Protein AF-0000000084456325 (afdb_homodimer)

Nearest PDB structures (foldseek):
  3ib3-assembly1_A  TM=8.915E-01  e=2.133E-56  Staphylococcus aureus subsp. aureus COL
  3iii-assembly1_A  TM=9.004E-01  e=8.686E-56  Staphylococcus aureus subsp. aureus COL
  3ib3-assembly2_B  TM=8.921E-01  e=1.308E-55  Staphylococcus aureus subsp. aureus COL
  3i2h-assembly1_A  TM=7.371E-01  e=1.597E-34  Rhodococcus sp. MB1 'Bresler 1999'
  1l7r-assembly1_A  TM=7.306E-01  e=5.455E-34  Rhodococcus sp. MB1

pLDDT: mean 95.86, std 3.97, range [67.88, 98.94]

Organism: NCBI:txid398673

Solvent-accessible surface area (backbone atoms only — not comparable to full-atom values): 59169 Å² total; per-residue (Å²): 132,84,59,55,36,88,93,44,70,64,49,67,41,77,33,36,68,76,68,70,81,66,87,72,81,93,61,67,46,75,47,73,45,49,56,61,42,51,81,46,93,64,27,23,53,27,86,48,43,29,30,39,36,33,50,40,80,44,70,38,93,85,68,43,40,27,30,21,31,34,38,34,34,45,90,50,65,92,44,58,29,32,34,39,37,38,48,39,58,74,40,32,50,25,55,77,90,45,49,88,55,49,35,53,57,53,77,38,38,52,60,14,27,60,62,35,76,40,48,68,64,39,15,80,72,57,29,27,38,42,19,32,17,35,52,5,15,52,87,12,36,61,54,22,70,74,68,26,58,61,51,7,51,52,43,32,39,49,50,56,52,49,40,68,37,87,50,31,59,40,23,31,31,37,32,22,33,39,66,21,5,30,47,40,46,26,20,44,35,64,56,40,88,40,53,41,33,38,29,34,33,24,12,52,45,30,42,48,62,56,51,45,22,34,32,62,41,68,46,46,65,66,56,50,58,52,58,64,68,36,30,8,75,41,34,21,51,30,66,58,60,42,46,72,75,48,74,51,54,47,64,60,50,52,44,36,35,50,53,41,64,53,23,54,53,37,33,47,28,27,30,32,71,36,46,93,61,18,33,55,18,17,52,47,46,60,68,46,28,52,32,87,50,57,33,41,39,27,48,77,37,28,72,80,38,47,66,71,33,70,67,46,46,54,53,50,46,47,54,46,38,35,59,52,67,65,41,91,76,51,56,86,57,45,66,45,23,20,42,30,33,40,43,52,86,50,83,57,48,71,56,43,48,38,91,35,87,48,44,82,75,43,40,78,43,62,32,20,38,29,47,79,78,33,33,40,32,81,56,71,37,92,54,72,30,57,44,67,33,49,25,67,43,89,82,46,83,39,44,62,26,38,34,74,34,88,41,48,33,33,39,43,30,49,22,25,34,40,40,28,34,29,24,70,65,31,44,53,43,42,41,22,36,37,43,35,44,22,44,72,86,64,47,78,50,59,28,63,22,57,62,70,88,52,41,65,87,83,71,48,80,88,72,53,66,84,21,22,66,39,32,31,58,57,33,40,28,40,35,21,53,25,34,49,59,69,49,78,62,85,79,57,50,75,75,48,53,72,69,58,58,95,36,68,75,35,64,72,38,67,59,74,52,69,41,61,56,57,48,75,43,79,40,71,32,45,25,41,52,38,37,37,51,35,50,54,49,13,26,44,34,42,35,42,30,42,50,84,87,61,57,31,77,45,78,89,49,55,90,59,76,72,71,82,45,49,53,43,40,35,44,36,14,7,75,92,27,73,14,29,36,37,40,26,33,39,76,110,132,84,58,55,36,86,91,44,70,66,48,68,42,76,33,36,68,76,67,72,82,67,86,71,80,92,62,67,44,75,48,74,47,49,55,61,41,50,81,45,94,64,26,22,52,28,86,50,42,29,31,39,36,32,53,40,79,44,72,38,95,86,68,43,40,26,30,21,32,34,37,33,33,46,90,50,64,91,47,58,28,31,36,38,36,38,47,39,58,75,40,32,53,25,54,78,90,43,47,90,54,49,37,52,58,52,76,40,38,53,58,15,25,60,62,37,76,40,48,67,64,41,15,81,72,57,30,28,39,42,19,32,18,35,54,6,15,50,87,13,36,60,53,22,69,73,67,27,58,62,52,8,51,51,43,31,37,48,49,55,51,49,40,67,37,86,49,32,60,39,22,30,31,37,33,22,33,40,66,20,6,30,48,40,45,26,20,41,35,64,55,41,85,40,54,41,34,37,29,34,33,23,11,52,44,30,42,47,62,56,51,44,23,34,32,61,42,65,47,46,65,66,57,51,58,51,57,64,68,34,32,8,73,40,35,22,51,30,65,57,61,41,45,71,75,46,74,50,54,47,64,60,50,54,42,37,34,47,53,41,63,53,23,56,51,36,35,48,28,27,32,33,70,37,46,93,60,19,33,54,19,19,52,48,45,58,68,46,27,53,33,85,48,59,33,41,39,28,47,77,39,28,72,81,40,48,66,71,33,70,67,46,46,54,53,50,46,46,53,47,38,34,57,51,67,66,43,90,76,52,56,85,57,43,65,46,23,20,43,30,32,40,43,51,86,50,83,56,50,70,56,43,48,37,91,36,86,47,45,81,76,43,41,79,42,61,31,20,36,29,46,78,79,33,31,39,32,81,56,72,38,92,54,71,31,58,45,68,32,50,24,67,41,88,83,46,85,39,47,62,25,37,34,73,33,86,41,50,32,34,38,43,30,48,21,24,33,41,40,28,33,30,21,70,66,31,46,53,42,44,42,22,36,36,43,35,46,23,42,70,87,63,46,78,51,60,28,63,22,58,61,68,89,52,40,63,88,84,70,48,78,88,72,53,66,84,21,21,66,39,33,32,57,58,33,41,30,39,35,21,52,26,34,49,58,69,51,80,62,85,81,57,49,75,76,47,52,72,70,59,57,95,34,68,75,34,64,73,39,67,58,74,52,67,43,62,56,56,47,75,42,79,41,72,32,44,25,42,51,38,39,38,51,35,49,55,50,14,27,44,31,42,35,43,30,40,51,85,90,61,56,32,78,43,78,87,50,57,90,60,77,71,72,82,47,46,52,42,40,34,43,35,15,7,75,93,27,72,14,30,37,37,41,25,33,39,76,109

Sequence (1176 aa):
MAHKFDDVEVMYTNANPNFHDWWIDFGPSKRILPRGWQRDPDRLALKEDLIWEKDVEIPMRDGVKLYADIFRPAKLDGQKLPALLPWSPYGKTGTVNMSHIGVPKSALSGLEKFEAPDPAEWCPRGYVLVQPDSRGCYNSEGDMVMMGTQEGRDGYDTIEWIAKQEWSNESVALVGNSWLAFTQWFIAAEQPPHLKAIAPWEGIGDFYRESICRGGIPNYTFWDLLTDKLNGRNKREDIVAMIQKHPLMNKYWEDKKPRLQDIKVPMYALASYSSGLHTEGSIRGWKYSSSSEKWLRIHPTQEWFDIYTPEANDDLQRFLDHYLLGRDNGWEVTPKVRVSLLRYNAPSISFRAEDNYPPNRAQYETLYLDAGNGALQSEVASTNASVSYNSTSWQDDGAHFTYKFDRYTELCGFSKAKLFMSCNDLDDMDVYIVIRKLDEDGNALINYNIPFINQKPGTKPADIPSINLYKYVGPTGRLRASKRETAEDPYLTDEMRLRQTPTELWYPHYKSEKIPTGQVVELDIAIWPGGIVFEAGESLRFEVKGHEPIFPEFEPLLQTQETLNVGRHIVHTGPNYCSQIIVPLIRYMAHKFDDVEVMYTNANPNFHDWWIDFGPSKRILPRGWQRDPDRLALKEDLIWEKDVEIPMRDGVKLYADIFRPAKLDGQKLPALLPWSPYGKTGTVNMSHIGVPKSALSGLEKFEAPDPAEWCPRGYVLVQPDSRGCYNSEGDMVMMGTQEGRDGYDTIEWIAKQEWSNESVALVGNSWLAFTQWFIAAEQPPHLKAIAPWEGIGDFYRESICRGGIPNYTFWDLLTDKLNGRNKREDIVAMIQKHPLMNKYWEDKKPRLQDIKVPMYALASYSSGLHTEGSIRGWKYSSSSEKWLRIHPTQEWFDIYTPEANDDLQRFLDHYLLGRDNGWEVTPKVRVSLLRYNAPSISFRAEDNYPPNRAQYETLYLDAGNGALQSEVASTNASVSYNSTSWQDDGAHFTYKFDRYTELCGFSKAKLFMSCNDLDDMDVYIVIRKLDEDGNALINYNIPFINQKPGTKPADIPSINLYKYVGPTGRLRASKRETAEDPYLTDEMRLRQTPTELWYPHYKSEKIPTGQVVELDIAIWPGGIVFEAGESLRFEVKGHEPIFPEFEPLLQTQETLNVGRHIVHTGPNYCSQIIVPLIRY

InterPro domains:
  IPR000383 Xaa-Pro dipeptidyl-peptidase-like domain [PF02129] (62-301)
  IPR005674 CocE/Serine esterase [TIGR00976] (59-217)
  IPR008979 Galactose-binding-like domain superfamily [SSF49785] (351-586)
  IPR013736 Xaa-Pro dipeptidyl-peptidase, C-terminal [PF08530] (329-581)
  IPR013736 Xaa-Pro dipeptidyl-peptidase, C-terminal [SM00939] (317-582)
  IPR029058 Alpha/Beta hydrolase fold [G3DSA:3.40.50.1820] (61-340)
  IPR029058 Alpha/Beta hydrolase fold [SSF53474] (48-344)

Foldseek 3Di:
DDQDDVPDGFDKDWAAAPAPQDLDDADFDWDKDAFQDAPDPQAATFNGIKIWGFQDWQAAPVGWTWTKIKIAGPVQPPAAFEEEEQDDLQDRWAEDQCLQQLQGRHLARRGDRYQWDGSSPCNVVGYMYIGINPDQFHETHDAAEDAFLVLQRRLLSRLVSQLPDSRHPLAYEQDGEERSQASNLNNLLVPRPSHAEYEREFYAQQCCCQHQQPQLAGDCVVVVVVSNNRHGRGMYGDVVVSCVVPSFDDSVSVRNHGLQQSRAHAYEFEAEQLDSHGHFRRVVSQLFHNHPHAAYAYFLFFSSVQCSDPVNVVLVSLVCCCGRVVDPPCNVVPQRYFHWFDAQVDDIRHGHRANDFVHPQWDKAKWFADQVVQETHRDFDADKDKDKWWLPDPPTQFGKYKDAAQAKKKFWHKKKWKFKKAAQFFQKAKKKKFKFKADLVRHTGKHFRRDPVSHDPPDDPVNRDFASNTIHGGWMWIHMQQQQDWDDDPSGDPVSVVSDDPLDTDGNRNGGHTHPHPDIDIHMIITRTHIYIDGRSMMIMMGMHNDDNGHHNDDVCPPVRDDPDDTMMMTMGGDVIGIIMITTMDGD/DDQDDVPDGFDKDWAAAPAPQDLDDADFDWDKDAFQDAPDPQAATFNGIKIWGFQDWQAAPVGWTWTKIKIAGPVQPPAAFEEEEQDDLQDRWFEDQCLQLLQGRHLARRGDRYQWDGSSPCNVVGYMYIGINPDQFHETHDAAEDAFLVLQRRLLSRLVSQLPDSRHPLAYEQDGEERSQASNLNNLLVPNPSHAEYEREFYAQQCCCQHQQPQLAGDCVVVVVVSNNRHGRGMYGDVVVSCVVPSFDDSVSVRNHGLQQSRAHAYEFEAEQLDSHGQFRRVVSQLFHNHPHAAYAYFQFFSSVQCSDPVNVVLVSLVCCCGRVVDPPCNVVPQRYFHWFDAQVDDIRHGHRANDFVHPQWDKAKWFADQVVQETHRDFDADKDKDKWWLPDPPTQFGKYKDAAQAKKKFWHKKKWKFKKAAQFFQKAKKKKFKFKADLVRHTGKHFRRDPVSHDPPDDPVNRDFASNTIRGGWMKIHMQQQQDWDDDPSGDPVSVVSDDPLDTDGNRNGGHTHPHPDIDIHMIITRTHIYIDGRSMMIMMGMHNDDNGHHNDDVCPPVRDDPDDTMMMTMGGDVIGIIMITTMDGD

Radius of gyration: 33.08 Å; Cα contacts (8 Å, |Δi|>4): 3135; chains: 2; bounding box: 81×94×65 Å

Secondary structure (DSSP, 8-state):
---EETTEEPPEEE-B-S-SS--S----EEEEEPTT--SSTTSPPPSS-EEEEEEEEEE-TTS-EEEEEEEEEGGGTTS-EEEEE--BSS-SSB----GGGT--GGG--S-SBTTS--HHHHTTTT-EEEEEEPTTSBTSSS-B--SSHHHHHHHHHHHHHHHHSTTEEEEEEEEEETHHHHHHHHHHHT--TTEEEEEEES--S-HIIIIITGGG----HHHHHHHHT-BBSSEEE-HHHHHHH--S--HHHHTTS--GGG--S-EEEEEESS-SSSHHHHHHHHHHS--SSEEEEEESS-HHHHTTSHHHHHHHHHHHHHHHH---SSGGGS-SEEEEEB-SSSPPEEEEEESSSS-TT-EEEEEEEETTTTEEESS--SS-EEEEEETT-SS---EEEEEE-SS-EEEEEEEEEEEEEEESS-S--EEEEEEEEE-TTSPBP-EESS-GGGSPTT--GGGS-SSTTTEE---EEEEEGGG---B--TT--HHHHTT--TT--B---S------TT--EEEEEEEEEEEEEE-TT-EEEEEEESS--S--SSGGGTT-------SEEEEEESSSS--EEEEEEEE-/---EETTEEPPEEE-B-S-SS--S----EEEEE-TT--SSTTSPPPSS-EEEEEEEEEE-TTS-EEEEEEEEEGGGTTS-EEEEE--BSS-SSB----GGGT--GGG--S-SBTTS--HHHHTTTT-EEEEEEPTTSBTSSS-B--SSHHHHHHHHHHHHHHHTSTTEEEEEEEEEETHHHHHHHHHHHT--TTEEEEEEES--S-HIIIIITGGG----HHHHHHHHT-BBSSEEE-HHHHHHH--S--HHHHTTS--GGG--S-EEEEEESS-SSSHHHHHHHHHHS--SSEEEEEESS-HHHHTTSHHHHHHHHHHHHHHHH---SSGGGS-SEEEEEB-SSSPPEEEEEESSSS-TT-EEEEEEEETTTTEEESS--SS-EEEEEETT-SS---EEEEEE-SS-EEEEEEEEEEEEEEESS-S--EEEEEEEEE-TTSPBP-EESS-GGGSPTT--GGGS-SSTTTEE---EEEEEGGG---B--TT--HHHHTT--TT--B---S------TT--EEEEEEEEEEEEEE-TT-EEEEEEESS--S--SSGGGTT-------SEEEEEESSSS--EEEEEEEE-

Structure (mmCIF, N/CA/C/O backbone):
data_AF-0000000084456325-model_v1
#
loop_
_entity.id
_entity.type
_entity.pdbx_description
1 polymer 'Xaa-Pro dipeptidyl-peptidase C-terminal domain-containing protein'
#
loop_
_atom_site.group_PDB
_atom_site.id
_atom_site.type_symbol
_atom_site.label_atom_id
_atom_site.label_alt_id
_atom_site.label_comp_id
_atom_site.label_asym_id
_atom_site.label_entity_id
_atom_site.label_seq_id
_atom_site.pdbx_PDB_ins_code
_atom_site.Cartn_x
_atom_site.Cartn_y
_atom_site.Cartn_z
_atom_site.occupancy
_atom_site.B_iso_or_equiv
_atom_site.auth_seq_id
_atom_site.auth_comp_id
_atom_site.auth_asym_id
_atom_site.auth_atom_id
_atom_site.pdbx_PDB_model_num
ATOM 1 N N . MET A 1 1 ? 17.062 40.656 8.648 1 77.81 1 MET A N 1
ATOM 2 C CA . MET A 1 1 ? 15.875 40.25 9.391 1 77.81 1 MET A CA 1
ATOM 3 C C . MET A 1 1 ? 14.977 41.438 9.688 1 77.81 1 MET A C 1
ATOM 5 O O . MET A 1 1 ? 15.461 42.5 10.109 1 77.81 1 MET A O 1
ATOM 9 N N . ALA A 1 2 ? 13.648 41.25 9.242 1 78.44 2 ALA A N 1
ATOM 10 C CA . ALA A 1 2 ? 12.727 42.344 9.477 1 78.44 2 ALA A CA 1
ATOM 11 C C . ALA A 1 2 ? 12.289 42.406 10.938 1 78.44 2 ALA A C 1
ATOM 13 O O . ALA A 1 2 ? 11.867 41.375 11.5 1 78.44 2 ALA A O 1
ATOM 14 N N . HIS A 1 3 ? 12.438 43.438 11.586 1 83.62 3 HIS A N 1
ATOM 15 C CA . HIS A 1 3 ? 12.023 43.594 12.977 1 83.62 3 HIS A CA 1
ATOM 16 C C . HIS A 1 3 ? 10.727 44.406 13.07 1 83.62 3 HIS A C 1
ATOM 18 O O . HIS A 1 3 ? 10.234 44.656 14.172 1 83.62 3 HIS A O 1
ATOM 24 N N . LYS A 1 4 ? 10.305 44.812 11.961 1 89.19 4 LYS A N 1
ATOM 25 C CA . LYS A 1 4 ? 9.062 45.594 11.891 1 89.19 4 LYS A CA 1
ATOM 26 C C . LYS A 1 4 ? 8.32 45.312 10.586 1 89.19 4 LYS A C 1
ATOM 28 O O . LYS A 1 4 ? 8.945 45.125 9.539 1 89.19 4 LYS A O 1
ATOM 33 N N . PHE A 1 5 ? 7.074 45.156 10.703 1 92.38 5 PHE A N 1
ATOM 34 C CA . PHE A 1 5 ? 6.168 45.094 9.562 1 92.38 5 PHE A CA 1
ATOM 35 C C . PHE A 1 5 ? 5.156 46.219 9.594 1 92.38 5 PHE A C 1
ATOM 37 O O . PHE A 1 5 ? 4.188 46.188 10.352 1 92.38 5 PHE A O 1
ATOM 44 N N . ASP A 1 6 ? 5.438 47.25 8.75 1 89.5 6 ASP A N 1
ATOM 45 C CA . ASP A 1 6 ? 4.688 48.5 8.844 1 89.5 6 ASP A CA 1
ATOM 46 C C . ASP A 1 6 ? 4.703 49.031 10.273 1 89.5 6 ASP A C 1
ATOM 48 O O . ASP A 1 6 ? 5.773 49.25 10.844 1 89.5 6 ASP A O 1
ATOM 52 N N . ASP A 1 7 ? 3.48 49.031 10.883 1 89.5 7 ASP A N 1
ATOM 53 C CA . ASP A 1 7 ? 3.406 49.656 12.211 1 89.5 7 ASP A CA 1
ATOM 54 C C . ASP A 1 7 ? 3.498 48.594 13.312 1 89.5 7 ASP A C 1
ATOM 56 O O . ASP A 1 7 ? 3.426 48.906 14.492 1 89.5 7 ASP A O 1
ATOM 60 N N . VAL A 1 8 ? 3.803 47.406 13 1 95.06 8 VAL A N 1
ATOM 61 C CA . VAL A 1 8 ? 3.846 46.312 13.984 1 95.06 8 VAL A CA 1
ATOM 62 C C . VAL A 1 8 ? 5.297 45.969 14.305 1 95.06 8 VAL A C 1
ATOM 64 O O . VAL A 1 8 ? 6.027 45.469 13.438 1 95.06 8 VAL A O 1
ATOM 67 N N . GLU A 1 9 ? 5.688 46.25 15.492 1 96 9 GLU A N 1
ATOM 68 C CA . GLU A 1 9 ? 7.008 45.844 15.969 1 96 9 GLU A CA 1
ATOM 69 C C . GLU A 1 9 ? 7.02 44.375 16.422 1 96 9 GLU A C 1
ATOM 71 O O . GLU A 1 9 ? 6.137 43.938 17.156 1 96 9 GLU A O 1
ATOM 76 N N . VAL A 1 10 ? 8.008 43.656 15.93 1 96.69 10 VAL A N 1
ATOM 77 C CA . VAL A 1 10 ? 8.109 42.25 16.312 1 96.69 10 VAL A CA 1
ATOM 78 C C . VAL A 1 10 ? 8.617 42.125 17.75 1 96.69 10 VAL A C 1
ATOM 80 O O . VAL A 1 10 ? 9.602 42.781 18.125 1 96.69 10 VAL A O 1
ATOM 83 N N . MET A 1 11 ? 7.953 41.344 18.516 1 97.31 11 MET A N 1
ATOM 84 C CA . MET A 1 11 ? 8.344 41.125 19.906 1 97.31 11 MET A CA 1
ATOM 85 C C . MET A 1 11 ? 9.266 39.906 20.031 1 97.31 11 MET A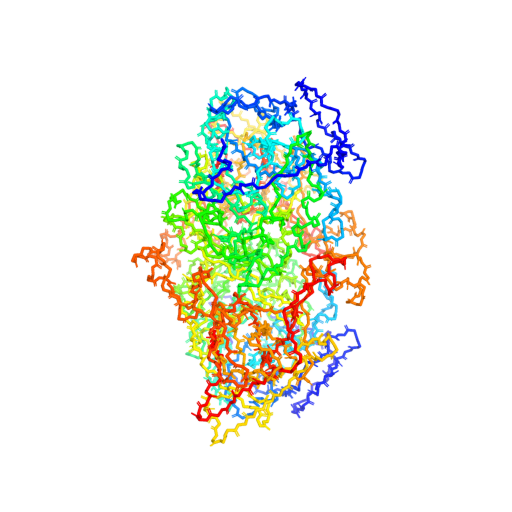 C 1
ATOM 87 O O . MET A 1 11 ? 9.047 38.906 19.375 1 97.31 11 MET A O 1
ATOM 91 N N . TYR A 1 12 ? 10.281 40.062 20.859 1 96.69 12 TYR A N 1
ATOM 92 C CA . TYR A 1 12 ? 11.242 39 21.125 1 96.69 12 TYR A CA 1
ATOM 93 C C . TYR A 1 12 ? 11.344 38.719 22.609 1 96.69 12 TYR A C 1
ATOM 95 O O . TYR A 1 12 ? 10.992 39.562 23.438 1 96.69 12 TYR A O 1
ATOM 103 N N . THR A 1 13 ? 11.672 37.562 22.953 1 96.94 13 THR A N 1
ATOM 104 C CA . THR A 1 13 ? 12.031 37.094 24.281 1 96.94 13 THR A CA 1
ATOM 105 C C . THR A 1 13 ? 13.305 36.281 24.266 1 96.94 13 THR A C 1
ATOM 107 O O . THR A 1 13 ? 13.844 35.969 23.188 1 96.94 13 THR A O 1
ATOM 110 N N . ASN A 1 14 ? 13.93 35.969 25.422 1 96.31 14 ASN A N 1
ATOM 111 C CA . ASN A 1 14 ? 15.133 35.125 25.469 1 96.31 14 ASN A CA 1
ATOM 112 C C . ASN A 1 14 ? 14.852 33.688 25.031 1 96.31 14 ASN A C 1
ATOM 114 O O . ASN A 1 14 ? 13.836 33.125 25.422 1 96.31 14 ASN A O 1
ATOM 118 N N . ALA A 1 15 ? 15.711 33.219 24.172 1 95.44 15 ALA A N 1
ATOM 119 C CA . ALA A 1 15 ? 15.648 31.781 23.891 1 95.44 15 ALA A CA 1
ATOM 120 C C . ALA A 1 15 ? 16.109 30.969 25.094 1 95.44 15 ALA A C 1
ATOM 122 O O . ALA A 1 15 ? 16.672 31.516 26.047 1 95.44 15 ALA A O 1
ATOM 123 N N . ASN A 1 16 ? 15.766 29.641 25.094 1 94.31 16 ASN A N 1
ATOM 124 C CA . ASN A 1 16 ? 16.203 28.75 26.141 1 94.31 16 ASN A CA 1
ATOM 125 C C . ASN A 1 16 ? 17.672 28.328 25.969 1 94.31 16 ASN A C 1
ATOM 127 O O . ASN A 1 16 ? 17.984 27.578 25.047 1 94.31 16 ASN A O 1
ATOM 131 N N . PRO A 1 17 ? 18.547 28.703 26.859 1 92.31 17 PRO A N 1
ATOM 132 C CA . PRO A 1 17 ? 19.969 28.406 26.656 1 92.31 17 PRO A CA 1
ATOM 133 C C . PRO A 1 17 ? 20.375 27.031 27.203 1 92.31 17 PRO A C 1
ATOM 135 O O . PRO A 1 17 ? 21.516 26.609 27.047 1 92.31 17 PRO A O 1
ATOM 138 N N . ASN A 1 18 ? 19.438 26.328 27.891 1 90.44 18 ASN A N 1
ATOM 139 C CA . ASN A 1 18 ? 19.688 24.984 28.391 1 90.44 18 ASN A CA 1
ATOM 140 C C . ASN A 1 18 ? 19.328 23.922 27.359 1 90.44 18 ASN A C 1
ATOM 142 O O . ASN A 1 18 ? 18.219 23.391 27.375 1 90.44 18 ASN A O 1
ATOM 146 N N . PHE A 1 19 ? 20.25 23.562 26.672 1 86.81 19 PHE A N 1
ATOM 147 C CA . PHE A 1 19 ? 20.031 22.703 25.516 1 86.81 19 PHE A CA 1
ATOM 148 C C . PHE A 1 19 ? 19.516 21.328 25.953 1 86.81 19 PHE A C 1
ATOM 150 O O . PHE A 1 19 ? 20.141 20.672 26.797 1 86.81 19 PHE A O 1
ATOM 157 N N . HIS A 1 20 ? 18.422 20.969 25.328 1 78.56 20 HIS A N 1
ATOM 158 C CA . HIS A 1 20 ? 17.844 19.641 25.531 1 78.56 20 HIS A CA 1
ATOM 159 C C . HIS A 1 20 ? 18.359 18.641 24.5 1 78.56 20 HIS A C 1
ATOM 161 O O . HIS A 1 20 ? 18.828 19.047 23.438 1 78.56 20 HIS A O 1
ATOM 167 N N . ASP A 1 21 ? 18.312 17.312 24.828 1 72.75 21 ASP A N 1
ATOM 168 C CA . ASP A 1 21 ? 18.688 16.219 23.938 1 72.75 21 ASP A CA 1
ATOM 169 C C . ASP A 1 21 ? 20.047 16.469 23.297 1 72.75 21 ASP A C 1
ATOM 171 O O . ASP A 1 21 ? 20.281 16.094 22.141 1 72.75 21 ASP A O 1
ATOM 175 N N . TRP A 1 22 ? 20.797 17.203 23.906 1 77.19 22 TRP A N 1
ATOM 176 C CA . TRP A 1 22 ? 22.156 17.5 23.484 1 77.19 22 TRP A CA 1
ATOM 177 C C . TRP A 1 22 ? 23.125 16.406 23.906 1 77.19 22 TRP A C 1
ATOM 179 O O . TRP A 1 22 ? 23.25 16.109 25.109 1 77.19 22 TRP A O 1
ATOM 189 N N . TRP A 1 23 ? 23.703 15.672 22.953 1 84.19 23 TRP A N 1
ATOM 190 C CA . TRP A 1 23 ? 24.453 14.469 23.312 1 84.19 23 TRP A CA 1
ATOM 191 C C . TRP A 1 23 ? 25.938 14.625 22.953 1 84.19 23 TRP A C 1
ATOM 193 O O . TRP A 1 23 ? 26.766 13.789 23.328 1 84.19 23 TRP A O 1
ATOM 203 N N . ILE A 1 24 ? 26.219 15.734 22.234 1 89 24 ILE A N 1
ATOM 204 C CA . ILE A 1 24 ? 27.609 15.93 21.828 1 89 24 ILE A CA 1
ATOM 205 C C . ILE A 1 24 ? 27.953 17.422 21.875 1 89 24 ILE A C 1
ATOM 207 O O . ILE A 1 24 ? 27.125 18.266 21.516 1 89 24 ILE A O 1
ATOM 211 N N . ASP A 1 25 ? 29.203 17.797 22.312 1 90.69 25 ASP A N 1
ATOM 212 C CA . ASP A 1 25 ? 29.625 19.172 22.469 1 90.69 25 ASP A CA 1
ATOM 213 C C . ASP A 1 25 ? 29.859 19.844 21.125 1 90.69 25 ASP A C 1
ATOM 215 O O . ASP A 1 25 ? 30.25 19.172 20.156 1 90.69 25 ASP A O 1
ATOM 219 N N . PHE A 1 26 ? 29.625 21.156 21.141 1 94.06 26 PHE A N 1
ATOM 220 C CA . PHE A 1 26 ? 29.906 21.953 19.953 1 94.06 26 PHE A CA 1
ATOM 221 C C . PHE A 1 26 ? 31.406 21.953 19.641 1 94.06 26 PHE A C 1
ATOM 223 O O . PHE A 1 26 ? 32.219 22.109 20.547 1 94.06 26 PHE A O 1
ATOM 230 N N . GLY A 1 27 ? 31.812 21.766 18.391 1 95.25 27 GLY A N 1
ATOM 231 C CA . GLY A 1 27 ? 33.188 21.766 17.938 1 95.25 27 GLY A CA 1
ATOM 232 C C . GLY A 1 27 ? 33.344 21.266 16.516 1 95.25 27 GLY A C 1
ATOM 233 O O . GLY A 1 27 ? 33.219 20.062 16.266 1 95.25 27 GLY A O 1
ATOM 234 N N . PRO A 1 28 ? 33.656 22.203 15.57 1 96.88 28 PRO A N 1
ATOM 235 C CA . PRO A 1 28 ? 33.844 21.75 14.188 1 96.88 28 PRO A CA 1
ATOM 236 C C . PRO A 1 28 ? 34.844 20.609 14.062 1 96.88 28 PRO A C 1
ATOM 238 O O . PRO A 1 28 ? 35.906 20.625 14.695 1 96.88 28 PRO A O 1
ATOM 241 N N . SER A 1 29 ? 34.469 19.609 13.375 1 97.31 29 SER A N 1
ATOM 242 C CA . SER A 1 29 ? 35.312 18.438 13.164 1 97.31 29 SER A CA 1
ATOM 243 C C . SER A 1 29 ? 34.875 17.625 11.969 1 97.31 29 SER A C 1
ATOM 245 O O . SER A 1 29 ? 33.781 17.828 11.445 1 97.31 29 SER A O 1
ATOM 247 N N . LYS A 1 30 ? 35.781 16.875 11.469 1 96.5 30 LYS A N 1
ATOM 248 C CA . LYS A 1 30 ? 35.5 15.875 10.438 1 96.5 30 LYS A CA 1
ATOM 249 C C . LYS A 1 30 ? 35.969 14.492 10.875 1 96.5 30 LYS A C 1
ATOM 251 O O . LYS A 1 30 ? 37.125 14.312 11.258 1 96.5 30 LYS A O 1
ATOM 256 N N . ARG A 1 31 ? 35.125 13.5 10.867 1 97 31 ARG A N 1
ATOM 257 C CA . ARG A 1 31 ? 35.5 12.156 11.25 1 97 31 ARG A CA 1
ATOM 258 C C . ARG A 1 31 ? 34.75 11.102 10.469 1 97 31 ARG A C 1
ATOM 260 O O . ARG A 1 31 ? 33.719 11.406 9.867 1 97 31 ARG A O 1
ATOM 267 N N . ILE A 1 32 ? 35.219 9.977 10.461 1 98.25 32 ILE A N 1
ATOM 268 C CA . ILE A 1 32 ? 34.531 8.82 9.883 1 98.25 32 ILE A CA 1
ATOM 269 C C . ILE A 1 32 ? 33.906 7.988 10.992 1 98.25 32 ILE A C 1
ATOM 271 O O . ILE A 1 32 ? 34.562 7.586 11.938 1 98.25 32 ILE A O 1
ATOM 275 N N . LEU A 1 33 ? 32.562 7.875 10.977 1 98.12 33 LEU A N 1
ATOM 276 C CA . LEU A 1 33 ? 31.891 6.875 11.789 1 98.12 33 LEU A CA 1
ATOM 277 C C . LEU A 1 33 ? 31.922 5.508 11.117 1 98.12 33 LEU A C 1
ATOM 279 O O . LEU A 1 33 ? 31.359 5.324 10.039 1 98.12 33 LEU A O 1
ATOM 283 N N . PRO A 1 34 ? 32.562 4.578 11.734 1 98 34 PRO A N 1
ATOM 284 C CA . PRO A 1 34 ? 32.75 3.297 11.047 1 98 34 PRO A CA 1
ATOM 285 C C . PRO A 1 34 ? 31.469 2.457 11.008 1 98 34 PRO A C 1
ATOM 287 O O . PRO A 1 34 ? 30.578 2.658 11.82 1 98 34 PRO A O 1
ATOM 290 N N . ARG A 1 35 ? 31.453 1.534 10.047 1 96.5 35 ARG A N 1
ATOM 291 C CA . ARG A 1 35 ? 30.422 0.505 10.047 1 96.5 35 ARG A CA 1
ATOM 292 C C . ARG A 1 35 ? 30.266 -0.129 11.422 1 96.5 35 ARG A C 1
ATOM 294 O O . ARG A 1 35 ? 31.266 -0.409 12.094 1 96.5 35 ARG A O 1
ATOM 301 N N . GLY A 1 36 ? 29.016 -0.287 11.898 1 96.69 36 GLY A N 1
ATOM 302 C CA . GLY A 1 36 ? 28.75 -0.887 13.195 1 96.69 36 GLY A CA 1
ATOM 303 C C . GLY A 1 36 ? 28.672 0.131 14.32 1 96.69 36 GLY A C 1
ATOM 304 O O . GLY A 1 36 ? 28.25 -0.193 15.43 1 96.69 36 GLY A O 1
ATOM 305 N N . TRP A 1 37 ? 29.031 1.38 14.008 1 97.25 37 TRP A N 1
ATOM 306 C CA . TRP A 1 37 ? 28.953 2.438 15.008 1 97.25 37 TRP A CA 1
ATOM 307 C C . TRP A 1 37 ? 27.516 2.635 15.484 1 97.25 37 TRP A C 1
ATOM 309 O O . TRP A 1 37 ? 26.578 2.574 14.688 1 97.25 37 TRP A O 1
ATOM 319 N N . GLN A 1 38 ? 27.328 2.838 16.766 1 96.25 38 GLN A N 1
ATOM 320 C CA . GLN A 1 38 ? 26.047 3.143 17.375 1 96.25 38 GLN A CA 1
ATOM 321 C C . GLN A 1 38 ? 26.172 4.297 18.375 1 96.25 38 GLN A C 1
ATOM 323 O O . GLN A 1 38 ? 27.125 4.348 19.156 1 96.25 38 GLN A O 1
ATOM 328 N N . ARG A 1 39 ? 25.25 5.227 18.266 1 92.56 39 ARG A N 1
ATOM 329 C CA . ARG A 1 39 ? 25.219 6.305 19.25 1 92.56 39 ARG A CA 1
ATOM 330 C C . ARG A 1 39 ? 25.031 5.758 20.656 1 92.56 39 ARG A C 1
ATOM 332 O O . ARG A 1 39 ? 25.641 6.238 21.609 1 92.56 39 ARG A O 1
ATOM 339 N N . ASP A 1 40 ? 24.062 4.816 20.844 1 89.94 40 ASP A N 1
ATOM 340 C CA . ASP A 1 40 ? 23.844 4.043 22.047 1 89.94 40 ASP A CA 1
ATOM 341 C C . ASP A 1 40 ? 23.438 2.607 21.734 1 89.94 40 ASP A C 1
ATOM 343 O O . ASP A 1 40 ? 23.047 2.309 20.594 1 89.94 40 ASP A O 1
ATOM 347 N N . PRO A 1 41 ? 23.594 1.657 22.656 1 91.88 41 PRO A N 1
ATOM 348 C CA . PRO A 1 41 ? 23.484 0.227 22.359 1 91.88 41 PRO A CA 1
ATOM 349 C C . PRO A 1 41 ? 22.125 -0.161 21.812 1 91.88 41 PRO A C 1
ATOM 351 O O . PRO A 1 41 ? 22 -1.175 21.109 1 91.88 41 PRO A O 1
ATOM 354 N N . ASP A 1 42 ? 21.094 0.537 22.047 1 91.44 42 ASP A N 1
ATOM 355 C CA . ASP A 1 42 ? 19.75 0.144 21.625 1 91.44 42 ASP A CA 1
ATOM 356 C C . ASP A 1 42 ? 19.375 0.781 20.297 1 91.44 42 ASP A C 1
ATOM 358 O O . ASP A 1 42 ? 18.297 0.521 19.75 1 91.44 42 ASP A O 1
ATOM 362 N N . ARG A 1 43 ? 20.328 1.531 19.672 1 94.12 43 ARG A N 1
ATOM 363 C CA . ARG A 1 43 ? 20.031 2.246 18.422 1 94.12 43 ARG A CA 1
ATOM 364 C C . ARG A 1 43 ? 20.562 1.481 17.219 1 94.12 43 ARG A C 1
ATOM 366 O O . ARG A 1 43 ? 21.359 0.551 17.359 1 94.12 43 ARG A O 1
ATOM 373 N N . LEU A 1 44 ? 20.078 1.896 16.109 1 95.12 44 LEU A N 1
ATOM 374 C CA . LEU A 1 44 ? 20.469 1.287 14.844 1 95.12 44 LEU A CA 1
ATOM 375 C C . LEU A 1 44 ? 21.969 1.463 14.586 1 95.12 44 LEU A C 1
ATOM 377 O O . LEU A 1 44 ? 22.484 2.578 14.656 1 95.12 44 LEU A O 1
ATOM 381 N N . ALA A 1 45 ? 22.641 0.335 14.344 1 96.94 45 ALA A N 1
ATOM 382 C CA . ALA A 1 45 ? 24.047 0.376 13.953 1 96.94 45 ALA A CA 1
ATOM 383 C C . ALA A 1 45 ? 24.203 0.784 12.492 1 96.94 45 ALA A C 1
ATOM 385 O O . ALA A 1 45 ? 23.406 0.377 11.641 1 96.94 45 ALA A O 1
ATOM 386 N N . LEU A 1 46 ? 25.219 1.58 12.203 1 97.12 46 LEU A N 1
ATOM 387 C CA . LEU A 1 46 ? 25.5 1.978 10.828 1 97.12 46 LEU A CA 1
ATOM 388 C C . LEU A 1 46 ? 25.812 0.762 9.969 1 97.12 46 LEU A C 1
ATOM 390 O O . LEU A 1 46 ? 26.562 -0.126 10.391 1 97.12 46 LEU A O 1
ATOM 394 N N . LYS A 1 47 ? 25.266 0.721 8.773 1 91.5 47 LYS A N 1
ATOM 395 C CA . LYS A 1 47 ? 25.5 -0.394 7.863 1 91.5 47 LYS A CA 1
ATOM 396 C C . LYS A 1 47 ? 26.766 -0.179 7.043 1 91.5 47 LYS A C 1
ATOM 398 O O . LYS A 1 47 ? 27.281 -1.117 6.438 1 91.5 47 LYS A O 1
ATOM 403 N N . GLU A 1 48 ? 27.234 1.07 6.961 1 94.12 48 GLU A N 1
ATOM 404 C CA . GLU A 1 48 ? 28.469 1.437 6.281 1 94.12 48 GLU A CA 1
ATOM 405 C C . GLU A 1 48 ? 29.125 2.66 6.926 1 94.12 48 GLU A C 1
ATOM 407 O O . GLU A 1 48 ? 28.531 3.291 7.801 1 94.12 48 GLU A O 1
ATOM 412 N N . ASP A 1 49 ? 30.344 2.904 6.527 1 98.06 49 ASP A N 1
ATOM 413 C CA . ASP A 1 49 ? 31.062 4.078 7.031 1 98.06 49 ASP A CA 1
ATOM 414 C C . ASP A 1 49 ? 30.359 5.367 6.594 1 98.06 49 ASP A C 1
ATOM 416 O O . ASP A 1 49 ? 29.922 5.484 5.445 1 98.06 49 ASP A O 1
ATOM 420 N N . LEU A 1 50 ? 30.281 6.344 7.52 1 98.25 50 LEU A N 1
ATOM 421 C CA . LEU A 1 50 ? 29.797 7.68 7.211 1 98.25 50 LEU A CA 1
ATOM 422 C C . LEU A 1 50 ? 30.844 8.734 7.516 1 98.25 50 LEU A C 1
ATOM 424 O O . LEU A 1 50 ? 31.578 8.625 8.5 1 98.25 50 LEU A O 1
ATOM 428 N N . ILE A 1 51 ? 30.938 9.672 6.641 1 98.69 51 ILE A N 1
ATOM 429 C CA . ILE A 1 51 ? 31.672 10.883 6.957 1 98.69 51 ILE A CA 1
ATOM 430 C C . ILE A 1 51 ? 30.781 11.867 7.699 1 98.69 51 ILE A C 1
ATOM 432 O O . ILE A 1 51 ? 29.688 12.188 7.234 1 98.69 51 ILE A O 1
ATOM 436 N N . TRP A 1 52 ? 31.188 12.258 8.836 1 98.25 52 TRP A N 1
ATOM 437 C CA . TRP A 1 52 ? 30.484 13.25 9.633 1 98.25 52 TRP A CA 1
ATOM 438 C C . TRP A 1 52 ? 31.281 14.539 9.734 1 98.25 52 TRP A C 1
ATOM 440 O O . TRP A 1 52 ? 32.344 14.578 10.359 1 98.25 52 TRP A O 1
ATOM 450 N N . GLU A 1 53 ? 30.844 15.539 9.023 1 98.38 53 GLU A N 1
ATOM 451 C CA . GLU A 1 53 ? 31.344 16.891 9.219 1 98.38 53 GLU A CA 1
ATOM 452 C C . GLU A 1 53 ? 30.469 17.656 10.219 1 98.38 53 GLU A C 1
ATOM 454 O O . GLU A 1 53 ? 29.344 18.031 9.914 1 98.38 53 GLU A O 1
ATOM 459 N N . LYS A 1 54 ? 31.016 17.859 11.352 1 97 54 LYS A N 1
ATOM 460 C CA . LYS A 1 54 ? 30.281 18.406 12.484 1 97 54 LYS A CA 1
ATOM 461 C C . LYS A 1 54 ? 30.5 19.906 12.617 1 97 54 LYS A C 1
ATOM 463 O O . LYS A 1 54 ? 31.625 20.391 12.484 1 97 54 LYS A O 1
ATOM 468 N N . ASP A 1 55 ? 29.375 20.656 12.867 1 97.81 55 ASP A N 1
ATOM 469 C CA . ASP A 1 55 ? 29.406 22.094 13.164 1 97.81 55 ASP A CA 1
ATOM 470 C C . ASP A 1 55 ? 30.031 22.875 12.023 1 97.81 55 ASP A C 1
ATOM 472 O O . ASP A 1 55 ? 30.906 23.734 12.25 1 97.81 55 ASP A O 1
ATOM 476 N N . VAL A 1 56 ? 29.625 22.547 10.844 1 98.5 56 VAL A N 1
ATOM 477 C CA . VAL A 1 56 ? 30.094 23.25 9.648 1 98.5 56 VAL A CA 1
ATOM 478 C C . VAL A 1 56 ? 29.438 24.625 9.562 1 98.5 56 VAL A C 1
ATOM 480 O O . VAL A 1 56 ? 28.203 24.734 9.664 1 98.5 56 VAL A O 1
ATOM 483 N N . GLU A 1 57 ? 30.234 25.625 9.32 1 98.31 57 GLU A N 1
ATOM 484 C CA . GLU A 1 57 ? 29.734 27 9.203 1 98.31 57 GLU A CA 1
ATOM 485 C C . GLU A 1 57 ? 29.094 27.234 7.836 1 98.31 57 GLU A C 1
ATOM 487 O O . GLU A 1 57 ? 29.672 26.875 6.805 1 98.31 57 GLU A O 1
ATOM 492 N N . ILE A 1 58 ? 27.906 27.797 7.82 1 98.75 58 ILE A N 1
ATOM 493 C CA . ILE A 1 58 ? 27.203 28.203 6.609 1 98.75 58 ILE A CA 1
ATOM 494 C C . ILE A 1 58 ? 26.891 29.688 6.668 1 98.75 58 ILE A C 1
ATOM 496 O O . ILE A 1 58 ? 25.953 30.109 7.363 1 98.75 58 ILE A O 1
ATOM 500 N N . PRO A 1 59 ? 27.531 30.516 5.906 1 98.44 59 PRO A N 1
ATOM 501 C CA . PRO A 1 59 ? 27.297 31.953 5.957 1 98.44 59 PRO A CA 1
ATOM 502 C C . PRO A 1 59 ? 26.031 32.375 5.215 1 98.44 59 PRO A C 1
ATOM 504 O O . PRO A 1 59 ? 25.812 31.953 4.078 1 98.44 59 PRO A O 1
ATOM 507 N N . MET A 1 60 ? 25.25 33.188 5.789 1 98.12 60 MET A N 1
ATOM 508 C CA . MET A 1 60 ? 24.078 33.781 5.16 1 98.12 60 MET A CA 1
ATOM 509 C C . MET A 1 60 ? 24.453 35.094 4.473 1 98.12 60 MET A C 1
ATOM 511 O O . MET A 1 60 ? 25.5 35.656 4.75 1 98.12 60 MET A O 1
ATOM 515 N N . ARG A 1 61 ? 23.547 35.562 3.607 1 97.69 61 ARG A N 1
ATOM 516 C CA . ARG A 1 61 ? 23.828 36.75 2.828 1 97.69 61 ARG A CA 1
ATOM 517 C C . ARG A 1 61 ? 23.875 37.969 3.725 1 97.69 61 ARG A C 1
ATOM 519 O O . ARG A 1 61 ? 24.5 39 3.371 1 97.69 61 ARG A O 1
ATOM 526 N N . ASP A 1 62 ? 23.312 37.969 4.902 1 96.69 62 ASP A N 1
ATOM 527 C CA . ASP A 1 62 ? 23.297 39.125 5.773 1 96.69 62 ASP A CA 1
ATOM 528 C C . ASP A 1 62 ? 24.406 39.062 6.82 1 96.69 62 ASP A C 1
ATOM 530 O O . ASP A 1 62 ? 24.391 39.812 7.789 1 96.69 62 ASP A O 1
ATOM 534 N N . GLY A 1 63 ? 25.234 38.125 6.695 1 97 63 GLY A N 1
ATOM 535 C CA . GLY A 1 63 ? 26.422 38.031 7.547 1 97 63 GLY A CA 1
ATOM 536 C C . GLY A 1 63 ? 26.25 37.062 8.695 1 97 63 GLY A C 1
ATOM 537 O O . GLY A 1 63 ? 27.25 36.625 9.289 1 97 63 GLY A O 1
ATOM 538 N N . VAL A 1 64 ? 25.094 36.625 9.008 1 97.38 64 VAL A N 1
ATOM 539 C CA . VAL A 1 64 ? 24.812 35.625 10.047 1 97.38 64 VAL A CA 1
ATOM 540 C C . VAL A 1 64 ? 25.422 34.281 9.664 1 97.38 64 VAL A C 1
ATOM 542 O O . VAL A 1 64 ? 25.375 33.906 8.492 1 97.38 64 VAL A O 1
ATOM 545 N N . LYS A 1 65 ? 25.938 33.562 10.68 1 98.31 65 LYS A N 1
ATOM 546 C CA . LYS A 1 65 ? 26.516 32.25 10.453 1 98.31 65 LYS A CA 1
ATOM 547 C C . LYS A 1 65 ? 25.625 31.156 11.07 1 98.31 65 LYS A C 1
ATOM 549 O O . LYS A 1 65 ? 25.375 31.172 12.273 1 98.31 65 LYS A O 1
ATOM 554 N N . LEU A 1 66 ? 25.188 30.25 10.25 1 98.56 66 LEU A N 1
ATOM 555 C CA . LEU A 1 66 ? 24.531 29.047 10.727 1 98.56 66 LEU A CA 1
ATOM 556 C C . LEU A 1 66 ? 25.516 27.891 10.82 1 98.56 66 LEU A C 1
ATOM 558 O O . LEU A 1 66 ? 26.594 27.938 10.227 1 98.56 66 LEU A O 1
ATOM 562 N N . TYR A 1 67 ? 25.172 26.906 11.648 1 98.19 67 TYR A N 1
ATOM 563 C CA . TYR A 1 67 ? 26 25.703 11.766 1 98.19 67 TYR A CA 1
ATOM 564 C C . TYR A 1 67 ? 25.203 24.453 11.438 1 98.19 67 TYR A C 1
ATOM 566 O O . TYR A 1 67 ? 24.016 24.359 11.789 1 98.19 67 TYR A O 1
ATOM 574 N N . ALA A 1 68 ? 25.844 23.531 10.766 1 98.31 68 ALA A N 1
ATOM 575 C CA . ALA A 1 68 ? 25.156 22.312 10.336 1 98.31 68 ALA A CA 1
ATOM 576 C C . ALA A 1 68 ? 26.031 21.078 10.57 1 98.31 68 ALA A C 1
ATOM 578 O O . ALA A 1 68 ? 27.266 21.188 10.648 1 98.31 68 ALA A O 1
ATOM 579 N N . ASP A 1 69 ? 25.422 19.984 10.797 1 97.88 69 ASP A N 1
ATOM 580 C CA . ASP A 1 69 ? 26.062 18.688 10.656 1 97.88 69 ASP A CA 1
ATOM 581 C C . ASP A 1 69 ? 25.797 18.078 9.281 1 97.88 69 ASP A C 1
ATOM 583 O O . ASP A 1 69 ? 24.656 18.125 8.789 1 97.88 69 ASP A O 1
ATOM 587 N N . ILE A 1 70 ? 26.812 17.594 8.648 1 98.62 70 ILE A N 1
ATOM 588 C CA . ILE A 1 70 ? 26.719 17.016 7.312 1 98.62 70 ILE A CA 1
ATOM 589 C C . ILE A 1 70 ? 27.156 15.562 7.352 1 98.62 70 ILE A C 1
ATOM 591 O O . ILE A 1 70 ? 28.25 15.242 7.852 1 98.62 70 ILE A O 1
ATOM 595 N N . PHE A 1 71 ? 26.297 14.703 6.871 1 98.56 71 PHE A N 1
ATOM 596 C CA . PHE A 1 71 ? 26.609 13.281 6.77 1 98.56 71 PHE A CA 1
ATOM 597 C C . PHE A 1 71 ? 26.688 12.844 5.309 1 98.56 71 PHE A C 1
ATOM 599 O O . PHE A 1 71 ? 25.797 13.164 4.512 1 98.56 71 PHE A O 1
ATOM 606 N N . ARG A 1 72 ? 27.781 12.148 4.895 1 98.31 72 ARG A N 1
ATOM 607 C CA . ARG A 1 72 ? 28.016 11.648 3.545 1 98.31 72 ARG A CA 1
ATOM 608 C C . ARG A 1 72 ? 28.438 10.188 3.572 1 98.31 72 ARG A C 1
ATOM 610 O O . ARG A 1 72 ? 29.078 9.734 4.523 1 98.31 72 ARG A O 1
ATOM 617 N N . PRO A 1 73 ? 28.016 9.484 2.59 1 97.5 73 PRO A N 1
ATOM 618 C CA . PRO A 1 73 ? 28.547 8.117 2.51 1 97.5 73 PRO A CA 1
ATOM 619 C C . PRO A 1 73 ? 30.047 8.078 2.217 1 97.5 73 PRO A C 1
ATOM 621 O O . PRO A 1 73 ? 30.484 8.625 1.206 1 97.5 73 PRO A O 1
ATOM 624 N N . ALA A 1 74 ? 30.766 7.406 3.025 1 97.56 74 ALA A N 1
ATOM 625 C CA . ALA A 1 74 ? 32.219 7.371 2.883 1 97.56 74 ALA A CA 1
ATOM 626 C C . ALA A 1 74 ? 32.625 6.66 1.599 1 97.56 74 ALA A C 1
ATOM 628 O O . ALA A 1 74 ? 33.594 7.059 0.938 1 97.56 74 ALA A O 1
ATOM 629 N N . LYS A 1 75 ? 31.906 5.66 1.295 1 93.5 75 LYS A N 1
ATOM 630 C CA . LYS A 1 75 ? 32.25 4.848 0.125 1 93.5 75 LYS A CA 1
ATOM 631 C C . LYS A 1 75 ? 32.156 5.676 -1.155 1 93.5 75 LYS A C 1
ATOM 633 O O . LYS A 1 75 ? 32.75 5.297 -2.178 1 93.5 75 LYS A O 1
ATOM 638 N N . LEU A 1 76 ? 31.484 6.785 -1.078 1 95.06 76 LEU A N 1
ATOM 639 C CA . LEU A 1 76 ? 31.281 7.598 -2.27 1 95.06 76 LEU A CA 1
ATOM 640 C C . LEU A 1 76 ? 32.062 8.898 -2.188 1 95.06 76 LEU A C 1
ATOM 642 O O . LEU A 1 76 ? 31.797 9.844 -2.941 1 95.06 76 LEU A O 1
ATOM 646 N N . ASP A 1 77 ? 32.969 8.953 -1.278 1 95.69 77 ASP A N 1
ATOM 647 C CA . ASP A 1 77 ? 33.781 10.141 -1.159 1 95.69 77 ASP A CA 1
ATOM 648 C C . ASP A 1 77 ? 34.5 10.445 -2.473 1 95.69 77 ASP A C 1
ATOM 650 O O . ASP A 1 77 ? 35 9.539 -3.141 1 95.69 77 ASP A O 1
ATOM 654 N N . GLY A 1 78 ? 34.5 11.695 -2.889 1 96 78 GLY A N 1
ATOM 655 C CA . GLY A 1 78 ? 35.094 12.102 -4.152 1 96 78 GLY A CA 1
ATOM 656 C C . GLY A 1 78 ? 34.062 12.234 -5.27 1 96 78 GLY A C 1
ATOM 657 O O . GLY A 1 78 ? 34.344 12.867 -6.293 1 96 78 GLY A O 1
ATOM 658 N N . GLN A 1 79 ? 32.906 11.68 -5.074 1 96.62 79 GLN A N 1
ATOM 659 C CA . GLN A 1 79 ? 31.828 11.828 -6.043 1 96.62 79 GLN A CA 1
ATOM 660 C C . GLN A 1 79 ? 30.906 12.984 -5.664 1 96.62 79 GLN A C 1
ATOM 662 O O . GLN A 1 79 ? 30.797 13.336 -4.488 1 96.62 79 GLN A O 1
ATOM 667 N N . LYS A 1 80 ? 30.312 13.547 -6.676 1 98.38 80 LYS A N 1
ATOM 668 C CA . LYS A 1 80 ? 29.312 14.57 -6.426 1 98.38 80 LYS A CA 1
ATOM 669 C C . LYS A 1 80 ? 27.938 13.953 -6.168 1 98.38 80 LYS A C 1
ATOM 671 O O . LYS A 1 80 ? 27.484 13.102 -6.934 1 98.38 80 LYS A O 1
ATOM 676 N N . LEU A 1 81 ? 27.312 14.312 -5.125 1 98.62 81 LEU A N 1
ATOM 677 C CA . LEU A 1 81 ? 26.078 13.672 -4.676 1 98.62 81 LEU A CA 1
ATOM 678 C C . LEU A 1 81 ? 24.984 14.711 -4.461 1 98.62 81 LEU A C 1
ATOM 680 O O . LEU A 1 81 ? 25.266 15.883 -4.211 1 98.62 81 LEU A O 1
ATOM 684 N N . PRO A 1 82 ? 23.688 14.289 -4.645 1 98.81 82 PRO A N 1
ATOM 685 C CA . PRO A 1 82 ? 22.578 15.164 -4.254 1 98.81 82 PRO A CA 1
ATOM 686 C C . PRO A 1 82 ? 22.469 15.328 -2.738 1 98.81 82 PRO A C 1
ATOM 688 O O . PRO A 1 82 ? 22.953 14.484 -1.983 1 98.81 82 PRO A O 1
ATOM 691 N N . ALA A 1 83 ? 21.812 16.359 -2.301 1 98.94 83 ALA A N 1
ATOM 692 C CA . ALA A 1 83 ? 21.703 16.656 -0.871 1 98.94 83 ALA A CA 1
ATOM 693 C C . ALA A 1 83 ? 20.25 16.781 -0.438 1 98.94 83 ALA A C 1
ATOM 695 O O . ALA A 1 83 ? 19.422 17.297 -1.191 1 98.94 83 ALA A O 1
ATOM 696 N N . LEU A 1 84 ? 19.969 16.281 0.725 1 98.94 84 LEU A N 1
ATOM 697 C CA . LEU A 1 84 ? 18.703 16.5 1.417 1 98.94 84 LEU A CA 1
ATOM 698 C C . LEU A 1 84 ? 18.859 17.5 2.555 1 98.94 84 LEU A C 1
ATOM 700 O O . LEU A 1 84 ? 19.844 17.422 3.311 1 98.94 84 LEU A O 1
ATOM 704 N N . LEU A 1 85 ? 17.922 18.375 2.611 1 98.88 85 LEU A N 1
ATOM 705 C CA . LEU A 1 85 ? 18 19.469 3.584 1 98.88 85 LEU A CA 1
ATOM 706 C C . LEU A 1 85 ? 16.766 19.484 4.484 1 98.88 85 LEU A C 1
ATOM 708 O O . LEU A 1 85 ? 15.727 20.031 4.113 1 98.88 85 LEU A O 1
ATOM 712 N N . PRO A 1 86 ? 16.844 18.859 5.648 1 98.44 86 PRO A N 1
ATOM 713 C CA . PRO A 1 86 ? 15.828 19.062 6.684 1 98.44 86 PRO A CA 1
ATOM 714 C C . PRO A 1 86 ? 16.047 20.344 7.48 1 98.44 86 PRO A C 1
ATOM 716 O O . PRO A 1 86 ? 17.062 20.484 8.172 1 98.44 86 PRO A O 1
ATOM 719 N N . TRP A 1 87 ? 15.102 21.25 7.355 1 98 87 TRP A N 1
ATOM 720 C CA . TRP A 1 87 ? 15.234 22.562 7.965 1 98 87 TRP A CA 1
ATOM 721 C C . TRP A 1 87 ? 14.289 22.719 9.156 1 98 87 TRP A C 1
ATOM 723 O O . TRP A 1 87 ? 13.078 22.578 9.008 1 98 87 TRP A O 1
ATOM 733 N N . SER A 1 88 ? 14.859 22.969 10.344 1 96.5 88 SER A N 1
ATOM 734 C CA . SER A 1 88 ? 14.039 23.219 11.523 1 96.5 88 SER A CA 1
ATOM 735 C C . SER A 1 88 ? 14.859 23.828 12.648 1 96.5 88 SER A C 1
ATOM 737 O O . SER A 1 88 ? 16.094 23.875 12.586 1 96.5 88 SER A O 1
ATOM 739 N N . PRO A 1 89 ? 14.188 24.25 13.68 1 95.56 89 PRO A N 1
ATOM 740 C CA . PRO A 1 89 ? 14.891 24.75 14.859 1 95.56 89 PRO A CA 1
ATOM 741 C C . PRO A 1 89 ? 15.18 23.656 15.891 1 95.56 89 PRO A C 1
ATOM 743 O O . PRO A 1 89 ? 15.523 23.969 17.031 1 95.56 89 PRO A O 1
ATOM 746 N N . TYR A 1 90 ? 15.047 22.391 15.531 1 93.62 90 TYR A N 1
ATOM 747 C CA . TYR A 1 90 ? 15.016 21.328 16.516 1 93.62 90 TYR A CA 1
ATOM 748 C C . TYR A 1 90 ? 16.422 20.828 16.828 1 93.62 90 TYR A C 1
ATOM 750 O O . TYR A 1 90 ? 16.609 19.922 17.641 1 93.62 90 TYR A O 1
ATOM 758 N N . GLY A 1 91 ? 17.422 21.422 16.203 1 91.81 91 GLY A N 1
ATOM 759 C CA . GLY A 1 91 ? 18.781 20.922 16.375 1 91.81 91 GLY A CA 1
ATOM 760 C C . GLY A 1 91 ? 19.297 20.188 15.156 1 91.81 91 GLY A C 1
ATOM 761 O O . GLY A 1 91 ? 18.516 19.734 14.32 1 91.81 91 GLY A O 1
ATOM 762 N N . LYS A 1 92 ? 20.594 20.078 15.07 1 90.19 92 LYS A N 1
ATOM 763 C CA . LYS A 1 92 ? 21.203 19.531 13.867 1 90.19 92 LYS A CA 1
ATOM 764 C C . LYS A 1 92 ? 21.297 18.016 13.953 1 90.19 92 LYS A C 1
ATOM 766 O O . LYS A 1 92 ? 21.344 17.328 12.922 1 90.19 92 LYS A O 1
ATOM 771 N N . THR A 1 93 ? 21.406 17.453 15.227 1 84 93 THR A N 1
ATOM 772 C CA . THR A 1 93 ? 21.484 16 15.367 1 84 93 THR A CA 1
ATOM 773 C C . THR A 1 93 ? 20.797 15.547 16.656 1 84 93 THR A C 1
ATOM 775 O O . THR A 1 93 ? 20.828 16.266 17.656 1 84 93 THR A O 1
ATOM 778 N N . GLY A 1 94 ? 20.141 14.477 16.562 1 78.44 94 GLY A N 1
ATOM 779 C CA . GLY A 1 94 ? 19.469 13.914 17.719 1 78.44 94 GLY A CA 1
ATOM 780 C C . GLY A 1 94 ? 17.953 13.883 17.578 1 78.44 94 GLY A C 1
ATOM 781 O O . GLY A 1 94 ? 17.375 14.719 16.891 1 78.44 94 GLY A O 1
ATOM 782 N N . THR A 1 95 ? 17.312 12.859 18.094 1 67.88 95 THR A N 1
ATOM 783 C CA . THR A 1 95 ? 15.859 12.672 18.047 1 67.88 95 THR A CA 1
ATOM 784 C C . THR A 1 95 ? 15.312 12.281 19.422 1 67.88 95 THR A C 1
ATOM 786 O O . THR A 1 95 ? 16.062 11.828 20.281 1 67.88 95 THR A O 1
ATOM 789 N N . VAL A 1 96 ? 14.039 12.641 19.625 1 76.25 96 VAL A N 1
ATOM 790 C CA . VAL A 1 96 ? 13.312 12.148 20.797 1 76.25 96 VAL A CA 1
ATOM 791 C C . VAL A 1 96 ? 13.047 10.656 20.656 1 76.25 96 VAL A C 1
ATOM 793 O O . VAL A 1 96 ? 13.109 10.109 19.562 1 76.25 96 VAL A O 1
ATOM 796 N N . ASN A 1 97 ? 12.883 10 21.859 1 78.44 97 ASN A N 1
ATOM 797 C CA . ASN A 1 97 ? 12.469 8.602 21.844 1 78.44 97 ASN A CA 1
ATOM 798 C C . ASN A 1 97 ? 11.07 8.43 21.25 1 78.44 97 ASN A C 1
ATOM 800 O O . ASN A 1 97 ? 10.094 8.93 21.812 1 78.44 97 ASN A O 1
ATOM 804 N N . MET A 1 98 ? 10.938 7.715 20.203 1 81.88 98 MET A N 1
ATOM 805 C CA . MET A 1 98 ? 9.695 7.598 19.453 1 81.88 98 MET A CA 1
ATOM 806 C C . MET A 1 98 ? 9.055 6.23 19.672 1 81.88 98 MET A C 1
ATOM 808 O O . MET A 1 98 ? 8.125 5.852 18.953 1 81.88 98 MET A O 1
ATOM 812 N N . SER A 1 99 ? 9.477 5.391 20.609 1 78 99 SER A N 1
ATOM 813 C CA . SER A 1 99 ? 8.977 4.035 20.812 1 78 99 SER A CA 1
ATOM 814 C C . SER A 1 99 ? 7.488 4.039 21.156 1 78 99 SER A C 1
ATOM 816 O O . SER A 1 99 ? 6.762 3.109 20.812 1 78 99 SER A O 1
ATOM 818 N N . HIS A 1 100 ? 7.117 5.066 21.734 1 78.62 100 HIS A N 1
ATOM 819 C CA . HIS A 1 100 ? 5.73 5.164 22.172 1 78.62 100 HIS A CA 1
ATOM 820 C C . HIS A 1 100 ? 4.789 5.375 21 1 78.62 100 HIS A C 1
ATOM 822 O O . HIS A 1 100 ? 3.576 5.191 21.125 1 78.62 100 HIS A O 1
ATOM 828 N N . ILE A 1 101 ? 5.355 5.703 19.859 1 88.69 101 ILE A N 1
ATOM 829 C CA . ILE A 1 101 ? 4.492 5.895 18.703 1 88.69 101 ILE A CA 1
ATOM 830 C C . ILE A 1 101 ? 4.75 4.789 17.688 1 88.69 101 ILE A C 1
ATOM 832 O O . ILE A 1 101 ? 4.621 5.012 16.469 1 88.69 101 ILE A O 1
ATOM 836 N N . GLY A 1 102 ? 5.289 3.686 18.109 1 89.75 102 GLY A N 1
ATOM 837 C CA . GLY A 1 102 ? 5.391 2.5 17.266 1 89.75 102 GLY A CA 1
ATOM 838 C C . GLY A 1 102 ? 6.691 2.43 16.484 1 89.75 102 GLY A C 1
ATOM 839 O O . GLY A 1 102 ? 6.832 1.613 15.578 1 89.75 102 GLY A O 1
ATOM 840 N N . VAL A 1 103 ? 7.664 3.307 16.766 1 92.69 103 VAL A N 1
ATOM 841 C CA . VAL A 1 103 ? 8.984 3.273 16.156 1 92.69 103 VAL A CA 1
ATOM 842 C C . VAL A 1 103 ? 10.023 2.809 17.172 1 92.69 103 VAL A C 1
ATOM 844 O O . VAL A 1 103 ? 10.43 3.58 18.047 1 92.69 103 VAL A O 1
ATOM 847 N N . PRO A 1 104 ? 10.422 1.595 17.078 1 90.5 104 PRO A N 1
ATOM 848 C CA . PRO A 1 104 ? 11.398 1.13 18.062 1 90.5 104 PRO A CA 1
ATOM 849 C C . PRO A 1 104 ? 12.719 1.901 18 1 90.5 104 PRO A C 1
ATOM 851 O O . PRO A 1 104 ? 13.133 2.33 16.922 1 90.5 104 PRO A O 1
ATOM 854 N N . LYS A 1 105 ? 13.359 2.01 19.109 1 91.44 105 LYS A N 1
ATOM 855 C CA . LYS A 1 105 ? 14.633 2.729 19.188 1 91.44 105 LYS A CA 1
ATOM 856 C C . LYS A 1 105 ? 15.656 2.15 18.219 1 91.44 105 LYS A C 1
ATOM 858 O O . LYS A 1 105 ? 16.484 2.881 17.688 1 91.44 105 LYS A O 1
ATOM 863 N N . SER A 1 106 ? 15.523 0.842 17.953 1 91.81 106 SER A N 1
ATOM 864 C CA . SER A 1 106 ? 16.469 0.129 17.094 1 91.81 106 SER A CA 1
ATOM 865 C C . SER A 1 106 ? 16.234 0.456 15.625 1 91.81 106 SER A C 1
ATOM 867 O O . SER A 1 106 ? 17.047 0.096 14.773 1 91.81 106 SER A O 1
ATOM 869 N N . ALA A 1 107 ? 15.203 1.222 15.359 1 92.25 107 ALA A N 1
ATOM 870 C CA . ALA A 1 107 ? 14.875 1.541 13.977 1 92.25 107 ALA A CA 1
ATOM 871 C C . ALA A 1 107 ? 15.633 2.783 13.508 1 92.25 107 ALA A C 1
ATOM 873 O O . ALA A 1 107 ? 15.719 3.045 12.305 1 92.25 107 ALA A O 1
ATOM 874 N N . LEU A 1 108 ? 16.234 3.508 14.438 1 95.25 108 LEU A N 1
ATOM 875 C CA . LEU A 1 108 ? 16.891 4.773 14.102 1 95.25 108 LEU A CA 1
ATOM 876 C C . LEU A 1 108 ? 18.281 4.855 14.711 1 95.25 108 LEU A C 1
ATOM 878 O O . LEU A 1 108 ? 18.5 4.375 15.828 1 95.25 108 LEU A O 1
ATOM 882 N N . SER A 1 109 ? 19.156 5.555 14.047 1 95.88 109 SER A N 1
ATOM 883 C CA . SER A 1 109 ? 20.547 5.652 14.5 1 95.88 109 SER A CA 1
ATOM 884 C C . SER A 1 109 ? 20.703 6.711 15.586 1 95.88 109 SER A C 1
ATOM 886 O O . SER A 1 109 ? 21.656 6.676 16.359 1 95.88 109 SER A O 1
ATOM 888 N N . GLY A 1 110 ? 19.828 7.66 15.586 1 94.06 110 GLY A N 1
ATOM 889 C CA . GLY A 1 110 ? 19.969 8.789 16.484 1 94.06 110 GLY A CA 1
ATOM 890 C C . GLY A 1 110 ? 20.766 9.938 15.898 1 94.06 110 GLY A C 1
ATOM 891 O O . GLY A 1 110 ? 21 10.945 16.562 1 94.06 110 GLY A O 1
ATOM 892 N N . LEU A 1 111 ? 21.109 9.828 14.625 1 95.75 111 LEU A N 1
ATOM 893 C CA . LEU A 1 111 ? 21.875 10.883 13.961 1 95.75 111 LEU A CA 1
ATOM 894 C C . LEU A 1 111 ? 20.953 11.852 13.242 1 95.75 111 LEU A C 1
ATOM 896 O O . LEU A 1 111 ? 21.391 12.922 12.805 1 95.75 111 LEU A O 1
ATOM 900 N N . GLU A 1 112 ? 19.734 11.461 13.117 1 95.25 112 GLU A N 1
ATOM 901 C CA . GLU A 1 112 ? 18.781 12.289 12.391 1 95.25 112 GLU A CA 1
ATOM 902 C C . GLU A 1 112 ? 18.312 13.469 13.242 1 95.25 112 GLU A C 1
ATOM 904 O O . GLU A 1 112 ? 18.219 13.352 14.469 1 95.25 112 GLU A O 1
ATOM 909 N N . LYS A 1 113 ? 18.078 14.578 12.531 1 93.62 113 LYS A N 1
ATOM 910 C CA . LYS A 1 113 ? 17.281 15.656 13.094 1 93.62 113 LYS A CA 1
ATOM 911 C C . LYS A 1 113 ? 15.859 15.188 13.398 1 93.62 113 LYS A C 1
ATOM 913 O O . LYS A 1 113 ? 15.281 14.406 12.641 1 93.62 113 LYS A O 1
ATOM 918 N N . PHE A 1 114 ? 15.336 15.68 14.586 1 94.25 114 PHE A N 1
ATOM 919 C CA . PHE A 1 114 ? 13.953 15.336 14.922 1 94.25 114 PHE A CA 1
ATOM 920 C C . PHE A 1 114 ? 13.031 15.586 13.734 1 94.25 114 PHE A C 1
ATOM 922 O O . PHE A 1 114 ? 13.039 16.688 13.156 1 94.25 114 PHE A O 1
ATOM 929 N N . GLU A 1 115 ? 12.219 14.516 13.25 1 95.69 115 GLU A N 1
ATOM 930 C CA . GLU A 1 115 ? 11.211 14.555 12.195 1 95.69 115 GLU A CA 1
ATOM 931 C C . GLU A 1 115 ? 11.859 14.57 10.812 1 95.69 115 GLU A C 1
ATOM 933 O O . GLU A 1 115 ? 11.219 14.961 9.836 1 95.69 115 GLU A O 1
ATOM 938 N N . ALA A 1 116 ? 13.164 14.141 10.734 1 97.19 116 ALA A N 1
ATOM 939 C CA . ALA A 1 116 ? 13.914 14.133 9.477 1 97.19 116 ALA A CA 1
ATOM 940 C C . ALA A 1 116 ? 14.336 12.719 9.102 1 97.19 116 ALA A C 1
ATOM 942 O O . ALA A 1 116 ? 14.305 11.812 9.93 1 97.19 116 ALA A O 1
ATOM 943 N N . PRO A 1 117 ? 14.742 12.531 7.82 1 96.94 117 PRO A N 1
ATOM 944 C CA . PRO A 1 117 ? 15.344 11.258 7.43 1 96.94 117 PRO A CA 1
ATOM 945 C C . PRO A 1 117 ? 16.609 10.93 8.219 1 96.94 117 PRO A C 1
ATOM 947 O O . PRO A 1 117 ? 17.391 11.836 8.531 1 96.94 117 PRO A O 1
ATOM 950 N N . ASP A 1 118 ? 16.812 9.695 8.547 1 97.25 118 ASP A N 1
ATOM 951 C CA . ASP A 1 118 ? 17.969 9.211 9.289 1 97.25 118 ASP A CA 1
ATOM 952 C C . ASP A 1 118 ? 19.188 9.07 8.367 1 97.25 118 ASP A C 1
ATOM 954 O O . ASP A 1 118 ? 19.141 8.305 7.398 1 97.25 118 ASP A O 1
ATOM 958 N N . PRO A 1 119 ? 20.312 9.727 8.648 1 97.69 119 PRO A N 1
ATOM 959 C CA . PRO A 1 119 ? 21.516 9.57 7.84 1 97.69 119 PRO A CA 1
ATOM 960 C C . PRO A 1 119 ? 21.922 8.109 7.656 1 97.69 119 PRO A C 1
ATOM 962 O O . PRO A 1 119 ? 22.438 7.738 6.594 1 97.69 119 PRO A O 1
ATOM 965 N N . ALA A 1 120 ? 21.703 7.305 8.656 1 97 120 ALA A N 1
ATOM 966 C CA . ALA A 1 120 ? 22.062 5.895 8.578 1 97 120 ALA A CA 1
ATOM 967 C C . ALA A 1 120 ? 21.297 5.188 7.469 1 97 120 ALA A C 1
ATOM 969 O O . ALA A 1 120 ? 21.75 4.184 6.922 1 97 120 ALA A O 1
ATOM 970 N N . GLU A 1 121 ? 20.156 5.684 7.176 1 96.44 121 GLU A N 1
ATOM 971 C CA . GLU A 1 121 ? 19.297 5.125 6.125 1 96.44 121 GLU A CA 1
ATOM 972 C C . GLU A 1 121 ? 19.594 5.773 4.773 1 96.44 121 GLU A C 1
ATOM 974 O O . GLU A 1 121 ? 19.688 5.082 3.756 1 96.44 121 GLU A O 1
ATOM 979 N N . TRP A 1 122 ? 19.859 7.02 4.707 1 97.94 122 TRP A N 1
ATOM 980 C CA . TRP A 1 122 ? 19.781 7.762 3.453 1 97.94 122 TRP A CA 1
ATOM 981 C C . TRP A 1 122 ? 21.172 7.973 2.857 1 97.94 122 TRP A C 1
ATOM 983 O O . TRP A 1 122 ? 21.312 8.125 1.643 1 97.94 122 TRP A O 1
ATOM 993 N N . CYS A 1 123 ? 22.203 8.023 3.668 1 97.88 123 CYS A N 1
ATOM 994 C CA . CYS A 1 123 ? 23.531 8.133 3.102 1 97.88 123 CYS A CA 1
ATOM 995 C C . CYS A 1 123 ? 23.875 6.906 2.262 1 97.88 123 CYS A C 1
ATOM 997 O O . CYS A 1 123 ? 24.344 7.035 1.127 1 97.88 123 CYS A O 1
ATOM 999 N N . PRO A 1 124 ? 23.578 5.688 2.824 1 94.81 124 PRO A N 1
ATOM 1000 C CA . PRO A 1 124 ? 23.828 4.508 1.992 1 94.81 124 PRO A CA 1
ATOM 1001 C C . PRO A 1 124 ? 23.047 4.531 0.684 1 94.81 124 PRO A C 1
ATOM 1003 O O . PRO A 1 124 ? 23.406 3.848 -0.274 1 94.81 124 PRO A O 1
ATOM 1006 N N . ARG A 1 125 ? 22 5.309 0.623 1 94.88 125 ARG A N 1
ATOM 1007 C CA . ARG A 1 125 ? 21.188 5.434 -0.581 1 94.88 125 ARG A CA 1
ATOM 1008 C C . ARG A 1 125 ? 21.797 6.438 -1.555 1 94.88 125 ARG A C 1
ATOM 1010 O O . ARG A 1 125 ? 21.25 6.668 -2.637 1 94.88 125 ARG A O 1
ATOM 1017 N N . GLY A 1 126 ? 22.844 7.059 -1.182 1 96 126 GLY A N 1
ATOM 1018 C CA . GLY A 1 126 ? 23.578 7.918 -2.092 1 96 126 GLY A CA 1
ATOM 1019 C C . GLY A 1 126 ? 23.281 9.391 -1.899 1 96 126 GLY A C 1
ATOM 1020 O O . GLY A 1 126 ? 23.516 10.203 -2.801 1 96 126 GLY A O 1
ATOM 1021 N N . TYR A 1 127 ? 22.75 9.75 -0.748 1 98.44 127 TYR A N 1
ATOM 1022 C CA . TYR A 1 127 ? 22.406 11.148 -0.498 1 98.44 127 TYR A CA 1
ATOM 1023 C C . TYR A 1 127 ? 23.266 11.727 0.618 1 98.44 127 TYR A C 1
ATOM 1025 O O . TYR A 1 127 ? 23.703 11.008 1.521 1 98.44 127 TYR A O 1
ATOM 1033 N N . VAL A 1 128 ? 23.531 12.992 0.509 1 98.81 128 VAL A N 1
ATOM 1034 C CA . VAL A 1 128 ? 24.125 13.773 1.588 1 98.81 128 VAL A CA 1
ATOM 1035 C C . VAL A 1 128 ? 23.031 14.398 2.441 1 98.81 128 VAL A C 1
ATOM 1037 O O . VAL A 1 128 ? 22.062 14.945 1.91 1 98.81 128 VAL A O 1
ATOM 1040 N N . LEU A 1 129 ? 23.141 14.242 3.732 1 98.69 129 LEU A N 1
ATOM 1041 C CA . LEU A 1 129 ? 22.219 14.93 4.625 1 98.69 129 LEU A CA 1
ATOM 1042 C C . LEU A 1 129 ? 22.891 16.156 5.242 1 98.69 129 LEU A C 1
ATOM 1044 O O . LEU A 1 129 ? 23.922 16.047 5.895 1 98.69 129 LEU A O 1
ATOM 1048 N N . VAL A 1 130 ? 22.344 17.297 4.98 1 98.81 130 VAL A N 1
ATOM 1049 C CA . VAL A 1 130 ? 22.766 18.562 5.586 1 98.81 130 VAL A CA 1
ATOM 1050 C C . VAL A 1 130 ? 21.719 19.016 6.609 1 98.81 130 VAL A C 1
ATOM 1052 O O . VAL A 1 130 ? 20.609 19.406 6.238 1 98.81 130 VAL A O 1
ATOM 1055 N N . GLN A 1 131 ? 22.125 19 7.879 1 98.25 131 GLN A N 1
ATOM 1056 C CA . GLN A 1 131 ? 21.203 19.281 8.969 1 98.25 131 GLN A CA 1
ATOM 1057 C C . GLN A 1 131 ? 21.594 20.547 9.719 1 98.25 131 GLN A C 1
ATOM 1059 O O . GLN A 1 131 ? 22.328 20.484 10.711 1 98.25 131 GLN A O 1
ATOM 1064 N N . PRO A 1 132 ? 21.062 21.656 9.375 1 98 132 PRO A N 1
ATOM 1065 C CA . PRO A 1 132 ? 21.469 22.906 10.023 1 98 132 PRO A CA 1
ATOM 1066 C C . PRO A 1 132 ? 20.641 23.219 11.266 1 98 132 PRO A C 1
ATOM 1068 O O . PRO A 1 132 ? 19.516 22.75 11.398 1 98 132 PRO A O 1
ATOM 1071 N N . ASP A 1 133 ? 21.281 23.938 12.141 1 96.62 133 ASP A N 1
ATOM 1072 C CA . ASP A 1 133 ? 20.547 24.766 13.094 1 96.62 133 ASP A CA 1
ATOM 1073 C C . ASP A 1 133 ? 20.109 26.078 12.453 1 96.62 133 ASP A C 1
ATOM 1075 O O . ASP A 1 133 ? 20.938 26.875 12.039 1 96.62 133 ASP A O 1
ATOM 1079 N N . SER A 1 134 ? 18.844 26.281 12.367 1 97.31 134 SER A N 1
ATOM 1080 C CA . SER A 1 134 ? 18.359 27.516 11.781 1 97.31 134 SER A CA 1
ATOM 1081 C C . SER A 1 134 ? 18.797 28.719 12.602 1 97.31 134 SER A C 1
ATOM 1083 O O . SER A 1 134 ? 19.391 28.578 13.672 1 97.31 134 SER A O 1
ATOM 1085 N N . ARG A 1 135 ? 18.609 29.859 12.031 1 97.62 135 ARG A N 1
ATOM 1086 C CA . ARG A 1 135 ? 19.047 31.109 12.641 1 97.62 135 ARG A CA 1
ATOM 1087 C C . ARG A 1 135 ? 18.609 31.188 14.102 1 97.62 135 ARG A C 1
ATOM 1089 O O . ARG A 1 135 ? 17.469 30.891 14.43 1 97.62 135 ARG A O 1
ATOM 1096 N N . GLY A 1 136 ? 19.562 31.516 14.984 1 96.56 136 GLY A N 1
ATOM 1097 C CA . GLY A 1 136 ? 19.266 31.75 16.391 1 96.56 136 GLY A CA 1
ATOM 1098 C C . GLY A 1 136 ? 19.172 30.469 17.203 1 96.56 136 GLY A C 1
ATOM 1099 O O . GLY A 1 136 ? 19.062 30.5 18.422 1 96.56 136 GLY A O 1
ATOM 1100 N N . CYS A 1 137 ? 19.25 29.328 16.609 1 95.69 137 CYS A N 1
ATOM 1101 C CA . CYS A 1 137 ? 19.094 28.047 17.297 1 95.69 137 CYS A CA 1
ATOM 1102 C C . CYS A 1 137 ? 20.453 27.484 17.688 1 95.69 137 CYS A C 1
ATOM 1104 O O . CYS A 1 137 ? 21.375 27.469 16.875 1 95.69 137 CYS A O 1
ATOM 1106 N N . TYR A 1 138 ? 20.516 27.047 18.938 1 94.56 138 TYR A N 1
ATOM 1107 C CA . TYR A 1 138 ? 21.75 26.484 19.484 1 94.56 138 TYR A CA 1
ATOM 1108 C C . TYR A 1 138 ? 22.922 27.453 19.281 1 94.56 138 TYR A C 1
ATOM 1110 O O . TYR A 1 138 ? 22.875 28.594 19.75 1 94.56 138 TYR A O 1
ATOM 1118 N N . ASN A 1 139 ? 23.938 27 18.484 1 95.56 139 ASN A N 1
ATOM 1119 C CA . ASN A 1 139 ? 25.125 27.859 18.359 1 95.56 139 ASN A CA 1
ATOM 1120 C C . ASN A 1 139 ? 25.062 28.703 17.094 1 95.56 139 ASN A C 1
ATOM 1122 O O . ASN A 1 139 ? 25.984 29.469 16.812 1 95.56 139 ASN A O 1
ATOM 1126 N N . SER A 1 140 ? 24.047 28.547 16.234 1 97.31 140 SER A N 1
ATOM 1127 C CA . SER A 1 140 ? 23.875 29.422 15.086 1 97.31 140 SER A CA 1
ATOM 1128 C C . SER A 1 140 ? 23.625 30.859 15.523 1 97.31 140 SER A C 1
ATOM 1130 O O . SER A 1 140 ? 22.922 31.094 16.516 1 97.31 140 SER A O 1
ATOM 1132 N N . GLU A 1 141 ? 24.109 31.828 14.75 1 97.62 141 GLU A N 1
ATOM 1133 C CA . GLU A 1 141 ? 24.047 33.25 15.102 1 97.62 141 GLU A CA 1
ATOM 1134 C C . GLU A 1 141 ? 22.672 33.812 14.773 1 97.62 141 GLU A C 1
ATOM 1136 O O . GLU A 1 141 ? 21.844 33.156 14.125 1 97.62 141 GLU A O 1
ATOM 1141 N N . GLY A 1 142 ? 22.469 35.031 15.344 1 96.81 142 GLY A N 1
ATOM 1142 C CA . GLY A 1 142 ? 21.219 35.719 15.102 1 96.81 142 GLY A CA 1
ATOM 1143 C C . GLY A 1 142 ? 20.141 35.406 16.125 1 96.81 142 GLY A C 1
ATOM 1144 O O . GLY A 1 142 ? 20.422 34.844 17.188 1 96.81 142 GLY A O 1
ATOM 1145 N N . ASP A 1 143 ? 18.953 35.906 15.867 1 96.81 143 ASP A N 1
ATOM 1146 C CA . ASP A 1 143 ? 17.766 35.625 16.688 1 96.81 143 ASP A CA 1
ATOM 1147 C C . ASP A 1 143 ? 16.812 34.656 15.977 1 96.81 143 ASP A C 1
ATOM 1149 O O . ASP A 1 143 ? 16.641 34.75 14.758 1 96.81 143 ASP A O 1
ATOM 1153 N N . MET A 1 144 ? 16.266 33.844 16.828 1 96.75 144 MET A N 1
ATOM 1154 C CA . MET A 1 144 ? 15.344 32.844 16.281 1 96.75 144 MET A CA 1
ATOM 1155 C C . MET A 1 144 ? 14.102 33.5 15.711 1 96.75 144 MET A C 1
ATOM 1157 O O . MET A 1 144 ? 13.523 34.406 16.344 1 96.75 144 MET A O 1
ATOM 1161 N N . VAL A 1 145 ? 13.773 33.125 14.539 1 94.88 145 VAL A N 1
ATOM 1162 C CA . VAL A 1 145 ? 12.531 33.594 13.93 1 94.88 145 VAL A CA 1
ATOM 1163 C C . VAL A 1 145 ? 11.5 32.469 13.953 1 94.88 145 VAL A C 1
ATOM 1165 O O . VAL A 1 145 ? 11.852 31.297 14.055 1 94.88 145 VAL A O 1
ATOM 1168 N N . MET A 1 146 ? 10.266 32.875 13.953 1 94.19 146 MET A N 1
ATOM 1169 C CA . MET A 1 146 ? 9.164 31.938 13.852 1 94.19 146 MET A CA 1
ATOM 1170 C C . MET A 1 146 ? 8.516 32 12.469 1 94.19 146 MET A C 1
ATOM 1172 O O . MET A 1 146 ? 7.648 32.844 12.219 1 94.19 146 MET A O 1
ATOM 1176 N N . MET A 1 147 ? 8.852 31.031 11.633 1 91.56 147 MET A N 1
ATOM 1177 C CA . MET A 1 147 ? 8.375 30.969 10.258 1 91.56 147 MET A CA 1
ATOM 1178 C C . MET A 1 147 ? 8.57 32.312 9.547 1 91.56 147 MET A C 1
ATOM 1180 O O . MET A 1 147 ? 9.328 33.156 10.023 1 91.56 147 MET A O 1
ATOM 1184 N N . GLY A 1 148 ? 8.055 32.344 8.312 1 94.62 148 GLY A N 1
ATOM 1185 C CA . GLY A 1 148 ? 8.086 33.594 7.57 1 94.62 148 GLY A CA 1
ATOM 1186 C C . GLY A 1 148 ? 9.133 33.625 6.473 1 94.62 148 GLY A C 1
ATOM 1187 O O . GLY A 1 148 ? 9.836 32.625 6.262 1 94.62 148 GLY A O 1
ATOM 1188 N N . THR A 1 149 ? 9.227 34.75 5.824 1 95.62 149 THR A N 1
ATOM 1189 C CA . THR A 1 149 ? 10.07 34.906 4.645 1 95.62 149 THR A CA 1
ATOM 1190 C C . THR A 1 149 ? 11.547 34.875 5.023 1 95.62 149 THR A C 1
ATOM 1192 O O . THR A 1 149 ? 12.398 34.5 4.199 1 95.62 149 THR A O 1
ATOM 1195 N N . GLN A 1 150 ? 11.859 35.188 6.289 1 95.94 150 GLN A N 1
ATOM 1196 C CA . GLN A 1 150 ? 13.25 35.062 6.727 1 95.94 150 GLN A CA 1
ATOM 1197 C C . GLN A 1 150 ? 13.734 33.625 6.617 1 95.94 150 GLN A C 1
ATOM 1199 O O . GLN A 1 150 ? 14.859 33.375 6.172 1 95.94 150 GLN A O 1
ATOM 1204 N N . GLU A 1 151 ? 12.891 32.719 7.059 1 95.81 151 GLU A N 1
ATOM 1205 C CA . GLU A 1 151 ? 13.25 31.297 6.887 1 95.81 151 GLU A CA 1
ATOM 1206 C C . GLU A 1 151 ? 13.445 30.953 5.414 1 95.81 151 GLU A C 1
ATOM 1208 O O . GLU A 1 151 ? 14.328 30.172 5.07 1 95.81 151 GLU A O 1
ATOM 1213 N N . GLY A 1 152 ? 12.586 31.531 4.582 1 98 152 GLY A N 1
ATOM 1214 C CA . GLY A 1 152 ? 12.727 31.344 3.148 1 98 152 GLY A CA 1
ATOM 1215 C C . GLY A 1 152 ? 14.07 31.797 2.613 1 98 152 GLY A C 1
ATOM 1216 O O . GLY A 1 152 ? 14.742 31.047 1.891 1 98 152 GLY A O 1
ATOM 1217 N N . ARG A 1 153 ? 14.508 32.938 3.016 1 98.06 153 ARG A N 1
ATOM 1218 C CA . ARG A 1 153 ? 15.758 33.5 2.533 1 98.06 153 ARG A CA 1
ATOM 1219 C C . ARG A 1 153 ? 16.953 32.75 3.076 1 98.06 153 ARG A C 1
ATOM 1221 O O . ARG A 1 153 ? 17.922 32.5 2.355 1 98.06 153 ARG A O 1
ATOM 1228 N N . ASP A 1 154 ? 16.875 32.406 4.375 1 98.62 154 ASP A N 1
ATOM 1229 C CA . ASP A 1 154 ? 17.953 31.609 4.953 1 98.62 154 ASP A CA 1
ATOM 1230 C C . ASP A 1 154 ? 18.078 30.25 4.277 1 98.62 154 ASP A C 1
ATOM 1232 O O . ASP A 1 154 ? 19.172 29.75 4.047 1 98.62 154 ASP A O 1
ATOM 1236 N N . GLY A 1 155 ? 16.891 29.656 4.035 1 98.75 155 GLY A N 1
ATOM 1237 C CA . GLY A 1 155 ? 16.891 28.391 3.305 1 98.75 155 GLY A CA 1
ATOM 1238 C C . GLY A 1 155 ? 17.469 28.516 1.905 1 98.75 155 GLY A C 1
ATOM 1239 O O . GLY A 1 155 ? 18.219 27.656 1.461 1 98.75 155 GLY A O 1
ATOM 1240 N N . TYR A 1 156 ? 17.078 29.594 1.183 1 98.75 156 TYR A N 1
ATOM 1241 C CA . TYR A 1 156 ? 17.641 29.891 -0.128 1 98.75 156 TYR A CA 1
ATOM 1242 C C . TYR A 1 156 ? 19.156 29.938 -0.065 1 98.75 156 TYR A C 1
ATOM 1244 O O . TYR A 1 156 ? 19.844 29.266 -0.855 1 98.75 156 TYR A O 1
ATOM 1252 N N . ASP A 1 157 ? 19.719 30.703 0.897 1 98.88 157 ASP A N 1
ATOM 1253 C CA . ASP A 1 157 ? 21.156 30.859 1.031 1 98.88 157 ASP A CA 1
ATOM 1254 C C . ASP A 1 157 ? 21.828 29.516 1.334 1 98.88 157 ASP A C 1
ATOM 1256 O O . ASP A 1 157 ? 22.906 29.234 0.815 1 98.88 157 ASP A O 1
ATOM 1260 N N . THR A 1 158 ? 21.188 28.734 2.162 1 98.94 158 THR A N 1
ATOM 1261 C CA . THR A 1 158 ? 21.75 27.438 2.529 1 98.94 158 THR A CA 1
ATOM 1262 C C . THR A 1 158 ? 21.797 26.516 1.321 1 98.94 158 THR A C 1
ATOM 1264 O O . THR A 1 158 ? 22.781 25.812 1.106 1 98.94 158 THR A O 1
ATOM 1267 N N . ILE A 1 159 ? 20.719 26.484 0.536 1 98.94 159 ILE A N 1
ATOM 1268 C CA . ILE A 1 159 ? 20.656 25.656 -0.656 1 98.94 159 ILE A CA 1
ATOM 1269 C C . ILE A 1 159 ? 21.766 26.047 -1.628 1 98.94 159 ILE A C 1
ATOM 1271 O O . ILE A 1 159 ? 22.469 25.203 -2.166 1 98.94 159 ILE A O 1
ATOM 1275 N N . GLU A 1 160 ? 21.922 27.359 -1.827 1 98.88 160 GLU A N 1
ATOM 1276 C CA . GLU A 1 160 ? 22.969 27.828 -2.738 1 98.88 160 GLU A CA 1
ATOM 1277 C C . GLU A 1 160 ? 24.359 27.547 -2.182 1 98.88 160 GLU A C 1
ATOM 1279 O O . GLU A 1 160 ? 25.281 27.281 -2.939 1 98.88 160 GLU A O 1
ATOM 1284 N N . TRP A 1 161 ? 24.531 27.625 -0.876 1 98.94 161 TRP A N 1
ATOM 1285 C CA . TRP A 1 161 ? 25.797 27.219 -0.255 1 98.94 161 TRP A CA 1
ATOM 1286 C C . TRP A 1 161 ? 26.094 25.75 -0.512 1 98.94 161 TRP A C 1
ATOM 1288 O O . TRP A 1 161 ? 27.203 25.375 -0.869 1 98.94 161 TRP A O 1
ATOM 1298 N N . ILE A 1 162 ? 25.078 24.875 -0.339 1 98.94 162 ILE A N 1
ATOM 1299 C CA . ILE A 1 162 ? 25.219 23.438 -0.564 1 98.94 162 ILE A CA 1
ATOM 1300 C C . ILE A 1 162 ? 25.688 23.188 -1.999 1 98.94 162 ILE A C 1
ATOM 1302 O O . ILE A 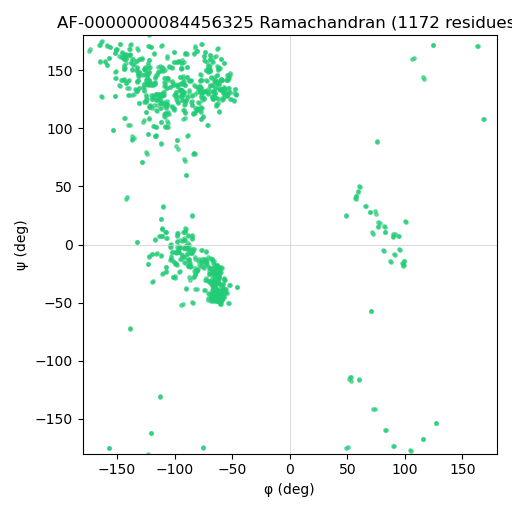1 162 ? 26.594 22.375 -2.234 1 98.94 162 ILE A O 1
ATOM 1306 N N . ALA A 1 163 ? 25.062 23.891 -2.928 1 98.81 163 ALA A N 1
ATOM 1307 C CA . ALA A 1 163 ? 25.344 23.688 -4.348 1 98.81 163 ALA A CA 1
ATOM 1308 C C . ALA A 1 163 ? 26.797 23.984 -4.668 1 98.81 163 ALA A C 1
ATOM 1310 O O . ALA A 1 163 ? 27.359 23.438 -5.637 1 98.81 163 ALA A O 1
ATOM 1311 N N . LYS A 1 164 ? 27.531 24.766 -3.826 1 98.5 164 LYS A N 1
ATOM 1312 C CA . LYS A 1 164 ? 28.906 25.188 -4.09 1 98.5 164 LYS A CA 1
ATOM 1313 C C . LYS A 1 164 ? 29.906 24.234 -3.453 1 98.5 164 LYS A C 1
ATOM 1315 O O . LYS A 1 164 ? 31.109 24.328 -3.703 1 98.5 164 LYS A O 1
ATOM 1320 N N . GLN A 1 165 ? 29.406 23.344 -2.662 1 98.69 165 GLN A N 1
ATOM 1321 C CA . GLN A 1 165 ? 30.312 22.406 -2.018 1 98.69 165 GLN A CA 1
ATOM 1322 C C . GLN A 1 165 ? 30.906 21.438 -3.031 1 98.69 165 GLN A C 1
ATOM 1324 O O . GLN A 1 165 ? 30.25 21.078 -4.008 1 98.69 165 GLN A O 1
ATOM 1329 N N . GLU A 1 166 ? 32.125 20.953 -2.74 1 98 166 GLU A N 1
ATOM 1330 C CA . GLU A 1 166 ? 32.844 20.078 -3.666 1 98 166 GLU A CA 1
ATOM 1331 C C . GLU A 1 166 ? 32.094 18.75 -3.852 1 98 166 GLU A C 1
ATOM 1333 O O . GLU A 1 166 ? 32.156 18.156 -4.934 1 98 166 GLU A O 1
ATOM 1338 N N . TRP A 1 167 ? 31.391 18.328 -2.852 1 98.31 167 TRP A N 1
ATOM 1339 C CA . TRP A 1 167 ? 30.734 17.031 -2.873 1 98.31 167 TRP A CA 1
ATOM 1340 C C . TRP A 1 167 ? 29.344 17.125 -3.492 1 98.31 167 TRP A C 1
ATOM 1342 O O . TRP A 1 167 ? 28.672 16.109 -3.695 1 98.31 167 TRP A O 1
ATOM 1352 N N . SER A 1 168 ? 28.891 18.266 -3.834 1 98.75 168 SER A N 1
ATOM 1353 C CA . SER A 1 168 ? 27.516 18.469 -4.285 1 98.75 168 SER A CA 1
ATOM 1354 C C . SER A 1 168 ? 27.406 18.328 -5.797 1 98.75 168 SER A C 1
ATOM 1356 O O . SER A 1 168 ? 28.25 18.812 -6.543 1 98.75 168 SER A O 1
ATOM 1358 N N . ASN A 1 169 ? 26.344 17.625 -6.25 1 98.69 169 ASN A N 1
ATOM 1359 C CA . ASN A 1 169 ? 26.031 17.594 -7.676 1 98.69 169 ASN A CA 1
ATOM 1360 C C . ASN A 1 169 ? 25.109 18.75 -8.07 1 98.69 169 ASN A C 1
ATOM 1362 O O . ASN A 1 169 ? 24.469 18.703 -9.125 1 98.69 169 ASN A O 1
ATOM 1366 N N . GLU A 1 170 ? 24.891 19.641 -7.125 1 98.75 170 GLU A N 1
ATOM 1367 C CA . GLU A 1 170 ? 24.109 20.859 -7.316 1 98.75 170 GLU A CA 1
ATOM 1368 C C . GLU A 1 170 ? 22.625 20.578 -7.324 1 98.75 170 GLU A C 1
ATOM 1370 O O . GLU A 1 170 ? 21.828 21.359 -7.867 1 98.75 170 GLU A O 1
ATOM 1375 N N . SER A 1 171 ? 22.203 19.453 -6.875 1 98.88 171 SER A N 1
ATOM 1376 C CA . SER A 1 171 ? 20.797 19.109 -6.707 1 98.88 171 SER A CA 1
ATOM 1377 C C . SER A 1 171 ? 20.438 18.984 -5.23 1 98.88 171 SER A C 1
ATOM 1379 O O . SER A 1 171 ? 20.984 18.125 -4.527 1 98.88 171 SER A O 1
ATOM 1381 N N . VAL A 1 172 ? 19.484 19.766 -4.793 1 98.94 172 VAL A N 1
ATOM 1382 C CA . VAL A 1 172 ? 19.062 19.797 -3.393 1 98.94 172 VAL A CA 1
ATOM 1383 C C . VAL A 1 172 ? 17.562 19.578 -3.295 1 98.94 172 VAL A C 1
ATOM 1385 O O . VAL A 1 172 ? 16.797 20.078 -4.133 1 98.94 172 VAL A O 1
ATOM 1388 N N . ALA A 1 173 ? 17.125 18.812 -2.383 1 98.94 173 ALA A N 1
ATOM 1389 C CA . ALA A 1 173 ? 15.711 18.703 -2.051 1 98.94 173 ALA A CA 1
ATOM 1390 C C . ALA A 1 173 ? 15.461 19.047 -0.583 1 98.94 173 ALA A C 1
ATOM 1392 O O . ALA A 1 173 ? 16.328 18.812 0.267 1 98.94 173 ALA A O 1
ATOM 1393 N N . LEU A 1 174 ? 14.305 19.594 -0.311 1 98.94 174 LEU A N 1
ATOM 1394 C CA . LEU A 1 174 ? 13.82 19.781 1.056 1 98.94 174 LEU A CA 1
ATOM 1395 C C . LEU A 1 174 ? 12.969 18.594 1.492 1 98.94 174 LEU A C 1
ATOM 1397 O O . LEU A 1 174 ? 12.188 18.062 0.702 1 98.94 174 LEU A O 1
ATOM 1401 N N . VAL A 1 175 ? 13.188 18.156 2.809 1 98.81 175 VAL A N 1
ATOM 1402 C CA . VAL A 1 175 ? 12.508 16.969 3.309 1 98.81 175 VAL A CA 1
ATOM 1403 C C . VAL A 1 175 ? 12.148 17.156 4.781 1 98.81 175 VAL A C 1
ATOM 1405 O O . VAL A 1 175 ? 12.734 18 5.465 1 98.81 175 VAL A O 1
ATOM 1408 N N . GLY A 1 176 ? 11.156 16.328 5.215 1 98.25 176 GLY A N 1
ATOM 1409 C CA . GLY A 1 176 ? 10.867 16.25 6.637 1 98.25 176 GLY A CA 1
ATOM 1410 C C . GLY A 1 176 ? 9.414 16.547 6.957 1 98.25 176 GLY A C 1
ATOM 1411 O O . GLY A 1 176 ? 8.648 16.969 6.086 1 98.25 176 GLY A O 1
ATOM 1412 N N . ASN A 1 177 ? 9.055 16.312 8.25 1 97.19 177 ASN A N 1
ATOM 1413 C CA . ASN A 1 177 ? 7.691 16.469 8.75 1 97.19 177 ASN A CA 1
ATOM 1414 C C . ASN A 1 177 ? 7.508 17.781 9.5 1 97.19 177 ASN A C 1
ATOM 1416 O O . ASN A 1 177 ? 8.477 18.359 9.992 1 97.19 177 ASN A O 1
ATOM 1420 N N . SER A 1 178 ? 6.27 18.203 9.547 1 96.69 178 SER A N 1
ATOM 1421 C CA . SER A 1 178 ? 5.855 19.281 10.43 1 96.69 178 SER A CA 1
ATOM 1422 C C . SER A 1 178 ? 6.602 20.578 10.117 1 96.69 178 SER A C 1
ATOM 1424 O O . SER A 1 178 ? 6.617 21.031 8.969 1 96.69 178 SER A O 1
ATOM 1426 N N . TRP A 1 179 ? 7.449 21.078 11.164 1 97.06 179 TRP A N 1
ATOM 1427 C CA . TRP A 1 179 ? 8.195 22.312 10.922 1 97.06 179 TRP A CA 1
ATOM 1428 C C . TRP A 1 179 ? 9.055 22.188 9.664 1 97.06 179 TRP A C 1
ATOM 1430 O O . TRP A 1 179 ? 9.164 23.141 8.883 1 97.06 179 TRP A O 1
ATOM 1440 N N . LEU A 1 180 ? 9.594 21.047 9.5 1 97.94 180 LEU A N 1
ATOM 1441 C CA . LEU A 1 180 ? 10.438 20.797 8.336 1 97.94 180 LEU A CA 1
ATOM 1442 C C . LEU A 1 180 ? 9.617 20.828 7.051 1 97.94 180 LEU A C 1
ATOM 1444 O O . LEU A 1 180 ? 10.141 21.141 5.98 1 97.94 180 LEU A O 1
ATOM 1448 N N . ALA A 1 181 ? 8.344 20.609 7.172 1 98.25 181 ALA A N 1
ATOM 1449 C CA . ALA A 1 181 ? 7.465 20.609 6.004 1 98.25 181 ALA A CA 1
ATOM 1450 C C . ALA A 1 181 ? 7.008 22.031 5.672 1 98.25 181 ALA A C 1
ATOM 1452 O O . ALA A 1 181 ? 7.125 22.469 4.523 1 98.25 181 ALA A O 1
ATOM 1453 N N . PHE A 1 182 ? 6.523 22.75 6.645 1 96.31 182 PHE A N 1
ATOM 1454 C CA . PHE A 1 182 ? 5.918 24.016 6.273 1 96.31 182 PHE A CA 1
ATOM 1455 C C . PHE A 1 182 ? 6.992 25.047 5.93 1 96.31 182 PHE A C 1
ATOM 1457 O O . PHE A 1 182 ? 6.734 26 5.188 1 96.31 182 PHE A O 1
ATOM 1464 N N . THR A 1 183 ? 8.266 24.859 6.371 1 97.94 183 THR A N 1
ATOM 1465 C CA . THR A 1 183 ? 9.336 25.75 5.938 1 97.94 183 THR A CA 1
ATOM 1466 C C . THR A 1 183 ? 9.664 25.531 4.465 1 97.94 183 THR A C 1
ATOM 1468 O O . THR A 1 183 ? 10.18 26.422 3.791 1 97.94 183 THR A O 1
ATOM 1471 N N . GLN A 1 184 ? 9.383 24.344 3.992 1 98.69 184 GLN A N 1
ATOM 1472 C CA . GLN A 1 184 ? 9.625 24.047 2.582 1 98.69 184 GLN A CA 1
ATOM 1473 C C . GLN A 1 184 ? 8.812 24.984 1.685 1 98.69 184 GLN A C 1
ATOM 1475 O O . GLN A 1 184 ? 9.281 25.391 0.623 1 98.69 184 GLN A O 1
ATOM 1480 N N . TRP A 1 185 ? 7.594 25.344 2.133 1 98.12 185 TRP A N 1
ATOM 1481 C CA . TRP A 1 185 ? 6.773 26.266 1.367 1 98.12 185 TRP A CA 1
ATOM 1482 C C . TRP A 1 185 ? 7.477 27.609 1.211 1 98.12 185 TRP A C 1
ATOM 1484 O O . TRP A 1 185 ? 7.551 28.156 0.106 1 98.12 185 TRP A O 1
ATOM 1494 N N . PHE A 1 186 ? 8.023 28.094 2.285 1 98.31 186 PHE A N 1
ATOM 1495 C CA . PHE A 1 186 ? 8.672 29.406 2.283 1 98.31 186 PHE A CA 1
ATOM 1496 C C . PHE A 1 186 ? 9.938 29.375 1.434 1 98.31 186 PHE A C 1
ATOM 1498 O O . PHE A 1 186 ? 10.164 30.281 0.625 1 98.31 186 PHE A O 1
ATOM 1505 N N . ILE A 1 187 ? 10.719 28.344 1.605 1 98.81 187 ILE A N 1
ATOM 1506 C CA . ILE A 1 187 ? 12 28.25 0.923 1 98.81 187 ILE A CA 1
ATOM 1507 C C . ILE A 1 187 ? 11.781 28.062 -0.576 1 98.81 187 ILE A C 1
ATOM 1509 O O . ILE A 1 187 ? 12.414 28.734 -1.395 1 98.81 187 ILE A O 1
ATOM 1513 N N . ALA A 1 188 ? 10.883 27.188 -0.943 1 98.81 188 ALA A N 1
ATOM 1514 C CA . ALA A 1 188 ? 10.609 26.922 -2.352 1 98.81 188 ALA A CA 1
ATOM 1515 C C . ALA A 1 188 ? 10.047 28.156 -3.055 1 98.81 188 ALA A C 1
ATOM 1517 O O . ALA A 1 188 ? 10.312 28.375 -4.238 1 98.81 188 ALA A O 1
ATOM 1518 N N . ALA A 1 189 ? 9.297 28.938 -2.357 1 98.25 189 ALA A N 1
ATOM 1519 C CA . ALA A 1 189 ? 8.719 30.141 -2.93 1 98.25 189 ALA A CA 1
ATOM 1520 C C . ALA A 1 189 ? 9.812 31.141 -3.316 1 98.25 189 ALA A C 1
ATOM 1522 O O . ALA A 1 189 ? 9.594 32 -4.176 1 98.25 189 ALA A O 1
ATOM 1523 N N . GLU A 1 190 ? 10.969 31.047 -2.654 1 98.5 190 GLU A N 1
ATOM 1524 C CA . GLU A 1 190 ? 12.102 31.906 -2.998 1 98.5 190 GLU A CA 1
ATOM 1525 C C . GLU A 1 190 ? 12.773 31.422 -4.281 1 98.5 190 GLU A C 1
ATOM 1527 O O . GLU A 1 190 ? 13.609 32.125 -4.848 1 98.5 190 GLU A O 1
ATOM 1532 N N . GLN A 1 191 ? 12.562 30.266 -4.766 1 98.5 191 GLN A N 1
ATOM 1533 C CA . GLN A 1 191 ? 12.961 29.672 -6.035 1 98.5 191 GLN A CA 1
ATOM 1534 C C . GLN A 1 191 ? 14.477 29.625 -6.176 1 98.5 191 GLN A C 1
ATOM 1536 O O . GLN A 1 191 ? 15.031 30.078 -7.176 1 98.5 191 GLN A O 1
ATOM 1541 N N . PRO A 1 192 ? 15.133 29.109 -5.129 1 98.81 192 PRO A N 1
ATOM 1542 C CA . PRO A 1 192 ? 16.562 28.891 -5.355 1 98.81 192 PRO A CA 1
ATOM 1543 C C . PRO A 1 192 ? 16.844 27.969 -6.547 1 98.81 192 PRO A C 1
ATOM 1545 O O . PRO A 1 192 ? 16.219 26.922 -6.672 1 98.81 192 PRO A O 1
ATOM 1548 N N . PRO A 1 193 ? 17.75 28.312 -7.398 1 98.69 193 PRO A N 1
ATOM 1549 C CA . PRO A 1 193 ? 17.953 27.578 -8.648 1 98.69 193 PRO A CA 1
ATOM 1550 C C . PRO A 1 193 ? 18.359 26.125 -8.422 1 98.69 193 PRO A C 1
ATOM 1552 O O . PRO A 1 193 ? 18.109 25.266 -9.266 1 98.69 193 PRO A O 1
ATOM 1555 N N . HIS A 1 194 ? 18.984 25.828 -7.316 1 98.88 194 HIS A N 1
ATOM 1556 C CA . HIS A 1 194 ? 19.531 24.484 -7.125 1 98.88 194 HIS A CA 1
ATOM 1557 C C . HIS A 1 194 ? 18.578 23.625 -6.305 1 98.88 194 HIS A C 1
ATOM 1559 O O . HIS A 1 194 ? 18.891 22.469 -5.992 1 98.88 194 HIS A O 1
ATOM 1565 N N . LEU A 1 195 ? 17.375 24.156 -5.922 1 98.94 195 LEU A N 1
ATOM 1566 C CA . LEU A 1 195 ? 16.297 23.344 -5.379 1 98.94 195 LEU A CA 1
ATOM 1567 C C . LEU A 1 195 ? 15.578 22.578 -6.492 1 98.94 195 LEU A C 1
ATOM 1569 O O . LEU A 1 195 ? 14.961 23.188 -7.367 1 98.94 195 LEU A O 1
ATOM 1573 N N . LYS A 1 196 ? 15.633 21.25 -6.41 1 98.88 196 LYS A N 1
ATOM 1574 C CA . LYS A 1 196 ? 15.125 20.469 -7.535 1 98.88 196 LYS A CA 1
ATOM 1575 C C . LYS A 1 196 ? 13.805 19.797 -7.184 1 98.88 196 LYS A C 1
ATOM 1577 O O . LYS A 1 196 ? 13.055 19.391 -8.07 1 98.88 196 LYS A O 1
ATOM 1582 N N . ALA A 1 197 ? 13.516 19.672 -5.926 1 98.88 197 ALA A N 1
ATOM 1583 C CA . ALA A 1 197 ? 12.266 19.047 -5.48 1 98.88 197 ALA A CA 1
ATOM 1584 C C . ALA A 1 197 ? 12 19.359 -4.012 1 98.88 197 ALA A C 1
ATOM 1586 O O . ALA A 1 197 ? 12.914 19.719 -3.264 1 98.88 197 ALA A O 1
ATOM 1587 N N . ILE A 1 198 ? 10.742 19.266 -3.609 1 98.94 198 ILE A N 1
ATOM 1588 C CA . ILE A 1 198 ? 10.391 19.359 -2.195 1 98.94 198 ILE A CA 1
ATOM 1589 C C . ILE A 1 198 ? 9.461 18.219 -1.812 1 98.94 198 ILE A C 1
ATOM 1591 O O . ILE A 1 198 ? 8.703 17.719 -2.65 1 98.94 198 ILE A O 1
ATOM 1595 N N . ALA A 1 199 ? 9.578 17.766 -0.633 1 98.88 199 ALA A N 1
ATOM 1596 C CA . ALA A 1 199 ? 8.727 16.734 -0.053 1 98.88 199 ALA A CA 1
ATOM 1597 C C . ALA A 1 199 ? 8.156 17.188 1.29 1 98.88 199 ALA A C 1
ATOM 1599 O O . ALA A 1 199 ? 8.508 16.641 2.336 1 98.88 199 ALA A O 1
ATOM 1600 N N . PRO A 1 200 ? 7.238 18.141 1.222 1 98.75 200 PRO A N 1
ATOM 1601 C CA . PRO A 1 200 ? 6.613 18.594 2.465 1 98.75 200 PRO A CA 1
ATOM 1602 C C . PRO A 1 200 ? 5.664 17.562 3.062 1 98.75 200 PRO A C 1
ATOM 1604 O O . PRO A 1 200 ? 4.523 17.422 2.607 1 98.75 200 PRO A O 1
ATOM 1607 N N . TRP A 1 201 ? 6.145 16.891 4.094 1 98.25 201 TRP A N 1
ATOM 1608 C CA . TRP A 1 201 ? 5.352 15.836 4.719 1 98.25 201 TRP A CA 1
ATOM 1609 C C . TRP A 1 201 ? 4.637 16.359 5.965 1 98.25 201 TRP A C 1
ATOM 1611 O O . TRP A 1 201 ? 5.168 16.266 7.074 1 98.25 201 TRP A O 1
ATOM 1621 N N . GLU A 1 202 ? 3.371 16.891 5.77 1 97.06 202 GLU A N 1
ATOM 1622 C CA . GLU A 1 202 ? 2.428 17.406 6.754 1 97.06 202 GLU A CA 1
ATOM 1623 C C . GLU A 1 202 ? 2.848 18.797 7.242 1 97.06 202 GLU A C 1
ATOM 1625 O O . GLU A 1 202 ? 3.467 18.922 8.305 1 97.06 202 GLU A O 1
ATOM 1630 N N . GLY A 1 203 ? 2.422 19.781 6.598 1 95.94 203 GLY A N 1
ATOM 1631 C CA . GLY A 1 203 ? 2.82 21.156 6.875 1 95.94 203 GLY A CA 1
ATOM 1632 C C . GLY A 1 203 ? 1.646 22.062 7.168 1 95.94 203 GLY A C 1
ATOM 1633 O O . GLY A 1 203 ? 0.521 21.609 7.359 1 95.94 203 GLY A O 1
ATOM 1634 N N . ILE A 1 204 ? 1.973 23.359 7.43 1 96.5 204 ILE A N 1
ATOM 1635 C CA . ILE A 1 204 ? 1.019 24.438 7.621 1 96.5 204 ILE A CA 1
ATOM 1636 C C . ILE A 1 204 ? 1.091 25.406 6.438 1 96.5 204 ILE A C 1
ATOM 1638 O O . ILE A 1 204 ? 2.178 25.844 6.047 1 96.5 204 ILE A O 1
ATOM 1642 N N . GLY A 1 205 ? -0.053 25.719 5.855 1 94 205 GLY A N 1
ATOM 1643 C CA . GLY A 1 205 ? -0.064 26.578 4.672 1 94 205 GLY A CA 1
ATOM 1644 C C . GLY A 1 205 ? -0.389 28.016 4.977 1 94 205 GLY A C 1
ATOM 1645 O O . GLY A 1 205 ? -0.154 28.906 4.148 1 94 205 GLY A O 1
ATOM 1646 N N . ASP A 1 206 ? -0.907 28.312 6.078 1 96.06 206 ASP A N 1
ATOM 1647 C CA . ASP A 1 206 ? -1.256 29.625 6.602 1 96.06 206 ASP A CA 1
ATOM 1648 C C . ASP A 1 206 ? -1.241 29.625 8.133 1 96.06 206 ASP A C 1
ATOM 1650 O O . ASP A 1 206 ? -2.246 29.297 8.766 1 96.06 206 ASP A O 1
ATOM 1654 N N . PHE A 1 207 ? -0.154 30.094 8.648 1 97.12 207 PHE A N 1
ATOM 1655 C CA . PHE A 1 207 ? 0.102 29.906 10.07 1 97.12 207 PHE A CA 1
ATOM 1656 C C . PHE A 1 207 ? -1.011 30.531 10.906 1 97.12 207 PHE A C 1
ATOM 1658 O O . PHE A 1 207 ? -1.503 29.906 11.852 1 97.12 207 PHE A O 1
ATOM 1665 N N . TYR A 1 208 ? -1.402 31.766 10.586 1 97.75 208 TYR A N 1
ATOM 1666 C CA . TYR A 1 208 ? -2.441 32.469 11.336 1 97.75 208 TYR A CA 1
ATOM 1667 C C . TYR A 1 208 ? -3.777 31.734 11.219 1 97.75 208 TYR A C 1
ATOM 1669 O O . TYR A 1 208 ? -4.379 31.359 12.227 1 97.75 208 TYR A O 1
ATOM 1677 N N . ARG A 1 209 ? -4.191 31.375 10.055 1 97.31 209 ARG A N 1
ATOM 1678 C CA . ARG A 1 209 ? -5.551 30.906 9.805 1 97.31 209 ARG A CA 1
ATOM 1679 C C . ARG A 1 209 ? -5.668 29.406 10.055 1 97.31 209 ARG A C 1
ATOM 1681 O O . ARG A 1 209 ? -6.773 28.891 10.203 1 97.31 209 ARG A O 1
ATOM 1688 N N . GLU A 1 210 ? -4.543 28.719 10.078 1 96.25 210 GLU A N 1
ATOM 1689 C CA . GLU A 1 210 ? -4.625 27.266 10.188 1 96.25 210 GLU A CA 1
ATOM 1690 C C . GLU A 1 210 ? -4.102 26.781 11.531 1 96.25 210 GLU A C 1
ATOM 1692 O O . GLU A 1 210 ? -4.309 25.625 11.906 1 96.25 210 GLU A O 1
ATOM 1697 N N . SER A 1 211 ? -3.494 27.703 12.266 1 96.06 211 SER A N 1
ATOM 1698 C CA . SER A 1 211 ? -2.85 27.172 13.469 1 96.06 211 SER A CA 1
ATOM 1699 C C . SER A 1 211 ? -3.074 28.094 14.664 1 96.06 211 SER A C 1
ATOM 1701 O O . SER A 1 211 ? -4.047 27.938 15.406 1 96.06 211 SER A O 1
ATOM 1703 N N . ILE A 1 212 ? -2.459 29.281 14.773 1 97 212 ILE A N 1
ATOM 1704 C CA . ILE A 1 212 ? -2.369 30.031 16.016 1 97 212 ILE A CA 1
ATOM 1705 C C . ILE A 1 212 ? -3.668 30.812 16.25 1 97 212 ILE A C 1
ATOM 1707 O O . ILE A 1 212 ? -3.967 31.203 17.375 1 97 212 ILE A O 1
ATOM 1711 N N . CYS A 1 213 ? -4.414 31.062 15.211 1 97.75 213 CYS A N 1
ATOM 1712 C CA . CYS A 1 213 ? -5.66 31.812 15.32 1 97.75 213 CYS A CA 1
ATOM 1713 C C . CYS A 1 213 ? -6.723 31.234 14.391 1 97.75 213 CYS A C 1
ATOM 1715 O O . CYS A 1 213 ? -7.449 31.984 13.734 1 97.75 213 CYS A O 1
ATOM 1717 N N . ARG A 1 214 ? -6.773 29.938 14.297 1 96.88 214 ARG A N 1
ATOM 1718 C CA . ARG A 1 214 ? -7.754 29.266 13.445 1 96.88 214 ARG A CA 1
ATOM 1719 C C . ARG A 1 214 ? -9.172 29.719 13.781 1 96.88 214 ARG A C 1
ATOM 1721 O O . ARG A 1 214 ? -9.547 29.781 14.953 1 96.88 214 ARG A O 1
ATOM 1728 N N . GLY A 1 215 ? -9.906 30.141 12.711 1 97.56 215 GLY A N 1
ATOM 1729 C CA . GLY A 1 215 ? -11.273 30.609 12.898 1 97.56 215 GLY A CA 1
ATOM 1730 C C . GLY A 1 215 ? -11.352 31.969 13.57 1 97.56 215 GLY A C 1
ATOM 1731 O O . GLY A 1 215 ? -12.422 32.375 14 1 97.56 215 GLY A O 1
ATOM 1732 N N . GLY A 1 216 ? -10.234 32.625 13.719 1 97.88 216 GLY A N 1
ATOM 1733 C CA . GLY A 1 216 ? -10.195 33.906 14.406 1 97.88 216 GLY A CA 1
ATOM 1734 C C . GLY A 1 216 ? -10.125 33.781 15.914 1 97.88 216 GLY A C 1
ATOM 1735 O O . GLY A 1 216 ? -10.336 34.75 16.641 1 97.88 216 GLY A O 1
ATOM 1736 N N . ILE A 1 217 ? -9.883 32.594 16.391 1 97.75 217 ILE A N 1
ATOM 1737 C CA . ILE A 1 217 ? -9.797 32.312 17.812 1 97.75 217 ILE A CA 1
ATOM 1738 C C . ILE A 1 217 ? -8.344 32.094 18.219 1 97.75 217 ILE A C 1
ATOM 1740 O O . ILE A 1 217 ? -7.785 31.031 17.953 1 97.75 217 ILE A O 1
ATOM 1744 N N . PRO A 1 218 ? -7.711 33.031 18.859 1 96.75 218 PRO A N 1
ATOM 1745 C CA . PRO A 1 218 ? -6.324 32.812 19.281 1 96.75 218 PRO A CA 1
ATOM 1746 C C . PRO A 1 218 ? -6.164 31.578 20.172 1 96.75 218 PRO A C 1
ATOM 1748 O O . PRO A 1 218 ? -6.91 31.406 21.141 1 96.75 218 PRO A O 1
ATOM 1751 N N . ASN A 1 219 ? -5.316 30.719 19.859 1 94.31 219 ASN A N 1
ATOM 1752 C CA . ASN A 1 219 ? -4.898 29.547 20.641 1 94.31 219 ASN A CA 1
ATOM 1753 C C . ASN A 1 219 ? -3.393 29.328 20.531 1 94.31 219 ASN A C 1
ATOM 1755 O O . ASN A 1 219 ? -2.918 28.672 19.594 1 94.31 219 ASN A O 1
ATOM 1759 N N . TYR A 1 220 ? -2.688 29.719 21.578 1 94.12 220 TYR A N 1
ATOM 1760 C CA . TYR A 1 220 ? -1.231 29.719 21.484 1 94.12 220 TYR A CA 1
ATOM 1761 C C . TYR A 1 220 ? -0.634 28.672 22.422 1 94.12 220 TYR A C 1
ATOM 1763 O O . TYR A 1 220 ? 0.587 28.594 22.578 1 94.12 220 TYR A O 1
ATOM 1771 N N . THR A 1 221 ? -1.448 27.844 23.047 1 93.25 221 THR A N 1
ATOM 1772 C CA . THR A 1 221 ? -0.964 26.969 24.109 1 93.25 221 THR A CA 1
ATOM 1773 C C . THR A 1 221 ? 0.047 25.969 23.562 1 93.25 221 THR A C 1
ATOM 1775 O O . THR A 1 221 ? 1.076 25.703 24.188 1 93.25 221 THR A O 1
ATOM 1778 N N . PHE A 1 222 ? -0.264 25.391 22.484 1 94.44 222 PHE A N 1
ATOM 1779 C CA . PHE A 1 222 ? 0.678 24.469 21.859 1 94.44 222 PHE A CA 1
ATOM 1780 C C . PHE A 1 222 ? 1.993 25.172 21.531 1 94.44 222 PHE A C 1
ATOM 1782 O O . PHE A 1 222 ? 3.07 24.641 21.812 1 94.44 222 PHE A O 1
ATOM 1789 N N . TRP A 1 223 ? 1.906 26.281 20.938 1 95.56 223 TRP A N 1
ATOM 1790 C CA . TRP A 1 223 ? 3.094 27.016 20.5 1 95.56 223 TRP A CA 1
ATOM 1791 C C . TRP A 1 223 ? 3.898 27.5 21.703 1 95.56 223 TRP A C 1
ATOM 1793 O O . TRP A 1 223 ? 5.129 27.578 21.641 1 95.56 223 TRP A O 1
ATOM 1803 N N . ASP A 1 224 ? 3.184 27.828 22.734 1 94.75 224 ASP A N 1
ATOM 1804 C CA . ASP A 1 224 ? 3.879 28.188 23.969 1 94.75 224 ASP A CA 1
ATOM 1805 C C . ASP A 1 224 ? 4.723 27.016 24.484 1 94.75 224 ASP A C 1
ATOM 1807 O O . ASP A 1 224 ? 5.898 27.188 24.812 1 94.75 224 ASP A O 1
ATOM 1811 N N . LEU A 1 225 ? 4.102 25.906 24.516 1 92.81 225 LEU A N 1
ATOM 1812 C CA . LEU A 1 225 ? 4.793 24.703 24.953 1 92.81 225 LEU A CA 1
ATOM 1813 C C . LEU A 1 225 ? 5.973 24.391 24.031 1 92.81 225 LEU A C 1
ATOM 1815 O O . LEU A 1 225 ? 7.07 24.094 24.5 1 92.81 225 LEU A O 1
ATOM 1819 N N . LEU A 1 226 ? 5.746 24.453 22.734 1 92.94 226 LEU A N 1
ATOM 1820 C CA . LEU A 1 226 ? 6.77 24.109 21.766 1 92.94 226 LEU A CA 1
ATOM 1821 C C . LEU A 1 226 ? 7.938 25.094 21.828 1 92.94 226 LEU A C 1
ATOM 1823 O O . LEU A 1 226 ? 9.102 24.688 21.844 1 92.94 226 LEU A O 1
ATOM 1827 N N . THR A 1 227 ? 7.691 26.375 21.844 1 93.25 227 THR A N 1
ATOM 1828 C CA . THR A 1 227 ? 8.742 27.391 21.766 1 93.25 227 THR A CA 1
ATOM 1829 C C . THR A 1 227 ? 9.586 27.391 23.031 1 93.25 227 THR A C 1
ATOM 1831 O O . THR A 1 227 ? 10.773 27.734 23 1 93.25 227 THR A O 1
ATOM 1834 N N . ASP A 1 228 ? 9 26.922 24.094 1 90.12 228 ASP A N 1
ATOM 1835 C CA . ASP A 1 228 ? 9.758 26.781 25.328 1 90.12 228 ASP A CA 1
ATOM 1836 C C . ASP A 1 228 ? 10.82 25.688 25.203 1 90.12 228 ASP A C 1
ATOM 1838 O O . ASP A 1 228 ? 11.812 25.703 25.938 1 90.12 228 ASP A O 1
ATOM 1842 N N . LYS A 1 229 ? 10.594 24.844 24.266 1 89.25 229 LYS A N 1
ATOM 1843 C CA . LYS A 1 229 ? 11.516 23.719 24.094 1 89.25 229 LYS A CA 1
ATOM 1844 C C . LYS A 1 229 ? 12.562 24.031 23.031 1 89.25 229 LYS A C 1
ATOM 1846 O O . LYS A 1 229 ? 13.508 23.266 22.844 1 89.25 229 LYS A O 1
ATOM 1851 N N . LEU A 1 230 ? 12.438 25.109 22.359 1 93.69 230 LEU A N 1
ATOM 1852 C CA . LEU A 1 230 ? 13.43 25.5 21.359 1 93.69 230 LEU A CA 1
ATOM 1853 C C . LEU A 1 230 ? 14.648 26.141 22.016 1 93.69 230 LEU A C 1
ATOM 1855 O O . LEU A 1 230 ? 14.508 27 22.891 1 93.69 230 LEU A O 1
ATOM 1859 N N . ASN A 1 231 ? 15.82 25.734 21.578 1 94.75 231 ASN A N 1
ATOM 1860 C CA . ASN A 1 231 ? 17.062 26.141 22.25 1 94.75 231 ASN A CA 1
ATOM 1861 C C . ASN A 1 231 ? 17.828 27.172 21.422 1 94.75 231 ASN A C 1
ATOM 1863 O O . ASN A 1 231 ? 17.859 27.094 20.188 1 94.75 231 ASN A O 1
ATOM 1867 N N . GLY A 1 232 ? 18.422 28.094 22.062 1 94.75 232 GLY A N 1
ATOM 1868 C CA . GLY A 1 232 ? 19.281 29.094 21.453 1 94.75 232 GLY A CA 1
ATOM 1869 C C . GLY A 1 232 ? 19.969 29.969 22.484 1 94.75 232 GLY A C 1
ATOM 1870 O O . GLY A 1 232 ? 19.625 29.953 23.672 1 94.75 232 GLY A O 1
ATOM 1871 N N . ARG A 1 233 ? 20.953 30.75 22.078 1 95.06 233 ARG A N 1
ATOM 1872 C CA . ARG A 1 233 ? 21.781 31.531 22.984 1 95.06 233 ARG A CA 1
ATOM 1873 C C . ARG A 1 233 ? 21.312 32.969 23.031 1 95.06 233 ARG A C 1
ATOM 1875 O O . ARG A 1 233 ? 21.609 33.719 23.984 1 95.06 233 ARG A O 1
ATOM 1882 N N . ASN A 1 234 ? 20.547 33.344 22.078 1 96.38 234 ASN A N 1
ATOM 1883 C CA . ASN A 1 234 ? 20.109 34.75 21.969 1 96.38 234 ASN A CA 1
ATOM 1884 C C . ASN A 1 234 ? 18.609 34.875 22.219 1 96.38 234 ASN A C 1
ATOM 1886 O O . ASN A 1 234 ? 18.109 34.438 23.25 1 96.38 234 ASN A O 1
ATOM 1890 N N . LYS A 1 235 ? 18 35.594 21.266 1 96.88 235 LYS A N 1
ATOM 1891 C CA . LYS A 1 235 ? 16.562 35.812 21.422 1 96.88 235 LYS A CA 1
ATOM 1892 C C . LYS A 1 235 ? 15.758 34.969 20.438 1 96.88 235 LYS A C 1
ATOM 1894 O O . LYS A 1 235 ? 16.312 34.438 19.484 1 96.88 235 LYS A O 1
ATOM 1899 N N . ARG A 1 236 ? 14.555 34.844 20.75 1 96.62 236 ARG A N 1
ATOM 1900 C CA . ARG A 1 236 ? 13.594 34.25 19.828 1 96.62 236 ARG A CA 1
ATOM 1901 C C . ARG A 1 236 ? 12.367 35.156 19.672 1 96.62 236 ARG A C 1
ATOM 1903 O O . ARG A 1 236 ? 11.961 35.812 20.609 1 96.62 236 ARG A O 1
ATOM 1910 N N . GLU A 1 237 ? 11.859 35.094 18.5 1 96.56 237 GLU A N 1
ATOM 1911 C CA . GLU A 1 237 ? 10.57 35.75 18.281 1 96.56 237 GLU A CA 1
ATOM 1912 C C . GLU A 1 237 ? 9.508 35.188 19.219 1 96.56 237 GLU A C 1
ATOM 1914 O O . GLU A 1 237 ? 9.398 33.969 19.406 1 96.56 237 GLU A O 1
ATOM 1919 N N . ASP A 1 238 ? 8.742 36.094 19.859 1 97.25 238 ASP A N 1
ATOM 1920 C CA . ASP A 1 238 ? 7.707 35.688 20.812 1 97.25 238 ASP A CA 1
ATOM 1921 C C . ASP A 1 238 ? 6.328 35.688 20.156 1 97.25 238 ASP A C 1
ATOM 1923 O O . ASP A 1 238 ? 5.523 36.594 20.359 1 97.25 238 ASP A O 1
ATOM 1927 N N . ILE A 1 239 ? 6.039 34.594 19.516 1 96.81 239 ILE A N 1
ATOM 1928 C CA . ILE A 1 239 ? 4.824 34.5 18.719 1 96.81 239 ILE A CA 1
ATOM 1929 C C . ILE A 1 239 ? 3.602 34.531 19.641 1 96.81 239 ILE A C 1
ATOM 1931 O O . ILE A 1 239 ? 2.523 34.969 19.219 1 96.81 239 ILE A O 1
ATOM 1935 N N . VAL A 1 240 ? 3.758 34.062 20.859 1 96.88 240 VAL A N 1
ATOM 1936 C CA . VAL A 1 240 ? 2.672 34.062 21.844 1 96.88 240 VAL A CA 1
ATOM 1937 C C . VAL A 1 240 ? 2.32 35.5 22.219 1 96.88 240 VAL A C 1
ATOM 1939 O O . VAL A 1 240 ? 1.15 35.906 22.172 1 96.88 240 VAL A O 1
ATOM 1942 N N . ALA A 1 241 ? 3.336 36.281 22.5 1 97.56 241 ALA A N 1
ATOM 1943 C CA . ALA A 1 241 ? 3.109 37.688 22.812 1 97.56 241 ALA A CA 1
ATOM 1944 C C . ALA A 1 241 ? 2.525 38.406 21.594 1 97.56 241 ALA A C 1
ATOM 1946 O O . ALA A 1 241 ? 1.688 39.312 21.75 1 97.56 241 ALA A O 1
ATOM 1947 N N . MET A 1 242 ? 3.006 38.062 20.469 1 97.88 242 MET A N 1
ATOM 1948 C CA . MET A 1 242 ? 2.557 38.719 19.25 1 97.88 242 MET A CA 1
ATOM 1949 C C . MET A 1 242 ? 1.059 38.531 19.047 1 97.88 242 MET A C 1
ATOM 1951 O O . MET A 1 242 ? 0.344 39.469 18.719 1 97.88 242 MET A O 1
ATOM 1955 N N . ILE A 1 243 ? 0.542 37.312 19.188 1 97.75 243 ILE A N 1
ATOM 1956 C CA . ILE A 1 243 ? -0.868 37.062 18.922 1 97.75 243 ILE A CA 1
ATOM 1957 C C . ILE A 1 243 ? -1.727 37.656 20.016 1 97.75 243 ILE A C 1
ATOM 1959 O O . ILE A 1 243 ? -2.863 38.094 19.766 1 97.75 243 ILE A O 1
ATOM 1963 N N . GLN A 1 244 ? -1.193 37.75 21.234 1 96.81 244 GLN A N 1
ATOM 1964 C CA . GLN A 1 244 ? -1.911 38.406 22.328 1 96.81 244 GLN A CA 1
ATOM 1965 C C . GLN A 1 244 ? -2.057 39.906 22.078 1 96.81 244 GLN A C 1
ATOM 1967 O O . GLN A 1 244 ? -3.109 40.469 22.359 1 96.81 244 GLN A O 1
ATOM 1972 N N . LYS A 1 245 ? -1.043 40.438 21.562 1 97.25 245 LYS A N 1
ATOM 1973 C CA . LYS A 1 245 ? -1.037 41.875 21.312 1 97.25 245 LYS A CA 1
ATOM 1974 C C . LYS A 1 245 ? -1.749 42.219 20 1 97.25 245 LYS A C 1
ATOM 1976 O O . LYS A 1 245 ? -2.393 43.281 19.891 1 97.25 245 LYS A O 1
ATOM 1981 N N . HIS A 1 246 ? -1.567 41.406 19.031 1 97 246 HIS A N 1
ATOM 1982 C CA . HIS A 1 246 ? -2.113 41.656 17.703 1 97 246 HIS A CA 1
ATOM 1983 C C . HIS A 1 246 ? -2.979 40.469 17.25 1 97 246 HIS A C 1
ATOM 1985 O O . HIS A 1 246 ? -2.6 39.719 16.328 1 97 246 HIS A O 1
ATOM 1991 N N . PRO A 1 247 ? -4.172 40.375 17.688 1 96.5 247 PRO A N 1
ATOM 1992 C CA . PRO A 1 247 ? -5.012 39.219 17.375 1 96.5 247 PRO A CA 1
ATOM 1993 C C . PRO A 1 247 ? -5.633 39.281 15.984 1 96.5 247 PRO A C 1
ATOM 1995 O O . PRO A 1 247 ? -6.184 38.312 15.492 1 96.5 247 PRO A O 1
ATOM 1998 N N . LEU A 1 248 ? -5.609 40.469 15.312 1 97.69 248 LEU A N 1
ATOM 1999 C CA . LEU A 1 248 ? -6.137 40.625 13.961 1 97.69 248 LEU A CA 1
ATOM 2000 C C . LEU A 1 248 ? -5.035 40.438 12.922 1 97.69 248 LEU A C 1
ATOM 2002 O O . LEU A 1 248 ? -3.861 40.719 13.211 1 97.69 248 LEU A O 1
ATOM 2006 N N . MET A 1 249 ? -5.445 40 11.789 1 97.38 249 MET A N 1
ATOM 2007 C CA . MET A 1 249 ? -4.52 39.906 10.664 1 97.38 249 MET A CA 1
ATOM 2008 C C . MET A 1 249 ? -3.861 41.25 10.398 1 97.38 249 MET A C 1
ATOM 2010 O O . MET A 1 249 ? -4.484 42.281 10.57 1 97.38 249 MET A O 1
ATOM 2014 N N . ASN A 1 250 ? -2.678 41.281 10.078 1 97.06 250 ASN A N 1
ATOM 2015 C CA . ASN A 1 250 ? -1.852 42.406 9.688 1 97.06 250 ASN A CA 1
ATOM 2016 C C . ASN A 1 250 ? -0.652 41.969 8.852 1 97.06 250 ASN A C 1
ATOM 2018 O O . ASN A 1 250 ? -0.567 40.812 8.438 1 97.06 250 ASN A O 1
ATOM 2022 N N . LYS A 1 251 ? 0.185 42.844 8.539 1 96.75 251 LYS A N 1
ATOM 2023 C CA . LYS A 1 251 ? 1.307 42.562 7.652 1 96.75 251 LYS A CA 1
ATOM 2024 C C . LYS A 1 251 ? 2.266 41.562 8.297 1 96.75 251 LYS A C 1
ATOM 2026 O O . LYS A 1 251 ? 2.898 40.75 7.598 1 96.75 251 LYS A O 1
ATOM 2031 N N . TYR A 1 252 ? 2.379 41.594 9.633 1 97.19 252 TYR A N 1
ATOM 2032 C CA . TYR A 1 252 ? 3.211 40.625 10.336 1 97.19 252 TYR A CA 1
ATOM 2033 C C . TYR A 1 252 ? 2.717 39.188 10.102 1 97.19 252 TYR A C 1
ATOM 2035 O O . TYR A 1 252 ? 3.502 38.312 9.758 1 97.19 252 TYR A O 1
ATOM 2043 N N . TRP A 1 253 ? 1.414 39 10.266 1 97.75 253 TRP A N 1
ATOM 2044 C CA . TRP A 1 253 ? 0.836 37.688 10.086 1 97.75 253 TRP A CA 1
ATOM 2045 C C . TRP A 1 253 ? 0.85 37.281 8.617 1 97.75 253 TRP A C 1
ATOM 2047 O O . TRP A 1 253 ? 0.991 36.094 8.289 1 97.75 253 TRP A O 1
ATOM 2057 N N . GLU A 1 254 ? 0.735 38.219 7.719 1 96.5 254 GLU A N 1
ATOM 2058 C CA . GLU A 1 254 ? 0.819 37.938 6.289 1 96.5 254 GLU A CA 1
ATOM 2059 C C . GLU A 1 254 ? 2.188 37.375 5.918 1 96.5 254 GLU A C 1
ATOM 2061 O O . GLU A 1 254 ? 2.295 36.531 5.02 1 96.5 254 GLU A O 1
ATOM 2066 N N . ASP A 1 255 ? 3.184 37.812 6.621 1 96.62 255 ASP A N 1
ATOM 2067 C CA . ASP A 1 255 ? 4.531 37.312 6.383 1 96.62 255 ASP A CA 1
ATOM 2068 C C . ASP A 1 255 ? 4.621 35.812 6.715 1 96.62 255 ASP A C 1
ATOM 2070 O O . ASP A 1 255 ? 5.508 35.125 6.215 1 96.62 255 ASP A O 1
ATOM 2074 N N . LYS A 1 256 ? 3.73 35.375 7.578 1 97.12 256 LYS A N 1
ATOM 2075 C CA . LYS A 1 256 ? 3.762 33.969 8.039 1 97.12 256 LYS A CA 1
ATOM 2076 C C . LYS A 1 256 ? 2.898 33.094 7.156 1 97.12 256 LYS A C 1
ATOM 2078 O O . LYS A 1 256 ? 2.668 31.906 7.484 1 97.12 256 LYS A O 1
ATOM 2083 N N . LYS A 1 257 ? 2.471 33.562 6.082 1 96.19 257 LYS A N 1
ATOM 2084 C CA . LYS A 1 257 ? 1.79 32.812 5.023 1 96.19 257 LYS A CA 1
ATOM 2085 C C . LYS A 1 257 ? 2.689 32.625 3.805 1 96.19 257 LYS A C 1
ATOM 2087 O O . LYS A 1 257 ? 3.064 33.625 3.162 1 96.19 257 LYS A O 1
ATOM 2092 N N . PRO A 1 258 ? 2.992 31.391 3.482 1 96.12 258 PRO A N 1
ATOM 2093 C CA . PRO A 1 258 ? 3.859 31.203 2.318 1 96.12 258 PRO A CA 1
ATOM 2094 C C . PRO A 1 258 ? 3.168 31.547 1.003 1 96.12 258 PRO A C 1
ATOM 2096 O O . PRO A 1 258 ? 1.947 31.406 0.887 1 96.12 258 PRO A O 1
ATOM 2099 N N . ARG A 1 259 ? 3.941 32 0.019 1 96.31 259 ARG A N 1
ATOM 2100 C CA . ARG A 1 259 ? 3.471 32.281 -1.335 1 96.31 259 ARG A CA 1
ATOM 2101 C C . ARG A 1 259 ? 3.424 31 -2.168 1 96.31 259 ARG A C 1
ATOM 2103 O O . ARG A 1 259 ? 4.27 30.781 -3.041 1 96.31 259 ARG A O 1
ATOM 2110 N N . LEU A 1 260 ? 2.395 30.219 -1.941 1 95.56 260 LEU A N 1
ATOM 2111 C CA . LEU A 1 260 ? 2.273 28.906 -2.561 1 95.56 260 LEU A CA 1
ATOM 2112 C C . LEU A 1 260 ? 2.307 29.016 -4.082 1 95.56 260 LEU A C 1
ATOM 2114 O O . LEU A 1 260 ? 2.826 28.125 -4.762 1 95.56 260 LEU A O 1
ATOM 2118 N N . GLN A 1 261 ? 1.761 30.094 -4.641 1 94.62 261 GLN A N 1
ATOM 2119 C CA . GLN A 1 261 ? 1.65 30.312 -6.078 1 94.62 261 GLN A CA 1
ATOM 2120 C C . GLN A 1 261 ? 3.027 30.422 -6.727 1 94.62 261 GLN A C 1
ATOM 2122 O O . GLN A 1 261 ? 3.16 30.297 -7.945 1 94.62 261 GLN A O 1
ATOM 2127 N N . ASP A 1 262 ? 4.059 30.688 -5.938 1 96.81 262 ASP A N 1
ATOM 2128 C CA . ASP A 1 262 ? 5.402 30.875 -6.473 1 96.81 262 ASP A CA 1
ATOM 2129 C C . ASP A 1 262 ? 6.184 29.562 -6.48 1 96.81 262 ASP A C 1
ATOM 2131 O O . ASP A 1 262 ? 7.316 29.516 -6.961 1 96.81 262 ASP A O 1
ATOM 2135 N N . ILE A 1 263 ? 5.613 28.516 -5.973 1 97.69 263 ILE A N 1
ATOM 2136 C CA . ILE A 1 263 ? 6.293 27.234 -5.914 1 97.69 263 ILE A CA 1
ATOM 2137 C C . ILE A 1 263 ? 6.113 26.484 -7.238 1 97.69 263 ILE A C 1
ATOM 2139 O O . ILE A 1 263 ? 4.996 26.109 -7.59 1 97.69 263 ILE A O 1
ATOM 2143 N N . LYS A 1 264 ? 7.176 26.172 -7.918 1 97.75 264 LYS A N 1
ATOM 2144 C CA . LYS A 1 264 ? 7.102 25.578 -9.25 1 97.75 264 LYS A CA 1
ATOM 2145 C C . LYS A 1 264 ? 7.836 24.25 -9.305 1 97.75 264 LYS A C 1
ATOM 2147 O O . LYS A 1 264 ? 7.625 23.453 -10.219 1 97.75 264 LYS A O 1
ATOM 2152 N N . VAL A 1 265 ? 8.695 23.969 -8.336 1 98.62 265 VAL A N 1
ATOM 2153 C CA . VAL A 1 265 ? 9.523 22.766 -8.336 1 98.62 265 VAL A CA 1
ATOM 2154 C C . VAL A 1 265 ? 8.648 21.547 -8.078 1 98.62 265 VAL A C 1
ATOM 2156 O O . VAL A 1 265 ? 7.59 21.656 -7.461 1 98.62 265 VAL A O 1
ATOM 2159 N N . PRO A 1 266 ? 9.094 20.312 -8.578 1 98.69 266 PRO A N 1
ATOM 2160 C CA . PRO A 1 266 ? 8.352 19.078 -8.281 1 98.69 266 PRO A CA 1
ATOM 2161 C C . PRO A 1 266 ? 8.094 18.891 -6.789 1 98.69 266 PRO A C 1
ATOM 2163 O O . PRO A 1 266 ? 8.945 19.25 -5.965 1 98.69 266 PRO A O 1
ATOM 2166 N N . MET A 1 267 ? 6.945 18.297 -6.5 1 98.62 267 MET A N 1
ATOM 2167 C CA . MET A 1 267 ? 6.535 18.188 -5.102 1 98.62 267 MET A CA 1
ATOM 2168 C C . MET A 1 267 ? 5.902 16.828 -4.82 1 98.62 267 MET A C 1
ATOM 2170 O O . MET A 1 267 ? 5.109 16.328 -5.621 1 98.62 267 MET A O 1
ATOM 2174 N N . TYR A 1 268 ? 6.277 16.203 -3.752 1 98.81 268 TYR A N 1
ATOM 2175 C CA . TYR A 1 268 ? 5.621 15.031 -3.17 1 98.81 268 TYR A CA 1
ATOM 2176 C C . TYR A 1 268 ? 5.09 15.344 -1.775 1 98.81 268 TYR A C 1
ATOM 2178 O O . TYR A 1 268 ? 5.793 15.164 -0.78 1 98.81 268 TYR A O 1
ATOM 2186 N N . ALA A 1 269 ? 3.83 15.75 -1.66 1 98.69 269 ALA A N 1
ATOM 2187 C CA . ALA A 1 269 ? 3.211 16.172 -0.406 1 98.69 269 ALA A CA 1
ATOM 2188 C C . ALA A 1 269 ? 2.588 14.984 0.325 1 98.69 269 ALA A C 1
ATOM 2190 O O . ALA A 1 269 ? 2.084 14.055 -0.307 1 98.69 269 ALA A O 1
ATOM 2191 N N . LEU A 1 270 ? 2.676 15.031 1.609 1 98.44 270 LEU A N 1
ATOM 2192 C CA . LEU A 1 270 ? 2.086 14.023 2.484 1 98.44 270 LEU A CA 1
ATOM 2193 C C . LEU A 1 270 ? 1.114 14.664 3.471 1 98.44 270 LEU A C 1
ATOM 2195 O O . LEU A 1 270 ? 1.378 15.75 3.994 1 98.44 270 LEU A O 1
ATOM 2199 N N . ALA A 1 271 ? -0.03 13.977 3.711 1 98 271 ALA A N 1
ATOM 2200 C CA . ALA A 1 271 ? -1.01 14.414 4.703 1 98 271 ALA A CA 1
ATOM 2201 C C . ALA A 1 271 ? -1.568 13.227 5.48 1 98 271 ALA A C 1
ATOM 2203 O O . ALA A 1 271 ? -1.261 12.07 5.168 1 98 271 ALA A O 1
ATOM 2204 N N . SER A 1 272 ? -2.252 13.492 6.508 1 97.31 272 SER A N 1
ATOM 2205 C CA . SER A 1 272 ? -3.072 12.562 7.281 1 97.31 272 SER A CA 1
ATOM 2206 C C . SER A 1 272 ? -4.242 13.281 7.945 1 97.31 272 SER A C 1
ATOM 2208 O O . SER A 1 272 ? -4.309 14.516 7.93 1 97.31 272 SER A O 1
ATOM 2210 N N . TYR A 1 273 ? -5.16 12.492 8.445 1 94.75 273 TYR A N 1
ATOM 2211 C CA . TYR A 1 273 ? -6.293 13.078 9.148 1 94.75 273 TYR A CA 1
ATOM 2212 C C . TYR A 1 273 ? -6.012 13.188 10.641 1 94.75 273 TYR A C 1
ATOM 2214 O O . TYR A 1 273 ? -6.742 13.867 11.367 1 94.75 273 TYR A O 1
ATOM 2222 N N . SER A 1 274 ? -4.941 12.547 11.031 1 85 274 SER A N 1
ATOM 2223 C CA . SER A 1 274 ? -4.668 12.32 12.445 1 85 274 SER A CA 1
ATOM 2224 C C . SER A 1 274 ? -4.164 13.594 13.125 1 85 274 SER A C 1
ATOM 2226 O O . SER A 1 274 ? -4.16 13.688 14.352 1 85 274 SER A O 1
ATOM 2228 N N . SER A 1 275 ? -3.809 14.516 12.328 1 82.75 275 SER A N 1
ATOM 2229 C CA . SER A 1 275 ? -3.164 15.664 12.945 1 82.75 275 SER A CA 1
ATOM 2230 C C . SER A 1 275 ? -4.152 16.797 13.164 1 82.75 275 SER A C 1
ATOM 2232 O O . SER A 1 275 ? -4.984 17.078 12.297 1 82.75 275 SER A O 1
ATOM 2234 N N . GLY A 1 276 ? -4.047 17.422 14.352 1 87.06 276 GLY A N 1
ATOM 2235 C CA . GLY A 1 276 ? -4.781 18.656 14.578 1 87.06 276 GLY A CA 1
ATOM 2236 C C . GLY A 1 276 ? -4.055 19.891 14.078 1 87.06 276 GLY A C 1
ATOM 2237 O O . GLY A 1 276 ? -4.551 21.016 14.219 1 87.06 276 GLY A O 1
ATOM 223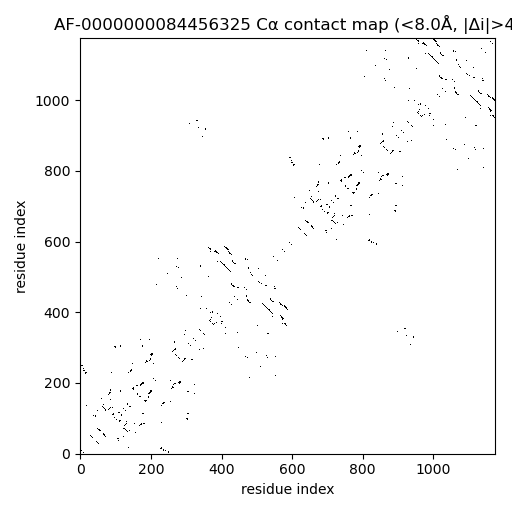8 N N . LEU A 1 277 ? -2.92 19.656 13.406 1 92.25 277 LEU A N 1
ATOM 2239 C CA . LEU A 1 277 ? -2.051 20.766 13.062 1 92.25 277 LEU A CA 1
ATOM 2240 C C . LEU A 1 277 ? -1.891 20.875 11.547 1 92.25 277 LEU A C 1
ATOM 2242 O O . LEU A 1 277 ? -1.771 21.984 11.016 1 92.25 277 LEU A O 1
ATOM 2246 N N . HIS A 1 278 ? -1.934 19.734 10.883 1 94.94 278 HIS A N 1
ATOM 2247 C CA . HIS A 1 278 ? -1.262 19.766 9.594 1 94.94 278 HIS A CA 1
ATOM 2248 C C . HIS A 1 278 ? -2.221 19.391 8.469 1 94.94 278 HIS A C 1
ATOM 2250 O O . HIS A 1 278 ? -1.905 19.578 7.289 1 94.94 278 HIS A O 1
ATOM 2256 N N . THR A 1 279 ? -3.406 18.906 8.75 1 96.19 279 THR A N 1
ATOM 2257 C CA . THR A 1 279 ? -4.227 18.297 7.703 1 96.19 279 THR A CA 1
ATOM 2258 C C . THR A 1 279 ? -4.535 19.312 6.605 1 96.19 279 THR A C 1
ATOM 2260 O O . THR A 1 279 ? -4.211 19.078 5.438 1 96.19 279 THR A O 1
ATOM 2263 N N . GLU A 1 280 ? -5.02 20.469 6.996 1 96.12 280 GLU A N 1
ATOM 2264 C CA . GLU A 1 280 ? -5.449 21.484 6.055 1 96.12 280 GLU A CA 1
ATOM 2265 C C . GLU A 1 280 ? -4.266 22.062 5.273 1 96.12 280 GLU A C 1
ATOM 2267 O O . GLU A 1 280 ? -4.316 22.156 4.043 1 96.12 280 GLU A O 1
ATOM 2272 N N . GLY A 1 281 ? -3.229 22.391 5.949 1 96.38 281 GLY A N 1
ATOM 2273 C CA . GLY A 1 281 ? -2.086 23.031 5.32 1 96.38 281 GLY A CA 1
ATOM 2274 C C . GLY A 1 281 ? -1.351 22.125 4.348 1 96.38 281 GLY A C 1
ATOM 2275 O O . GLY A 1 281 ? -0.792 22.594 3.357 1 96.38 281 GLY A O 1
ATOM 2276 N N . SER A 1 282 ? -1.349 20.859 4.59 1 97.75 282 SER A N 1
ATOM 2277 C CA . SER A 1 282 ? -0.707 19.891 3.703 1 97.75 282 SER A CA 1
ATOM 2278 C C . SER A 1 282 ? -1.445 19.781 2.371 1 97.75 282 SER A C 1
ATOM 2280 O O . SER A 1 282 ? -0.826 19.828 1.307 1 97.75 282 SER A O 1
ATOM 2282 N N . ILE A 1 283 ? -2.752 19.688 2.475 1 97.12 283 ILE A N 1
ATOM 2283 C CA . ILE A 1 283 ? -3.566 19.484 1.283 1 97.12 283 ILE A CA 1
ATOM 2284 C C . ILE A 1 283 ? -3.646 20.781 0.475 1 97.12 283 ILE A C 1
ATOM 2286 O O . ILE A 1 283 ? -3.518 20.75 -0.752 1 97.12 283 ILE A O 1
ATOM 2290 N N . ARG A 1 284 ? -3.75 21.891 1.086 1 94.81 284 ARG A N 1
ATOM 2291 C CA . ARG A 1 284 ? -3.814 23.172 0.399 1 94.81 284 ARG A CA 1
ATOM 2292 C C . ARG A 1 284 ? -2.488 23.5 -0.278 1 94.81 284 ARG A C 1
ATOM 2294 O O . ARG A 1 284 ? -2.467 24.047 -1.379 1 94.81 284 ARG A O 1
ATOM 2301 N N . GLY A 1 285 ? -1.409 23.203 0.494 1 96.12 285 GLY A N 1
ATOM 2302 C CA . GLY A 1 285 ? -0.102 23.406 -0.112 1 96.12 285 GLY A CA 1
ATOM 2303 C C . GLY A 1 285 ? 0.069 22.656 -1.42 1 96.12 285 GLY A C 1
ATOM 2304 O O . GLY A 1 285 ? 0.596 23.203 -2.391 1 96.12 285 GLY A O 1
ATOM 2305 N N . TRP A 1 286 ? -0.388 21.469 -1.492 1 97.44 286 TRP A N 1
ATOM 2306 C CA . TRP A 1 286 ? -0.368 20.656 -2.709 1 97.44 286 TRP A CA 1
ATOM 2307 C C . TRP A 1 286 ? -1.319 21.234 -3.756 1 97.44 286 TRP A C 1
ATOM 2309 O O . TRP A 1 286 ? -0.935 21.422 -4.91 1 97.44 286 TRP A O 1
ATOM 2319 N N . LYS A 1 287 ? -2.461 21.516 -3.348 1 96.44 287 LYS A N 1
ATOM 2320 C CA . LYS A 1 287 ? -3.551 21.906 -4.238 1 96.44 287 LYS A CA 1
ATOM 2321 C C . LYS A 1 287 ? -3.244 23.234 -4.941 1 96.44 287 LYS A C 1
ATOM 2323 O O . LYS A 1 287 ? -3.5 23.375 -6.137 1 96.44 287 LYS A O 1
ATOM 2328 N N . TYR A 1 288 ? -2.596 24.188 -4.277 1 96.5 288 TYR A N 1
ATOM 2329 C CA . TYR A 1 288 ? -2.547 25.547 -4.801 1 96.5 288 TYR A CA 1
ATOM 2330 C C . TYR A 1 288 ? -1.114 25.953 -5.121 1 96.5 288 TYR A C 1
ATOM 2332 O O . TYR A 1 288 ? -0.85 27.125 -5.434 1 96.5 288 TYR A O 1
ATOM 2340 N N . SER A 1 289 ? -0.174 25.031 -4.98 1 96 289 SER A N 1
ATOM 2341 C CA . SER A 1 289 ? 1.138 25.297 -5.562 1 96 289 SER A CA 1
ATOM 2342 C C . SER A 1 289 ? 1.069 25.312 -7.086 1 96 289 SER A C 1
ATOM 2344 O O . SER A 1 289 ? 0.151 24.75 -7.68 1 96 289 SER A O 1
ATOM 2346 N N . SER A 1 290 ? 2.027 25.969 -7.715 1 95.75 290 SER A N 1
ATOM 2347 C CA . SER A 1 290 ? 2.043 26.094 -9.172 1 95.75 290 SER A CA 1
ATOM 2348 C C . SER A 1 290 ? 2.854 24.969 -9.805 1 95.75 290 SER A C 1
ATOM 2350 O O . SER A 1 290 ? 3.049 24.938 -11.023 1 95.75 290 SER A O 1
ATOM 2352 N N . SER A 1 291 ? 3.316 24.062 -9 1 96.44 291 SER A N 1
ATOM 2353 C CA . SER A 1 291 ? 4.027 22.922 -9.547 1 96.44 291 SER A CA 1
ATOM 2354 C C . SER A 1 291 ? 3.137 22.125 -10.492 1 96.44 291 SER A C 1
ATOM 2356 O O . SER A 1 291 ? 1.97 21.859 -10.188 1 96.44 291 SER A O 1
ATOM 2358 N N . SER A 1 292 ? 3.629 21.75 -11.648 1 95.62 292 SER A N 1
ATOM 2359 C CA . SER A 1 292 ? 2.9 20.891 -12.578 1 95.62 292 SER A CA 1
ATOM 2360 C C . SER A 1 292 ? 3.162 19.406 -12.289 1 95.62 292 SER A C 1
ATOM 2362 O O . SER A 1 292 ? 2.447 18.547 -12.789 1 95.62 292 SER A O 1
ATOM 2364 N N . GLU A 1 293 ? 4.203 19.125 -11.586 1 97.56 293 GLU A N 1
ATOM 2365 C CA . GLU A 1 293 ? 4.582 17.781 -11.18 1 97.56 293 GLU A CA 1
ATOM 2366 C C . GLU A 1 293 ? 4.441 17.594 -9.672 1 97.56 293 GLU A C 1
ATOM 2368 O O . GLU A 1 293 ? 5.422 17.703 -8.93 1 97.56 293 GLU A O 1
ATOM 2373 N N . LYS A 1 294 ? 3.254 17.234 -9.266 1 97.81 294 LYS A N 1
ATOM 2374 C CA . LYS A 1 294 ? 3.018 17.125 -7.828 1 97.81 294 LYS A CA 1
ATOM 2375 C C . LYS A 1 294 ? 2.168 15.898 -7.504 1 97.81 294 LYS A C 1
ATOM 2377 O O . LYS A 1 294 ? 1.272 15.531 -8.266 1 97.81 294 LYS A O 1
ATOM 2382 N N . TRP A 1 295 ? 2.473 15.258 -6.453 1 98.69 295 TRP A N 1
ATOM 2383 C CA . TRP A 1 295 ? 1.838 14.055 -5.926 1 98.69 295 TRP A CA 1
ATOM 2384 C C . TRP A 1 295 ? 1.372 14.266 -4.492 1 98.69 295 TRP A C 1
ATOM 2386 O O . TRP A 1 295 ? 2.014 14.992 -3.725 1 98.69 295 TRP A O 1
ATOM 2396 N N . LEU A 1 296 ? 0.219 13.672 -4.105 1 98.69 296 LEU A N 1
ATOM 2397 C CA . LEU A 1 296 ? -0.335 13.719 -2.758 1 98.69 296 LEU A CA 1
ATOM 2398 C C . LEU A 1 296 ? -0.569 12.305 -2.223 1 98.69 296 LEU A C 1
ATOM 2400 O O . LEU A 1 296 ? -1.213 11.484 -2.883 1 98.69 296 LEU A O 1
ATOM 2404 N N . ARG A 1 297 ? -0.004 12 -1.135 1 98.38 297 ARG A N 1
ATOM 2405 C CA . ARG A 1 297 ? -0.279 10.781 -0.392 1 98.38 297 ARG A CA 1
ATOM 2406 C C . ARG A 1 297 ? -0.91 11.086 0.961 1 98.38 297 ARG A C 1
ATOM 2408 O O . ARG A 1 297 ? -0.39 11.906 1.722 1 98.38 297 ARG A O 1
ATOM 2415 N N . ILE A 1 298 ? -2.068 10.539 1.28 1 98.38 298 ILE A N 1
ATOM 2416 C CA . ILE A 1 298 ? -2.707 10.641 2.588 1 98.38 298 ILE A CA 1
ATOM 2417 C C . ILE A 1 298 ? -2.641 9.297 3.305 1 98.38 298 ILE A C 1
ATOM 2419 O O . ILE A 1 298 ? -3.283 8.328 2.885 1 98.38 298 ILE A O 1
ATOM 2423 N N . HIS A 1 299 ? -1.86 9.195 4.316 1 97.81 299 HIS A N 1
ATOM 2424 C CA . HIS A 1 299 ? -1.705 7.93 5.023 1 97.81 299 HIS A CA 1
ATOM 2425 C C . HIS A 1 299 ? -2.656 7.84 6.211 1 97.81 299 HIS A C 1
ATOM 2427 O O . HIS A 1 299 ? -3.109 8.867 6.727 1 97.81 299 HIS A O 1
ATOM 2433 N N . PRO A 1 300 ? -3.014 6.66 6.68 1 97.12 300 PRO A N 1
ATOM 2434 C CA . PRO A 1 300 ? -4.031 6.473 7.719 1 97.12 300 PRO A CA 1
ATOM 2435 C C . PRO A 1 300 ? -3.436 6.43 9.125 1 97.12 300 PRO A C 1
ATOM 2437 O O . PRO A 1 300 ? -4.113 6.023 10.07 1 97.12 300 PRO A O 1
ATOM 2440 N N . THR A 1 301 ? -2.168 6.777 9.281 1 97 301 THR A N 1
ATOM 2441 C CA . THR A 1 301 ? -1.487 6.629 10.562 1 97 301 THR A CA 1
ATOM 2442 C C . THR A 1 301 ? -0.976 7.977 11.062 1 97 301 THR A C 1
ATOM 2444 O O . THR A 1 301 ? -1.528 9.023 10.719 1 97 301 THR A O 1
ATOM 2447 N N . GLN A 1 302 ? -0.038 7.887 12 1 96.25 302 GLN A N 1
ATOM 2448 C CA . GLN A 1 302 ? 0.57 9.07 12.594 1 96.25 302 GLN A CA 1
ATOM 2449 C C . GLN A 1 302 ? 1.881 9.43 11.898 1 96.25 302 GLN A C 1
ATOM 2451 O O . GLN A 1 302 ? 2.604 8.547 11.438 1 96.25 302 GLN A O 1
ATOM 2456 N N . GLU A 1 303 ? 2.184 10.719 11.758 1 95.44 303 GLU A N 1
ATOM 2457 C CA . GLU A 1 303 ? 3.271 11.219 10.93 1 95.44 303 GLU A CA 1
ATOM 2458 C C . GLU A 1 303 ? 4.613 10.648 11.367 1 95.44 303 GLU A C 1
ATOM 2460 O O . GLU A 1 303 ? 5.465 10.328 10.539 1 95.44 303 GLU A O 1
ATOM 2465 N N . TRP A 1 304 ? 4.871 10.5 12.727 1 94.81 304 TRP A N 1
ATOM 2466 C CA . TRP A 1 304 ? 6.16 10.016 13.219 1 94.81 304 TRP A CA 1
ATOM 2467 C C . TRP A 1 304 ? 6.312 8.523 12.961 1 94.81 304 TRP A C 1
ATOM 2469 O O . TRP A 1 304 ? 7.43 8.023 12.812 1 94.81 304 TRP A O 1
ATOM 2479 N N . PHE A 1 305 ? 5.254 7.863 12.969 1 95.75 305 PHE A N 1
ATOM 2480 C CA . PHE A 1 305 ? 5.27 6.449 12.609 1 95.75 305 PHE A CA 1
ATOM 2481 C C . PHE A 1 305 ? 5.516 6.277 11.117 1 95.75 305 PHE A C 1
ATOM 2483 O O . PHE A 1 305 ? 6.367 5.48 10.711 1 95.75 305 PHE A O 1
ATOM 2490 N N . ASP A 1 306 ? 4.82 6.996 10.32 1 96.56 306 ASP A N 1
ATOM 2491 C CA . ASP A 1 306 ? 4.816 6.836 8.875 1 96.56 306 ASP A CA 1
ATOM 2492 C C . ASP A 1 306 ? 6.195 7.129 8.281 1 96.56 306 ASP A C 1
ATOM 2494 O O . ASP A 1 306 ? 6.676 6.387 7.426 1 96.56 306 ASP A O 1
ATOM 2498 N N . ILE A 1 307 ? 6.867 8.203 8.664 1 96.44 307 ILE A N 1
ATOM 2499 C CA . ILE A 1 307 ? 8.055 8.727 8.008 1 96.44 307 ILE A CA 1
ATOM 2500 C C . ILE A 1 307 ? 9.172 7.688 8.047 1 96.44 307 ILE A C 1
ATOM 2502 O O . ILE A 1 307 ? 10.062 7.684 7.191 1 96.44 307 ILE A O 1
ATOM 2506 N N . TYR A 1 308 ? 9.156 6.766 9 1 95.5 308 TYR A N 1
ATOM 2507 C CA . TYR A 1 308 ? 10.289 5.863 9.172 1 95.5 308 TYR A CA 1
ATOM 2508 C C . TYR A 1 308 ? 9.945 4.457 8.703 1 95.5 308 TYR A C 1
ATOM 2510 O O . TYR A 1 308 ? 10.734 3.525 8.867 1 95.5 308 TYR A O 1
ATOM 2518 N N . THR A 1 309 ? 8.75 4.285 8.117 1 94.81 309 THR A N 1
ATOM 2519 C CA . THR A 1 309 ? 8.438 2.973 7.562 1 94.81 309 THR A CA 1
ATOM 2520 C C . THR A 1 309 ? 9.258 2.707 6.301 1 94.81 309 THR A C 1
ATOM 2522 O O . THR A 1 309 ? 9.594 3.635 5.566 1 94.81 309 THR A O 1
ATOM 2525 N N . PRO A 1 310 ? 9.602 1.426 6.02 1 93.88 310 PRO A N 1
ATOM 2526 C CA . PRO A 1 310 ? 10.344 1.101 4.801 1 93.88 310 PRO A CA 1
ATOM 2527 C C . PRO A 1 310 ? 9.625 1.547 3.531 1 93.88 310 PRO A C 1
ATOM 2529 O O . PRO A 1 310 ? 10.258 2.006 2.58 1 93.88 310 PRO A O 1
ATOM 2532 N N . GLU A 1 311 ? 8.32 1.428 3.535 1 94.5 311 GLU A N 1
ATOM 2533 C CA . GLU A 1 311 ? 7.52 1.812 2.375 1 94.5 311 GLU A CA 1
ATOM 2534 C C . GLU A 1 311 ? 7.633 3.309 2.1 1 94.5 311 GLU A C 1
ATOM 2536 O O . GLU A 1 311 ? 7.777 3.725 0.949 1 94.5 311 GLU A O 1
ATOM 2541 N N . ALA A 1 312 ? 7.57 4.07 3.156 1 96.81 312 ALA A N 1
ATOM 2542 C CA . ALA A 1 312 ? 7.68 5.52 3.002 1 96.81 312 ALA A CA 1
ATOM 2543 C C . ALA A 1 312 ? 9.07 5.914 2.504 1 96.81 312 ALA A C 1
ATOM 2545 O O . ALA A 1 312 ? 9.203 6.77 1.625 1 96.81 312 ALA A O 1
ATOM 2546 N N . ASN A 1 313 ? 10.117 5.305 3.047 1 96.69 313 ASN A N 1
ATOM 2547 C CA . ASN A 1 313 ? 11.484 5.578 2.625 1 96.69 313 ASN A CA 1
ATOM 2548 C C . ASN A 1 313 ? 11.695 5.23 1.154 1 96.69 313 ASN A C 1
ATOM 2550 O O . ASN A 1 313 ? 12.266 6.023 0.401 1 96.69 313 ASN A O 1
ATOM 2554 N N . ASP A 1 314 ? 11.203 4.07 0.743 1 95.69 314 ASP A N 1
ATOM 2555 C CA . ASP A 1 314 ? 11.375 3.621 -0.635 1 95.69 314 ASP A CA 1
ATOM 2556 C C . ASP A 1 314 ? 10.641 4.539 -1.607 1 95.69 314 ASP A C 1
ATOM 2558 O O . ASP A 1 314 ? 11.164 4.871 -2.676 1 95.69 314 ASP A O 1
ATOM 2562 N N . ASP A 1 315 ? 9.461 4.887 -1.215 1 97.25 315 ASP A N 1
ATOM 2563 C CA . ASP A 1 315 ? 8.641 5.766 -2.045 1 97.25 315 ASP A CA 1
ATOM 2564 C C . ASP A 1 315 ? 9.289 7.141 -2.195 1 97.25 315 ASP A C 1
ATOM 2566 O O . ASP A 1 315 ? 9.359 7.684 -3.299 1 97.25 315 ASP A O 1
ATOM 2570 N N . LEU A 1 316 ? 9.766 7.691 -1.125 1 98.38 316 LEU A N 1
ATOM 2571 C CA . LEU A 1 316 ? 10.445 8.977 -1.156 1 98.38 316 LEU A CA 1
ATOM 2572 C C . LEU A 1 316 ? 11.711 8.906 -2.008 1 98.38 316 LEU A C 1
ATOM 2574 O O . LEU A 1 316 ? 12 9.82 -2.777 1 98.38 316 LEU A O 1
ATOM 2578 N N . GLN A 1 317 ? 12.453 7.883 -1.897 1 97.31 317 GLN A N 1
ATOM 2579 C CA . GLN A 1 317 ? 13.672 7.719 -2.682 1 97.31 317 GLN A CA 1
ATOM 2580 C C . GLN A 1 317 ? 13.375 7.727 -4.176 1 97.31 317 GLN A C 1
ATOM 2582 O O . GLN A 1 317 ? 14.102 8.336 -4.961 1 97.31 317 GLN A O 1
ATOM 2587 N N . ARG A 1 318 ? 12.328 7.035 -4.562 1 97.06 318 ARG A N 1
ATOM 2588 C CA . ARG A 1 318 ? 11.977 6.98 -5.98 1 97.06 318 ARG A CA 1
ATOM 2589 C C . ARG A 1 318 ? 11.703 8.375 -6.527 1 97.06 318 ARG A C 1
ATOM 2591 O O . ARG A 1 318 ? 12.148 8.719 -7.625 1 97.06 318 ARG A O 1
ATOM 2598 N N . PHE A 1 319 ? 10.977 9.117 -5.781 1 98.62 319 PHE A N 1
ATOM 2599 C CA . PHE A 1 319 ? 10.68 10.492 -6.16 1 98.62 319 PHE A CA 1
ATOM 2600 C C . PHE A 1 319 ? 11.961 11.312 -6.27 1 98.62 319 PHE A C 1
ATOM 2602 O O . PHE A 1 319 ? 12.195 11.977 -7.281 1 98.62 319 PHE A O 1
ATOM 2609 N N . LEU A 1 320 ? 12.812 11.25 -5.254 1 98.81 320 LEU A N 1
ATOM 2610 C CA . LEU A 1 320 ? 14.023 12.055 -5.191 1 98.81 320 LEU A CA 1
ATOM 2611 C C . LEU A 1 320 ? 15.023 11.617 -6.262 1 98.81 320 LEU A C 1
ATOM 2613 O O . LEU A 1 320 ? 15.664 12.453 -6.895 1 98.81 320 LEU A O 1
ATOM 2617 N N . ASP A 1 321 ? 15.164 10.289 -6.473 1 98.06 321 ASP A N 1
ATOM 2618 C CA . ASP A 1 321 ? 16.047 9.781 -7.523 1 98.06 321 ASP A CA 1
ATOM 2619 C C . ASP A 1 321 ? 15.648 10.344 -8.891 1 98.06 321 ASP A C 1
ATOM 2621 O O . ASP A 1 321 ? 16.516 10.68 -9.703 1 98.06 321 ASP A O 1
ATOM 2625 N N . HIS A 1 322 ? 14.391 10.391 -9.102 1 98.25 322 HIS A N 1
ATOM 2626 C CA . HIS A 1 322 ? 13.883 10.891 -10.375 1 98.25 322 HIS A CA 1
ATOM 2627 C C . HIS A 1 322 ? 14.273 12.344 -10.594 1 98.25 322 HIS A C 1
ATOM 2629 O O . HIS A 1 322 ? 14.766 12.711 -11.664 1 98.25 322 HIS A O 1
ATOM 2635 N N . TYR A 1 323 ? 14.195 13.164 -9.625 1 98.62 323 TYR A N 1
ATOM 2636 C CA . TYR A 1 323 ? 14.305 14.602 -9.852 1 98.62 323 TYR A CA 1
ATOM 2637 C C . TYR A 1 323 ? 15.711 15.094 -9.516 1 98.62 323 TYR A C 1
ATOM 2639 O O . TYR A 1 323 ? 16.172 16.078 -10.086 1 98.62 323 TYR A O 1
ATOM 2647 N N . LEU A 1 324 ? 16.391 14.406 -8.57 1 98.75 324 LEU A N 1
ATOM 2648 C CA . LEU A 1 324 ? 17.703 14.898 -8.164 1 98.75 324 LEU A CA 1
ATOM 2649 C C . LEU A 1 324 ? 18.812 14.195 -8.945 1 98.75 324 LEU A C 1
ATOM 2651 O O . LEU A 1 324 ? 19.922 14.727 -9.07 1 98.75 324 LEU A O 1
ATOM 2655 N N . LEU A 1 325 ? 18.516 13.016 -9.453 1 97.62 325 LEU A N 1
ATOM 2656 C CA . LEU A 1 325 ? 19.547 12.227 -10.125 1 97.62 325 LEU A CA 1
ATOM 2657 C C . LEU A 1 325 ? 19.172 11.969 -11.578 1 97.62 325 LEU A C 1
ATOM 2659 O O . LEU A 1 325 ? 19.953 11.414 -12.344 1 97.62 325 LEU A O 1
ATOM 2663 N N . GLY A 1 326 ? 17.953 12.312 -11.992 1 96.38 326 GLY A N 1
ATOM 2664 C CA . GLY A 1 326 ? 17.5 12.109 -13.367 1 96.38 326 GLY A CA 1
ATOM 2665 C C . GLY A 1 326 ? 17.297 10.648 -13.719 1 96.38 326 GLY A C 1
ATOM 2666 O O . GLY A 1 326 ? 17.406 10.266 -14.883 1 96.38 326 GLY A O 1
ATOM 2667 N N . ARG A 1 327 ? 16.984 9.867 -12.75 1 95.25 327 ARG A N 1
ATOM 2668 C CA . ARG A 1 327 ? 16.844 8.43 -12.992 1 95.25 327 ARG A CA 1
ATOM 2669 C C . ARG A 1 327 ? 15.508 8.117 -13.648 1 95.25 327 ARG A C 1
ATOM 2671 O O . ARG A 1 327 ? 14.469 8.664 -13.258 1 95.25 327 ARG A O 1
ATOM 2678 N N . ASP A 1 328 ? 15.531 7.23 -14.664 1 94.25 328 ASP A N 1
ATOM 2679 C CA . ASP A 1 328 ? 14.32 6.684 -15.258 1 94.25 328 ASP A CA 1
ATOM 2680 C C . ASP A 1 328 ? 13.789 5.504 -14.445 1 94.25 328 ASP A C 1
ATOM 2682 O O . ASP A 1 328 ? 13.938 4.348 -14.844 1 94.25 328 ASP A O 1
ATOM 2686 N N . ASN A 1 329 ? 13.125 5.801 -13.344 1 95.25 329 ASN A N 1
ATOM 2687 C CA . ASN A 1 329 ? 12.695 4.758 -12.422 1 95.25 329 ASN A CA 1
ATOM 2688 C C . ASN A 1 329 ? 11.18 4.59 -12.43 1 95.25 329 ASN A C 1
ATOM 2690 O O . ASN A 1 329 ? 10.617 3.91 -11.562 1 95.25 329 ASN A O 1
ATOM 2694 N N . GLY A 1 330 ? 10.477 5.25 -13.312 1 94.88 330 GLY A N 1
ATOM 2695 C CA . GLY A 1 330 ? 9.047 5.062 -13.508 1 94.88 330 GLY A CA 1
ATOM 2696 C C . GLY A 1 330 ? 8.203 5.848 -12.516 1 94.88 330 GLY A C 1
ATOM 2697 O O . GLY A 1 330 ? 7.004 5.605 -12.383 1 94.88 330 GLY A O 1
ATOM 2698 N N . TRP A 1 331 ? 8.742 6.789 -11.828 1 97.12 331 TRP A N 1
ATOM 2699 C CA . TRP A 1 331 ? 7.988 7.566 -10.844 1 97.12 331 TRP A CA 1
ATOM 2700 C C . TRP A 1 331 ? 6.77 8.219 -11.484 1 97.12 331 TRP A C 1
ATOM 2702 O O . TRP A 1 331 ? 5.715 8.328 -10.859 1 97.12 331 TRP A O 1
ATOM 2712 N N . GLU A 1 332 ? 6.871 8.539 -12.75 1 95.31 332 GLU A N 1
ATOM 2713 C CA . GLU A 1 332 ? 5.801 9.258 -13.438 1 95.31 332 GLU A CA 1
ATOM 2714 C C . GLU A 1 332 ? 4.543 8.406 -13.555 1 95.31 332 GLU A C 1
ATOM 2716 O O . GLU A 1 332 ? 3.453 8.93 -13.805 1 95.31 332 GLU A O 1
ATOM 2721 N N . VAL A 1 333 ? 4.699 7.086 -13.336 1 95.38 333 VAL A N 1
ATOM 2722 C CA . VAL A 1 333 ? 3.561 6.18 -13.43 1 95.38 333 VAL A CA 1
ATOM 2723 C C . VAL A 1 333 ? 2.848 6.105 -12.078 1 95.38 333 VAL A C 1
ATOM 2725 O O . VAL A 1 333 ? 1.715 5.625 -11.992 1 95.38 333 VAL A O 1
ATOM 2728 N N . THR A 1 334 ? 3.49 6.605 -11 1 97.44 334 THR A N 1
ATOM 2729 C CA . THR A 1 334 ? 2.877 6.652 -9.68 1 97.44 334 THR A CA 1
ATOM 2730 C C . THR A 1 334 ? 1.604 7.492 -9.703 1 97.44 334 THR A C 1
ATOM 2732 O O . THR A 1 334 ? 1.581 8.578 -10.281 1 97.44 334 THR A O 1
ATOM 2735 N N . PRO A 1 335 ? 0.49 6.957 -9.086 1 97.69 335 PRO A N 1
ATOM 2736 C CA . PRO A 1 335 ? -0.718 7.781 -9.031 1 97.69 335 PRO A CA 1
ATOM 2737 C C . PRO A 1 335 ? -0.483 9.125 -8.344 1 97.69 335 PRO A C 1
ATOM 2739 O O . PRO A 1 335 ? 0.159 9.188 -7.293 1 97.69 335 PRO A O 1
ATOM 2742 N N . LYS A 1 336 ? -0.958 10.164 -8.93 1 97.69 336 LYS A N 1
ATOM 2743 C CA . LYS A 1 336 ? -0.738 11.508 -8.414 1 97.69 336 LYS A CA 1
ATOM 2744 C C . LYS A 1 336 ? -1.426 11.703 -7.066 1 97.69 336 LYS A C 1
ATOM 2746 O O . LYS A 1 336 ? -0.971 12.492 -6.238 1 97.69 336 LYS A O 1
ATOM 2751 N N . VAL A 1 337 ? -2.568 11.008 -6.879 1 98.31 337 VAL A N 1
ATOM 2752 C CA . VAL A 1 337 ? -3.295 11.086 -5.617 1 98.31 337 VAL A CA 1
ATOM 2753 C C . VAL A 1 337 ? -3.527 9.688 -5.062 1 98.31 337 VAL A C 1
ATOM 2755 O O . VAL A 1 337 ? -4.086 8.828 -5.75 1 98.31 337 VAL A O 1
ATOM 2758 N N . ARG A 1 338 ? -3.098 9.414 -3.896 1 98.12 338 ARG A N 1
ATOM 2759 C CA . ARG A 1 338 ? -3.318 8.18 -3.152 1 98.12 338 ARG A CA 1
ATOM 2760 C C . ARG A 1 338 ? -3.947 8.469 -1.793 1 98.12 338 ARG A C 1
ATOM 2762 O O . ARG A 1 338 ? -3.291 9.008 -0.9 1 98.12 338 ARG A O 1
ATOM 2769 N N . VAL A 1 339 ? -5.18 8.031 -1.567 1 97.94 339 VAL A N 1
ATOM 2770 C CA . VAL A 1 339 ? -5.938 8.438 -0.387 1 97.94 339 VAL A CA 1
ATOM 2771 C C . VAL A 1 339 ? -6.117 7.246 0.549 1 97.94 339 VAL A C 1
ATOM 2773 O O . VAL A 1 339 ? -6.141 6.098 0.103 1 97.94 339 VAL A O 1
ATOM 2776 N N . SER A 1 340 ? -6.207 7.508 1.779 1 97.75 340 SER A N 1
ATOM 2777 C CA . SER A 1 340 ? -6.645 6.551 2.789 1 97.75 340 SER A CA 1
ATOM 2778 C C . SER A 1 340 ? -7.938 7 3.455 1 97.75 340 SER A C 1
ATOM 2780 O O . SER A 1 340 ? -8.195 8.203 3.57 1 97.75 340 SER A O 1
ATOM 2782 N N . LEU A 1 341 ? -8.766 6.047 3.811 1 98.12 341 LEU A N 1
ATOM 2783 C CA . LEU A 1 341 ? -10.023 6.316 4.5 1 98.12 341 LEU A CA 1
ATOM 2784 C C . LEU A 1 341 ? -10.102 5.547 5.812 1 98.12 341 LEU A C 1
ATOM 2786 O O . LEU A 1 341 ? -9.711 4.379 5.879 1 98.12 341 LEU A O 1
ATOM 2790 N N . LEU A 1 342 ? -10.586 6.203 6.801 1 98.44 342 LEU A N 1
ATOM 2791 C CA . LEU A 1 342 ? -10.648 5.633 8.141 1 98.44 342 LEU A CA 1
ATOM 2792 C C . LEU A 1 342 ? -12 4.98 8.391 1 98.44 342 LEU A C 1
ATOM 2794 O O . LEU A 1 342 ? -13.047 5.598 8.164 1 98.44 342 LEU A O 1
ATOM 2798 N N . ARG A 1 343 ? -11.953 3.797 8.906 1 97.31 343 ARG A N 1
ATOM 2799 C CA . ARG A 1 343 ? -13.164 3.076 9.266 1 97.31 343 ARG A CA 1
ATOM 2800 C C . ARG A 1 343 ? -13.375 3.094 10.781 1 97.31 343 ARG A C 1
ATOM 2802 O O . ARG A 1 343 ? -14.453 2.74 11.266 1 97.31 343 ARG A O 1
ATOM 2809 N N . TYR A 1 344 ? -12.414 3.473 11.555 1 96.94 344 TYR A N 1
ATOM 2810 C CA . TYR A 1 344 ? -12.414 3.607 13.008 1 96.94 344 TYR A CA 1
ATOM 2811 C C . TYR A 1 344 ? -12.453 2.242 13.68 1 96.94 344 TYR A C 1
ATOM 2813 O O . TYR A 1 344 ? -11.578 1.917 14.484 1 96.94 344 TYR A O 1
ATOM 2821 N N . ASN A 1 345 ? -13.484 1.397 13.383 1 94 345 ASN A N 1
ATOM 2822 C CA . ASN A 1 345 ? -13.703 0.123 14.055 1 94 345 ASN A CA 1
ATOM 2823 C C . ASN A 1 345 ? -13.367 -1.058 13.148 1 94 345 ASN A C 1
ATOM 2825 O O . ASN A 1 345 ? -13.758 -2.191 13.43 1 94 345 ASN A O 1
ATOM 2829 N N . ALA A 1 346 ? -12.781 -0.824 12.086 1 92.81 346 ALA A N 1
ATOM 2830 C CA . ALA A 1 346 ? -12.25 -1.789 11.125 1 92.81 346 ALA A CA 1
ATOM 2831 C C . ALA A 1 346 ? -10.969 -1.274 10.477 1 92.81 346 ALA A C 1
ATOM 2833 O O . ALA A 1 346 ? -10.625 -0.1 10.617 1 92.81 346 ALA A O 1
ATOM 2834 N N . PRO A 1 347 ? -10.219 -2.137 9.82 1 93.12 347 PRO A N 1
ATOM 2835 C CA . PRO A 1 347 ? -9 -1.667 9.164 1 93.12 347 PRO A CA 1
ATOM 2836 C C . PRO A 1 347 ? -9.273 -0.589 8.117 1 93.12 347 PRO A C 1
ATOM 2838 O O . PRO A 1 347 ? -10.25 -0.682 7.371 1 93.12 347 PRO A O 1
ATOM 2841 N N . SER A 1 348 ? -8.383 0.388 8.055 1 96.88 348 SER A N 1
ATOM 2842 C CA . SER A 1 348 ? -8.531 1.506 7.129 1 96.88 348 SER A CA 1
ATOM 2843 C C . SER A 1 348 ? -8.328 1.06 5.688 1 96.88 348 SER A C 1
ATOM 2845 O O . SER A 1 348 ? -7.688 0.035 5.434 1 96.88 348 SER A O 1
ATOM 2847 N N . ILE A 1 349 ? -8.953 1.748 4.77 1 96.44 349 ILE A N 1
ATOM 2848 C CA . ILE A 1 349 ? -8.539 1.689 3.373 1 96.44 349 ILE A CA 1
ATOM 2849 C C . ILE A 1 349 ? -7.25 2.486 3.182 1 96.44 349 ILE A C 1
ATOM 2851 O O . ILE A 1 349 ? -7.188 3.668 3.531 1 96.44 349 ILE A O 1
ATOM 2855 N N . SER A 1 350 ? -6.234 1.824 2.613 1 95.25 350 SER A N 1
ATOM 2856 C CA . SER A 1 350 ? -4.938 2.492 2.559 1 95.25 350 SER A CA 1
ATOM 2857 C C . SER A 1 350 ? -4.508 2.74 1.117 1 95.25 350 SER A C 1
ATOM 2859 O O . SER A 1 350 ? -4.574 1.838 0.279 1 95.25 350 SER A O 1
ATOM 2861 N N . PHE A 1 351 ? -4.125 3.955 0.791 1 96.31 351 PHE A N 1
ATOM 2862 C CA . PHE A 1 351 ? -3.41 4.406 -0.398 1 96.31 351 PHE A CA 1
ATOM 2863 C C . PHE A 1 351 ? -4.172 4.031 -1.662 1 96.31 351 PHE A C 1
ATOM 2865 O O . PHE A 1 351 ? -3.584 3.533 -2.625 1 96.31 351 PHE A O 1
ATOM 2872 N N . ARG A 1 352 ? -5.43 4.191 -1.627 1 96.69 352 ARG A N 1
ATOM 2873 C CA . ARG A 1 352 ? -6.254 3.99 -2.816 1 96.69 352 ARG A CA 1
ATOM 2874 C C . ARG A 1 352 ? -5.957 5.055 -3.869 1 96.69 352 ARG A C 1
ATOM 2876 O O . ARG A 1 352 ? -6.004 6.25 -3.58 1 96.69 352 ARG A O 1
ATOM 2883 N N . ALA A 1 353 ? -5.617 4.621 -5.125 1 97.44 353 ALA A N 1
ATOM 2884 C CA . ALA A 1 353 ? -5.398 5.57 -6.215 1 97.44 353 ALA A CA 1
ATOM 2885 C C . ALA A 1 353 ? -6.688 6.309 -6.566 1 97.44 353 ALA A C 1
ATOM 2887 O O . ALA A 1 353 ? -7.75 5.695 -6.684 1 97.44 353 ALA A O 1
ATOM 2888 N N . GLU A 1 354 ? -6.625 7.602 -6.652 1 97.69 354 GLU A N 1
ATOM 2889 C CA . GLU A 1 354 ? -7.754 8.438 -7.043 1 97.69 354 GLU A CA 1
ATOM 2890 C C . GLU A 1 354 ? -7.355 9.43 -8.141 1 97.69 354 GLU A C 1
ATOM 2892 O O . GLU A 1 354 ? -6.168 9.711 -8.32 1 97.69 354 GLU A O 1
ATOM 2897 N N . ASP A 1 355 ? -8.297 9.945 -8.852 1 96.44 355 ASP A N 1
ATOM 2898 C CA . ASP A 1 355 ? -8.055 10.859 -9.969 1 96.44 355 ASP A CA 1
ATOM 2899 C C . ASP A 1 355 ? -7.785 12.281 -9.469 1 96.44 355 ASP A C 1
ATOM 2901 O O . ASP A 1 355 ? -7.23 13.102 -10.195 1 96.44 355 ASP A O 1
ATOM 2905 N N . ASN A 1 356 ? -8.242 12.531 -8.25 1 96.25 356 ASN A N 1
ATOM 2906 C CA . ASN A 1 356 ? -8.125 13.852 -7.648 1 96.25 356 ASN A CA 1
ATOM 2907 C C . ASN A 1 356 ? -8.352 13.805 -6.141 1 96.25 356 ASN A C 1
ATOM 2909 O O . ASN A 1 356 ? -8.688 12.758 -5.594 1 96.25 356 ASN A O 1
ATOM 2913 N N . TYR A 1 357 ? -8.156 14.93 -5.461 1 96.25 357 TYR A N 1
ATOM 2914 C CA . TYR A 1 357 ? -8.586 15.094 -4.074 1 96.25 357 TYR A CA 1
ATOM 2915 C C . TYR A 1 357 ? -9.359 16.391 -3.895 1 96.25 357 TYR A C 1
ATOM 2917 O O . TYR A 1 357 ? -8.836 17.469 -4.156 1 96.25 357 TYR A O 1
ATOM 2925 N N . PRO A 1 358 ? -10.539 16.344 -3.455 1 96.56 358 PRO A N 1
ATOM 2926 C CA . PRO A 1 358 ? -11.328 15.109 -3.352 1 96.56 358 PRO A CA 1
ATOM 2927 C C . PRO A 1 358 ? -11.531 14.422 -4.699 1 96.56 358 PRO A C 1
ATOM 2929 O O . PRO A 1 358 ? -11.344 15.047 -5.75 1 96.56 358 PRO A O 1
ATOM 2932 N N . PRO A 1 359 ? -11.852 13.102 -4.613 1 96.94 359 PRO A N 1
ATOM 2933 C CA . PRO A 1 359 ? -12.164 12.438 -5.879 1 96.94 359 PRO A CA 1
ATOM 2934 C C . PRO A 1 359 ? -13.25 13.156 -6.672 1 96.94 359 PRO A C 1
ATOM 2936 O O . PRO A 1 359 ? -14.211 13.664 -6.09 1 96.94 359 PRO A O 1
ATOM 2939 N N . ASN A 1 360 ? -13.156 13.141 -8.016 1 95.75 360 ASN A N 1
ATOM 2940 C CA . ASN A 1 360 ? -14.094 13.867 -8.859 1 95.75 360 ASN A CA 1
ATOM 2941 C C . ASN A 1 360 ? -15.523 13.344 -8.695 1 95.75 360 ASN A C 1
ATOM 2943 O O . ASN A 1 360 ? -16.484 14.086 -8.891 1 95.75 360 ASN A O 1
ATOM 2947 N N . ARG A 1 361 ? -15.68 12.141 -8.242 1 95.75 361 ARG A N 1
ATOM 2948 C CA . ARG A 1 361 ? -17 11.531 -8.133 1 95.75 361 ARG A CA 1
ATOM 2949 C C . ARG A 1 361 ? -17.672 11.914 -6.82 1 95.75 361 ARG A C 1
ATOM 2951 O O . ARG A 1 361 ? -18.859 11.625 -6.613 1 95.75 361 ARG A O 1
ATOM 2958 N N . ALA A 1 362 ? -16.969 12.578 -5.938 1 96.56 362 ALA A N 1
ATOM 2959 C CA . ALA A 1 362 ? -17.594 13.047 -4.703 1 96.56 362 ALA A CA 1
ATOM 2960 C C . ALA A 1 362 ? -18.734 14.031 -5 1 96.56 362 ALA A C 1
ATOM 2962 O O . ALA A 1 362 ? -18.594 14.898 -5.859 1 96.56 362 ALA A O 1
ATOM 2963 N N . GLN A 1 363 ? -19.828 13.836 -4.355 1 97.38 363 GLN A N 1
ATOM 2964 C CA . GLN A 1 363 ? -20.969 14.734 -4.469 1 97.38 363 GLN A CA 1
ATOM 2965 C C . GLN A 1 363 ? -21.188 15.516 -3.18 1 97.38 363 GLN A C 1
ATOM 2967 O O . GLN A 1 363 ? -21.203 14.938 -2.09 1 97.38 363 GLN A O 1
ATOM 2972 N N . TYR A 1 364 ? -21.344 16.812 -3.328 1 97.94 364 TYR A N 1
ATOM 2973 C CA . TYR A 1 364 ? -21.609 17.656 -2.172 1 97.94 364 TYR A CA 1
ATOM 2974 C C . TYR A 1 364 ? -23.078 17.672 -1.812 1 97.94 364 TYR A C 1
ATOM 2976 O O . TYR A 1 364 ? -23.906 18.156 -2.582 1 97.94 364 TYR A O 1
ATOM 2984 N N . GLU A 1 365 ? -23.359 17.094 -0.659 1 97.94 365 GLU A N 1
ATOM 2985 C CA . GLU A 1 365 ? -24.734 17 -0.18 1 97.94 365 GLU A CA 1
ATOM 2986 C C . GLU A 1 365 ? -25 17.969 0.969 1 97.94 365 GLU A C 1
ATOM 2988 O O . GLU A 1 365 ? -24.172 18.094 1.876 1 97.94 365 GLU A O 1
ATOM 2993 N N . THR A 1 366 ? -26.109 18.625 0.876 1 98.62 366 THR A N 1
ATOM 2994 C CA . THR A 1 366 ? -26.531 19.516 1.957 1 98.62 366 THR A CA 1
ATOM 2995 C C . THR A 1 366 ? -27.453 18.781 2.924 1 98.62 366 THR A C 1
ATOM 2997 O O . THR A 1 366 ? -28.453 18.188 2.506 1 98.62 366 THR A O 1
ATOM 3000 N N . LEU A 1 367 ? -27.125 18.766 4.145 1 98.81 367 LEU A N 1
ATOM 3001 C CA . LEU A 1 367 ? -27.969 18.234 5.215 1 98.81 367 LEU A CA 1
ATOM 3002 C C . LEU A 1 367 ? -28.391 19.344 6.18 1 98.81 367 LEU A C 1
ATOM 3004 O O . LEU A 1 367 ? -27.547 20.094 6.672 1 98.81 367 LEU A O 1
ATOM 3008 N N . TYR A 1 368 ? -29.672 19.422 6.438 1 98.88 368 TYR A N 1
ATOM 3009 C CA . TYR A 1 368 ? -30.219 20.484 7.277 1 98.88 368 TYR A CA 1
ATOM 3010 C C . TYR A 1 368 ? -30.375 20 8.719 1 98.88 368 TYR A C 1
ATOM 3012 O O . TYR A 1 368 ? -30.781 18.859 8.961 1 98.88 368 TYR A O 1
ATOM 3020 N N . LEU A 1 369 ? -30 20.906 9.602 1 98.88 369 LEU A N 1
ATOM 3021 C CA . LEU A 1 369 ? -30.156 20.609 11.023 1 98.88 369 LEU A CA 1
ATOM 3022 C C . LEU A 1 369 ? -31.609 20.797 11.453 1 98.88 369 LEU A C 1
ATOM 3024 O O . LEU A 1 369 ? -32.281 21.75 11.023 1 98.88 369 LEU A O 1
ATOM 3028 N N . ASP A 1 370 ? -32.094 19.906 12.344 1 98.62 370 ASP A N 1
ATOM 3029 C CA . ASP A 1 370 ? -33.375 20.047 13 1 98.62 370 ASP A CA 1
ATOM 3030 C C . ASP A 1 370 ? -33.25 19.938 14.516 1 98.62 370 ASP A C 1
ATOM 3032 O O . ASP A 1 370 ? -33.156 18.828 15.062 1 98.62 370 ASP A O 1
ATOM 3036 N N . ALA A 1 371 ? -33.344 21.016 15.172 1 98.31 371 ALA A N 1
ATOM 3037 C CA . ALA A 1 371 ? -33.188 21.062 16.625 1 98.31 371 ALA A CA 1
ATOM 3038 C C . ALA A 1 371 ? -34.406 20.422 17.312 1 98.31 371 ALA A C 1
ATOM 3040 O O . ALA A 1 371 ? -34.344 20.078 18.5 1 98.31 371 ALA A O 1
ATOM 3041 N N . GLY A 1 372 ? -35.5 20.234 16.641 1 97.44 372 GLY A N 1
ATOM 3042 C CA . GLY A 1 372 ? -36.656 19.609 17.203 1 97.44 372 GLY A CA 1
ATOM 3043 C C . GLY A 1 372 ? -36.469 18.141 17.5 1 97.44 372 GLY A C 1
ATOM 3044 O O . GLY A 1 372 ? -37.062 17.609 18.453 1 97.44 372 GLY A O 1
ATOM 3045 N N . ASN A 1 373 ? -35.719 17.484 16.734 1 96.69 373 ASN A N 1
ATOM 3046 C CA . ASN A 1 373 ? -35.562 16.047 16.953 1 96.69 373 ASN A CA 1
ATOM 3047 C C . ASN A 1 373 ? -34.094 15.625 16.922 1 96.69 373 ASN A C 1
ATOM 3049 O O . ASN A 1 373 ? -33.781 14.438 17.047 1 96.69 373 ASN A O 1
ATOM 3053 N N . GLY A 1 374 ? -33.156 16.594 16.75 1 98 374 GLY A N 1
ATOM 3054 C CA . GLY A 1 374 ? -31.734 16.297 16.781 1 98 374 GLY A CA 1
ATOM 3055 C C . GLY A 1 374 ? -31.25 15.586 15.531 1 98 374 GLY A C 1
ATOM 3056 O O . GLY A 1 374 ? -30.219 14.898 15.562 1 98 374 GLY A O 1
ATOM 3057 N N . ALA A 1 375 ? -31.922 15.828 14.375 1 98.06 375 ALA A N 1
ATOM 3058 C CA . ALA A 1 375 ? -31.609 15.086 13.164 1 98.06 375 ALA A CA 1
ATOM 3059 C C . ALA A 1 375 ? -30.922 15.977 12.133 1 98.06 375 ALA A C 1
ATOM 3061 O O . ALA A 1 375 ? -31.047 17.203 12.18 1 98.06 375 ALA A O 1
ATOM 3062 N N . LEU A 1 376 ? -30.062 15.398 11.328 1 98.38 376 LEU A N 1
ATOM 3063 C CA . LEU A 1 376 ? -29.672 15.914 10.023 1 98.38 376 LEU A CA 1
ATOM 3064 C C . LEU A 1 376 ? -30.547 15.32 8.914 1 98.38 376 LEU A C 1
ATOM 3066 O O . LEU A 1 376 ? -30.734 14.102 8.867 1 98.38 376 LEU A O 1
ATOM 3070 N N . GLN A 1 377 ? -31.047 16.219 8.102 1 97.5 377 GLN A N 1
ATOM 3071 C CA . GLN A 1 377 ? -31.969 15.711 7.09 1 97.5 377 GLN A CA 1
ATOM 3072 C C . GLN A 1 377 ? -31.797 16.438 5.766 1 97.5 377 GLN A C 1
ATOM 3074 O O . GLN A 1 377 ? -31.219 17.531 5.723 1 97.5 377 GLN A O 1
ATOM 3079 N N . SER A 1 378 ? -32.344 15.859 4.672 1 96.81 378 SER A N 1
ATOM 3080 C CA . SER A 1 378 ? -32.125 16.359 3.318 1 96.81 378 SER A CA 1
ATOM 3081 C C . SER A 1 378 ? -33.031 17.578 3.053 1 96.81 378 SER A C 1
ATOM 3083 O O . SER A 1 378 ? -32.75 18.359 2.145 1 96.81 378 SER A O 1
ATOM 3085 N N . GLU A 1 379 ? -34.031 17.719 3.867 1 97.38 379 GLU A N 1
ATOM 3086 C CA . GLU A 1 379 ? -34.969 18.828 3.691 1 97.38 379 GLU A CA 1
ATOM 3087 C C . GLU A 1 379 ? -35 19.703 4.945 1 97.38 379 GLU A C 1
ATOM 3089 O O . GLU A 1 379 ? -34.812 19.219 6.059 1 97.38 379 GLU A O 1
ATOM 3094 N N . VAL A 1 380 ? -35.312 20.938 4.746 1 97.81 380 VAL A N 1
ATOM 3095 C CA . VAL A 1 380 ? -35.469 21.875 5.859 1 97.81 380 VAL A CA 1
ATOM 3096 C C . VAL A 1 380 ? -36.656 21.484 6.703 1 97.81 380 VAL A C 1
ATOM 3098 O O . VAL A 1 380 ? -37.719 21.094 6.168 1 97.81 380 VAL A O 1
ATOM 3101 N N . ALA A 1 381 ? -36.5 21.609 7.996 1 96.38 381 ALA A N 1
ATOM 3102 C CA . ALA A 1 381 ? -37.625 21.328 8.883 1 96.38 381 ALA A CA 1
ATOM 3103 C C . ALA A 1 381 ? -38.781 22.297 8.625 1 96.38 381 ALA A C 1
ATOM 3105 O O . ALA A 1 381 ? -38.562 23.453 8.266 1 96.38 381 ALA A O 1
ATOM 3106 N N . SER A 1 382 ? -40.031 21.844 8.93 1 95.81 382 SER A N 1
ATOM 3107 C CA . SER A 1 382 ? -41.219 22.641 8.641 1 95.81 382 SER A CA 1
ATOM 3108 C C . SER A 1 382 ? -41.469 23.688 9.719 1 95.81 382 SER A C 1
ATOM 3110 O O . SER A 1 382 ? -42.219 24.656 9.516 1 95.81 382 SER A O 1
ATOM 3112 N N . THR A 1 383 ? -40.906 23.469 10.867 1 96.75 383 THR A N 1
ATOM 3113 C CA . THR A 1 383 ? -41.094 24.406 11.977 1 96.75 383 THR A CA 1
ATOM 3114 C C . THR A 1 383 ? -39.75 24.891 12.5 1 96.75 383 THR A C 1
ATOM 3116 O O . THR A 1 383 ? -38.75 24.141 12.484 1 96.75 383 THR A O 1
ATOM 3119 N N . ASN A 1 384 ? -39.781 26.109 12.922 1 97.88 384 ASN A N 1
ATOM 3120 C CA . ASN A 1 384 ? -38.594 26.641 13.594 1 97.88 384 ASN A CA 1
ATOM 3121 C C . ASN A 1 384 ? -38.375 25.984 14.953 1 97.88 384 ASN A C 1
ATOM 3123 O O . ASN A 1 384 ? -39.344 25.688 15.664 1 97.88 384 ASN A O 1
ATOM 3127 N N . ALA A 1 385 ? -37.188 25.656 15.234 1 98.44 385 ALA A N 1
ATOM 3128 C CA . ALA A 1 385 ? -36.781 25.125 16.531 1 98.44 385 ALA A CA 1
ATOM 3129 C C . ALA A 1 385 ? -35.375 25.625 16.906 1 98.44 385 ALA A C 1
ATOM 3131 O O . ALA A 1 385 ? -34.688 26.219 16.094 1 98.44 385 ALA A O 1
ATOM 3132 N N . SER A 1 386 ? -35.062 25.469 18.219 1 98.44 386 SER A N 1
ATOM 3133 C CA . SER A 1 386 ? -33.75 25.844 18.672 1 98.44 386 SER A CA 1
ATOM 3134 C C . SER A 1 386 ? -33.25 24.891 19.766 1 98.44 386 SER A C 1
ATOM 3136 O O . SER A 1 386 ? -34.031 24.203 20.406 1 98.44 386 SER A O 1
ATOM 3138 N N . VAL A 1 387 ? -32 24.75 19.875 1 98.56 387 VAL A N 1
ATOM 3139 C CA . VAL A 1 387 ? -31.344 24 20.938 1 98.56 387 VAL A CA 1
ATOM 3140 C C . VAL A 1 387 ? -30.203 24.828 21.516 1 98.56 387 VAL A C 1
ATOM 3142 O O . VAL A 1 387 ? -29.547 25.594 20.797 1 98.56 387 VAL A O 1
ATOM 3145 N N . SER A 1 388 ? -30.047 24.766 22.812 1 97.81 388 SER A N 1
ATOM 3146 C CA . SER A 1 388 ? -29.016 25.562 23.469 1 97.81 388 SER A CA 1
ATOM 3147 C C . SER A 1 388 ? -28.078 24.672 24.266 1 97.81 388 SER A C 1
ATOM 3149 O O . SER A 1 388 ? -28.406 23.531 24.594 1 97.81 388 SER A O 1
ATOM 3151 N N . TYR A 1 389 ? -26.906 25.109 24.5 1 98.12 389 TYR A N 1
ATOM 3152 C CA . TYR A 1 389 ? -25.906 24.453 25.328 1 98.12 389 TYR A CA 1
ATOM 3153 C C . TYR A 1 389 ? -25.078 25.484 26.109 1 98.12 389 TYR A C 1
ATOM 3155 O O . TYR A 1 389 ? -25 26.641 25.719 1 98.12 389 TYR A O 1
ATOM 3163 N N . ASN A 1 390 ? -24.516 25.047 27.25 1 97.94 390 ASN A N 1
ATOM 3164 C CA . ASN A 1 390 ? -23.594 25.891 28.016 1 97.94 390 ASN A CA 1
ATOM 3165 C C . ASN A 1 390 ? -22.234 25.969 27.344 1 97.94 390 ASN A C 1
ATOM 3167 O O . ASN A 1 390 ? -21.453 25.016 27.375 1 97.94 390 ASN A O 1
ATOM 3171 N N . SER A 1 391 ? -21.953 27.109 26.828 1 96.81 391 SER A N 1
ATOM 3172 C CA . SER A 1 391 ? -20.781 27.281 25.984 1 96.81 391 SER A CA 1
ATOM 3173 C C . SER A 1 391 ? -19.5 27.266 26.797 1 96.81 391 SER A C 1
ATOM 3175 O O . SER A 1 391 ? -18.406 27.141 26.25 1 96.81 391 SER A O 1
ATOM 3177 N N . THR A 1 392 ? -19.562 27.359 28.094 1 94.69 392 THR A N 1
ATOM 3178 C CA . THR A 1 392 ? -18.391 27.484 28.938 1 94.69 392 THR A CA 1
ATOM 3179 C C . THR A 1 392 ? -18.062 26.172 29.625 1 94.69 392 THR A C 1
ATOM 3181 O O . THR A 1 392 ? -16.984 26.016 30.219 1 94.69 392 THR A O 1
ATOM 3184 N N . SER A 1 393 ? -18.922 25.266 29.562 1 93.38 393 SER A N 1
ATOM 3185 C CA . SER A 1 393 ? -18.766 24.016 30.312 1 93.38 393 SER A CA 1
ATOM 3186 C C . SER A 1 393 ? -18.172 22.906 29.453 1 93.38 393 SER A C 1
ATOM 3188 O O . SER A 1 393 ? -18.719 22.578 28.391 1 93.38 393 SER A O 1
ATOM 3190 N N . TRP A 1 394 ? -17.109 22.328 29.969 1 91.81 394 TRP A N 1
ATOM 3191 C CA . TRP A 1 394 ? -16.531 21.156 29.312 1 91.81 394 TRP A CA 1
ATOM 3192 C C . TRP A 1 394 ? -17.406 19.922 29.516 1 91.81 394 TRP A C 1
ATOM 3194 O O . TRP A 1 394 ? -17.281 18.938 28.781 1 91.81 394 TRP A O 1
ATOM 3204 N N . GLN A 1 395 ? -18.312 19.969 30.453 1 92.19 395 GLN A N 1
ATOM 3205 C CA . GLN A 1 395 ? -19.203 18.859 30.766 1 92.19 395 GLN A CA 1
ATOM 3206 C C . GLN A 1 395 ? -20.422 18.844 29.844 1 92.19 395 GLN A C 1
ATOM 3208 O O . GLN A 1 395 ? -21.031 17.812 29.625 1 92.19 395 GLN A O 1
ATOM 3213 N N . ASP A 1 396 ? -20.719 20.031 29.422 1 94.12 396 ASP A N 1
ATOM 3214 C CA . ASP A 1 396 ? -21.781 20.109 28.422 1 94.12 396 ASP A CA 1
ATOM 3215 C C . ASP A 1 396 ? -21.281 19.734 27.031 1 94.12 396 ASP A C 1
ATOM 3217 O O . ASP A 1 396 ? -20.453 20.453 26.453 1 94.12 396 ASP A O 1
ATOM 3221 N N . ASP A 1 397 ? -21.797 18.688 26.469 1 94.19 397 ASP A N 1
ATOM 3222 C CA . ASP A 1 397 ? -21.266 18.109 25.234 1 94.19 397 ASP A CA 1
ATOM 3223 C C . ASP A 1 397 ? -21.844 18.812 24 1 94.19 397 ASP A C 1
ATOM 3225 O O . ASP A 1 397 ? -21.719 18.297 22.891 1 94.19 397 ASP A O 1
ATOM 3229 N N . GLY A 1 398 ? -22.578 19.922 24.172 1 97.69 398 GLY A N 1
ATOM 3230 C CA . GLY A 1 398 ? -23.031 20.75 23.062 1 97.69 398 GLY A CA 1
ATOM 3231 C C . GLY A 1 398 ? -24.297 20.234 22.406 1 97.69 398 GLY A C 1
ATOM 3232 O O . GLY A 1 398 ? -25.109 19.578 23.062 1 97.69 398 GLY A O 1
ATOM 3233 N N . ALA A 1 399 ? -24.547 20.656 21.172 1 98.56 399 ALA A N 1
ATOM 3234 C CA . ALA A 1 399 ? -25.719 20.234 20.391 1 98.56 399 ALA A CA 1
ATOM 3235 C C . ALA A 1 399 ? -25.344 19.172 19.375 1 98.56 399 ALA A C 1
ATOM 3237 O O . ALA A 1 399 ? -24.281 19.25 18.734 1 98.56 399 ALA A O 1
ATOM 3238 N N . HIS A 1 400 ? -26.188 18.172 19.266 1 98.5 400 HIS A N 1
ATOM 3239 C CA . HIS A 1 400 ? -25.922 17.047 18.375 1 98.5 400 HIS A CA 1
ATOM 3240 C C . HIS A 1 400 ? -27 16.922 17.297 1 98.5 400 HIS A C 1
ATOM 3242 O O . HIS A 1 400 ? -28.188 17.125 17.578 1 98.5 400 HIS A O 1
ATOM 3248 N N . PHE A 1 401 ? -26.547 16.656 16.125 1 98.88 401 PHE A N 1
ATOM 3249 C CA . PHE A 1 401 ? -27.422 16.328 15 1 98.88 401 PHE A CA 1
ATOM 3250 C C . PHE A 1 401 ? -26.922 15.086 14.266 1 98.88 401 PHE A C 1
ATOM 3252 O O . PHE A 1 401 ? -25.734 15 13.93 1 98.88 401 PHE A O 1
ATOM 3259 N N . THR A 1 402 ? -27.781 14.148 13.992 1 98.75 402 THR A N 1
ATOM 3260 C CA . THR A 1 402 ? -27.312 12.852 13.5 1 98.75 402 THR A CA 1
ATOM 3261 C C . THR A 1 402 ? -27.969 12.523 12.156 1 98.75 402 THR A C 1
ATOM 3263 O O . THR A 1 402 ? -29.125 12.836 11.93 1 98.75 402 THR A O 1
ATOM 3266 N N . TYR A 1 403 ? -27.172 11.977 11.266 1 98.69 403 TYR A N 1
ATOM 3267 C CA . TYR A 1 403 ? -27.609 11.406 10 1 98.69 403 TYR A CA 1
ATOM 3268 C C . TYR A 1 403 ? -27.219 9.938 9.898 1 98.69 403 TYR A C 1
ATOM 3270 O O . TYR A 1 403 ? -26.031 9.594 9.969 1 98.69 403 TYR A O 1
ATOM 3278 N N . LYS A 1 404 ? -28.219 9.055 9.758 1 97.81 404 LYS A N 1
ATOM 3279 C CA . LYS A 1 404 ? -27.969 7.629 9.617 1 97.81 404 LYS A CA 1
ATOM 3280 C C . LYS A 1 404 ? -27.875 7.227 8.148 1 97.81 404 LYS A C 1
ATOM 3282 O O . LYS A 1 404 ? -28.781 7.539 7.359 1 97.81 404 LYS A O 1
ATOM 3287 N N . PHE A 1 405 ? -26.812 6.52 7.777 1 97.69 405 PHE A N 1
ATOM 3288 C CA . PHE A 1 405 ? -26.641 6.074 6.398 1 97.69 405 PHE A CA 1
ATOM 3289 C C . PHE A 1 405 ? -27.359 4.754 6.16 1 97.69 405 PHE A C 1
ATOM 3291 O O . PHE A 1 405 ? -27.344 3.867 7.02 1 97.69 405 PHE A O 1
ATOM 3298 N N . ASP A 1 406 ? -27.953 4.656 5 1 94.25 406 ASP A N 1
ATOM 3299 C CA . ASP A 1 406 ? -28.672 3.434 4.676 1 94.25 406 ASP A CA 1
ATOM 3300 C C . ASP A 1 406 ? -27.828 2.504 3.807 1 94.25 406 ASP A C 1
ATOM 3302 O O . ASP A 1 406 ? -28.25 1.387 3.496 1 94.25 406 ASP A O 1
ATOM 3306 N N . ARG A 1 407 ? -26.688 2.984 3.391 1 92.75 407 ARG A N 1
ATOM 3307 C CA . ARG A 1 407 ? -25.75 2.215 2.566 1 92.75 407 ARG A CA 1
ATOM 3308 C C . ARG A 1 407 ? -24.312 2.66 2.795 1 92.75 407 ARG A C 1
ATOM 3310 O O . ARG A 1 407 ? -24.078 3.721 3.377 1 92.75 407 ARG A O 1
ATOM 3317 N N . TYR A 1 408 ? -23.406 1.803 2.326 1 94.06 408 TYR A N 1
ATOM 3318 C CA . TYR A 1 408 ? -21.984 2.162 2.363 1 94.06 408 TYR A CA 1
ATOM 3319 C C . TYR A 1 408 ? -21.75 3.531 1.735 1 94.06 408 TYR A C 1
ATOM 3321 O O . TYR A 1 408 ? -22.172 3.779 0.601 1 94.06 408 TYR A O 1
ATOM 3329 N N . THR A 1 409 ? -21.109 4.434 2.514 1 97.5 409 THR A N 1
ATOM 3330 C CA . THR A 1 409 ? -20.875 5.805 2.078 1 97.5 409 THR A CA 1
ATOM 3331 C C . THR A 1 409 ? -19.5 6.293 2.551 1 97.5 409 THR A C 1
ATOM 3333 O O . THR A 1 409 ? -19.078 5.992 3.67 1 97.5 409 THR A O 1
ATOM 3336 N N . GLU A 1 410 ? -18.844 6.984 1.679 1 98.25 410 GLU A N 1
ATOM 3337 C CA . GLU A 1 410 ? -17.547 7.57 2.031 1 98.25 410 GLU A CA 1
ATOM 3338 C C . GLU A 1 410 ? -17.641 9.094 2.105 1 98.25 410 GLU A C 1
ATOM 3340 O O . GLU A 1 410 ? -18.234 9.727 1.232 1 98.25 410 GLU A O 1
ATOM 3345 N N . LEU A 1 411 ? -17.188 9.641 3.195 1 98.56 411 LEU A N 1
ATOM 3346 C CA . LEU A 1 411 ? -16.875 11.062 3.258 1 98.56 411 LEU A CA 1
ATOM 3347 C C . LEU A 1 411 ? -15.414 11.32 2.91 1 98.56 411 LEU A C 1
ATOM 3349 O O . LEU A 1 411 ? -14.516 10.773 3.561 1 98.56 411 LEU A O 1
ATOM 3353 N N . CYS A 1 412 ? -15.156 12.109 1.867 1 98.19 412 CYS A N 1
ATOM 3354 C CA . CYS A 1 412 ? -13.781 12.352 1.445 1 98.19 412 CYS A CA 1
ATOM 3355 C C . CYS A 1 412 ? -13.609 13.781 0.96 1 98.19 412 CYS A C 1
ATOM 3357 O O . CYS A 1 412 ? -14.07 14.141 -0.127 1 98.19 412 CYS A O 1
ATOM 3359 N N . GLY A 1 413 ? -12.922 14.594 1.725 1 97.88 413 GLY A N 1
ATOM 3360 C CA . GLY A 1 413 ? -12.672 15.961 1.313 1 97.88 413 GLY A CA 1
ATOM 3361 C C . GLY A 1 413 ? -13.086 16.984 2.357 1 97.88 413 GLY A C 1
ATOM 3362 O O . GLY A 1 413 ? -13.031 16.703 3.559 1 97.88 413 GLY A O 1
ATOM 3363 N N . PHE A 1 414 ? -13.422 18.219 1.909 1 97.5 414 PHE A N 1
ATOM 3364 C CA . PHE A 1 414 ? -13.727 19.375 2.736 1 97.5 414 PHE A CA 1
ATOM 3365 C C . PHE A 1 414 ? -15.227 19.516 2.951 1 97.5 414 PHE A C 1
ATOM 3367 O O . PHE A 1 414 ? -16.016 19.391 2.004 1 97.5 414 PHE A O 1
ATOM 3374 N N . SER A 1 415 ? -15.578 19.734 4.199 1 98.62 415 SER A N 1
ATOM 3375 C CA . SER A 1 415 ? -16.969 20.047 4.523 1 98.62 415 SER A CA 1
ATOM 3376 C C . SER A 1 415 ? -17.125 21.5 4.98 1 98.62 415 SER A C 1
ATOM 3378 O O . SER A 1 415 ? -16.125 22.234 5.07 1 98.62 415 SER A O 1
ATOM 3380 N N . LYS A 1 416 ? -18.359 21.938 5.133 1 98.56 416 LYS A N 1
ATOM 3381 C CA . LYS A 1 416 ? -18.656 23.281 5.629 1 98.56 416 LYS A CA 1
ATOM 3382 C C . LYS A 1 416 ? -20 23.312 6.348 1 98.56 416 LYS A C 1
ATOM 3384 O O . LYS A 1 416 ? -20.906 22.547 6.012 1 98.56 416 LYS A O 1
ATOM 3389 N N . ALA A 1 417 ? -20.078 24.141 7.281 1 98.88 417 ALA A N 1
ATOM 3390 C CA . ALA A 1 417 ? -21.344 24.359 7.98 1 98.88 417 ALA A CA 1
ATOM 3391 C C . ALA A 1 417 ? -21.844 25.781 7.801 1 98.88 417 ALA A C 1
ATOM 3393 O O . ALA A 1 417 ? -21.031 26.719 7.738 1 98.88 417 ALA A O 1
ATOM 3394 N N . LYS A 1 418 ? -23.078 25.938 7.594 1 98.69 418 LYS A N 1
ATOM 3395 C CA . LYS A 1 418 ? -23.797 27.203 7.75 1 98.69 418 LYS A CA 1
ATOM 3396 C C . LYS A 1 418 ? -24.719 27.156 8.969 1 98.69 418 LYS A C 1
ATOM 3398 O O . LYS A 1 418 ? -25.688 26.406 8.992 1 98.69 418 LYS A O 1
ATOM 3403 N N . LEU A 1 419 ? -24.391 27.953 9.984 1 98.94 419 LEU A N 1
ATOM 3404 C CA . LEU A 1 419 ? -25.141 27.922 11.234 1 98.94 419 LEU A CA 1
ATOM 3405 C C . LEU A 1 419 ? -25.781 29.266 11.531 1 98.94 419 LEU A C 1
ATOM 3407 O O . LEU A 1 419 ? -25.156 30.312 11.312 1 98.94 419 LEU A O 1
ATOM 3411 N N . PHE A 1 420 ? -27.016 29.25 11.977 1 98.88 420 PHE A N 1
ATOM 3412 C CA . PHE A 1 420 ? -27.672 30.406 12.57 1 98.88 420 PHE A CA 1
ATOM 3413 C C . PHE A 1 420 ? -27.672 30.312 14.094 1 98.88 420 PHE A C 1
ATOM 3415 O O . PHE A 1 420 ? -28.297 29.422 14.664 1 98.88 420 PHE A O 1
ATOM 3422 N N . MET A 1 421 ? -26.969 31.281 14.695 1 98.88 421 MET A N 1
ATOM 3423 C CA . MET A 1 421 ? -26.734 31.156 16.125 1 98.88 421 MET A CA 1
ATOM 3424 C C . MET A 1 421 ? -26.922 32.5 16.828 1 98.88 421 MET A C 1
ATOM 3426 O O . MET A 1 421 ? -26.828 33.562 16.203 1 98.88 421 MET A O 1
ATOM 3430 N N . SER A 1 422 ? -27.219 32.438 18.141 1 98.75 422 SER A N 1
ATOM 3431 C CA . SER A 1 422 ? -27.281 33.625 18.984 1 98.75 422 SER A CA 1
ATOM 3432 C C . SER A 1 422 ? -26.781 33.344 20.391 1 98.75 422 SER A C 1
ATOM 3434 O O . SER A 1 422 ? -26.609 32.156 20.766 1 98.75 422 SER A O 1
ATOM 3436 N N . CYS A 1 423 ? -26.453 34.344 21.047 1 98.56 423 CYS A N 1
ATOM 3437 C CA . CYS A 1 423 ? -26.047 34.344 22.453 1 98.56 423 CYS A CA 1
ATOM 3438 C C . CYS A 1 423 ? -26.625 35.531 23.188 1 98.56 423 CYS A C 1
ATOM 3440 O O . CYS A 1 423 ? -26.484 36.656 22.75 1 98.56 423 CYS A O 1
ATOM 3442 N N . ASN A 1 424 ? -27.281 35.281 24.328 1 97.81 424 ASN A N 1
ATOM 3443 C CA . ASN A 1 424 ? -27.891 36.375 25.094 1 97.81 424 ASN A CA 1
ATOM 3444 C C . ASN A 1 424 ? -26.922 36.969 26.109 1 97.81 424 ASN A C 1
ATOM 3446 O O . ASN A 1 424 ? -27.172 38.031 26.672 1 97.81 424 ASN A O 1
ATOM 3450 N N . ASP A 1 425 ? -25.828 36.375 26.281 1 97.38 425 ASP A N 1
ATOM 3451 C CA . ASP A 1 425 ? -24.984 36.719 27.422 1 97.38 425 ASP A CA 1
ATOM 3452 C C . ASP A 1 425 ? -23.75 37.5 27 1 97.38 425 ASP A C 1
ATOM 3454 O O . ASP A 1 425 ? -23.094 38.125 27.812 1 97.38 425 ASP A O 1
ATOM 3458 N N . LEU A 1 426 ? -23.375 37.375 25.797 1 97.75 426 LEU A N 1
ATOM 3459 C CA . LEU A 1 426 ? -22.188 38.062 25.281 1 97.75 426 LEU A CA 1
ATOM 3460 C C . LEU A 1 426 ? -22.406 38.5 23.828 1 97.75 426 LEU A C 1
ATOM 3462 O O . LEU A 1 426 ? -23.125 37.844 23.078 1 97.75 426 LEU A O 1
ATOM 3466 N N . ASP A 1 427 ? -21.797 39.531 23.406 1 98.25 427 ASP A N 1
ATOM 3467 C CA . ASP A 1 427 ? -21.906 40.062 22.062 1 98.25 427 ASP A CA 1
ATOM 3468 C C . ASP A 1 427 ? -20.938 39.375 21.109 1 98.25 427 ASP A C 1
ATOM 3470 O O . ASP A 1 427 ? -20.438 40 20.156 1 98.25 427 ASP A O 1
ATOM 3474 N N . ASP A 1 428 ? -20.562 38.188 21.406 1 98.12 428 ASP A N 1
ATOM 3475 C CA . ASP A 1 428 ? -19.688 37.344 20.594 1 98.12 428 ASP A CA 1
ATOM 3476 C C . ASP A 1 428 ? -19.906 35.875 20.906 1 98.12 428 ASP A C 1
ATOM 3478 O O . ASP A 1 428 ? -20.703 35.531 21.781 1 98.12 428 ASP A O 1
ATOM 3482 N N . MET A 1 429 ? -19.328 34.969 20.094 1 98.38 429 MET A N 1
ATOM 3483 C CA . MET A 1 429 ? -19.359 33.5 20.297 1 98.38 429 MET A CA 1
ATOM 3484 C C . MET A 1 429 ? -18.141 32.844 19.688 1 98.38 429 MET A C 1
ATOM 3486 O O . MET A 1 429 ? -17.781 33.125 18.531 1 98.38 429 MET A O 1
ATOM 3490 N N . ASP A 1 430 ? -17.422 32.031 20.484 1 98.5 430 ASP A N 1
ATOM 3491 C CA . ASP A 1 430 ? -16.5 31.062 19.906 1 98.5 430 ASP A CA 1
ATOM 3492 C C . ASP A 1 430 ? -17.203 29.719 19.672 1 98.5 430 ASP A C 1
ATOM 3494 O O . ASP A 1 430 ? -17.547 29.031 20.625 1 98.5 430 ASP A O 1
ATOM 3498 N N . VAL A 1 431 ? -17.328 29.359 18.375 1 98.75 431 VAL A N 1
ATOM 3499 C CA . VAL A 1 431 ? -18.094 28.172 18 1 98.75 431 VAL A CA 1
ATOM 3500 C C . VAL A 1 431 ? -17.141 27.094 17.5 1 98.75 431 VAL A C 1
ATOM 3502 O O . VAL A 1 431 ? -16.281 27.344 16.656 1 98.75 431 VAL A O 1
ATOM 3505 N N . TYR A 1 432 ? -17.266 25.922 18.047 1 98.31 432 TYR A N 1
ATOM 3506 C CA . TYR A 1 432 ? -16.516 24.75 17.625 1 98.31 432 TYR A CA 1
ATOM 3507 C C . TYR A 1 432 ? -17.438 23.656 17.078 1 98.31 432 TYR A C 1
ATOM 3509 O O . TYR A 1 432 ? -18.531 23.438 17.625 1 98.31 432 TYR A O 1
ATOM 3517 N N . ILE A 1 433 ? -17 23.016 16 1 98.75 433 ILE A N 1
ATOM 3518 C CA . ILE A 1 433 ? -17.828 21.969 15.414 1 98.75 433 ILE A CA 1
ATOM 3519 C C . ILE A 1 433 ? -16.953 20.766 15.078 1 98.75 433 ILE A C 1
ATOM 3521 O O . ILE A 1 433 ? -15.75 20.891 14.891 1 98.75 433 ILE A O 1
ATOM 3525 N N . VAL A 1 434 ? -17.547 19.578 15.023 1 98.5 434 VAL A N 1
ATOM 3526 C CA . VAL A 1 434 ? -16.859 18.344 14.68 1 98.5 434 VAL A CA 1
ATOM 3527 C C . VAL A 1 434 ? -17.828 17.359 14.039 1 98.5 434 VAL A C 1
ATOM 3529 O O . VAL A 1 434 ? -19.016 17.359 14.344 1 98.5 434 VAL A O 1
ATOM 3532 N N . ILE A 1 435 ? -17.328 16.625 13.078 1 98.62 435 ILE A N 1
ATOM 3533 C CA . ILE A 1 435 ? -18.047 15.484 12.516 1 98.62 435 ILE A CA 1
ATOM 3534 C C . ILE A 1 435 ? -17.562 14.195 13.18 1 98.62 435 ILE A C 1
ATOM 3536 O O . ILE A 1 435 ? -16.359 13.891 13.148 1 98.62 435 ILE A O 1
ATOM 3540 N N . ARG A 1 436 ? -18.516 13.5 13.766 1 98.44 436 ARG A N 1
ATOM 3541 C CA . ARG A 1 436 ? -18.188 12.242 14.43 1 98.44 436 ARG A CA 1
ATOM 3542 C C . ARG A 1 436 ? -18.781 11.055 13.672 1 98.44 436 ARG A C 1
ATOM 3544 O O . ARG A 1 436 ? -19.766 11.211 12.938 1 98.44 436 ARG A O 1
ATOM 3551 N N . LYS A 1 437 ? -18.125 9.945 13.828 1 98.38 437 LYS A N 1
ATOM 3552 C CA . LYS A 1 437 ? -18.672 8.68 13.352 1 98.38 437 LYS A CA 1
ATOM 3553 C C . LYS A 1 437 ? -19.297 7.883 14.492 1 98.38 437 LYS A C 1
ATOM 3555 O O . LYS A 1 437 ? -18.688 7.711 15.547 1 98.38 437 LYS A O 1
ATOM 3560 N N . LEU A 1 438 ? -20.5 7.457 14.305 1 98.75 438 LEU A N 1
ATOM 3561 C CA . LEU A 1 438 ? -21.172 6.57 15.25 1 98.75 438 LEU A CA 1
ATOM 3562 C C . LEU A 1 438 ? -21.312 5.164 14.68 1 98.75 438 LEU A C 1
ATOM 3564 O O . LEU A 1 438 ? -21.578 5.004 13.484 1 98.75 438 LEU A O 1
ATOM 3568 N N . ASP A 1 439 ? -21.172 4.164 15.508 1 97.31 439 ASP A N 1
ATOM 3569 C CA . ASP A 1 439 ? -21.438 2.807 15.055 1 97.31 439 ASP A CA 1
ATOM 3570 C C . ASP A 1 439 ? -22.953 2.559 14.93 1 97.31 439 ASP A C 1
ATOM 3572 O O . ASP A 1 439 ? -23.75 3.482 15.086 1 97.31 439 ASP A O 1
ATOM 3576 N N . GLU A 1 440 ? -23.344 1.373 14.641 1 93.88 440 GLU A N 1
ATOM 3577 C CA . GLU A 1 440 ? -24.734 1.022 14.391 1 93.88 440 GLU A CA 1
ATOM 3578 C C . GLU A 1 440 ? -25.578 1.185 15.648 1 93.88 440 GLU A C 1
ATOM 3580 O O . GLU A 1 440 ? -26.797 1.413 15.562 1 93.88 440 GLU A O 1
ATOM 3585 N N . ASP A 1 441 ? -24.938 1.087 16.812 1 95.06 441 ASP A N 1
ATOM 3586 C CA . ASP A 1 441 ? -25.641 1.179 18.078 1 95.06 441 ASP A CA 1
ATOM 3587 C C . ASP A 1 441 ? -25.703 2.623 18.578 1 95.06 441 ASP A C 1
ATOM 3589 O O . ASP A 1 441 ? -26.266 2.9 19.641 1 95.06 441 ASP A O 1
ATOM 3593 N N . GLY A 1 442 ? -25.062 3.506 17.844 1 96.69 442 GLY A N 1
ATOM 3594 C CA . GLY A 1 442 ? -25.141 4.914 18.188 1 96.69 442 GLY A CA 1
ATOM 3595 C C . GLY A 1 442 ? -23.984 5.375 19.047 1 96.69 442 GLY A C 1
ATOM 3596 O O . GLY A 1 442 ? -23.984 6.504 19.547 1 96.69 442 GLY A O 1
ATOM 3597 N N . ASN A 1 443 ? -23.047 4.492 19.203 1 97.56 443 ASN A N 1
ATOM 3598 C CA . ASN A 1 443 ? -21.875 4.883 19.984 1 97.56 443 ASN A CA 1
ATOM 3599 C C . ASN A 1 443 ? -20.859 5.645 19.141 1 97.56 443 ASN A C 1
ATOM 3601 O O . ASN A 1 443 ? -20.578 5.25 18.016 1 97.56 443 ASN A O 1
ATOM 3605 N N . ALA A 1 444 ? -20.328 6.746 19.781 1 97.88 444 ALA A N 1
ATOM 3606 C CA . ALA A 1 444 ? -19.297 7.52 19.094 1 97.88 444 ALA A CA 1
ATOM 3607 C C . ALA A 1 444 ? -17.984 6.754 19.031 1 97.88 444 ALA A C 1
ATOM 3609 O O . ALA A 1 444 ? -17.5 6.258 20.062 1 97.88 444 ALA A O 1
ATOM 3610 N N . LEU A 1 445 ? -17.406 6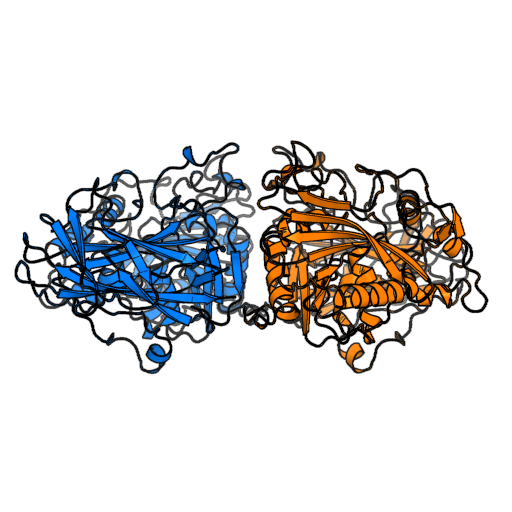.656 17.859 1 97.88 445 LEU A N 1
ATOM 3611 C CA . LEU A 1 445 ? -16.188 5.879 17.672 1 97.88 445 LEU A CA 1
ATOM 3612 C C . LEU A 1 445 ? -14.961 6.777 17.703 1 97.88 445 LEU A C 1
ATOM 3614 O O . LEU A 1 445 ? -15.062 7.988 17.5 1 97.88 445 LEU A O 1
ATOM 3618 N N . ILE A 1 446 ? -13.773 6.18 18.031 1 97.44 446 ILE A N 1
ATOM 3619 C CA . ILE A 1 446 ? -12.469 6.816 18.016 1 97.44 446 ILE A CA 1
ATOM 3620 C C . ILE A 1 446 ? -11.5 6 17.172 1 97.44 446 ILE A C 1
ATOM 3622 O O . ILE A 1 446 ? -11.477 4.77 17.25 1 97.44 446 ILE A O 1
ATOM 3626 N N . ASN A 1 447 ? -10.766 6.68 16.281 1 97.5 447 ASN A N 1
ATOM 3627 C CA . ASN A 1 447 ? -9.742 6.008 15.484 1 97.5 447 ASN A CA 1
ATOM 3628 C C . ASN A 1 447 ? -8.406 5.973 16.203 1 97.5 447 ASN A C 1
ATOM 3630 O O . ASN A 1 447 ? -8.008 6.953 16.844 1 97.5 447 ASN A O 1
ATOM 3634 N N . TYR A 1 448 ? -7.668 4.848 16.094 1 96.56 448 TYR A N 1
ATOM 3635 C CA . TYR A 1 448 ? -6.316 4.719 16.625 1 96.56 448 TYR A CA 1
ATOM 3636 C C . TYR A 1 448 ? -5.277 4.934 15.531 1 96.56 448 TYR A C 1
ATOM 3638 O O . TYR A 1 448 ? -5.293 4.246 14.508 1 96.56 448 TYR A O 1
ATOM 3646 N N . ASN A 1 449 ? -4.328 5.809 15.773 1 96.25 449 ASN A N 1
ATOM 3647 C CA . ASN A 1 449 ? -3.451 6.324 14.727 1 96.25 449 ASN A CA 1
ATOM 3648 C C . ASN A 1 449 ? -2.24 5.418 14.516 1 96.25 449 ASN A C 1
ATOM 3650 O O . ASN A 1 449 ? -1.517 5.559 13.531 1 96.25 449 ASN A O 1
ATOM 3654 N N . ILE A 1 450 ? -1.965 4.516 15.461 1 95.56 450 ILE A N 1
ATOM 3655 C CA . ILE A 1 450 ? -0.896 3.533 15.336 1 95.56 450 ILE A CA 1
ATOM 3656 C C . ILE A 1 450 ? -1.494 2.131 15.234 1 95.56 450 ILE A C 1
ATOM 3658 O O . ILE A 1 450 ? -2.275 1.721 16.094 1 95.56 450 ILE A O 1
ATOM 3662 N N . PRO A 1 451 ? -1.136 1.37 14.133 1 92.62 451 PRO A N 1
ATOM 3663 C CA . PRO A 1 451 ? -1.662 0.005 14.062 1 92.62 451 PRO A CA 1
ATOM 3664 C C . PRO A 1 451 ? -1.357 -0.813 15.312 1 92.62 451 PRO A C 1
ATOM 3666 O O . PRO A 1 451 ? -0.264 -0.706 15.875 1 92.62 451 PRO A O 1
ATOM 3669 N N . PHE A 1 452 ? -2.305 -1.654 15.75 1 90.75 452 PHE A N 1
ATOM 3670 C CA . PHE A 1 452 ? -2.168 -2.406 16.984 1 90.75 452 PHE A CA 1
ATOM 3671 C C . PHE A 1 452 ? -0.996 -3.377 16.906 1 90.75 452 PHE A C 1
ATOM 3673 O O . PHE A 1 452 ? -0.313 -3.619 17.906 1 90.75 452 PHE A O 1
ATOM 3680 N N . ILE A 1 453 ? -0.749 -3.902 15.68 1 88.44 453 ILE A N 1
ATOM 3681 C CA . ILE A 1 453 ? 0.327 -4.875 15.508 1 88.44 453 ILE A CA 1
ATOM 3682 C C . ILE A 1 453 ? 1.672 -4.207 15.789 1 88.44 453 ILE A C 1
ATOM 3684 O O . ILE A 1 453 ? 2.662 -4.887 16.062 1 88.44 453 ILE A O 1
ATOM 3688 N N . ASN A 1 454 ? 1.787 -2.85 15.703 1 90.19 454 ASN A N 1
ATOM 3689 C CA . ASN A 1 454 ? 3.016 -2.096 15.93 1 90.19 454 ASN A CA 1
ATOM 3690 C C . ASN A 1 454 ? 3.088 -1.556 17.359 1 90.19 454 ASN A C 1
ATOM 3692 O O . ASN A 1 454 ? 4.035 -0.853 17.719 1 90.19 454 ASN A O 1
ATOM 3696 N N . GLN A 1 455 ? 1.983 -1.837 18.094 1 88.56 455 GLN A N 1
ATOM 3697 C CA . GLN A 1 455 ? 2.006 -1.503 19.516 1 88.56 455 GLN A CA 1
ATOM 3698 C C . GLN A 1 455 ? 2.709 -2.59 20.328 1 88.56 455 GLN A C 1
ATOM 3700 O O . GLN A 1 455 ? 2.982 -3.676 19.812 1 88.56 455 GLN A O 1
ATOM 3705 N N . LYS A 1 456 ? 2.938 -2.219 21.672 1 83.56 456 LYS A N 1
ATOM 3706 C CA . LYS A 1 456 ? 3.438 -3.258 22.562 1 83.56 456 LYS A CA 1
ATOM 3707 C C . LYS A 1 456 ? 2.486 -4.453 22.609 1 83.56 456 LYS A C 1
ATOM 3709 O O . LYS A 1 456 ? 1.267 -4.277 22.625 1 83.56 456 LYS A O 1
ATOM 3714 N N . PRO A 1 457 ? 3.082 -5.637 22.438 1 80.19 457 PRO A N 1
ATOM 3715 C CA . PRO A 1 457 ? 2.209 -6.809 22.5 1 80.19 457 PRO A CA 1
ATOM 3716 C C . PRO A 1 457 ? 1.247 -6.77 23.688 1 80.19 457 PRO A C 1
ATOM 3718 O O . PRO A 1 457 ? 1.662 -6.484 24.812 1 80.19 457 PRO A O 1
ATOM 3721 N N . GLY A 1 458 ? 0.034 -6.957 23.422 1 84.44 458 GLY A N 1
ATOM 3722 C CA . GLY A 1 458 ? -0.955 -7.016 24.5 1 84.44 458 GLY A CA 1
ATOM 3723 C C . GLY A 1 458 ? -1.646 -5.688 24.734 1 84.44 458 GLY A C 1
ATOM 3724 O O . GLY A 1 458 ? -2.555 -5.594 25.562 1 84.44 458 GLY A O 1
ATOM 3725 N N . THR A 1 459 ? -1.21 -4.695 24.047 1 90 459 THR A N 1
ATOM 3726 C CA . THR A 1 459 ? -1.84 -3.389 24.203 1 90 459 THR A CA 1
ATOM 3727 C C . THR A 1 459 ? -3.328 -3.465 23.875 1 90 459 THR A C 1
ATOM 3729 O O . THR A 1 459 ? -3.719 -4.035 22.859 1 90 459 THR A O 1
ATOM 3732 N N . LYS A 1 460 ? -4.156 -3.002 24.891 1 92.12 460 LYS A N 1
ATOM 3733 C CA . LYS A 1 460 ? -5.598 -2.873 24.719 1 92.12 460 LYS A CA 1
ATOM 3734 C C . LYS A 1 460 ? -5.996 -1.418 24.484 1 92.12 460 LYS A C 1
ATOM 3736 O O . LYS A 1 460 ? -5.238 -0.501 24.812 1 92.12 460 LYS A O 1
ATOM 3741 N N . PRO A 1 461 ? -7.121 -1.105 23.766 1 92.62 461 PRO A N 1
ATOM 3742 C CA . PRO A 1 461 ? -7.57 0.265 23.5 1 92.62 461 PRO A CA 1
ATOM 3743 C C . PRO A 1 461 ? -7.516 1.153 24.75 1 92.62 461 PRO A C 1
ATOM 3745 O O . PRO A 1 461 ? -7.117 2.318 24.656 1 92.62 461 PRO A O 1
ATOM 3748 N N . ALA A 1 462 ? -7.816 0.628 25.891 1 93.56 462 ALA A N 1
ATOM 3749 C CA . ALA A 1 462 ? -7.871 1.399 27.125 1 93.56 462 ALA A CA 1
ATOM 3750 C C . ALA A 1 462 ? -6.477 1.834 27.562 1 93.56 462 ALA A C 1
ATOM 3752 O O . ALA A 1 462 ? -6.332 2.768 28.359 1 93.56 462 ALA A O 1
ATOM 3753 N N . ASP A 1 463 ? -5.465 1.152 27.047 1 93.75 463 ASP A N 1
ATOM 3754 C CA . ASP A 1 463 ? -4.082 1.454 27.406 1 93.75 463 ASP A CA 1
ATOM 3755 C C . ASP A 1 463 ? -3.549 2.631 26.594 1 93.75 463 ASP A C 1
ATOM 3757 O O . ASP A 1 463 ? -2.502 3.193 26.922 1 93.75 463 ASP A O 1
ATOM 3761 N N . ILE A 1 464 ? -4.227 3.027 25.594 1 94.5 464 ILE A N 1
ATOM 3762 C CA . ILE A 1 464 ? -3.752 4.059 24.688 1 94.5 464 ILE A CA 1
ATOM 3763 C C . ILE A 1 464 ? -4.191 5.434 25.172 1 94.5 464 ILE A C 1
ATOM 3765 O O . ILE A 1 464 ? -5.383 5.68 25.359 1 94.5 464 ILE A O 1
ATOM 3769 N N . PRO A 1 465 ? -3.234 6.34 25.359 1 93.31 465 PRO A N 1
ATOM 3770 C CA . PRO A 1 465 ? -3.582 7.672 25.859 1 93.31 465 PRO A CA 1
ATOM 3771 C C . PRO A 1 465 ? -4.527 8.422 24.938 1 93.31 465 PRO A C 1
ATOM 3773 O O . PRO A 1 465 ? -4.465 8.25 23.703 1 93.31 465 PRO A O 1
ATOM 3776 N N . SER A 1 466 ? -5.328 9.312 25.531 1 94.06 466 SER A N 1
ATOM 3777 C CA . SER A 1 466 ? -6.262 10.133 24.781 1 94.06 466 SER A CA 1
ATOM 3778 C C . SER A 1 466 ? -5.629 11.461 24.375 1 94.06 466 SER A C 1
ATOM 3780 O O . SER A 1 466 ? -6.008 12.516 24.875 1 94.06 466 SER A O 1
ATOM 3782 N N . ILE A 1 467 ? -4.734 11.391 23.453 1 93.81 467 ILE A N 1
ATOM 3783 C CA . ILE A 1 467 ? -4.105 12.555 22.844 1 93.81 467 ILE A CA 1
ATOM 3784 C C . ILE A 1 467 ? -4.105 12.391 21.312 1 93.81 467 ILE A C 1
ATOM 3786 O O . ILE A 1 467 ? -4.211 11.273 20.812 1 93.81 467 ILE A O 1
ATOM 3790 N N . ASN A 1 468 ? -3.998 13.422 20.625 1 93.25 468 ASN A N 1
ATOM 3791 C CA . ASN A 1 468 ? -4.152 13.438 19.188 1 93.25 468 ASN A CA 1
ATOM 3792 C C . ASN A 1 468 ? -3.068 12.617 18.484 1 93.25 468 ASN A C 1
ATOM 3794 O O . ASN A 1 468 ? -3.264 12.141 17.375 1 93.25 468 ASN A O 1
ATOM 3798 N N . LEU A 1 469 ? -1.938 12.359 19.141 1 92.62 469 LEU A N 1
ATOM 3799 C CA . LEU A 1 469 ? -0.881 11.523 18.578 1 92.62 469 LEU A CA 1
ATOM 3800 C C . LEU A 1 469 ? -1.377 10.102 18.328 1 92.62 469 LEU A C 1
ATOM 3802 O O . LEU A 1 469 ? -0.951 9.445 17.375 1 92.62 469 LEU A O 1
ATOM 3806 N N . TYR A 1 470 ? -2.342 9.711 19.25 1 95.12 470 TYR A N 1
ATOM 3807 C CA . TYR A 1 470 ? -2.732 8.305 19.234 1 95.12 470 TYR A CA 1
ATOM 3808 C C . TYR A 1 470 ? -4.16 8.141 18.719 1 95.12 470 TYR A C 1
ATOM 3810 O O . TYR A 1 470 ? -4.547 7.051 18.281 1 95.12 470 TYR A O 1
ATOM 3818 N N . LYS A 1 471 ? -4.91 9.172 18.875 1 96.5 471 LYS A N 1
ATOM 3819 C CA . LYS A 1 471 ? -6.34 9.023 18.625 1 96.5 471 LYS A CA 1
ATOM 3820 C C . LYS A 1 471 ? -6.859 10.148 17.734 1 96.5 471 LYS A C 1
ATOM 3822 O O . LYS A 1 471 ? -6.438 11.297 17.859 1 96.5 471 LYS A O 1
ATOM 3827 N N . TYR A 1 472 ? -7.734 9.82 16.844 1 97.31 472 TYR A N 1
ATOM 3828 C CA . TYR A 1 472 ? -8.406 10.766 15.961 1 97.31 472 TYR A CA 1
ATOM 3829 C C . TYR A 1 472 ? -9.914 10.719 16.156 1 97.31 472 TYR A C 1
ATOM 3831 O O . TYR A 1 472 ? -10.523 9.648 16.141 1 97.31 472 TYR A O 1
ATOM 3839 N N . VAL A 1 473 ? -10.531 11.875 16.359 1 97.25 473 VAL A N 1
ATOM 3840 C CA . VAL A 1 473 ? -11.961 11.984 16.641 1 97.25 473 VAL A CA 1
ATOM 3841 C C . VAL A 1 473 ? -12.742 12.203 15.352 1 97.25 473 VAL A C 1
ATOM 3843 O O . VAL A 1 473 ? -13.711 11.5 15.086 1 97.25 473 VAL A O 1
ATOM 3846 N N . GLY A 1 474 ? -12.367 13.148 14.57 1 97.81 474 GLY A N 1
ATOM 3847 C CA . GLY A 1 474 ? -13.047 13.555 13.344 1 97.81 474 GLY A CA 1
ATOM 3848 C C . GLY A 1 474 ? -12.625 14.93 12.859 1 97.81 474 GLY A C 1
ATOM 3849 O O . GLY A 1 474 ? -11.891 15.641 13.547 1 97.81 474 GLY A O 1
ATOM 3850 N N . PRO A 1 475 ? -13.031 15.32 11.656 1 97.88 475 PRO A N 1
ATOM 3851 C CA . PRO A 1 475 ? -12.695 16.641 11.125 1 97.88 475 PRO A CA 1
ATOM 3852 C C . PRO A 1 475 ? -13.391 17.781 11.883 1 97.88 475 PRO A C 1
ATOM 3854 O O . PRO A 1 475 ? -14.555 17.641 12.281 1 97.88 475 PRO A O 1
ATOM 3857 N N . THR A 1 476 ? -12.703 18.891 12.047 1 97.69 476 THR A N 1
ATOM 3858 C CA . THR A 1 476 ? -13.219 19.953 12.898 1 97.69 476 THR A CA 1
ATOM 3859 C C . THR A 1 476 ? -13.219 21.297 12.164 1 97.69 476 THR A C 1
ATOM 3861 O O . THR A 1 476 ? -12.555 21.438 11.133 1 97.69 476 THR A O 1
ATOM 3864 N N . GLY A 1 477 ? -14.023 22.188 12.664 1 98.06 477 GLY A N 1
ATOM 3865 C CA . GLY A 1 477 ? -14.047 23.609 12.344 1 98.06 477 GLY A CA 1
ATOM 3866 C C . GLY A 1 477 ? -14.266 24.5 13.555 1 98.06 477 GLY A C 1
ATOM 3867 O O . GLY A 1 477 ? -14.664 24.016 14.617 1 98.06 477 GLY A O 1
ATOM 3868 N N . ARG A 1 478 ? -13.969 25.75 13.438 1 98.19 478 ARG A N 1
ATOM 3869 C CA . ARG A 1 478 ? -14.195 26.734 14.484 1 98.19 478 ARG A CA 1
ATOM 3870 C C . ARG A 1 478 ? -14.258 28.156 13.914 1 98.19 478 ARG A C 1
ATOM 3872 O O . ARG A 1 478 ? -13.695 28.422 12.844 1 98.19 478 ARG A O 1
ATOM 3879 N N . LEU A 1 479 ? -14.914 28.969 14.594 1 98.75 479 LEU A N 1
ATOM 3880 C CA . LEU A 1 479 ? -15.07 30.344 14.141 1 98.75 479 LEU A CA 1
ATOM 3881 C C . LEU A 1 479 ? -15.531 31.25 15.281 1 98.75 479 LEU A C 1
ATOM 3883 O O . LEU A 1 479 ? -16.469 30.906 16 1 98.75 479 LEU A O 1
ATOM 3887 N N . ARG A 1 480 ? -14.836 32.312 15.523 1 98.62 480 ARG A N 1
ATOM 3888 C CA . ARG A 1 480 ? -15.352 33.406 16.344 1 98.62 480 ARG A CA 1
ATOM 3889 C C . ARG A 1 480 ? -16.375 34.25 15.586 1 98.62 480 ARG A C 1
ATOM 3891 O O . ARG A 1 480 ? -16.062 34.781 14.516 1 98.62 480 ARG A O 1
ATOM 3898 N N . ALA A 1 481 ? -17.5 34.438 16.125 1 98.75 481 ALA A N 1
ATOM 3899 C CA . ALA A 1 481 ? -18.625 35.062 15.414 1 98.75 481 ALA A CA 1
ATOM 3900 C C . ALA A 1 481 ? -18.266 36.469 14.945 1 98.75 481 ALA A C 1
ATOM 3902 O O . ALA A 1 481 ? -18.641 36.875 13.852 1 98.75 481 ALA A O 1
ATOM 3903 N N . SER A 1 482 ? -17.578 37.25 15.75 1 98.56 482 SER A N 1
ATOM 3904 C CA . SER A 1 482 ? -17.234 38.594 15.375 1 98.56 482 SER A CA 1
ATOM 3905 C C . SER A 1 482 ? -16.234 38.625 14.219 1 98.56 482 SER A C 1
ATOM 3907 O O . SER A 1 482 ? -16 39.656 13.617 1 98.56 482 SER A O 1
ATOM 3909 N N . LYS A 1 483 ? -15.633 37.5 13.883 1 98.31 483 LYS A N 1
ATOM 3910 C CA . LYS A 1 483 ? -14.664 37.344 12.797 1 98.31 483 LYS A CA 1
ATOM 3911 C C . LYS A 1 483 ? -15.25 36.531 11.648 1 98.31 483 LYS A C 1
ATOM 3913 O O . LYS A 1 483 ? -14.516 35.844 10.938 1 98.31 483 LYS A O 1
ATOM 3918 N N . ARG A 1 484 ? -16.5 36.594 11.383 1 98.56 484 ARG A N 1
ATOM 3919 C CA . ARG A 1 484 ? -17.25 35.688 10.508 1 98.56 484 ARG A CA 1
ATOM 3920 C C . ARG A 1 484 ? -17.125 36.125 9.047 1 98.56 484 ARG A C 1
ATOM 3922 O O . ARG A 1 484 ? -17.547 35.375 8.148 1 98.56 484 ARG A O 1
ATOM 3929 N N . GLU A 1 485 ? -16.516 37.219 8.758 1 98.25 485 GLU A N 1
ATOM 3930 C CA . GLU A 1 485 ? -16.422 37.688 7.383 1 98.25 485 GLU A CA 1
ATOM 3931 C C . GLU A 1 485 ? -15.758 36.656 6.492 1 98.25 485 GLU A C 1
ATOM 3933 O O . GLU A 1 485 ? -14.734 36.062 6.867 1 98.25 485 GLU A O 1
ATOM 3938 N N . THR A 1 486 ? -16.359 36.312 5.363 1 97.94 486 THR A N 1
ATOM 3939 C CA . THR A 1 486 ? -15.742 35.5 4.336 1 97.94 486 THR A CA 1
ATOM 3940 C C . THR A 1 486 ? -15.492 36.281 3.062 1 97.94 486 THR A C 1
ATOM 3942 O O . THR A 1 486 ? -16.125 37.312 2.84 1 97.94 486 THR A O 1
ATOM 3945 N N . ALA A 1 487 ? -14.531 35.875 2.305 1 97.12 487 ALA A N 1
ATOM 3946 C CA . ALA A 1 487 ? -14.211 36.5 1.032 1 97.12 487 ALA A CA 1
ATOM 3947 C C . ALA A 1 487 ? -13.43 35.562 0.124 1 97.12 487 ALA A C 1
ATOM 3949 O O . ALA A 1 487 ? -13.125 34.438 0.51 1 97.12 487 ALA A O 1
ATOM 3950 N N . GLU A 1 488 ? -13.273 36 -1.074 1 95.44 488 GLU A N 1
ATOM 3951 C CA . GLU A 1 488 ? -12.391 35.25 -1.98 1 95.44 488 GLU A CA 1
ATOM 3952 C C . GLU A 1 488 ? -10.93 35.406 -1.572 1 95.44 488 GLU A C 1
ATOM 3954 O O . GLU A 1 488 ? -10.484 36.5 -1.228 1 95.44 488 GLU A O 1
ATOM 3959 N N . ASP A 1 489 ? -10.289 34.312 -1.551 1 93.88 489 ASP A N 1
ATOM 3960 C CA . ASP A 1 489 ? -8.859 34.375 -1.271 1 93.88 489 ASP A CA 1
ATOM 3961 C C . ASP A 1 489 ? -8.117 35.188 -2.342 1 93.88 489 ASP A C 1
ATOM 3963 O O . ASP A 1 489 ? -8.055 34.75 -3.502 1 93.88 489 ASP A O 1
ATOM 3967 N N . PRO A 1 490 ? -7.562 36.281 -2.008 1 94 490 PRO A N 1
ATOM 3968 C CA . PRO A 1 490 ? -6.953 37.156 -3.021 1 94 490 PRO A CA 1
ATOM 3969 C C . PRO A 1 490 ? -5.648 36.594 -3.578 1 94 490 PRO A C 1
ATOM 3971 O O . PRO A 1 490 ? -5.117 37.094 -4.562 1 94 490 PRO A O 1
ATOM 3974 N N . TYR A 1 491 ? -5.176 35.562 -3.059 1 91.25 491 TYR A N 1
ATOM 3975 C CA . TYR A 1 491 ? -3.875 35.031 -3.445 1 91.25 491 TYR A CA 1
ATOM 3976 C C . TYR A 1 491 ? -4.027 33.875 -4.438 1 91.25 491 TYR A C 1
ATOM 3978 O O . TYR A 1 491 ? -3.035 33.375 -4.961 1 91.25 491 TYR A O 1
ATOM 3986 N N . LEU A 1 492 ? -5.207 33.438 -4.703 1 93.19 492 LEU A N 1
ATOM 3987 C CA . LEU A 1 492 ? -5.438 32.375 -5.676 1 93.19 492 LEU A CA 1
ATOM 3988 C C . LEU A 1 492 ? -5.586 32.969 -7.082 1 93.19 492 LEU A C 1
ATOM 3990 O O . LEU A 1 492 ? -6.348 33.906 -7.293 1 93.19 492 LEU A O 1
ATOM 3994 N N . THR A 1 493 ? -4.859 32.344 -8.031 1 91.56 493 THR A N 1
ATOM 3995 C CA . THR A 1 493 ? -5.016 32.719 -9.438 1 91.56 493 THR A CA 1
ATOM 3996 C C . THR A 1 493 ? -6.297 32.125 -10.008 1 91.56 493 THR A C 1
ATOM 3998 O O . THR A 1 493 ? -6.945 31.281 -9.359 1 91.56 493 THR A O 1
ATOM 4001 N N . ASP A 1 494 ? -6.602 32.531 -11.211 1 91.31 494 ASP A N 1
ATOM 4002 C CA . ASP A 1 494 ? -7.789 31.984 -11.875 1 91.31 494 ASP A CA 1
ATOM 4003 C C . ASP A 1 494 ? -7.676 30.484 -12.062 1 91.31 494 ASP A C 1
ATOM 4005 O O . ASP A 1 494 ? -8.656 29.75 -11.875 1 91.31 494 ASP A O 1
ATOM 4009 N N . GLU A 1 495 ? -6.504 30.094 -12.453 1 90.31 495 GLU A N 1
ATOM 4010 C CA . GLU A 1 495 ? -6.27 28.672 -12.648 1 90.31 495 GLU A CA 1
ATOM 4011 C C . GLU A 1 495 ? -6.43 27.906 -11.336 1 90.31 495 GLU A C 1
ATOM 4013 O O . GLU A 1 495 ? -7.023 26.812 -11.32 1 90.31 495 GLU A O 1
ATOM 4018 N N . MET A 1 496 ? -5.969 28.438 -10.273 1 92.31 496 MET A N 1
ATOM 4019 C CA . MET A 1 496 ? -6.062 27.812 -8.961 1 92.31 496 MET A CA 1
ATOM 4020 C C . MET A 1 496 ? -7.512 27.734 -8.492 1 92.31 496 MET A C 1
ATOM 4022 O O . MET A 1 496 ? -7.926 26.75 -7.879 1 92.31 496 MET A O 1
ATOM 4026 N N . ARG A 1 497 ? -8.266 28.703 -8.789 1 93.75 497 ARG A N 1
ATOM 4027 C CA . ARG A 1 497 ? -9.656 28.781 -8.359 1 93.75 497 ARG A CA 1
ATOM 4028 C C . ARG A 1 497 ? -10.492 27.688 -9.008 1 93.75 497 ARG A C 1
ATOM 4030 O O . ARG A 1 497 ? -11.516 27.266 -8.461 1 93.75 497 ARG A O 1
ATOM 4037 N N . LEU A 1 498 ? -10.055 27.172 -10.195 1 91.81 498 LEU A N 1
ATOM 4038 C CA . LEU A 1 498 ? -10.75 26.062 -10.852 1 91.81 498 LEU A CA 1
ATOM 4039 C C . LEU A 1 498 ? -10.711 24.812 -9.992 1 91.81 498 LEU A C 1
ATOM 4041 O O . LEU A 1 498 ? -11.57 23.938 -10.133 1 91.81 498 LEU A O 1
ATOM 4045 N N . ARG A 1 499 ? -9.844 24.766 -9.086 1 92.62 499 ARG A N 1
ATOM 4046 C CA . ARG A 1 499 ? -9.68 23.594 -8.227 1 92.62 499 ARG A CA 1
ATOM 4047 C C . ARG A 1 499 ? -10.422 23.781 -6.906 1 92.62 499 ARG A C 1
ATOM 4049 O O . ARG A 1 499 ? -10.477 22.859 -6.086 1 92.62 499 ARG A O 1
ATOM 4056 N N . GLN A 1 500 ? -10.945 24.859 -6.645 1 95.31 500 GLN A N 1
ATOM 4057 C CA . GLN A 1 500 ? -11.656 25.141 -5.398 1 95.31 500 GLN A CA 1
ATOM 4058 C C . GLN A 1 500 ? -12.945 24.328 -5.309 1 95.31 500 GLN A C 1
ATOM 4060 O O . GLN A 1 500 ? -13.672 24.203 -6.301 1 95.31 500 GLN A O 1
ATOM 4065 N N . THR A 1 501 ? -13.195 23.797 -4.18 1 95.31 501 THR A N 1
ATOM 4066 C CA . THR A 1 501 ? -14.445 23.094 -3.938 1 95.31 501 THR A CA 1
ATOM 4067 C C . THR A 1 501 ? -15.5 24.047 -3.377 1 95.31 501 THR A C 1
ATOM 4069 O O . THR A 1 501 ? -15.172 25.125 -2.871 1 95.31 501 THR A O 1
ATOM 4072 N N . PRO A 1 502 ? -16.766 23.656 -3.402 1 95.88 502 PRO A N 1
ATOM 4073 C CA . PRO A 1 502 ? -17.828 24.531 -2.924 1 95.88 502 PRO A CA 1
ATOM 4074 C C . PRO A 1 502 ? -17.797 24.734 -1.408 1 95.88 502 PRO A C 1
ATOM 4076 O O . PRO A 1 502 ? -18.453 25.625 -0.883 1 95.88 502 PRO A O 1
ATOM 4079 N N . THR A 1 503 ? -17.031 23.953 -0.757 1 97.62 503 THR A N 1
ATOM 4080 C CA . THR A 1 503 ? -17.062 23.984 0.702 1 97.62 503 THR A CA 1
ATOM 4081 C C . THR A 1 503 ? -15.859 24.75 1.243 1 97.62 503 THR A C 1
ATOM 4083 O O . THR A 1 503 ? -15.742 24.969 2.453 1 97.62 503 THR A O 1
ATOM 4086 N N . GLU A 1 504 ? -14.961 25.141 0.434 1 95.69 504 GLU A N 1
ATOM 4087 C CA . GLU A 1 504 ? -13.789 25.891 0.885 1 95.69 504 GLU A CA 1
ATOM 4088 C C . GLU A 1 504 ? -14.133 27.344 1.176 1 95.69 504 GLU A C 1
ATOM 4090 O O . GLU A 1 504 ? -14.867 27.984 0.412 1 95.69 504 GLU A O 1
ATOM 4095 N N . LEU A 1 505 ? -13.648 27.828 2.309 1 96.94 505 LEU A N 1
ATOM 4096 C CA . LEU A 1 505 ? -13.867 29.219 2.727 1 96.94 505 LEU A CA 1
ATOM 4097 C C . LEU A 1 505 ? -12.539 29.906 3.02 1 96.94 505 LEU A C 1
ATOM 4099 O O . LEU A 1 505 ? -11.562 29.266 3.412 1 96.94 505 LEU A O 1
ATOM 4103 N N . TRP A 1 506 ? -12.523 31.188 2.814 1 96.88 506 TRP A N 1
ATOM 4104 C CA . TRP A 1 506 ? -11.406 32.031 3.219 1 96.88 506 TRP A CA 1
ATOM 4105 C C . TRP A 1 506 ? -11.883 33.188 4.117 1 96.88 506 TRP A C 1
ATOM 4107 O O . TRP A 1 506 ? -12.844 33.875 3.789 1 96.88 506 TRP A O 1
ATOM 4117 N N . TYR A 1 507 ? -11.227 33.312 5.258 1 98.19 507 TYR A N 1
ATOM 4118 C CA . TYR A 1 507 ? -11.523 34.375 6.223 1 98.19 507 TYR A CA 1
ATOM 4119 C C . TYR A 1 507 ? -10.453 35.438 6.203 1 98.19 507 TYR A C 1
ATOM 4121 O O . TYR A 1 507 ? -9.297 35.188 6.547 1 98.19 507 TYR A O 1
ATOM 4129 N N . PRO A 1 508 ? -10.836 36.688 5.895 1 97.69 508 PRO A N 1
ATOM 4130 C CA . PRO A 1 508 ? -9.812 37.719 5.918 1 97.69 508 PRO A CA 1
ATOM 4131 C C . PRO A 1 508 ? -9.234 37.969 7.312 1 97.69 508 PRO A C 1
ATOM 4133 O O . PRO A 1 508 ? -8.016 38.062 7.473 1 97.69 508 PRO A O 1
ATOM 4136 N N . HIS A 1 509 ? -10.07 38.094 8.344 1 98.06 509 HIS A N 1
ATOM 4137 C CA . HIS A 1 509 ? -9.758 38.281 9.758 1 98.06 509 HIS A CA 1
ATOM 4138 C C . HIS A 1 509 ? -9.07 39.625 10.008 1 98.06 509 HIS A C 1
ATOM 4140 O O . HIS A 1 509 ? -8.242 39.719 10.922 1 98.06 509 HIS A O 1
ATOM 4146 N N . TYR A 1 510 ? -9.336 40.719 9.289 1 97.06 510 TYR A N 1
ATOM 4147 C CA . TYR A 1 510 ? -8.734 42.031 9.477 1 97.06 510 TYR A CA 1
ATOM 4148 C C . TYR A 1 510 ? -9.57 42.875 10.438 1 97.06 510 TYR A C 1
ATOM 4150 O O . TYR A 1 510 ? -9.102 43.906 10.93 1 97.06 510 TYR A O 1
ATOM 4158 N N . LYS A 1 511 ? -10.758 42.5 10.688 1 97.19 511 LYS A N 1
ATOM 4159 C CA . LYS A 1 511 ? -11.641 43.25 11.57 1 97.19 511 LYS A CA 1
ATOM 4160 C C . LYS A 1 511 ? -12.516 42.312 12.406 1 97.19 511 LYS A C 1
ATOM 4162 O O . LYS A 1 511 ? -12.617 41.125 12.117 1 97.19 511 LYS A O 1
ATOM 4167 N N . SER A 1 512 ? -13.039 42.875 13.453 1 97.44 512 SER A N 1
ATOM 4168 C CA . SER A 1 512 ? -14.031 42.219 14.305 1 97.44 512 SER A CA 1
ATOM 4169 C C . SER A 1 512 ? -15.352 42.969 14.289 1 97.44 512 SER A C 1
ATOM 4171 O O . SER A 1 512 ? -15.391 44.188 14.5 1 97.44 512 SER A O 1
ATOM 4173 N N . GLU A 1 513 ? -16.359 42.219 13.961 1 98.06 513 GLU A N 1
ATOM 4174 C CA . GLU A 1 513 ? -17.703 42.781 13.992 1 98.06 513 GLU A CA 1
ATOM 4175 C C . GLU A 1 513 ? -18.578 42.094 15.016 1 98.06 513 GLU A C 1
ATOM 4177 O O . GLU A 1 513 ? -19.203 41.062 14.695 1 98.06 513 GLU A O 1
ATOM 4182 N N . LYS A 1 514 ? -18.734 42.719 16.125 1 98.31 514 LYS A N 1
ATOM 4183 C CA . LYS A 1 514 ? -19.484 42.094 17.234 1 98.31 514 LYS A CA 1
ATOM 4184 C C . LYS A 1 514 ? -20.953 41.906 16.859 1 98.31 514 LYS A C 1
ATOM 4186 O O . LYS A 1 514 ? -21.453 42.531 15.922 1 98.31 514 LYS A O 1
ATOM 4191 N N . ILE A 1 515 ? -21.609 41.031 17.609 1 98.31 515 ILE A N 1
ATOM 4192 C CA . ILE A 1 515 ? -23.031 40.719 17.422 1 98.31 515 ILE A CA 1
ATOM 4193 C C . ILE A 1 515 ? -23.828 41.156 18.656 1 98.31 515 ILE A C 1
ATOM 4195 O O . ILE A 1 515 ? -23.594 40.656 19.766 1 98.31 515 ILE A O 1
ATOM 4199 N N . PRO A 1 516 ? -24.766 42.031 18.438 1 97.88 516 PRO A N 1
ATOM 4200 C CA . PRO A 1 516 ? -25.594 42.375 19.594 1 97.88 516 PRO A CA 1
ATOM 4201 C C . PRO A 1 516 ? -26.203 41.156 20.281 1 97.88 516 PRO A C 1
ATOM 4203 O O . PRO A 1 516 ? -26.625 40.219 19.594 1 97.88 516 PRO A O 1
ATOM 4206 N N . THR A 1 517 ? -26.266 41.25 21.609 1 97.88 517 THR A N 1
ATOM 4207 C CA . THR A 1 517 ? -26.797 40.125 22.375 1 97.88 517 THR A CA 1
ATOM 4208 C C . THR A 1 517 ? -28.203 39.781 21.906 1 97.88 517 THR A C 1
ATOM 4210 O O . THR A 1 517 ? -29.016 40.656 21.656 1 97.88 517 THR A O 1
ATOM 4213 N N . GLY A 1 518 ? -28.359 38.5 21.719 1 97.75 518 GLY A N 1
ATOM 4214 C CA . GLY A 1 518 ? -29.688 38 21.359 1 97.75 518 GLY A CA 1
ATOM 4215 C C . GLY A 1 518 ? -29.938 38.031 19.875 1 97.75 518 GLY A C 1
ATOM 4216 O O . GLY A 1 518 ? -30.875 37.375 19.391 1 97.75 518 GLY A O 1
ATOM 4217 N N . GLN A 1 519 ? -29.156 38.688 19.172 1 98.44 519 GLN A N 1
ATOM 4218 C CA . GLN A 1 519 ? -29.344 38.75 17.734 1 98.44 519 GLN A CA 1
ATOM 4219 C C . GLN A 1 519 ? -28.859 37.469 17.062 1 98.44 519 GLN A C 1
ATOM 4221 O O . GLN A 1 519 ? -27.781 36.969 17.375 1 98.44 519 GLN A O 1
ATOM 4226 N N . VAL A 1 520 ? -29.688 36.906 16.172 1 98.69 520 VAL A N 1
ATOM 4227 C CA . VAL A 1 520 ? -29.312 35.719 15.422 1 98.69 520 VAL A CA 1
ATOM 4228 C C . VAL A 1 520 ? -28.344 36.125 14.305 1 98.69 520 VAL A C 1
ATOM 4230 O O . VAL A 1 520 ? -28.609 37.062 13.547 1 98.69 520 VAL A O 1
ATOM 4233 N N . VAL A 1 521 ? -27.234 35.438 14.18 1 98.75 521 VAL A N 1
ATOM 4234 C CA . VAL A 1 521 ? -26.219 35.688 13.164 1 98.75 521 VAL A CA 1
ATOM 4235 C C . VAL A 1 521 ? -25.953 34.438 12.352 1 98.75 521 VAL A C 1
ATOM 4237 O O . VAL A 1 521 ? -26.078 33.312 12.867 1 98.75 521 VAL A O 1
ATOM 4240 N N . GLU A 1 522 ? -25.625 34.625 11.078 1 98.75 522 GLU A N 1
ATOM 4241 C CA . GLU A 1 522 ? -25.219 33.531 10.188 1 98.75 522 GLU A CA 1
ATOM 4242 C C . GLU A 1 522 ? -23.703 33.312 10.258 1 98.75 522 GLU A C 1
ATOM 4244 O O . GLU A 1 522 ? -22.938 34.25 10.117 1 98.75 522 GLU A O 1
ATOM 4249 N N . LEU A 1 523 ? -23.297 32.094 10.492 1 98.88 523 LEU A N 1
ATOM 4250 C CA . LEU A 1 523 ? -21.891 31.719 10.547 1 98.88 523 LEU A CA 1
ATOM 4251 C C . LEU A 1 523 ? -21.578 30.641 9.5 1 98.88 523 LEU A C 1
ATOM 4253 O O . LEU A 1 523 ? -22.141 29.547 9.547 1 98.88 523 LEU A O 1
ATOM 4257 N N . ASP A 1 524 ? -20.688 30.938 8.531 1 98.75 524 ASP A N 1
ATOM 4258 C CA . ASP A 1 524 ? -20.109 29.938 7.629 1 98.75 524 ASP A CA 1
ATOM 4259 C C . ASP A 1 524 ? -18.797 29.406 8.18 1 98.75 524 ASP A C 1
ATOM 4261 O O . ASP A 1 524 ? -17.812 30.141 8.281 1 98.75 524 ASP A O 1
ATOM 4265 N N . ILE A 1 525 ? -18.766 28.156 8.492 1 98.88 525 ILE A N 1
ATOM 4266 C CA . ILE A 1 525 ? -17.594 27.594 9.18 1 98.88 525 ILE A CA 1
ATOM 4267 C C . ILE A 1 525 ? -17.016 26.453 8.336 1 98.88 525 ILE A C 1
ATOM 4269 O O . ILE A 1 525 ? -17.688 25.453 8.07 1 98.88 525 ILE A O 1
ATOM 4273 N N . ALA A 1 526 ? -15.781 26.625 7.93 1 98.12 526 ALA A N 1
ATOM 4274 C CA . ALA A 1 526 ? -15.078 25.578 7.195 1 98.12 526 ALA A CA 1
ATOM 4275 C C . ALA A 1 526 ? -14.703 24.422 8.109 1 98.12 526 ALA A C 1
ATOM 4277 O O . ALA A 1 526 ? -14.328 24.625 9.266 1 98.12 526 ALA A O 1
ATOM 4278 N N . ILE A 1 527 ? -14.805 23.234 7.617 1 98.19 527 ILE A N 1
ATOM 4279 C CA . ILE A 1 527 ? -14.391 22.016 8.32 1 98.19 527 ILE A CA 1
ATOM 4280 C C . ILE A 1 527 ? -13.219 21.375 7.582 1 98.19 527 ILE A C 1
ATOM 4282 O O . ILE A 1 527 ? -13.266 21.188 6.367 1 98.19 527 ILE A O 1
ATOM 4286 N N . TRP A 1 528 ? -12.117 21.062 8.297 1 97.38 528 TRP A N 1
ATOM 4287 C CA . TRP A 1 528 ? -10.938 20.453 7.695 1 97.38 528 TRP A CA 1
ATOM 4288 C C . TRP A 1 528 ? -11.289 19.141 7 1 97.38 528 TRP A C 1
ATOM 4290 O O . TRP A 1 528 ? -12.305 18.516 7.316 1 97.38 528 TRP A O 1
ATOM 4300 N N . PRO A 1 529 ? -10.461 18.75 6.023 1 96.81 529 PRO A N 1
ATOM 4301 C CA . PRO A 1 529 ? -10.773 17.547 5.254 1 96.81 529 PRO A CA 1
ATOM 4302 C C . PRO A 1 529 ? -10.875 16.297 6.125 1 96.81 529 PRO A C 1
ATOM 4304 O O . PRO A 1 529 ? -10.109 16.141 7.074 1 96.81 529 PRO A O 1
ATOM 4307 N N . GLY A 1 530 ? -11.82 15.469 5.777 1 97.12 530 GLY A N 1
ATOM 4308 C CA . GLY A 1 530 ? -11.977 14.164 6.402 1 97.12 530 GLY A CA 1
ATOM 4309 C C . GLY A 1 530 ? -11.906 13.023 5.41 1 97.12 530 GLY A C 1
ATOM 4310 O O . GLY A 1 530 ? -11.984 13.234 4.199 1 97.12 530 GLY A O 1
ATOM 4311 N N . GLY A 1 531 ? -11.625 11.906 5.812 1 98.12 531 GLY A N 1
ATOM 4312 C CA . GLY A 1 531 ? -11.68 10.617 5.129 1 98.12 531 GLY A CA 1
ATOM 4313 C C . GLY A 1 531 ? -12.258 9.508 5.988 1 98.12 531 GLY A C 1
ATOM 4314 O O . GLY A 1 531 ? -11.523 8.82 6.699 1 98.12 531 GLY A O 1
ATOM 4315 N N . ILE A 1 532 ? -13.586 9.352 5.898 1 98.62 532 ILE A N 1
ATOM 4316 C CA . ILE A 1 532 ? -14.297 8.438 6.793 1 98.62 532 ILE A CA 1
ATOM 4317 C C . ILE A 1 532 ? -15.219 7.531 5.977 1 98.62 532 ILE A C 1
ATOM 4319 O O . ILE A 1 532 ? -15.906 7.996 5.066 1 98.62 532 ILE A O 1
ATOM 4323 N N . VAL A 1 533 ? -15.172 6.27 6.309 1 97.94 533 VAL A N 1
ATOM 4324 C CA . VAL A 1 533 ? -16.109 5.312 5.734 1 97.94 533 VAL A CA 1
ATOM 4325 C C . VAL A 1 533 ? -17.25 5.062 6.715 1 97.94 533 VAL A C 1
ATOM 4327 O O . VAL A 1 533 ? -17.016 4.805 7.898 1 97.94 533 VAL A O 1
ATOM 4330 N N . PHE A 1 534 ? -18.484 5.141 6.211 1 98.12 534 PHE A N 1
ATOM 4331 C CA . PHE A 1 534 ? -19.688 4.77 6.953 1 98.12 534 PHE A CA 1
ATOM 4332 C C . PHE A 1 534 ? -20.344 3.527 6.355 1 98.12 534 PHE A C 1
ATOM 4334 O O . PHE A 1 534 ? -20.766 3.539 5.199 1 98.12 534 PHE A O 1
ATOM 4341 N N . GLU A 1 535 ? -20.406 2.502 7.129 1 94.25 535 GLU A N 1
ATOM 4342 C CA . GLU A 1 535 ? -21.188 1.337 6.719 1 94.25 535 GLU A CA 1
ATOM 4343 C C . GLU A 1 535 ? -22.688 1.597 6.848 1 94.25 535 GLU A C 1
ATOM 4345 O O . GLU A 1 535 ? -23.109 2.535 7.531 1 94.25 535 GLU A O 1
ATOM 4350 N N . ALA A 1 536 ? -23.484 0.771 6.164 1 93.31 536 ALA A N 1
ATOM 4351 C CA . ALA A 1 536 ? -24.938 0.864 6.367 1 93.31 536 ALA A CA 1
ATOM 4352 C C . ALA A 1 536 ? -25.297 0.731 7.844 1 93.31 536 ALA A C 1
ATOM 4354 O O . ALA A 1 536 ? -24.797 -0.166 8.531 1 93.31 536 ALA A O 1
ATOM 4355 N N . GLY A 1 537 ? -26.047 1.664 8.305 1 94.81 537 GLY A N 1
ATOM 4356 C CA . GLY A 1 537 ? -26.484 1.638 9.695 1 94.81 537 GLY A CA 1
ATOM 4357 C C . GLY A 1 537 ? -25.641 2.541 10.586 1 94.81 537 GLY A C 1
ATOM 4358 O O . GLY A 1 537 ? -26.062 2.881 11.695 1 94.81 537 GLY A O 1
ATOM 4359 N N . GLU A 1 538 ? -24.484 2.896 10.102 1 97.62 538 GLU A N 1
ATOM 4360 C CA . GLU A 1 538 ? -23.672 3.836 10.859 1 97.62 538 GLU A CA 1
ATOM 4361 C C . GLU A 1 538 ? -24.094 5.277 10.602 1 97.62 538 GLU A C 1
ATOM 4363 O O . GLU A 1 538 ? -24.875 5.543 9.68 1 97.62 538 GLU A O 1
ATOM 4368 N N . SER A 1 539 ? -23.609 6.156 11.508 1 98.75 539 SER A N 1
ATOM 4369 C CA . SER A 1 539 ? -24.125 7.52 11.438 1 98.75 539 SER A CA 1
ATOM 4370 C C . SER A 1 539 ? -23 8.547 11.461 1 98.75 539 SER A C 1
ATOM 4372 O O . SER A 1 539 ? -21.938 8.289 12.008 1 98.75 539 SER A O 1
ATOM 4374 N N . LEU A 1 540 ? -23.297 9.578 10.797 1 98.81 540 LEU A N 1
ATOM 4375 C CA . LEU A 1 540 ? -22.562 10.836 10.969 1 98.81 540 LEU A CA 1
ATOM 4376 C C . LEU A 1 540 ? -23.234 11.711 12.016 1 98.81 540 LEU A C 1
ATOM 4378 O O . LEU A 1 540 ? -24.438 11.961 11.945 1 98.81 540 LEU A O 1
ATOM 4382 N N . ARG A 1 541 ? -22.516 12.078 13.016 1 98.88 541 ARG A N 1
ATOM 4383 C CA . ARG A 1 541 ? -23.031 13.031 13.984 1 98.88 541 ARG A CA 1
ATOM 4384 C C . ARG A 1 541 ? -22.281 14.359 13.914 1 98.88 541 ARG A C 1
ATOM 4386 O O . ARG A 1 541 ? -21.047 14.383 14.016 1 98.88 541 ARG A O 1
ATOM 4393 N N . PHE A 1 542 ? -23.047 15.359 13.672 1 98.88 542 PHE A N 1
ATOM 4394 C CA . PHE A 1 542 ? -22.531 16.719 13.672 1 98.88 542 PHE A CA 1
ATOM 4395 C C . PHE A 1 542 ? -22.734 17.375 15.031 1 98.88 542 PHE A C 1
ATOM 4397 O O . PHE A 1 542 ? -23.844 17.375 15.57 1 98.88 542 PHE A O 1
ATOM 4404 N N . GLU A 1 543 ? -21.625 17.906 15.555 1 98.81 543 GLU A N 1
ATOM 4405 C CA . GLU A 1 543 ? -21.703 18.484 16.891 1 98.81 543 GLU A CA 1
ATOM 4406 C C . GLU A 1 543 ? -21.266 19.953 16.875 1 98.81 543 GLU A C 1
ATOM 4408 O O . GLU A 1 543 ? -20.344 20.328 16.156 1 98.81 543 GLU A O 1
ATOM 4413 N N . VAL A 1 544 ? -22.016 20.75 17.594 1 98.81 544 VAL A N 1
ATOM 4414 C CA . VAL A 1 544 ? -21.703 22.156 17.828 1 98.81 544 VAL A CA 1
ATOM 4415 C C . VAL A 1 544 ? -21.375 22.359 19.312 1 98.81 544 VAL A C 1
ATOM 4417 O O . VAL A 1 544 ? -22.141 21.969 20.188 1 98.81 544 VAL A O 1
ATOM 4420 N N . LYS A 1 545 ? -20.203 22.984 19.516 1 98 545 LYS A N 1
ATOM 4421 C CA . LYS A 1 545 ? -19.703 23.078 20.891 1 98 545 LYS A CA 1
ATOM 4422 C C . LYS A 1 545 ? -19.125 24.453 21.172 1 98 545 LYS A C 1
ATOM 4424 O O . LYS A 1 545 ? -19.016 25.281 20.281 1 98 545 LYS A O 1
ATOM 4429 N N . GLY A 1 546 ? -18.797 24.625 22.516 1 97.25 546 GLY A N 1
ATOM 4430 C CA . GLY A 1 546 ? -18.219 25.891 22.938 1 97.25 546 GLY A CA 1
ATOM 4431 C C . GLY A 1 546 ? -16.719 25.812 23.188 1 97.25 546 GLY A C 1
ATOM 4432 O O . GLY A 1 546 ? -16.094 26.797 23.578 1 97.25 546 GLY A O 1
ATOM 4433 N N . HIS A 1 547 ? -16.188 24.641 23 1 94.69 547 HIS A N 1
ATOM 4434 C CA . HIS A 1 547 ? -14.766 24.406 23.25 1 94.69 547 HIS A CA 1
ATOM 4435 C C . HIS A 1 547 ? -14.219 23.359 22.281 1 94.69 547 HIS A C 1
ATOM 4437 O O . HIS A 1 547 ? -14.984 22.719 21.547 1 94.69 547 HIS A O 1
ATOM 4443 N N . GLU A 1 548 ? -12.898 23.188 22.312 1 93.5 548 GLU A N 1
ATOM 4444 C CA . GLU A 1 548 ? -12.227 22.25 21.422 1 93.5 548 GLU A CA 1
ATOM 4445 C C . GLU A 1 548 ? -12.828 20.859 21.516 1 93.5 548 GLU A C 1
ATOM 4447 O O . GLU A 1 548 ? -12.914 20.297 22.609 1 93.5 548 GLU A O 1
ATOM 4452 N N . PRO A 1 549 ? -13.156 20.297 20.359 1 94.06 549 PRO A N 1
ATOM 4453 C CA . PRO A 1 549 ? -13.891 19.031 20.391 1 94.06 549 PRO A CA 1
ATOM 4454 C C . PRO A 1 549 ? -12.969 17.812 20.25 1 94.06 549 PRO A C 1
ATOM 4456 O O . PRO A 1 549 ? -13.445 16.688 20.234 1 94.06 549 PRO A O 1
ATOM 4459 N N . ILE A 1 550 ? -11.656 18 20.094 1 94.06 550 ILE A N 1
ATOM 4460 C CA . ILE A 1 550 ? -10.758 16.875 19.875 1 94.06 550 ILE A CA 1
ATOM 4461 C C . ILE A 1 550 ? -9.719 16.828 21 1 94.06 550 ILE A C 1
ATOM 4463 O O . ILE A 1 550 ? -9.633 17.75 21.812 1 94.06 550 ILE A O 1
ATOM 4467 N N . PHE A 1 551 ? -8.977 15.727 21.016 1 94.19 551 PHE A N 1
ATOM 4468 C CA . PHE A 1 551 ? -7.914 15.562 22 1 94.19 551 PHE A CA 1
ATOM 4469 C C . PHE A 1 551 ? -6.766 16.531 21.719 1 94.19 551 PHE A C 1
ATOM 4471 O O . PHE A 1 551 ? -6.523 16.891 20.562 1 94.19 551 PHE A O 1
ATOM 4478 N N . PRO A 1 552 ? -6.113 16.922 22.812 1 92.5 552 PRO A N 1
ATOM 4479 C CA . PRO A 1 552 ? -4.953 17.781 22.594 1 92.5 552 PRO A CA 1
ATOM 4480 C C . PRO A 1 552 ? -3.754 17.031 22.031 1 92.5 552 PRO A C 1
ATOM 4482 O O . PRO A 1 552 ? -3.729 15.805 22.031 1 92.5 552 PRO A O 1
ATOM 4485 N N . GLU A 1 553 ? -2.797 17.75 21.547 1 90 553 GLU A N 1
ATOM 4486 C CA . GLU A 1 553 ? -1.57 17.141 21.031 1 90 553 GLU A CA 1
ATOM 4487 C C . GLU A 1 553 ? -0.8 16.422 22.141 1 90 553 GLU A C 1
ATOM 4489 O O . GLU A 1 553 ? -0.161 15.406 21.891 1 90 553 GLU A O 1
ATOM 4494 N N . PHE A 1 554 ? -0.82 17.062 23.312 1 90.06 554 PHE A N 1
ATOM 4495 C CA . PHE A 1 554 ? -0.138 16.516 24.484 1 90.06 554 PHE A CA 1
ATOM 4496 C C . PHE A 1 554 ? -1.01 16.641 25.719 1 90.06 554 PHE A C 1
ATOM 4498 O O . PHE A 1 554 ? -1.879 17.516 25.797 1 90.06 554 PHE A O 1
ATOM 4505 N N . GLU A 1 555 ? -0.692 15.836 26.688 1 89.94 555 GLU A N 1
ATOM 4506 C CA . GLU A 1 555 ? -1.51 15.727 27.891 1 89.94 555 GLU A CA 1
ATOM 4507 C C . GLU A 1 555 ? -1.584 17.062 28.625 1 89.94 555 GLU A C 1
ATOM 4509 O O . GLU A 1 555 ? -2.648 17.453 29.109 1 89.94 555 GLU A O 1
ATOM 4514 N N . PRO A 1 556 ? -0.566 17.797 28.719 1 90.12 556 PRO A N 1
ATOM 4515 C CA . PRO A 1 556 ? -0.619 19.047 29.469 1 90.12 556 PRO A CA 1
ATOM 4516 C C . PRO A 1 556 ? -1.538 20.094 28.844 1 90.12 556 PRO A C 1
ATOM 4518 O O . PRO A 1 556 ? -1.886 21.094 29.484 1 90.12 556 PRO A O 1
ATOM 4521 N N . LEU A 1 557 ? -1.93 19.906 27.641 1 91.75 557 LEU A N 1
ATOM 4522 C CA . LEU A 1 557 ? -2.74 20.875 26.922 1 91.75 557 LEU A CA 1
ATOM 4523 C C . LEU A 1 557 ? -4.227 20.594 27.109 1 91.75 557 LEU A C 1
ATOM 4525 O O . LEU A 1 557 ? -5.07 21.312 26.562 1 91.75 557 LEU A O 1
ATOM 4529 N N . LEU A 1 558 ? -4.52 19.656 27.891 1 90.31 558 LEU A N 1
ATOM 4530 C CA . LEU A 1 558 ? -5.914 19.266 28.078 1 90.31 558 LEU A CA 1
ATOM 4531 C C . LEU A 1 558 ? -6.711 20.422 28.688 1 90.31 558 LEU A C 1
ATOM 4533 O O . LEU A 1 558 ? -6.348 20.953 29.734 1 90.31 558 LEU A O 1
ATOM 4537 N N . GLN A 1 559 ? -7.672 20.859 28.031 1 90.25 559 GLN A N 1
ATOM 4538 C CA . GLN A 1 559 ? -8.648 21.859 28.469 1 90.25 559 GLN A CA 1
ATOM 4539 C C . GLN A 1 559 ? -7.957 23.156 28.859 1 90.25 559 GLN A C 1
ATOM 4541 O O . GLN A 1 559 ? -8.297 23.75 29.891 1 90.25 559 GLN A O 1
ATOM 4546 N N . THR A 1 560 ? -6.938 23.484 28.062 1 87.31 560 THR A N 1
ATOM 4547 C CA . THR A 1 560 ? -6.199 24.703 28.375 1 87.31 560 THR A CA 1
ATOM 4548 C C . THR A 1 560 ? -6.625 25.844 27.453 1 87.31 560 THR A C 1
ATOM 4550 O O . THR A 1 560 ? -6.328 27 27.719 1 87.31 560 THR A O 1
ATOM 4553 N N . GLN A 1 561 ? -7.285 25.562 26.438 1 86.44 561 GLN A N 1
ATOM 4554 C CA . GLN A 1 561 ? -7.688 26.609 25.516 1 86.44 561 GLN A CA 1
ATOM 4555 C C . GLN A 1 561 ? -8.711 27.547 26.156 1 86.44 561 GLN A C 1
ATOM 4557 O O . GLN A 1 561 ? -9.711 27.094 26.719 1 86.44 561 GLN A O 1
ATOM 4562 N N . GLU A 1 562 ? -8.359 28.797 26.047 1 88.19 562 GLU A N 1
ATOM 4563 C CA . GLU A 1 562 ? -9.281 29.828 26.547 1 88.19 562 GLU A CA 1
ATOM 4564 C C . GLU A 1 562 ? -10.195 30.328 25.422 1 88.19 562 GLU A C 1
ATOM 4566 O O . GLU A 1 562 ? -9.766 30.469 24.281 1 88.19 562 GLU A O 1
ATOM 4571 N N . THR A 1 563 ? -11.445 30.531 25.766 1 91.62 563 THR A N 1
ATOM 4572 C CA . THR A 1 563 ? -12.422 31.125 24.844 1 91.62 563 THR A CA 1
ATOM 4573 C C . THR A 1 563 ? -13.023 32.375 25.438 1 91.62 563 THR A C 1
ATOM 4575 O O . THR A 1 563 ? -12.773 32.719 26.594 1 91.62 563 THR A O 1
ATOM 4578 N N . LEU A 1 564 ? -13.773 33.094 24.594 1 94.56 564 LEU A N 1
ATOM 4579 C CA . LEU A 1 564 ? -14.492 34.281 25.047 1 94.56 564 LEU A CA 1
ATOM 4580 C C . LEU A 1 564 ? -15.883 33.938 25.562 1 94.56 564 LEU A C 1
ATOM 4582 O O . LEU A 1 564 ? -16.609 34.781 26.062 1 94.56 564 LEU A O 1
ATOM 4586 N N . ASN A 1 565 ? -16.203 32.75 25.484 1 97.19 565 ASN A N 1
ATOM 4587 C CA . ASN A 1 565 ? -17.594 32.344 25.641 1 97.19 565 ASN A CA 1
ATOM 4588 C C . ASN A 1 565 ? -18.125 32.656 27.031 1 97.19 565 ASN A C 1
ATOM 4590 O O . ASN A 1 565 ? -17.406 32.5 28.016 1 97.19 565 ASN A O 1
ATOM 4594 N N . VAL A 1 566 ? -19.344 33.125 27.062 1 97.12 566 VAL A N 1
ATOM 4595 C CA . VAL A 1 566 ? -20.125 33.375 28.266 1 97.12 566 VAL A CA 1
ATOM 4596 C C . VAL A 1 566 ? -21.547 32.844 28.078 1 97.12 566 VAL A C 1
ATOM 4598 O O . VAL A 1 566 ? -22.172 33.094 27.062 1 97.12 566 VAL A O 1
ATOM 4601 N N . GLY A 1 567 ? -21.969 32.094 29.031 1 97.06 567 GLY A N 1
ATOM 4602 C CA . GLY A 1 567 ? -23.359 31.672 29.062 1 97.06 567 GLY A CA 1
ATOM 4603 C C . GLY A 1 567 ? -23.703 30.641 28.016 1 97.06 567 GLY A C 1
ATOM 4604 O O . GLY A 1 567 ? -22.922 29.703 27.797 1 97.06 567 GLY A O 1
ATOM 4605 N N . ARG A 1 568 ? -24.891 30.781 27.453 1 97.88 568 ARG A N 1
ATOM 4606 C CA . ARG A 1 568 ? -25.422 29.734 26.578 1 97.88 568 ARG A CA 1
ATOM 4607 C C . ARG A 1 568 ? -25.406 30.188 25.125 1 97.88 568 ARG A C 1
ATOM 4609 O O . ARG A 1 568 ? -25.703 31.344 24.828 1 97.88 568 ARG A O 1
ATOM 4616 N N . HIS A 1 569 ? -25.016 29.328 24.234 1 98.62 569 HIS A N 1
ATOM 4617 C CA . HIS A 1 569 ? -25.219 29.5 22.797 1 98.62 569 HIS A CA 1
ATOM 4618 C C . HIS A 1 569 ? -26.516 28.828 22.344 1 98.62 569 HIS A C 1
ATOM 4620 O O . HIS A 1 569 ? -26.938 27.828 22.922 1 98.62 569 HIS A O 1
ATOM 4626 N N . ILE A 1 570 ? -27.141 29.422 21.422 1 98.75 570 ILE A N 1
ATOM 4627 C CA . ILE A 1 570 ? -28.375 28.891 20.875 1 98.75 570 ILE A CA 1
ATOM 4628 C C . ILE A 1 570 ? -28.203 28.625 19.375 1 98.75 570 ILE A C 1
ATOM 4630 O O . ILE A 1 570 ? -27.781 29.516 18.625 1 98.75 570 ILE A O 1
ATOM 4634 N N . VAL A 1 571 ? -28.5 27.422 18.922 1 98.88 571 VAL A N 1
ATOM 4635 C CA . VAL A 1 571 ? -28.562 27.062 17.516 1 98.88 571 VAL A CA 1
ATOM 4636 C C . VAL A 1 571 ? -30 27.094 17.016 1 98.88 571 VAL A C 1
ATOM 4638 O O . VAL A 1 571 ? -30.875 26.422 17.578 1 98.88 571 VAL A O 1
ATOM 4641 N N . HIS A 1 572 ? -30.188 27.891 15.984 1 98.81 572 HIS A N 1
ATOM 4642 C CA . HIS A 1 572 ? -31.531 28.016 15.414 1 98.81 572 HIS A CA 1
ATOM 4643 C C . HIS A 1 572 ? -31.656 27.203 14.133 1 98.81 572 HIS A C 1
ATOM 4645 O O . HIS A 1 572 ? -30.734 27.156 13.32 1 98.81 572 HIS A O 1
ATOM 4651 N N . THR A 1 573 ? -32.812 26.562 13.945 1 98.69 573 THR A N 1
ATOM 4652 C CA . THR A 1 573 ? -33.094 25.734 12.781 1 98.69 573 THR A CA 1
ATOM 4653 C C . THR A 1 573 ? -34.5 25.953 12.266 1 98.69 573 THR A C 1
ATOM 4655 O O . THR A 1 573 ? -35.312 26.562 12.953 1 98.69 573 THR A O 1
ATOM 4658 N N . GLY A 1 574 ? -34.75 25.531 11.039 1 98 574 GLY A N 1
ATOM 4659 C CA . GLY A 1 574 ? -36.062 25.641 10.453 1 98 574 GLY A CA 1
ATOM 4660 C C . GLY A 1 574 ? -36.094 26.562 9.242 1 98 574 GLY A C 1
ATOM 4661 O O . GLY A 1 574 ? -35.062 26.906 8.695 1 98 574 GLY A O 1
ATOM 4662 N N . PRO A 1 575 ? -37.312 26.938 8.773 1 97.56 575 PRO A N 1
ATOM 4663 C CA . PRO A 1 575 ? -37.469 27.656 7.512 1 97.56 575 PRO A CA 1
ATOM 4664 C C . PRO A 1 575 ? -36.875 29.062 7.555 1 97.56 575 PRO A C 1
ATOM 4666 O O . PRO A 1 575 ? -36.469 29.594 6.523 1 97.56 575 PRO A O 1
ATOM 4669 N N . ASN A 1 576 ? -36.906 29.734 8.719 1 97.62 576 ASN A N 1
ATOM 4670 C CA . ASN A 1 576 ? -36.344 31.078 8.828 1 97.62 576 ASN A CA 1
ATOM 4671 C C . ASN A 1 576 ? -34.844 31.047 9.023 1 97.62 576 ASN A C 1
ATOM 4673 O O . ASN A 1 576 ? -34.156 32.031 8.758 1 97.62 576 ASN A O 1
ATOM 4677 N N . TYR A 1 577 ? -34.344 29.891 9.562 1 98.31 577 TYR A N 1
ATOM 4678 C CA . TYR A 1 577 ? -32.938 29.703 9.875 1 98.31 577 TYR A CA 1
ATOM 4679 C C . TYR A 1 577 ? -32.438 28.328 9.414 1 98.31 577 TYR A C 1
ATOM 4681 O O . TYR A 1 577 ? -32.375 27.391 10.219 1 98.31 577 TYR A O 1
ATOM 4689 N N . CYS A 1 578 ? -31.922 28.25 8.203 1 98.06 578 CYS A N 1
ATOM 4690 C CA . CYS A 1 578 ? -31.641 26.969 7.57 1 98.06 578 CYS A CA 1
ATOM 4691 C C . CYS A 1 578 ? -30.219 26.5 7.895 1 98.06 578 CYS A C 1
ATOM 4693 O O . CYS A 1 578 ? -29.422 26.25 6.992 1 98.06 578 CYS A O 1
ATOM 4695 N N . SER A 1 579 ? -29.984 26.344 9.219 1 98.81 579 SER A N 1
ATOM 4696 C CA . SER A 1 579 ? -28.719 25.734 9.609 1 98.81 579 SER A CA 1
ATOM 4697 C C . SER A 1 579 ? -28.5 24.406 8.898 1 98.81 579 SER A C 1
ATOM 4699 O O . SER A 1 579 ? -29.422 23.594 8.805 1 98.81 579 SER A O 1
ATOM 4701 N N . GLN A 1 580 ? -27.203 24.219 8.359 1 98.88 580 GLN A N 1
ATOM 4702 C CA . GLN A 1 580 ? -26.922 23.078 7.496 1 98.88 580 GLN A CA 1
ATOM 4703 C C . GLN A 1 580 ? -25.438 22.75 7.488 1 98.88 580 GLN A C 1
ATOM 4705 O O . GLN A 1 580 ? -24.609 23.562 7.898 1 98.88 580 GLN A O 1
ATOM 4710 N N . ILE A 1 581 ? -25.141 21.578 7.102 1 98.81 581 ILE A N 1
ATOM 4711 C CA . ILE A 1 581 ? -23.781 21.172 6.766 1 98.81 581 ILE A CA 1
ATOM 4712 C C . ILE A 1 581 ? -23.75 20.641 5.332 1 98.81 581 ILE A C 1
ATOM 4714 O O . ILE A 1 581 ? -24.703 20.016 4.867 1 98.81 581 ILE A O 1
ATOM 4718 N N . ILE A 1 582 ? -22.734 20.984 4.629 1 98.75 582 ILE A N 1
ATOM 4719 C CA . ILE A 1 582 ? -22.453 20.453 3.305 1 98.75 582 ILE A CA 1
ATOM 4720 C C . ILE A 1 582 ? -21.266 19.484 3.381 1 98.75 582 ILE A C 1
ATOM 4722 O O . ILE A 1 582 ? -20.188 19.859 3.836 1 98.75 582 ILE A O 1
ATOM 4726 N N . VAL A 1 583 ? -21.438 18.219 2.967 1 98.69 583 VAL A N 1
ATOM 4727 C CA . VAL A 1 583 ? -20.422 17.188 3.105 1 98.69 583 VAL A CA 1
ATOM 4728 C C . VAL A 1 583 ? -20.156 16.531 1.749 1 98.69 583 VAL A C 1
ATOM 4730 O O . VAL A 1 583 ? -21.094 16.312 0.965 1 98.69 583 VAL A O 1
ATOM 4733 N N . PRO A 1 584 ? -18.859 16.328 1.399 1 98.56 584 PRO A N 1
ATOM 4734 C CA . PRO A 1 584 ? -18.5 15.586 0.187 1 98.56 584 PRO A CA 1
ATOM 4735 C C . PRO A 1 584 ? -18.656 14.078 0.358 1 98.56 584 PRO A C 1
ATOM 4737 O O . PRO A 1 584 ? -17.828 13.438 1.001 1 98.56 584 PRO A O 1
ATOM 4740 N N . LEU A 1 585 ? -19.656 13.492 -0.257 1 98.25 585 LEU A N 1
ATOM 4741 C CA . LEU A 1 585 ? -19.969 12.078 -0.081 1 98.25 585 LEU A CA 1
ATOM 4742 C C . LEU A 1 585 ? -19.812 11.32 -1.394 1 98.25 585 LEU A C 1
ATOM 4744 O O . LEU A 1 585 ? -20.016 11.883 -2.471 1 98.25 585 LEU A O 1
ATOM 4748 N N . ILE A 1 586 ? -19.359 10.141 -1.323 1 97 586 ILE A N 1
ATOM 4749 C CA . ILE A 1 586 ? -19.375 9.148 -2.393 1 97 586 ILE A CA 1
ATOM 4750 C C . ILE A 1 586 ? -20.25 7.965 -1.992 1 97 586 ILE A C 1
ATOM 4752 O O . ILE A 1 586 ? -19.953 7.266 -1.02 1 97 586 ILE A O 1
ATOM 4756 N N . ARG A 1 587 ? -21.312 7.801 -2.73 1 92.75 587 ARG A N 1
ATOM 4757 C CA . ARG A 1 587 ? -22.266 6.734 -2.432 1 92.75 587 ARG A CA 1
ATOM 4758 C C . ARG A 1 587 ? -22.188 5.629 -3.479 1 92.75 587 ARG A C 1
ATOM 4760 O O . ARG A 1 587 ? -21.969 5.898 -4.66 1 92.75 587 ARG A O 1
ATOM 4767 N N . TYR A 1 588 ? -22.266 4.41 -2.984 1 85.94 588 TYR A N 1
ATOM 4768 C CA . TYR A 1 588 ? -22.203 3.262 -3.881 1 85.94 588 TYR A CA 1
ATOM 4769 C C . TYR A 1 588 ? -23.516 2.484 -3.869 1 85.94 588 TYR A C 1
ATOM 4771 O O . TYR A 1 588 ? -24.25 2.492 -2.871 1 85.94 588 TYR A O 1
ATOM 4779 N N . MET B 1 1 ? -18.859 -35.875 -20.938 1 78 1 MET B N 1
ATOM 4780 C CA . MET B 1 1 ? -17.469 -36.031 -20.547 1 78 1 MET B CA 1
ATOM 4781 C C . MET B 1 1 ? -16.703 -36.875 -21.547 1 78 1 MET B C 1
ATOM 4783 O O . MET B 1 1 ? -17.188 -37.938 -21.969 1 78 1 MET B O 1
ATOM 4787 N N . ALA B 1 2 ? -15.547 -36.219 -22.047 1 78.56 2 ALA B N 1
ATOM 4788 C CA . ALA B 1 2 ? -14.758 -37 -23.016 1 78.56 2 ALA B CA 1
ATOM 4789 C C . ALA B 1 2 ? -13.914 -38.062 -22.328 1 78.56 2 ALA B C 1
ATOM 4791 O O . ALA B 1 2 ? -13.188 -37.75 -21.375 1 78.56 2 ALA B O 1
ATOM 4792 N N . HIS B 1 3 ? -14.016 -39.25 -22.719 1 83.75 3 HIS B N 1
ATOM 4793 C CA . HIS B 1 3 ? -13.227 -40.344 -22.156 1 83.75 3 HIS B CA 1
ATOM 4794 C C . HIS B 1 3 ? -12.094 -40.75 -23.094 1 83.75 3 HIS B C 1
ATOM 4796 O O . HIS B 1 3 ? -11.336 -41.656 -22.812 1 83.75 3 HIS B O 1
ATOM 4802 N N . LYS B 1 4 ? -12.07 -40.094 -24.203 1 89.75 4 LYS B N 1
ATOM 4803 C CA . LYS B 1 4 ? -11.031 -40.375 -25.188 1 89.75 4 LYS B CA 1
ATOM 4804 C C . LYS B 1 4 ? -10.68 -39.094 -25.969 1 89.75 4 LYS B C 1
ATOM 4806 O O . LYS B 1 4 ? -11.555 -38.281 -26.25 1 89.75 4 LYS B O 1
ATOM 4811 N N . PHE B 1 5 ? -9.438 -38.906 -26.156 1 92.81 5 PHE B N 1
ATOM 4812 C CA . PHE B 1 5 ? -8.922 -37.875 -27.031 1 92.81 5 PHE B CA 1
ATOM 4813 C C . PHE B 1 5 ? -8.117 -38.469 -28.172 1 92.81 5 PHE B C 1
ATOM 4815 O O . PHE B 1 5 ? -6.973 -38.875 -27.984 1 92.81 5 PHE B O 1
ATOM 4822 N N . ASP B 1 6 ? -8.766 -38.531 -29.359 1 89.69 6 ASP B N 1
ATOM 4823 C CA . ASP B 1 6 ? -8.203 -39.281 -30.469 1 89.69 6 ASP B CA 1
ATOM 4824 C C . ASP B 1 6 ? -7.879 -40.719 -30.031 1 89.69 6 ASP B C 1
ATOM 4826 O O . ASP B 1 6 ? -8.758 -41.438 -29.562 1 89.69 6 ASP B O 1
ATOM 4830 N N . ASP B 1 7 ? -6.547 -41 -30.031 1 89.88 7 ASP B N 1
ATOM 4831 C CA . ASP B 1 7 ? -6.176 -42.406 -29.75 1 89.88 7 ASP B CA 1
ATOM 4832 C C . ASP B 1 7 ? -5.781 -42.562 -28.281 1 89.88 7 ASP B C 1
ATOM 4834 O O . ASP B 1 7 ? -5.406 -43.656 -27.859 1 89.88 7 ASP B O 1
ATOM 4838 N N . VAL B 1 8 ? -5.984 -41.625 -27.469 1 95.19 8 VAL B N 1
ATOM 4839 C CA . VAL B 1 8 ? -5.578 -41.688 -26.078 1 95.19 8 VAL B CA 1
ATOM 4840 C C . VAL B 1 8 ? -6.801 -41.906 -25.188 1 95.19 8 VAL B C 1
ATOM 4842 O O . VAL B 1 8 ? -7.672 -41.031 -25.109 1 95.19 8 VAL B O 1
ATOM 4845 N N . GLU B 1 9 ? -6.852 -43 -24.578 1 96.06 9 GLU B N 1
ATOM 4846 C CA . GLU B 1 9 ? -7.906 -43.312 -23.594 1 96.06 9 GLU B CA 1
ATOM 4847 C C . GLU B 1 9 ? -7.574 -42.719 -22.234 1 96.06 9 GLU B C 1
ATOM 4849 O O . GLU B 1 9 ? -6.457 -42.875 -21.734 1 96.06 9 GLU B O 1
ATOM 4854 N N . VAL B 1 10 ? -8.555 -42 -21.656 1 96.75 10 VAL B N 1
ATOM 4855 C CA . VAL B 1 10 ? -8.336 -41.406 -20.344 1 96.75 10 VAL B CA 1
ATOM 4856 C C . VAL B 1 10 ? -8.367 -42.5 -19.281 1 96.75 10 VAL B C 1
ATOM 4858 O O . VAL B 1 10 ? -9.273 -43.344 -19.25 1 96.75 10 VAL B O 1
ATOM 4861 N N . MET B 1 11 ? -7.406 -42.469 -18.438 1 97.31 11 MET B N 1
ATOM 4862 C CA . MET B 1 11 ? -7.332 -43.438 -17.344 1 97.31 11 MET B CA 1
ATOM 4863 C C . MET B 1 11 ? -7.988 -42.906 -16.078 1 97.31 11 MET B C 1
ATOM 4865 O O . MET B 1 11 ? -7.844 -41.719 -15.766 1 97.31 11 MET B O 1
ATOM 4869 N N . TYR B 1 12 ? -8.727 -43.781 -15.406 1 96.75 12 TYR B N 1
ATOM 4870 C CA . TYR B 1 12 ? -9.406 -43.406 -14.172 1 96.75 12 TYR B CA 1
ATOM 4871 C C . TYR B 1 12 ? -9.008 -44.375 -13.039 1 96.75 12 TYR B C 1
ATOM 4873 O O . TYR B 1 12 ? -8.555 -45.469 -13.289 1 96.75 12 TYR B O 1
ATOM 4881 N N . THR B 1 13 ? -9.055 -43.906 -11.859 1 96.94 13 THR B N 1
ATOM 4882 C CA . THR B 1 13 ? -8.93 -44.688 -10.633 1 96.94 13 THR B CA 1
ATOM 4883 C C . THR B 1 13 ? -10.031 -44.312 -9.641 1 96.94 13 THR B C 1
ATOM 4885 O O . THR B 1 13 ? -10.812 -43.375 -9.891 1 96.94 13 THR B O 1
ATOM 4888 N N . ASN B 1 14 ? -10.227 -45.062 -8.547 1 96.25 14 ASN B N 1
ATOM 4889 C CA . ASN B 1 14 ? -11.242 -44.75 -7.539 1 96.25 14 ASN B CA 1
ATOM 4890 C C . ASN B 1 14 ? -10.906 -43.469 -6.793 1 96.25 14 ASN B C 1
ATOM 4892 O O . ASN B 1 14 ? -9.75 -43.25 -6.43 1 96.25 14 ASN B O 1
ATOM 4896 N N . ALA B 1 15 ? -11.914 -42.625 -6.691 1 95.5 15 ALA B N 1
ATOM 4897 C CA . ALA B 1 15 ? -11.734 -41.5 -5.797 1 95.5 15 ALA B CA 1
ATOM 4898 C C . ALA B 1 15 ? -11.703 -41.938 -4.34 1 95.5 15 ALA B C 1
ATOM 4900 O O . ALA B 1 15 ? -12.031 -43.094 -4.027 1 95.5 15 ALA B O 1
ATOM 4901 N N . ASN B 1 16 ? -11.188 -41.031 -3.439 1 94.38 16 ASN B N 1
ATOM 4902 C CA . ASN B 1 16 ? -11.164 -41.312 -2.008 1 94.38 16 ASN B CA 1
ATOM 4903 C C . ASN B 1 16 ? -12.539 -41.125 -1.376 1 94.38 16 ASN B C 1
ATOM 4905 O O . ASN B 1 16 ? -13 -39.969 -1.236 1 94.38 16 ASN B O 1
ATOM 4909 N N . PRO B 1 17 ? -13.172 -42.156 -0.881 1 92.31 17 PRO B N 1
ATOM 4910 C CA . PRO B 1 17 ? -14.531 -42.031 -0.349 1 92.31 17 PRO B CA 1
ATOM 4911 C C . PRO B 1 17 ? -14.547 -41.594 1.119 1 92.31 17 PRO B C 1
ATOM 4913 O O . PRO B 1 17 ? -15.625 -41.375 1.686 1 92.31 17 PRO B O 1
ATOM 4916 N N . ASN B 1 18 ? -13.344 -41.531 1.785 1 90.5 18 ASN B N 1
ATOM 4917 C CA . ASN B 1 18 ? -13.25 -41.094 3.17 1 90.5 18 ASN B CA 1
ATOM 4918 C C . ASN B 1 18 ? -13.062 -39.594 3.254 1 90.5 18 ASN B C 1
ATOM 4920 O O . ASN B 1 18 ? -11.938 -39.094 3.348 1 90.5 18 ASN B O 1
ATOM 4924 N N . PHE B 1 19 ? -14.109 -38.969 3.383 1 87.25 19 PHE B N 1
ATOM 4925 C CA . PHE B 1 19 ? -14.117 -37.5 3.301 1 87.25 19 PHE B CA 1
ATOM 4926 C C . PHE B 1 19 ? -13.32 -36.875 4.445 1 87.25 19 PHE B C 1
ATOM 4928 O O . PHE B 1 19 ? -13.555 -37.219 5.613 1 87.25 19 PHE B O 1
ATOM 4935 N N . HIS B 1 20 ? -12.406 -36.031 4.055 1 78.81 20 HIS B N 1
ATOM 4936 C CA . HIS B 1 20 ? -11.633 -35.281 5.023 1 78.81 20 HIS B CA 1
ATOM 4937 C C . HIS B 1 20 ? -12.266 -33.906 5.289 1 78.81 20 HIS B C 1
ATOM 4939 O O . HIS B 1 20 ? -13.055 -33.406 4.477 1 78.81 20 HIS B O 1
ATOM 4945 N N . ASP B 1 21 ? -11.945 -33.281 6.457 1 72.62 21 ASP B N 1
ATOM 4946 C CA . ASP B 1 21 ? -12.398 -31.953 6.859 1 72.62 21 ASP B CA 1
ATOM 4947 C C . ASP B 1 21 ? -13.906 -31.812 6.688 1 72.62 21 ASP B C 1
ATOM 4949 O O . ASP B 1 21 ? -14.398 -30.734 6.348 1 72.62 21 ASP B O 1
ATOM 4953 N N . TRP B 1 22 ? -14.539 -32.844 6.727 1 77.5 22 TRP B N 1
ATOM 4954 C CA . TRP B 1 22 ? -15.992 -32.906 6.648 1 77.5 22 TRP B CA 1
ATOM 4955 C C . TRP B 1 22 ? -16.625 -32.656 8.016 1 77.5 22 TRP B C 1
ATOM 4957 O O . TRP B 1 22 ? -16.359 -33.406 8.969 1 77.5 22 TRP B O 1
ATOM 4967 N N . TRP B 1 23 ? -17.344 -31.547 8.195 1 84.44 23 TRP B N 1
ATOM 4968 C CA . TRP B 1 23 ? -17.766 -31.156 9.531 1 84.44 23 TRP B CA 1
ATOM 4969 C C . TRP B 1 23 ? -19.281 -31.188 9.656 1 84.44 23 TRP B C 1
ATOM 4971 O O . TRP B 1 23 ? -19.828 -31.047 10.75 1 84.44 23 TRP B O 1
ATOM 4981 N N . ILE B 1 24 ? -19.938 -31.406 8.492 1 89.19 24 ILE B N 1
ATOM 4982 C CA . ILE B 1 24 ? -21.391 -31.422 8.523 1 89.19 24 ILE B CA 1
ATOM 4983 C C . ILE B 1 24 ? -21.922 -32.469 7.531 1 89.19 24 ILE B C 1
ATOM 4985 O O . ILE B 1 24 ? -21.375 -32.625 6.434 1 89.19 24 ILE B O 1
ATOM 4989 N N . ASP B 1 25 ? -23.031 -33.219 7.871 1 90.81 25 ASP B N 1
ATOM 4990 C CA . ASP B 1 25 ? -23.578 -34.281 7.047 1 90.81 25 ASP B CA 1
ATOM 4991 C C . ASP B 1 25 ? -24.281 -33.719 5.816 1 90.81 25 ASP B C 1
ATOM 4993 O O . ASP B 1 25 ? -24.844 -32.625 5.863 1 90.81 25 ASP B O 1
ATOM 4997 N N . PHE B 1 26 ? -24.234 -34.531 4.766 1 94.12 26 PHE B N 1
ATOM 4998 C CA . PHE B 1 26 ? -24.969 -34.188 3.557 1 94.12 26 PHE B CA 1
ATOM 4999 C C . PHE B 1 26 ? -26.469 -34.188 3.824 1 94.12 26 PHE B C 1
ATOM 5001 O O . PHE B 1 26 ? -27 -35.094 4.48 1 94.12 26 PHE B O 1
ATOM 5008 N N . GLY B 1 27 ? -27.188 -33.188 3.344 1 95.38 27 GLY B N 1
ATOM 5009 C CA . GLY B 1 27 ? -28.625 -33.031 3.486 1 95.38 27 GLY B CA 1
ATOM 5010 C C . GLY B 1 27 ? -29.141 -31.656 3.088 1 95.38 27 GLY B C 1
ATOM 5011 O O . GLY B 1 27 ? -28.938 -30.688 3.811 1 95.38 27 GLY B O 1
ATOM 5012 N N . PRO B 1 28 ? -29.844 -31.594 1.911 1 96.88 28 PRO B N 1
ATOM 5013 C CA . PRO B 1 28 ? -30.359 -30.297 1.487 1 96.88 28 PRO B CA 1
ATOM 5014 C C . PRO B 1 28 ? -31.172 -29.594 2.576 1 96.88 28 PRO B C 1
ATOM 5016 O O . PRO B 1 28 ? -32 -30.234 3.242 1 96.88 28 PRO B O 1
ATOM 5019 N N . SER B 1 29 ? -30.891 -28.375 2.828 1 97.31 29 SER B N 1
ATOM 5020 C CA . SER B 1 29 ? -31.594 -27.594 3.838 1 97.31 29 SER B CA 1
ATOM 5021 C C . SER B 1 29 ? -31.406 -26.109 3.623 1 97.31 29 SER B C 1
ATOM 5023 O O . SER B 1 29 ? -30.562 -25.688 2.832 1 97.31 29 SER B O 1
ATOM 5025 N N . LYS B 1 30 ? -32.312 -25.391 4.145 1 96.44 30 LYS B N 1
ATOM 5026 C CA . LYS B 1 30 ? -32.219 -23.938 4.207 1 96.44 30 LYS B CA 1
ATOM 5027 C C . LYS B 1 30 ? -32.344 -23.438 5.645 1 96.44 30 LYS B C 1
ATOM 5029 O O . LYS B 1 30 ? -33.281 -23.766 6.348 1 96.44 30 LYS B O 1
ATOM 5034 N N . ARG B 1 31 ? -31.391 -22.656 6.145 1 97 31 ARG B N 1
ATOM 5035 C CA . ARG B 1 31 ? -31.469 -22.141 7.508 1 97 31 ARG B CA 1
ATOM 5036 C C . ARG B 1 31 ? -30.812 -20.766 7.609 1 97 31 ARG B C 1
ATOM 5038 O O . ARG B 1 31 ? -30.062 -20.359 6.723 1 97 31 ARG B O 1
ATOM 5045 N N . ILE B 1 32 ? -31.109 -20.109 8.594 1 98.25 32 ILE B N 1
ATOM 5046 C CA . ILE B 1 32 ? -30.484 -18.828 8.93 1 98.25 32 ILE B CA 1
ATOM 5047 C C . ILE B 1 32 ? -29.422 -19.047 10.023 1 98.25 32 ILE B C 1
ATOM 5049 O O . ILE B 1 32 ? -29.734 -19.594 11.086 1 98.25 32 ILE B O 1
ATOM 5053 N N . LEU B 1 33 ? -28.156 -18.766 9.711 1 98.12 33 LEU B N 1
ATOM 5054 C CA . LEU B 1 33 ? -27.125 -18.641 10.742 1 98.12 33 LEU B CA 1
ATOM 5055 C C . LEU B 1 33 ? -27.172 -17.266 11.391 1 98.12 33 LEU B C 1
ATOM 5057 O O . LEU B 1 33 ? -26.922 -16.25 10.719 1 98.12 33 LEU B O 1
ATOM 5061 N N . PRO B 1 34 ? -27.469 -17.203 12.633 1 97.94 34 PRO B N 1
ATOM 5062 C CA . PRO B 1 34 ? -27.656 -15.898 13.25 1 97.94 34 PRO B CA 1
ATOM 5063 C C . PRO B 1 34 ? -26.344 -15.148 13.477 1 97.94 34 PRO B C 1
ATOM 5065 O O . PRO B 1 34 ? -25.281 -15.766 13.539 1 97.94 34 PRO B O 1
ATOM 5068 N N . ARG B 1 35 ? -26.469 -13.828 13.602 1 96.44 35 ARG B N 1
ATOM 5069 C CA . ARG B 1 35 ? -25.359 -13.023 14.062 1 96.44 35 ARG B CA 1
ATOM 5070 C C . ARG B 1 35 ? -24.719 -13.633 15.312 1 96.44 35 ARG B C 1
ATOM 5072 O O . ARG B 1 35 ? -25.422 -14.094 16.219 1 96.44 35 ARG B O 1
ATOM 5079 N N . GLY B 1 36 ? -23.359 -13.711 15.336 1 96.62 36 GLY B N 1
ATOM 5080 C CA . GLY B 1 36 ? -22.641 -14.266 16.469 1 96.62 36 GLY B CA 1
ATOM 5081 C C . GLY B 1 36 ? -22.391 -15.758 16.344 1 96.62 36 GLY B C 1
ATOM 5082 O O . GLY B 1 36 ? -21.609 -16.328 17.109 1 96.62 36 GLY B O 1
ATOM 5083 N N . TRP B 1 37 ? -23 -16.375 15.312 1 97.19 37 TRP B N 1
ATOM 5084 C CA . TRP B 1 37 ? -22.781 -17.797 15.086 1 97.19 37 TRP B CA 1
ATOM 5085 C C . TRP B 1 37 ? -21.312 -18.078 14.789 1 97.19 37 TRP B C 1
ATOM 5087 O O . TRP B 1 37 ? -20.641 -17.312 14.086 1 97.19 37 TRP B O 1
ATOM 5097 N N . GLN B 1 38 ? -20.781 -19.141 15.336 1 96.25 38 GLN B N 1
ATOM 5098 C CA . GLN B 1 38 ? -19.422 -19.625 15.086 1 96.25 38 GLN B CA 1
ATOM 5099 C C . GLN B 1 38 ? -19.406 -21.125 14.836 1 96.25 38 GLN B C 1
ATOM 5101 O O . GLN B 1 38 ? -20.078 -21.891 15.547 1 96.25 38 GLN B O 1
ATOM 5106 N N . ARG B 1 39 ? -18.703 -21.531 13.789 1 92.62 39 ARG B N 1
ATOM 5107 C CA . ARG B 1 39 ? -18.531 -22.953 13.547 1 92.62 39 ARG B CA 1
ATOM 5108 C C . ARG B 1 39 ? -17.859 -23.641 14.734 1 92.62 39 ARG B C 1
ATOM 5110 O O . ARG B 1 39 ? -18.219 -24.75 15.117 1 92.62 39 ARG B O 1
ATOM 5117 N N . ASP B 1 40 ? -16.75 -23.031 15.273 1 90.06 40 ASP B N 1
ATOM 5118 C CA . ASP B 1 40 ? -16.094 -23.406 16.516 1 90.06 40 ASP B CA 1
ATOM 5119 C C . ASP B 1 40 ? -15.602 -22.188 17.281 1 90.06 40 ASP B C 1
ATOM 5121 O O . ASP B 1 40 ? -15.516 -21.094 16.719 1 90.06 40 ASP B O 1
ATOM 5125 N N . PRO B 1 41 ? -15.328 -22.281 18.578 1 91.81 41 PRO B N 1
ATOM 5126 C CA . PRO B 1 41 ? -15.109 -21.125 19.438 1 91.81 41 PRO B CA 1
ATOM 5127 C C . PRO B 1 41 ? -13.922 -20.266 19 1 91.81 41 PRO B C 1
ATOM 5129 O O . PRO B 1 41 ? -13.859 -19.078 19.328 1 91.81 41 PRO B O 1
ATOM 5132 N N . ASP B 1 42 ? -12.992 -20.781 18.312 1 91.81 42 ASP B N 1
ATOM 5133 C CA . ASP B 1 42 ? -11.781 -20.031 17.953 1 91.81 42 ASP B CA 1
ATOM 5134 C C . ASP B 1 42 ? -11.922 -19.375 16.578 1 91.81 42 ASP B C 1
ATOM 5136 O O . ASP B 1 42 ? -11.031 -18.656 16.141 1 91.81 42 ASP B O 1
ATOM 5140 N N . ARG B 1 43 ? -13.117 -19.516 15.93 1 94.31 43 ARG B N 1
ATOM 5141 C CA . ARG B 1 43 ? -13.312 -19 14.578 1 94.31 43 ARG B CA 1
ATOM 5142 C C . ARG B 1 43 ? -14.062 -17.672 14.602 1 94.31 43 ARG B C 1
ATOM 5144 O O . ARG B 1 43 ? -14.641 -17.297 15.625 1 94.31 43 ARG B O 1
ATOM 5151 N N . LEU B 1 44 ? -14 -17.047 13.5 1 95.25 44 LEU B N 1
ATOM 5152 C CA . LEU B 1 44 ? -14.656 -15.75 13.336 1 95.25 44 LEU B CA 1
ATOM 5153 C C . LEU B 1 44 ? -16.156 -15.883 13.5 1 95.25 44 LEU B C 1
ATOM 5155 O O . LEU B 1 44 ? -16.797 -16.719 12.852 1 95.25 44 LEU B O 1
ATOM 5159 N N . ALA B 1 45 ? -16.719 -15.062 14.406 1 96.88 45 ALA B N 1
ATOM 5160 C CA . ALA B 1 45 ? -18.156 -14.992 14.562 1 96.88 45 ALA B CA 1
ATOM 5161 C C . ALA B 1 45 ? -18.797 -14.172 13.445 1 96.88 45 ALA B C 1
ATOM 5163 O O . ALA B 1 45 ? -18.234 -13.156 13.016 1 96.88 45 ALA B O 1
ATOM 5164 N N . LEU B 1 46 ? -19.969 -14.617 12.984 1 97.12 46 LEU B N 1
ATOM 5165 C CA . LEU B 1 46 ? -20.672 -13.867 11.953 1 97.12 46 LEU B CA 1
ATOM 5166 C C . LEU B 1 46 ? -21.062 -12.484 12.453 1 97.12 46 LEU B C 1
ATOM 5168 O O . LEU B 1 46 ? -21.516 -12.336 13.594 1 97.12 46 LEU B O 1
ATOM 5172 N N . LYS B 1 47 ? -20.891 -11.484 11.625 1 91.38 47 LYS B N 1
ATOM 5173 C CA . LYS B 1 47 ? -21.234 -10.109 11.992 1 91.38 47 LYS B CA 1
ATOM 5174 C C . LYS B 1 47 ? -22.703 -9.805 11.727 1 91.38 47 LYS B C 1
ATOM 5176 O O . LYS B 1 47 ? -23.234 -8.812 12.227 1 91.38 47 LYS B O 1
ATOM 5181 N N . GLU B 1 48 ? -23.359 -10.625 10.883 1 94 48 GLU B N 1
ATOM 5182 C CA . GLU B 1 48 ? -24.781 -10.523 10.578 1 94 48 GLU B CA 1
ATOM 5183 C C . GLU B 1 48 ? -25.359 -11.883 10.227 1 94 48 GLU B C 1
ATOM 5185 O O . GLU B 1 48 ? -24.625 -12.867 10.086 1 94 48 GLU B O 1
ATOM 5190 N N . ASP B 1 49 ? -26.672 -11.906 10.172 1 98 49 ASP B N 1
ATOM 5191 C CA . ASP B 1 49 ? -27.359 -13.141 9.797 1 98 49 ASP B CA 1
ATOM 5192 C C . ASP B 1 49 ? -27.016 -13.539 8.359 1 98 49 ASP B C 1
ATOM 5194 O O . ASP B 1 49 ? -26.969 -12.688 7.469 1 98 49 ASP B O 1
ATOM 5198 N N . LEU B 1 50 ? -26.812 -14.859 8.141 1 98.25 50 LEU B N 1
ATOM 5199 C CA . LEU B 1 50 ? -26.625 -15.414 6.805 1 98.25 50 LEU B CA 1
ATOM 5200 C C . LEU B 1 50 ? -27.688 -16.469 6.5 1 98.25 50 LEU B C 1
ATOM 5202 O O . LEU B 1 50 ? -28.062 -17.25 7.379 1 98.25 50 LEU B O 1
ATOM 5206 N N . ILE B 1 51 ? -28.156 -16.422 5.312 1 98.69 51 ILE B N 1
ATOM 5207 C CA . ILE B 1 51 ? -28.938 -17.547 4.805 1 98.69 51 ILE B CA 1
ATOM 5208 C C . ILE B 1 51 ? -28.016 -18.609 4.23 1 98.69 51 ILE B C 1
ATOM 5210 O O . ILE B 1 51 ? -27.156 -18.312 3.391 1 98.69 51 ILE B O 1
ATOM 5214 N N . TRP B 1 52 ? -28.109 -19.766 4.727 1 98.31 52 TRP B N 1
ATOM 5215 C CA . TRP B 1 52 ? -27.344 -20.906 4.238 1 98.31 52 TRP B CA 1
ATOM 5216 C C . TRP B 1 52 ? -28.25 -21.938 3.559 1 98.31 52 TRP B C 1
ATOM 5218 O O . TRP B 1 52 ? -29.078 -22.578 4.219 1 98.31 52 TRP B O 1
ATOM 5228 N N . GLU B 1 53 ? -28.203 -21.984 2.26 1 98.38 53 GLU B N 1
ATOM 5229 C CA . GLU B 1 53 ? -28.797 -23.078 1.5 1 98.38 53 GLU B CA 1
ATOM 5230 C C . GLU B 1 53 ? -27.781 -24.188 1.256 1 98.38 53 GLU B C 1
ATOM 5232 O O . GLU B 1 53 ? -26.859 -24.031 0.456 1 98.38 53 GLU B O 1
ATOM 5237 N N . LYS B 1 54 ? -28 -25.25 1.928 1 97.06 54 LYS B N 1
ATOM 5238 C CA . LYS B 1 54 ? -27.031 -26.344 1.961 1 97.06 54 LYS B CA 1
ATOM 5239 C C . LYS B 1 54 ? -27.406 -27.438 0.967 1 97.06 54 LYS B C 1
ATOM 5241 O O . LYS B 1 54 ? -28.578 -27.828 0.866 1 97.06 54 LYS B O 1
ATOM 5246 N N . ASP B 1 55 ? -26.391 -27.953 0.212 1 97.88 55 ASP B N 1
ATOM 5247 C CA . ASP B 1 55 ? -26.516 -29.109 -0.686 1 97.88 55 ASP B CA 1
ATOM 5248 C C . ASP B 1 55 ? -27.562 -28.844 -1.76 1 97.88 55 ASP B C 1
ATOM 5250 O O . ASP B 1 55 ? -28.438 -29.688 -2.006 1 97.88 55 ASP B O 1
ATOM 5254 N N . VAL B 1 56 ? -27.484 -27.688 -2.324 1 98.5 56 VAL B N 1
ATOM 5255 C CA . VAL B 1 56 ? -28.375 -27.297 -3.406 1 98.5 56 VAL B CA 1
ATOM 5256 C C . VAL B 1 56 ? -27.984 -28.016 -4.691 1 98.5 56 VAL B C 1
ATOM 5258 O O . VAL B 1 56 ? -26.812 -28 -5.082 1 98.5 56 VAL B O 1
ATOM 5261 N N . GLU B 1 57 ? -28.953 -28.594 -5.359 1 98.38 57 GLU B N 1
ATOM 5262 C CA . GLU B 1 57 ? -28.719 -29.312 -6.609 1 98.38 57 GLU B CA 1
ATOM 5263 C C . GLU B 1 57 ? -28.547 -28.344 -7.777 1 98.38 57 GLU B C 1
ATOM 5265 O O . GLU B 1 57 ? -29.344 -27.422 -7.941 1 98.38 57 GLU B O 1
ATOM 5270 N N . ILE B 1 58 ? -27.516 -28.531 -8.562 1 98.75 58 ILE B N 1
ATOM 5271 C CA . ILE B 1 58 ? -27.266 -27.781 -9.781 1 98.75 58 ILE B CA 1
ATOM 5272 C C . ILE B 1 58 ? -27.172 -28.734 -10.969 1 98.75 58 ILE B C 1
ATOM 5274 O O . ILE B 1 58 ? -26.156 -29.406 -11.148 1 98.75 58 ILE B O 1
ATOM 5278 N N . PRO B 1 59 ? -28.125 -28.781 -11.836 1 98.44 59 PRO B N 1
ATOM 5279 C CA . PRO B 1 59 ? -28.094 -29.703 -12.969 1 98.44 59 PRO B CA 1
ATOM 5280 C C . PRO B 1 59 ? -27.172 -29.234 -14.094 1 98.44 59 PRO B C 1
ATOM 5282 O O . PRO B 1 59 ? -27.234 -28.078 -14.5 1 98.44 59 PRO B O 1
ATOM 5285 N N . MET B 1 60 ? -26.375 -30.078 -14.586 1 98.12 60 MET B N 1
ATOM 5286 C CA . MET B 1 60 ? -25.547 -29.828 -15.758 1 98.12 60 MET B CA 1
ATOM 5287 C C . MET B 1 60 ? -26.281 -30.203 -17.031 1 98.12 60 MET B C 1
ATOM 5289 O O . MET B 1 60 ? -27.281 -30.922 -17 1 98.12 60 MET B O 1
ATOM 5293 N N . ARG B 1 61 ? -25.75 -29.703 -18.156 1 97.62 61 ARG B N 1
ATOM 5294 C CA . ARG B 1 61 ? -26.422 -29.922 -19.438 1 97.62 61 ARG B CA 1
ATOM 5295 C C . ARG B 1 61 ? -26.375 -31.406 -19.828 1 97.62 61 ARG B C 1
ATOM 5297 O O . ARG B 1 61 ? -27.203 -31.875 -20.609 1 97.62 61 ARG B O 1
ATOM 5304 N N . ASP B 1 62 ? -25.484 -32.188 -19.297 1 96.62 62 ASP B N 1
ATOM 5305 C CA . ASP B 1 62 ? -25.375 -33.594 -19.688 1 96.62 62 ASP B CA 1
ATOM 5306 C C . ASP B 1 62 ? -26.094 -34.5 -18.688 1 96.62 62 ASP B C 1
ATOM 5308 O O . ASP B 1 62 ? -25.906 -35.719 -18.688 1 96.62 62 ASP B O 1
ATOM 5312 N N . GLY B 1 63 ? -26.797 -33.938 -17.797 1 96.94 63 GLY B N 1
ATOM 5313 C CA . GLY B 1 63 ? -27.641 -34.688 -16.891 1 96.94 63 GLY B CA 1
ATOM 5314 C C . GLY B 1 63 ? -27.016 -34.906 -15.531 1 96.94 63 GLY B C 1
ATOM 5315 O O . GLY B 1 63 ? -27.703 -35.219 -14.562 1 96.94 63 GLY B O 1
ATOM 5316 N N . VAL B 1 64 ? -25.75 -34.688 -15.367 1 97.25 64 VAL B N 1
ATOM 5317 C CA . VAL B 1 64 ? -25.047 -34.812 -14.094 1 97.25 64 VAL B CA 1
ATOM 5318 C C . VAL B 1 64 ? -25.547 -33.75 -13.125 1 97.25 64 VAL B C 1
ATOM 5320 O O . VAL B 1 64 ? -25.797 -32.594 -13.523 1 97.25 64 VAL B O 1
ATOM 5323 N N . LYS B 1 65 ? -25.625 -34.125 -11.836 1 98.31 65 LYS B N 1
ATOM 5324 C CA . LYS B 1 65 ? -26.031 -33.188 -10.797 1 98.31 65 LYS B CA 1
ATOM 5325 C C . LYS B 1 65 ? -24.859 -32.812 -9.883 1 98.31 65 LYS B C 1
ATOM 5327 O O . LYS B 1 65 ? -24.25 -33.688 -9.273 1 98.31 65 LYS B O 1
ATOM 5332 N N . LEU B 1 66 ? -24.578 -31.562 -9.805 1 98.56 66 LEU B N 1
ATOM 5333 C CA . LEU B 1 66 ? -23.625 -31.047 -8.812 1 98.56 66 LEU B CA 1
ATOM 5334 C C . LEU B 1 66 ? -24.375 -30.516 -7.586 1 98.56 66 LEU B C 1
ATOM 5336 O O . LEU B 1 66 ? -25.578 -30.25 -7.648 1 98.56 66 LEU B O 1
ATOM 5340 N N . TYR B 1 67 ? -23.672 -30.453 -6.461 1 98.25 67 TYR B N 1
ATOM 5341 C CA . TYR B 1 67 ? -24.25 -29.891 -5.242 1 98.25 67 TYR B CA 1
ATOM 5342 C C . TYR B 1 67 ? -23.406 -28.719 -4.734 1 98.25 67 TYR B C 1
ATOM 5344 O O . TYR B 1 67 ? -22.188 -28.75 -4.801 1 98.25 67 TYR B O 1
ATOM 5352 N N . ALA B 1 68 ? -24.078 -27.703 -4.234 1 98.38 68 ALA B N 1
ATOM 5353 C CA . ALA B 1 68 ? -23.391 -26.5 -3.77 1 98.38 68 ALA B CA 1
ATOM 5354 C C . ALA B 1 68 ? -23.969 -26.016 -2.443 1 98.38 68 ALA B C 1
ATOM 5356 O O . ALA B 1 68 ? -25.125 -26.328 -2.115 1 98.38 68 ALA B O 1
ATOM 5357 N N . ASP B 1 69 ? -23.172 -25.406 -1.658 1 97.88 69 ASP B N 1
ATOM 5358 C CA . ASP B 1 69 ? -23.641 -24.547 -0.568 1 97.88 69 ASP B CA 1
ATOM 5359 C C . ASP B 1 69 ? -23.703 -23.094 -1.006 1 97.88 69 ASP B C 1
ATOM 5361 O O . ASP B 1 69 ? -22.781 -22.594 -1.662 1 97.88 69 ASP B O 1
ATOM 5365 N N . ILE B 1 70 ? -24.797 -22.453 -0.708 1 98.62 70 ILE B N 1
ATOM 5366 C CA . ILE B 1 70 ? -25.016 -21.062 -1.083 1 98.62 70 ILE B CA 1
ATOM 5367 C C . ILE B 1 70 ? -25.219 -20.203 0.172 1 98.62 70 ILE B C 1
ATOM 5369 O O . ILE B 1 70 ? -26.047 -20.531 1.025 1 98.62 70 ILE B O 1
ATOM 5373 N N . PHE B 1 71 ? -24.422 -19.172 0.284 1 98.62 71 PHE B N 1
ATOM 5374 C CA . PHE B 1 71 ? -24.547 -18.219 1.386 1 98.62 71 PHE B CA 1
ATOM 5375 C C . PHE B 1 71 ? -25 -16.859 0.881 1 98.62 71 PHE B C 1
ATOM 5377 O O . PHE B 1 71 ? -24.438 -16.344 -0.088 1 98.62 71 PHE B O 1
ATOM 5384 N N . ARG B 1 72 ? -26.047 -16.25 1.478 1 98.31 72 ARG B N 1
ATOM 5385 C CA . ARG B 1 72 ? -26.594 -14.945 1.132 1 98.31 72 ARG B CA 1
ATOM 5386 C C . ARG B 1 72 ? -26.781 -14.086 2.377 1 98.31 72 ARG B C 1
ATOM 5388 O O . ARG B 1 72 ? -27.047 -14.609 3.463 1 98.31 72 ARG B O 1
ATOM 5395 N N . PRO B 1 73 ? -26.578 -12.844 2.211 1 97.44 73 PRO B N 1
ATOM 5396 C CA . PRO B 1 73 ? -26.906 -11.977 3.348 1 97.44 73 PRO B CA 1
ATOM 5397 C C . PRO B 1 73 ? -28.391 -11.938 3.65 1 97.44 73 PRO B C 1
ATOM 5399 O O . PRO B 1 73 ? -29.203 -11.586 2.779 1 97.44 73 PRO B O 1
ATOM 5402 N N . ALA B 1 74 ? -28.75 -12.227 4.848 1 97.62 74 ALA B N 1
ATOM 5403 C CA . ALA B 1 74 ? -30.172 -12.297 5.223 1 97.62 74 ALA B CA 1
ATOM 5404 C C . ALA B 1 74 ? -30.828 -10.93 5.129 1 97.62 74 ALA B C 1
ATOM 5406 O O . ALA B 1 74 ? -31.984 -10.82 4.723 1 97.62 74 ALA B O 1
ATOM 5407 N N . LYS B 1 75 ? -30.094 -9.953 5.492 1 93.5 75 LYS B N 1
ATOM 5408 C CA . LYS B 1 75 ? -30.625 -8.594 5.516 1 93.5 75 LYS B CA 1
ATOM 5409 C C . LYS B 1 75 ? -31.062 -8.148 4.121 1 93.5 75 LYS B C 1
ATOM 5411 O O . LYS B 1 75 ? -31.859 -7.219 3.977 1 93.5 75 LYS B O 1
ATOM 5416 N N . LEU B 1 76 ? -30.562 -8.828 3.129 1 95.06 76 LEU B N 1
ATOM 5417 C CA . LEU B 1 76 ? -30.812 -8.422 1.753 1 95.06 76 LEU B CA 1
ATOM 5418 C C . LEU B 1 76 ? -31.719 -9.43 1.051 1 95.06 76 LEU B C 1
ATOM 5420 O O . LEU B 1 76 ? -31.828 -9.43 -0.177 1 95.06 76 LEU B O 1
ATOM 5424 N N . ASP B 1 77 ? -32.312 -10.273 1.813 1 95.62 77 ASP B N 1
ATOM 5425 C CA . ASP B 1 77 ? -33.219 -11.242 1.231 1 95.62 77 ASP B CA 1
ATOM 5426 C C . ASP B 1 77 ? -34.344 -10.547 0.444 1 95.62 77 ASP B C 1
ATOM 5428 O O . ASP B 1 77 ? -34.875 -9.531 0.888 1 95.62 77 ASP B O 1
ATOM 5432 N N . GLY B 1 78 ? -34.625 -11.031 -0.74 1 96 78 GLY B N 1
ATOM 5433 C CA . GLY B 1 78 ? -35.625 -10.422 -1.614 1 96 78 GLY B CA 1
ATOM 5434 C C . GLY B 1 78 ? -35 -9.523 -2.674 1 96 78 GLY B C 1
ATOM 5435 O O . GLY B 1 78 ? -35.656 -9.203 -3.668 1 96 78 GLY B O 1
ATOM 5436 N N . GLN B 1 79 ? -33.781 -9.156 -2.48 1 96.62 79 GLN B N 1
ATOM 5437 C CA . GLN B 1 79 ? -33.062 -8.367 -3.48 1 96.62 79 GLN B CA 1
ATOM 5438 C C . GLN B 1 79 ? -32.25 -9.266 -4.402 1 96.62 79 GLN B C 1
ATOM 5440 O O . GLN B 1 79 ? -31.844 -10.367 -4.016 1 96.62 79 GLN B O 1
ATOM 5445 N N . LYS B 1 80 ? -32.062 -8.781 -5.598 1 98.38 80 LYS B N 1
ATOM 5446 C CA . LYS B 1 80 ? -31.172 -9.484 -6.527 1 98.38 80 LYS B CA 1
ATOM 5447 C C . LYS B 1 80 ? -29.719 -9.086 -6.316 1 98.38 80 LYS B C 1
ATOM 5449 O O . LYS B 1 80 ? -29.391 -7.902 -6.266 1 98.38 80 LYS B O 1
ATOM 5454 N N . LEU B 1 81 ? -28.875 -10.023 -6.16 1 98.62 81 LEU B N 1
ATOM 5455 C CA . LEU B 1 81 ? -27.484 -9.781 -5.781 1 98.62 81 LEU B CA 1
ATOM 5456 C C . LEU B 1 81 ? -26.531 -10.453 -6.762 1 98.62 81 LEU B C 1
ATOM 5458 O O . LEU B 1 81 ? -26.891 -11.43 -7.414 1 98.62 81 LEU B O 1
ATOM 5462 N N . PRO B 1 82 ? -25.297 -9.859 -6.941 1 98.81 82 PRO B N 1
ATOM 5463 C CA . PRO B 1 82 ? -24.266 -10.562 -7.699 1 98.81 82 PRO B CA 1
ATOM 5464 C C . PRO B 1 82 ? -23.734 -11.797 -6.969 1 98.81 82 PRO B C 1
ATOM 5466 O O . PRO B 1 82 ? -23.859 -11.891 -5.746 1 98.81 82 PRO B O 1
ATOM 5469 N N . ALA B 1 83 ? -23.141 -12.703 -7.691 1 98.94 83 ALA B N 1
ATOM 5470 C CA . ALA B 1 83 ? -22.672 -13.945 -7.098 1 98.94 83 ALA B CA 1
ATOM 5471 C C . ALA B 1 83 ? -21.188 -14.156 -7.379 1 98.94 83 ALA B C 1
ATOM 5473 O O . ALA B 1 83 ? -20.688 -13.797 -8.453 1 98.94 83 ALA B O 1
ATOM 5474 N N . LEU B 1 84 ? -20.484 -14.672 -6.398 1 98.94 84 LEU B N 1
ATOM 5475 C CA . LEU B 1 84 ? -19.125 -15.156 -6.531 1 98.94 84 LEU B CA 1
ATOM 5476 C C . LEU B 1 84 ? -19.078 -16.672 -6.566 1 98.94 84 LEU B C 1
ATOM 5478 O O . LEU B 1 84 ? -19.766 -17.344 -5.785 1 98.94 84 LEU B O 1
ATOM 5482 N N . LEU B 1 85 ? -18.297 -17.156 -7.48 1 98.88 85 LEU B N 1
ATOM 5483 C CA . LEU B 1 85 ? -18.234 -18.594 -7.703 1 98.88 85 LEU B CA 1
ATOM 5484 C C . LEU B 1 85 ? -16.812 -19.109 -7.551 1 98.88 85 LEU B C 1
ATOM 5486 O O . LEU B 1 85 ? -16 -19.031 -8.484 1 98.88 85 LEU B O 1
ATOM 5490 N N . PRO B 1 86 ? -16.453 -19.594 -6.379 1 98.5 86 PRO B N 1
ATOM 5491 C CA . PRO B 1 86 ? -15.211 -20.359 -6.227 1 98.5 86 PRO B CA 1
ATOM 5492 C C . PRO B 1 86 ? -15.367 -21.828 -6.664 1 98.5 86 PRO B C 1
ATOM 5494 O O . PRO B 1 86 ? -16.141 -22.578 -6.07 1 98.5 86 PRO B O 1
ATOM 5497 N N . TRP B 1 87 ? -14.625 -22.172 -7.691 1 98 87 TRP B N 1
ATOM 5498 C CA . TRP B 1 87 ? -14.758 -23.5 -8.289 1 98 87 TRP B CA 1
ATOM 5499 C C . TRP B 1 87 ? -13.539 -24.359 -7.988 1 98 87 TRP B C 1
ATOM 5501 O O . TRP B 1 87 ? -12.414 -23.984 -8.328 1 98 87 TRP B O 1
ATOM 5511 N N . SER B 1 88 ? -13.773 -25.5 -7.316 1 96.56 88 SER B N 1
ATOM 5512 C CA . SER B 1 88 ? -12.672 -26.438 -7.062 1 96.56 88 SER B CA 1
ATOM 5513 C C . SER B 1 88 ? -13.195 -27.797 -6.621 1 96.56 88 SER B C 1
ATOM 5515 O O . SER B 1 88 ? -14.391 -27.938 -6.324 1 96.56 88 SER B O 1
ATOM 5517 N N . PRO B 1 89 ? -12.32 -28.75 -6.535 1 95.56 89 PRO B N 1
ATOM 5518 C CA . PRO B 1 89 ? -12.703 -30.062 -6.012 1 95.56 89 PRO B CA 1
ATOM 5519 C C . PRO B 1 89 ? -12.516 -30.172 -4.5 1 95.56 89 PRO B C 1
ATOM 5521 O O . PRO B 1 89 ? -12.531 -31.281 -3.955 1 95.56 89 PRO B O 1
ATOM 5524 N N . TYR B 1 90 ? -12.312 -29.078 -3.799 1 93.69 90 TYR B N 1
ATOM 5525 C CA . TYR B 1 90 ? -11.836 -29.125 -2.42 1 93.69 90 TYR B CA 1
ATOM 5526 C C . TYR B 1 90 ? -13 -29.25 -1.445 1 93.69 90 TYR B C 1
ATOM 5528 O O . TYR B 1 90 ? -12.797 -29.297 -0.23 1 93.69 90 TYR B O 1
ATOM 5536 N N . GLY B 1 91 ? -14.203 -29.281 -1.948 1 91.81 91 GLY B N 1
ATOM 5537 C CA . GLY B 1 91 ? -15.367 -29.281 -1.075 1 91.81 91 GLY B CA 1
ATOM 5538 C C . GLY B 1 91 ? -16.125 -27.969 -1.089 1 91.81 91 GLY B C 1
ATOM 5539 O O . GLY B 1 91 ? -15.57 -26.938 -1.47 1 91.81 91 GLY B O 1
ATOM 5540 N N . LYS B 1 92 ? -17.359 -28.016 -0.672 1 90.19 92 LYS B N 1
ATOM 5541 C CA . LYS B 1 92 ? -18.219 -26.844 -0.78 1 90.19 92 LYS B CA 1
ATOM 5542 C C . LYS B 1 92 ? -18.047 -25.938 0.434 1 90.19 92 LYS B C 1
ATOM 5544 O O . LYS B 1 92 ? -18.266 -24.719 0.338 1 90.19 92 LYS B O 1
ATOM 5549 N N . THR B 1 93 ? -17.719 -26.531 1.643 1 84.12 93 THR B N 1
ATOM 5550 C CA . THR B 1 93 ? -17.531 -25.703 2.83 1 84.12 93 THR B CA 1
ATOM 5551 C C . THR B 1 93 ? -16.453 -26.281 3.74 1 84.12 93 THR B C 1
ATOM 5553 O O . THR B 1 93 ? -16.281 -27.5 3.811 1 84.12 93 THR B O 1
ATOM 5556 N N . GLY B 1 94 ? -15.719 -25.422 4.281 1 79.44 94 GLY B N 1
ATOM 5557 C CA . GLY B 1 94 ? -14.68 -25.844 5.211 1 79.44 94 GLY B CA 1
ATOM 5558 C C . GLY B 1 94 ? -13.281 -25.516 4.73 1 79.44 94 GLY B C 1
ATOM 5559 O O . GLY B 1 94 ? -13.023 -25.469 3.525 1 79.44 94 GLY B O 1
ATOM 5560 N N . THR B 1 95 ? -12.383 -25.125 5.609 1 69.62 95 THR B N 1
ATOM 5561 C CA . THR B 1 95 ? -10.992 -24.797 5.328 1 69.62 95 THR B CA 1
ATOM 5562 C C . THR B 1 95 ? -10.062 -25.469 6.332 1 69.62 95 THR B C 1
ATOM 5564 O O . THR B 1 95 ? -10.477 -25.812 7.438 1 69.62 95 THR B O 1
ATOM 5567 N N . VAL B 1 96 ? -8.82 -25.75 5.883 1 77.06 96 VAL B N 1
ATOM 5568 C CA . VAL B 1 96 ? -7.77 -26.234 6.773 1 77.06 96 VAL B CA 1
ATOM 5569 C C . VAL B 1 96 ? -7.309 -25.094 7.684 1 77.06 96 VAL B C 1
ATOM 5571 O O . VAL B 1 96 ? -7.57 -23.922 7.406 1 77.06 96 VAL B O 1
ATOM 5574 N N . ASN B 1 97 ? -6.719 -25.531 8.867 1 79.62 97 ASN B N 1
ATOM 5575 C CA . ASN B 1 97 ? -6.105 -24.547 9.75 1 79.62 97 ASN B CA 1
ATOM 5576 C C . ASN B 1 97 ? -4.93 -23.828 9.078 1 79.62 97 ASN B C 1
ATOM 5578 O O . ASN B 1 97 ? -3.957 -24.484 8.688 1 79.62 97 ASN B O 1
ATOM 5582 N N . MET B 1 98 ? -4.984 -22.562 8.969 1 84.38 98 MET B N 1
ATOM 5583 C CA . MET B 1 98 ? -4 -21.781 8.219 1 84.38 98 MET B CA 1
ATOM 5584 C C . MET B 1 98 ? -3.146 -20.938 9.156 1 84.38 98 MET B C 1
ATOM 5586 O O . MET B 1 98 ? -2.447 -20.016 8.703 1 84.38 98 MET B O 1
ATOM 5590 N N . SER B 1 99 ? -3.131 -21.141 10.461 1 79.56 99 SER B N 1
ATOM 5591 C CA . SER B 1 99 ? -2.389 -20.328 11.422 1 79.56 99 SER B CA 1
ATOM 5592 C C . SER B 1 99 ? -0.889 -20.391 11.156 1 79.56 99 SER B C 1
ATOM 5594 O O . SER B 1 99 ? -0.168 -19.422 11.406 1 79.56 99 SER B O 1
ATOM 5596 N N . HIS B 1 100 ? -0.51 -21.469 10.633 1 80.12 100 HIS B N 1
ATOM 5597 C CA . HIS B 1 100 ? 0.912 -21.672 10.391 1 80.12 100 HIS B CA 1
ATOM 5598 C C . HIS B 1 100 ? 1.413 -20.797 9.25 1 80.12 100 HIS B C 1
ATOM 5600 O O . HIS B 1 100 ? 2.621 -20.625 9.078 1 80.12 100 HIS B O 1
ATOM 5606 N N . ILE B 1 101 ? 0.484 -20.25 8.516 1 88.69 101 ILE B N 1
ATOM 5607 C CA . ILE B 1 101 ? 0.91 -19.375 7.426 1 88.69 101 ILE B CA 1
ATOM 5608 C C . ILE B 1 101 ? 0.511 -17.938 7.727 1 88.69 101 ILE B C 1
ATOM 5610 O O . ILE B 1 101 ? 0.242 -17.156 6.812 1 88.69 101 ILE B O 1
ATOM 5614 N N . GLY B 1 102 ? 0.302 -17.625 8.969 1 89.62 102 GLY B N 1
ATOM 5615 C CA . GLY B 1 102 ? 0.106 -16.25 9.391 1 89.62 102 GLY B CA 1
ATOM 5616 C C . GLY B 1 102 ? -1.349 -15.812 9.367 1 89.62 102 GLY B C 1
ATOM 5617 O O . GLY B 1 102 ? -1.651 -14.625 9.484 1 89.62 102 GLY B O 1
ATOM 5618 N N . VAL B 1 103 ? -2.305 -16.734 9.148 1 92.75 103 VAL B N 1
ATOM 5619 C CA . VAL B 1 103 ? -3.734 -16.453 9.188 1 92.75 103 VAL B CA 1
ATOM 5620 C C . VAL B 1 103 ? -4.348 -17.078 10.445 1 92.75 103 VAL B C 1
ATOM 5622 O O . VAL B 1 103 ? -4.605 -18.281 10.492 1 92.75 103 VAL B O 1
ATOM 5625 N N . PRO B 1 104 ? -4.559 -16.266 11.422 1 90.81 104 PRO B N 1
ATOM 5626 C CA . PRO B 1 104 ? -5.121 -16.859 12.648 1 90.81 104 PRO B CA 1
ATOM 5627 C C . PRO B 1 104 ? -6.5 -17.469 12.422 1 90.81 104 PRO B C 1
ATOM 5629 O O . PRO B 1 104 ? -7.266 -16.984 11.586 1 90.81 104 PRO B O 1
ATOM 5632 N N . LYS B 1 105 ? -6.801 -18.469 13.195 1 91.69 105 LYS B N 1
ATOM 5633 C CA . LYS B 1 105 ? -8.086 -19.172 13.086 1 91.69 105 LYS B CA 1
ATOM 5634 C C . LYS B 1 105 ? -9.25 -18.203 13.258 1 91.69 105 LYS B C 1
ATOM 5636 O O . LYS B 1 105 ? -10.305 -18.375 12.641 1 91.69 105 LYS B O 1
ATOM 5641 N N . SER B 1 106 ? -9.008 -17.125 14.031 1 92 106 SER B N 1
ATOM 5642 C CA . SER B 1 106 ? -10.047 -16.141 14.344 1 92 106 SER B CA 1
ATOM 5643 C C . SER B 1 106 ? -10.305 -15.211 13.156 1 92 106 SER B C 1
ATOM 5645 O O . SER B 1 106 ? -11.266 -14.445 13.164 1 92 106 SER B O 1
ATOM 5647 N N . ALA B 1 107 ? -9.523 -15.367 12.117 1 92.44 107 ALA B N 1
ATOM 5648 C CA . ALA B 1 107 ? -9.664 -14.484 10.961 1 92.44 107 ALA B CA 1
ATOM 5649 C C . ALA B 1 107 ? -10.695 -15.031 9.977 1 92.44 107 ALA B C 1
ATOM 5651 O O . ALA B 1 107 ? -11.172 -14.305 9.102 1 92.44 107 ALA B O 1
ATOM 5652 N N . LEU B 1 108 ? -11.094 -16.281 10.164 1 95.44 108 LEU B N 1
ATOM 5653 C CA . LEU B 1 108 ? -11.984 -16.922 9.203 1 95.44 108 LEU B CA 1
ATOM 5654 C C . LEU B 1 108 ? -13.125 -17.641 9.922 1 95.44 108 LEU B C 1
ATOM 5656 O O . LEU B 1 108 ? -12.938 -18.203 11 1 95.44 108 LEU B O 1
ATOM 5660 N N . SER B 1 109 ? -14.258 -17.719 9.266 1 96.06 109 SER B N 1
ATOM 5661 C CA . SER B 1 109 ? -15.445 -18.312 9.867 1 96.06 109 SER B CA 1
ATOM 5662 C C . SER B 1 109 ? -15.422 -19.828 9.758 1 96.06 109 SER B C 1
ATOM 5664 O O . SER B 1 109 ? -16.094 -20.531 10.523 1 96.06 109 SER B O 1
ATOM 5666 N N . GLY B 1 110 ? -14.734 -20.312 8.773 1 94.19 110 GLY B N 1
ATOM 5667 C CA . GLY B 1 110 ? -14.75 -21.734 8.492 1 94.19 110 GLY B CA 1
ATOM 5668 C C . GLY B 1 110 ? -15.852 -22.141 7.523 1 94.19 110 GLY B C 1
ATOM 5669 O O . GLY B 1 110 ? -16.031 -23.328 7.234 1 94.19 110 GLY B O 1
ATOM 5670 N N . LEU B 1 111 ? -16.531 -21.156 6.957 1 95.94 111 LEU B N 1
ATOM 5671 C CA . LEU B 1 111 ? -17.609 -21.438 6.004 1 95.94 111 LEU B CA 1
ATOM 5672 C C . LEU B 1 111 ? -17.094 -21.391 4.574 1 95.94 111 LEU B C 1
ATOM 5674 O O . LEU B 1 111 ? -17.781 -21.797 3.641 1 95.94 111 LEU B O 1
ATOM 5678 N N . GLU B 1 112 ? -15.906 -20.875 4.434 1 95.44 112 GLU B N 1
ATOM 5679 C CA . GLU B 1 112 ? -15.344 -20.734 3.098 1 95.44 112 GLU B CA 1
ATOM 5680 C C . GLU B 1 112 ? -14.812 -22.062 2.572 1 95.44 112 GLU B C 1
ATOM 5682 O O . GLU B 1 112 ? -14.344 -22.906 3.346 1 95.44 112 GLU B O 1
ATOM 5687 N N . LYS B 1 113 ? -14.953 -22.203 1.239 1 93.75 113 LYS B N 1
ATOM 5688 C CA . LYS B 1 113 ? -14.188 -23.219 0.521 1 93.75 113 LYS B CA 1
ATOM 5689 C C . LYS B 1 113 ? -12.688 -22.953 0.636 1 93.75 113 LYS B C 1
ATOM 5691 O O . LYS B 1 113 ? -12.25 -21.797 0.611 1 93.75 113 LYS B O 1
ATOM 5696 N N . PHE B 1 114 ? -11.914 -24.078 0.801 1 94.31 114 PHE B N 1
ATOM 5697 C CA . PHE B 1 114 ? -10.461 -23.922 0.847 1 94.31 114 PHE B CA 1
ATOM 5698 C C . PHE B 1 114 ? -9.977 -23.062 -0.311 1 94.31 114 PHE B C 1
ATOM 5700 O O . PHE B 1 114 ? -10.297 -23.328 -1.47 1 94.31 114 PHE B O 1
ATOM 5707 N N . GLU B 1 115 ? -9.211 -21.891 -0.031 1 95.69 115 GLU B N 1
ATOM 5708 C CA . GLU B 1 115 ? -8.57 -20.984 -0.973 1 95.69 115 GLU B CA 1
ATOM 5709 C C . GLU B 1 115 ? -9.594 -20.031 -1.604 1 95.69 115 GLU B C 1
ATOM 5711 O O . GLU B 1 115 ? -9.336 -19.453 -2.656 1 95.69 115 GLU B O 1
ATOM 5716 N N . ALA B 1 116 ? -10.805 -19.891 -0.933 1 97.19 116 ALA B N 1
ATOM 5717 C CA . ALA B 1 116 ? -11.875 -19.047 -1.445 1 97.19 116 ALA B CA 1
ATOM 5718 C C . ALA B 1 116 ? -12.195 -17.906 -0.476 1 97.19 116 ALA B C 1
ATOM 5720 O O . ALA B 1 116 ? -11.789 -17.938 0.687 1 97.19 116 ALA B O 1
ATOM 5721 N N . PRO B 1 117 ? -12.922 -16.875 -0.969 1 96.94 117 PRO B N 1
ATOM 5722 C CA . PRO B 1 117 ? -13.422 -15.844 -0.057 1 96.94 117 PRO B CA 1
ATOM 5723 C C . PRO B 1 117 ? -14.344 -16.406 1.025 1 96.94 117 PRO B C 1
ATOM 5725 O O . PRO B 1 117 ? -15.109 -17.344 0.765 1 96.94 117 PRO B O 1
ATOM 5728 N N . ASP B 1 118 ? -14.258 -15.891 2.213 1 97.38 118 ASP B N 1
ATOM 5729 C CA . ASP B 1 118 ? -15.062 -16.297 3.357 1 97.38 118 ASP B CA 1
ATOM 5730 C C . ASP B 1 118 ? -16.469 -15.688 3.291 1 97.38 118 ASP B C 1
ATOM 5732 O O . ASP B 1 118 ? -16.609 -14.461 3.283 1 97.38 118 ASP B O 1
ATOM 5736 N N . PRO B 1 119 ? -17.547 -16.469 3.291 1 97.75 119 PRO B N 1
ATOM 5737 C CA . PRO B 1 119 ? -18.906 -15.93 3.293 1 97.75 119 PRO B CA 1
ATOM 5738 C C . PRO B 1 119 ? -19.141 -14.914 4.406 1 97.75 119 PRO B C 1
ATOM 5740 O O . PRO B 1 119 ? -19.875 -13.938 4.215 1 97.75 119 PRO B O 1
ATOM 5743 N N . ALA B 1 120 ? -18.516 -15.125 5.531 1 97 120 ALA B N 1
ATOM 5744 C CA . ALA B 1 120 ? -18.672 -14.211 6.656 1 97 120 ALA B CA 1
ATOM 5745 C C . ALA B 1 120 ? -18.172 -12.812 6.309 1 97 120 ALA B C 1
ATOM 5747 O O . ALA B 1 120 ? -18.625 -11.82 6.875 1 97 120 ALA B O 1
ATOM 5748 N N . GLU B 1 121 ? -17.25 -12.75 5.422 1 96.44 121 GLU B N 1
ATOM 5749 C CA . GLU B 1 121 ? -16.672 -11.477 4.98 1 96.44 121 GLU B CA 1
ATOM 5750 C C . GLU B 1 121 ? -17.453 -10.922 3.785 1 96.44 121 GLU B C 1
ATOM 5752 O O . GLU B 1 121 ? -17.734 -9.727 3.736 1 96.44 121 GLU B O 1
ATOM 5757 N N . TRP B 1 122 ? -17.906 -11.703 2.891 1 97.88 122 TRP B N 1
ATOM 5758 C CA . TRP B 1 122 ? -18.312 -11.227 1.572 1 97.88 122 TRP B CA 1
ATOM 5759 C C . TRP B 1 122 ? -19.828 -11.109 1.474 1 97.88 122 TRP B C 1
ATOM 5761 O O . TRP B 1 122 ? -20.344 -10.312 0.686 1 97.88 122 TRP B O 1
ATOM 5771 N N . CYS B 1 123 ? -20.547 -11.898 2.215 1 97.81 123 CYS B N 1
ATOM 5772 C CA . CYS B 1 123 ? -22 -11.727 2.197 1 97.81 123 CYS B CA 1
ATOM 5773 C C . CYS B 1 123 ? -22.406 -10.352 2.727 1 97.81 123 CYS B C 1
ATOM 5775 O O . CYS B 1 123 ? -23.188 -9.648 2.102 1 97.81 123 CYS B O 1
ATOM 5777 N N . PRO B 1 124 ? -21.781 -9.953 3.889 1 94.75 124 PRO B N 1
ATOM 5778 C CA . PRO B 1 124 ? -22.094 -8.602 4.367 1 94.75 124 PRO B CA 1
ATOM 5779 C C . PRO B 1 124 ? -21.734 -7.52 3.348 1 94.75 124 PRO B C 1
ATOM 5781 O O . PRO B 1 124 ? -22.266 -6.41 3.412 1 94.75 124 PRO B O 1
ATOM 5784 N N . ARG B 1 125 ? -20.891 -7.832 2.414 1 94.81 125 ARG B N 1
ATOM 5785 C CA . ARG B 1 125 ? -20.484 -6.891 1.373 1 94.81 125 ARG B CA 1
ATOM 5786 C C . ARG B 1 125 ? -21.5 -6.887 0.226 1 94.81 125 ARG B C 1
ATOM 5788 O O . ARG B 1 125 ? -21.328 -6.141 -0.743 1 94.81 125 ARG B O 1
ATOM 5795 N N . GLY B 1 126 ? -22.469 -7.719 0.288 1 95.94 126 GLY B N 1
ATOM 5796 C CA . GLY B 1 126 ? -23.562 -7.691 -0.676 1 95.94 126 GLY B CA 1
ATOM 5797 C C . GLY B 1 126 ? -23.422 -8.742 -1.761 1 95.94 126 GLY B C 1
ATOM 5798 O O . GLY B 1 126 ? -24.016 -8.617 -2.834 1 95.94 126 GLY B O 1
ATOM 5799 N N . TYR B 1 127 ? -22.641 -9.758 -1.517 1 98.44 127 TYR B N 1
ATOM 5800 C CA . TYR B 1 127 ? -22.438 -10.797 -2.521 1 98.44 127 TYR B CA 1
ATOM 5801 C C . TYR B 1 127 ? -23 -12.133 -2.051 1 98.44 127 TYR B C 1
ATOM 5803 O O . TYR B 1 127 ? -23.031 -12.414 -0.849 1 98.44 127 TYR B O 1
ATOM 5811 N N . VAL B 1 128 ? -23.453 -12.898 -2.986 1 98.81 128 VAL B N 1
ATOM 5812 C CA . VAL B 1 128 ? -23.812 -14.297 -2.766 1 98.81 128 VAL B CA 1
ATOM 5813 C C . VAL B 1 128 ? -22.594 -15.188 -3.066 1 98.81 128 VAL B C 1
ATOM 5815 O O . VAL B 1 128 ? -21.922 -15 -4.082 1 98.81 128 VAL B O 1
ATOM 5818 N N . LEU B 1 129 ? -22.312 -16.078 -2.15 1 98.69 129 LEU B N 1
ATOM 5819 C CA . LEU B 1 129 ? -21.266 -17.062 -2.42 1 98.69 129 LEU B CA 1
ATOM 5820 C C . LEU B 1 129 ? -21.875 -18.406 -2.791 1 98.69 129 LEU B C 1
ATOM 5822 O O . LEU B 1 129 ? -22.656 -18.984 -2.018 1 98.69 129 LEU B O 1
ATOM 5826 N N . VAL B 1 130 ? -21.609 -18.875 -3.965 1 98.81 130 VAL B N 1
ATOM 5827 C CA . VAL B 1 130 ? -22.016 -20.188 -4.434 1 98.81 130 VAL B CA 1
ATOM 5828 C C . VAL B 1 130 ? -20.781 -21.109 -4.488 1 98.81 130 VAL B C 1
ATOM 5830 O O . VAL B 1 130 ? -19.906 -20.922 -5.336 1 98.81 130 VAL B O 1
ATOM 5833 N N . GLN B 1 131 ? -20.797 -22.109 -3.613 1 98.25 131 GLN B N 1
ATOM 5834 C CA . GLN B 1 131 ? -19.625 -22.984 -3.453 1 98.25 131 GLN B CA 1
ATOM 5835 C C . GLN B 1 131 ? -19.953 -24.422 -3.854 1 98.25 131 GLN B C 1
ATOM 5837 O O . GLN B 1 131 ? -20.359 -25.219 -3.014 1 98.25 131 GLN B O 1
ATOM 5842 N N . PRO B 1 132 ? -19.703 -24.797 -5.055 1 98.06 132 PRO B N 1
ATOM 5843 C CA . PRO B 1 132 ? -20.078 -26.141 -5.504 1 98.06 132 PRO B CA 1
ATOM 5844 C C . PRO B 1 132 ? -18.969 -27.172 -5.25 1 98.06 132 PRO B C 1
ATOM 5846 O O . PRO B 1 132 ? -17.797 -26.797 -5.152 1 98.06 132 PRO B O 1
ATOM 5849 N N . ASP B 1 133 ? -19.422 -28.375 -5.09 1 96.69 133 ASP B N 1
ATOM 5850 C CA . ASP B 1 133 ? -18.547 -29.516 -5.371 1 96.69 133 ASP B CA 1
ATOM 5851 C C . ASP B 1 133 ? -18.516 -29.828 -6.867 1 96.69 133 ASP B C 1
ATOM 5853 O O . ASP B 1 133 ? -19.547 -30.141 -7.469 1 96.69 133 ASP B O 1
ATOM 5857 N N . SER B 1 134 ? -17.375 -29.703 -7.441 1 97.31 134 SER B N 1
ATOM 5858 C CA . SER B 1 134 ? -17.281 -29.984 -8.867 1 97.31 134 SER B CA 1
ATOM 5859 C C . SER B 1 134 ? -17.625 -31.453 -9.172 1 97.31 134 SER B C 1
ATOM 5861 O O . SER B 1 134 ? -17.828 -32.25 -8.25 1 97.31 134 SER B O 1
ATOM 5863 N N . ARG B 1 135 ? -17.781 -31.719 -10.422 1 97.62 135 ARG B N 1
ATOM 5864 C CA . ARG B 1 135 ? -18.172 -33.031 -10.891 1 97.62 135 ARG B CA 1
ATOM 5865 C C . ARG B 1 135 ? -17.359 -34.125 -10.211 1 97.62 135 ARG B C 1
ATOM 5867 O O . ARG B 1 135 ? -16.125 -34.031 -10.141 1 97.62 135 ARG B O 1
ATOM 5874 N N . GLY B 1 136 ? -18.031 -35.156 -9.664 1 96.56 136 GLY B N 1
ATOM 5875 C CA . GLY B 1 136 ? -17.375 -36.312 -9.102 1 96.56 136 GLY B CA 1
ATOM 5876 C C . GLY B 1 136 ? -16.859 -36.094 -7.688 1 96.56 136 GLY B C 1
ATOM 5877 O O . GLY B 1 136 ? -16.391 -37.031 -7.035 1 96.56 136 GLY B O 1
ATOM 5878 N N . CYS B 1 137 ? -16.938 -34.938 -7.148 1 95.81 137 CYS B N 1
ATOM 5879 C CA . CYS B 1 137 ? -16.422 -34.594 -5.828 1 95.81 137 CYS B CA 1
ATOM 5880 C C . CYS B 1 137 ? -17.5 -34.719 -4.766 1 95.81 137 CYS B C 1
ATOM 5882 O O . CYS B 1 137 ? -18.625 -34.219 -4.961 1 95.81 137 CYS B O 1
ATOM 5884 N N . TYR B 1 138 ? -17.125 -35.375 -3.688 1 94.62 138 TYR B N 1
ATOM 5885 C CA . TYR B 1 138 ? -18.047 -35.625 -2.58 1 94.62 138 TYR B CA 1
ATOM 5886 C C . TYR B 1 138 ? -19.344 -36.25 -3.072 1 94.62 138 TYR B C 1
ATOM 5888 O O . TYR B 1 138 ? -19.328 -37.312 -3.672 1 94.62 138 TYR B O 1
ATOM 5896 N N . ASN B 1 139 ? -20.484 -35.5 -2.898 1 95.62 139 ASN B N 1
ATOM 5897 C CA . ASN B 1 139 ? -21.75 -36.125 -3.264 1 95.62 139 ASN B CA 1
ATOM 5898 C C . ASN B 1 139 ? -22.203 -35.688 -4.664 1 95.62 139 ASN B C 1
ATOM 5900 O O . ASN B 1 139 ? -23.266 -36.094 -5.129 1 95.62 139 ASN B O 1
ATOM 5904 N N . SER B 1 140 ? -21.484 -34.812 -5.348 1 97.38 140 SER B N 1
ATOM 5905 C CA . SER B 1 140 ? -21.781 -34.5 -6.738 1 97.38 140 SER B CA 1
ATOM 5906 C C . SER B 1 140 ? -21.609 -35.719 -7.641 1 97.38 140 SER B C 1
ATOM 5908 O O . SER B 1 140 ? -20.688 -36.5 -7.457 1 97.38 140 SER B O 1
ATOM 5910 N N . GLU B 1 141 ? -22.438 -35.812 -8.672 1 97.62 141 GLU B N 1
ATOM 5911 C CA . GLU B 1 141 ? -22.469 -36.969 -9.547 1 97.62 141 GLU B CA 1
ATOM 5912 C C . GLU B 1 141 ? -21.344 -36.906 -10.586 1 97.62 141 GLU B C 1
ATOM 5914 O O . GLU B 1 141 ? -20.688 -35.875 -10.727 1 97.62 141 GLU B O 1
ATOM 5919 N N . GLY B 1 142 ? -21.156 -38.062 -11.227 1 96.75 142 GLY B N 1
ATOM 5920 C CA . GLY B 1 142 ? -20.156 -38.156 -12.266 1 96.75 142 GLY B CA 1
ATOM 5921 C C . GLY B 1 142 ? -18.781 -38.562 -11.742 1 96.75 142 GLY B C 1
ATOM 5922 O O . GLY B 1 142 ? -18.672 -39.062 -10.617 1 96.75 142 GLY B O 1
ATOM 5923 N N . ASP B 1 143 ? -17.812 -38.531 -12.625 1 96.75 143 ASP B N 1
ATOM 5924 C CA . ASP B 1 143 ? -16.422 -38.812 -12.297 1 96.75 143 ASP B CA 1
ATOM 5925 C C . ASP B 1 143 ? -15.586 -37.531 -12.266 1 96.75 143 ASP B C 1
ATOM 5927 O O . ASP B 1 143 ? -15.789 -36.656 -13.086 1 96.75 143 ASP B O 1
ATOM 5931 N N . MET B 1 144 ? -14.703 -37.562 -11.289 1 96.75 144 MET B N 1
ATOM 5932 C CA . MET B 1 144 ? -13.859 -36.375 -11.141 1 96.75 144 MET B CA 1
ATOM 5933 C C . MET B 1 144 ? -12.945 -36.219 -12.344 1 96.75 144 MET B C 1
ATOM 5935 O O . MET B 1 144 ? -12.336 -37.156 -12.812 1 96.75 144 MET B O 1
ATOM 5939 N N . VAL B 1 145 ? -12.922 -35.031 -12.859 1 94.94 145 VAL B N 1
ATOM 5940 C CA . VAL B 1 145 ? -11.992 -34.688 -13.938 1 94.94 145 VAL B CA 1
ATOM 5941 C C . VAL B 1 145 ? -10.852 -33.844 -13.383 1 94.94 145 VAL B C 1
ATOM 5943 O O . VAL B 1 145 ? -10.984 -33.219 -12.328 1 94.94 145 VAL B O 1
ATOM 5946 N N . MET B 1 146 ? -9.742 -33.938 -14.047 1 94.25 146 MET B N 1
ATOM 5947 C CA . MET B 1 146 ? -8.602 -33.094 -13.719 1 94.25 146 MET B CA 1
ATOM 5948 C C . MET B 1 146 ? -8.414 -31.984 -14.758 1 94.25 146 MET B C 1
ATOM 5950 O O . MET B 1 146 ? -7.777 -32.219 -15.789 1 94.25 146 MET B O 1
ATOM 5954 N N . MET B 1 147 ? -8.852 -30.797 -14.43 1 91.75 147 MET B N 1
ATOM 5955 C CA . MET B 1 147 ? -8.805 -29.656 -15.328 1 91.75 147 MET B CA 1
ATOM 5956 C C . MET B 1 147 ? -9.391 -30 -16.688 1 91.75 147 MET B C 1
ATOM 5958 O O . MET B 1 147 ? -10.094 -31 -16.828 1 91.75 147 MET B O 1
ATOM 5962 N N . GLY B 1 148 ? -9.273 -29.016 -17.609 1 94.69 148 GLY B N 1
ATOM 5963 C CA . GLY B 1 148 ? -9.688 -29.266 -18.969 1 94.69 148 GLY B CA 1
ATOM 5964 C C . GLY B 1 148 ? -11.008 -28.609 -19.328 1 94.69 148 GLY B C 1
ATOM 5965 O O . GLY B 1 148 ? -11.594 -27.906 -18.5 1 94.69 148 GLY B O 1
ATOM 5966 N N . THR B 1 149 ? -11.453 -28.859 -20.531 1 95.62 149 THR B N 1
ATOM 5967 C CA . THR B 1 149 ? -12.625 -28.188 -21.094 1 95.62 149 THR B CA 1
ATOM 5968 C C . THR B 1 149 ? -13.898 -28.641 -20.391 1 95.62 149 THR B C 1
ATOM 5970 O O . THR B 1 149 ? -14.891 -27.922 -20.359 1 95.62 149 THR B O 1
ATOM 5973 N N . GLN B 1 150 ? -13.859 -29.859 -19.797 1 95.94 150 GLN B N 1
ATOM 5974 C CA . GLN B 1 150 ? -15.023 -30.312 -19.047 1 95.94 150 GLN B CA 1
ATOM 5975 C C . GLN B 1 150 ? -15.312 -29.359 -17.875 1 95.94 150 GLN B C 1
ATOM 5977 O O . GLN B 1 150 ? -16.469 -29.031 -17.609 1 95.94 150 GLN B O 1
ATOM 5982 N N . GLU B 1 151 ? -14.25 -29 -17.172 1 95.75 151 GLU B N 1
ATOM 5983 C CA . GLU B 1 151 ? -14.438 -28.016 -16.109 1 95.75 151 GLU B CA 1
ATOM 5984 C C . GLU B 1 151 ? -15.016 -26.703 -16.656 1 95.75 151 GLU B C 1
ATOM 5986 O O . GLU B 1 151 ? -15.844 -26.078 -15.992 1 95.75 151 GLU B O 1
ATOM 5991 N N . GLY B 1 152 ? -14.531 -26.328 -17.828 1 98 152 GLY B N 1
ATOM 5992 C CA . GLY B 1 152 ? -15.062 -25.141 -18.469 1 98 152 GLY B CA 1
ATOM 5993 C C . GLY B 1 152 ? -16.562 -25.219 -18.734 1 98 152 GLY B C 1
ATOM 5994 O O . GLY B 1 152 ? -17.297 -24.297 -18.391 1 98 152 GLY B O 1
ATOM 5995 N N . ARG B 1 153 ? -17.016 -26.312 -19.234 1 98.06 153 ARG B N 1
ATOM 5996 C CA . ARG B 1 153 ? -18.422 -26.5 -19.578 1 98.06 153 ARG B CA 1
ATOM 5997 C C . ARG B 1 153 ? -19.281 -26.578 -18.328 1 98.06 153 ARG B C 1
ATOM 5999 O O . ARG B 1 153 ? -20.375 -26.016 -18.281 1 98.06 153 ARG B O 1
ATOM 6006 N N . ASP B 1 154 ? -18.766 -27.328 -17.328 1 98.62 154 ASP B N 1
ATOM 6007 C CA . ASP B 1 154 ? -19.516 -27.406 -16.062 1 98.62 154 ASP B CA 1
ATOM 6008 C C . ASP B 1 154 ? -19.625 -26.047 -15.398 1 98.62 154 ASP B C 1
ATOM 6010 O O . ASP B 1 154 ? -20.672 -25.703 -14.836 1 98.62 154 ASP B O 1
ATOM 6014 N N . GLY B 1 155 ? -18.5 -25.312 -15.453 1 98.75 155 GLY B N 1
ATOM 6015 C CA . GLY B 1 155 ? -18.531 -23.953 -14.938 1 98.75 155 GLY B CA 1
ATOM 6016 C C . GLY B 1 155 ? -19.516 -23.062 -15.68 1 98.75 155 GLY B C 1
ATOM 6017 O O . GLY B 1 155 ? -20.234 -22.281 -15.062 1 98.75 155 GLY B O 1
ATOM 6018 N N . TYR B 1 156 ? -19.5 -23.156 -17.031 1 98.75 156 TYR B N 1
ATOM 6019 C CA . TYR B 1 156 ? -20.469 -22.438 -17.844 1 98.75 156 TYR B CA 1
ATOM 6020 C C . TYR B 1 156 ? -21.906 -22.719 -17.391 1 98.75 156 TYR B C 1
ATOM 6022 O O . TYR B 1 156 ? -22.672 -21.797 -17.141 1 98.75 156 TYR B O 1
ATOM 6030 N N . ASP B 1 157 ? -22.25 -24.016 -17.234 1 98.88 157 ASP B N 1
ATOM 6031 C CA . ASP B 1 157 ? -23.594 -24.422 -16.844 1 98.88 157 ASP B CA 1
ATOM 6032 C C . ASP B 1 157 ? -23.953 -23.891 -15.461 1 98.88 157 ASP B C 1
ATOM 6034 O O . ASP B 1 157 ? -25.078 -23.453 -15.227 1 98.88 157 ASP B O 1
ATOM 6038 N N . THR B 1 158 ? -22.984 -23.922 -14.57 1 98.94 158 THR B N 1
ATOM 6039 C CA . THR B 1 158 ? -23.219 -23.438 -13.219 1 98.94 158 THR B CA 1
ATOM 6040 C C . THR B 1 158 ? -23.484 -21.938 -13.211 1 98.94 158 THR B C 1
ATOM 6042 O O . THR B 1 158 ? -24.391 -21.469 -12.516 1 98.94 158 THR B O 1
ATOM 6045 N N . ILE B 1 159 ? -22.703 -21.172 -13.977 1 98.94 159 ILE B N 1
ATOM 6046 C CA . ILE B 1 159 ? -22.875 -19.734 -14.062 1 98.94 159 ILE B CA 1
ATOM 6047 C C . ILE B 1 159 ? -24.266 -19.406 -14.609 1 98.94 159 ILE B C 1
ATOM 6049 O O . ILE B 1 159 ? -24.969 -18.562 -14.07 1 98.94 159 ILE B O 1
ATOM 6053 N N . GLU B 1 160 ? -24.656 -20.125 -15.664 1 98.88 160 GLU B N 1
ATOM 6054 C CA . GLU B 1 160 ? -25.984 -19.891 -16.234 1 98.88 160 GLU B CA 1
ATOM 6055 C C . GLU B 1 160 ? -27.094 -20.312 -15.289 1 98.88 160 GLU B C 1
ATOM 6057 O O . GLU B 1 160 ? -28.156 -19.703 -15.258 1 98.88 160 GLU B O 1
ATOM 6062 N N . TRP B 1 161 ? -26.891 -21.375 -14.523 1 98.94 161 TRP B N 1
ATOM 6063 C CA . TRP B 1 161 ? -27.828 -21.766 -13.492 1 98.94 161 TRP B CA 1
ATOM 6064 C C . TRP B 1 161 ? -27.969 -20.672 -12.438 1 98.94 161 TRP B C 1
ATOM 6066 O O . TRP B 1 161 ? -29.094 -20.328 -12.047 1 98.94 161 TRP B O 1
ATOM 6076 N N . ILE B 1 162 ? -26.859 -20.109 -11.977 1 98.94 162 ILE B N 1
ATOM 6077 C CA . ILE B 1 162 ? -26.859 -19.031 -10.984 1 98.94 162 ILE B CA 1
ATOM 6078 C C . ILE B 1 162 ? -27.688 -17.844 -11.5 1 98.94 162 ILE B C 1
ATOM 6080 O O . ILE B 1 162 ? -28.484 -17.281 -10.758 1 98.94 162 ILE B O 1
ATOM 6084 N N . ALA B 1 163 ? -27.469 -17.516 -12.766 1 98.81 163 ALA B N 1
ATOM 6085 C CA . ALA B 1 163 ? -28.125 -16.344 -13.359 1 98.81 163 ALA B CA 1
ATOM 6086 C C . ALA B 1 163 ? -29.641 -16.5 -13.336 1 98.81 163 ALA B C 1
ATOM 6088 O O . ALA B 1 163 ? -30.359 -15.508 -13.344 1 98.81 163 ALA B O 1
ATOM 6089 N N . LYS B 1 164 ? -30.172 -17.75 -13.211 1 98.5 164 LYS B N 1
ATOM 6090 C CA . LYS B 1 164 ? -31.609 -18.016 -13.273 1 98.5 164 LYS B CA 1
ATOM 6091 C C . LYS B 1 164 ? -32.219 -18.016 -11.875 1 98.5 164 LYS B C 1
ATOM 6093 O O . LYS B 1 164 ? -33.438 -18.078 -11.734 1 98.5 164 LYS B O 1
ATOM 6098 N N . GLN B 1 165 ? -31.406 -17.969 -10.898 1 98.69 165 GLN B N 1
ATOM 6099 C CA . GLN B 1 165 ? -31.938 -17.984 -9.547 1 98.69 165 GLN B CA 1
ATOM 6100 C C . GLN B 1 165 ? -32.656 -16.688 -9.227 1 98.69 165 GLN B C 1
ATOM 6102 O O . GLN B 1 165 ? -32.281 -15.617 -9.719 1 98.69 165 GLN B O 1
ATOM 6107 N N . GLU B 1 166 ? -33.656 -16.75 -8.336 1 98 166 GLU B N 1
ATOM 6108 C CA . GLU B 1 166 ? -34.469 -15.602 -8 1 98 166 GLU B CA 1
ATOM 6109 C C . GLU B 1 166 ? -33.656 -14.508 -7.332 1 98 166 GLU B C 1
ATOM 6111 O O . GLU B 1 166 ? -33.938 -13.32 -7.508 1 98 166 GLU B O 1
ATOM 6116 N N . TRP B 1 167 ? -32.625 -14.891 -6.633 1 98.31 167 TRP B N 1
ATOM 6117 C CA . TRP B 1 167 ? -31.828 -13.945 -5.863 1 98.31 167 TRP B CA 1
ATOM 6118 C C . TRP B 1 167 ? -30.703 -13.352 -6.715 1 98.31 167 TRP B C 1
ATOM 6120 O O . TRP B 1 167 ? -29.984 -12.461 -6.266 1 98.31 167 TRP B O 1
ATOM 6130 N N . SER B 1 168 ? -30.547 -13.766 -7.914 1 98.75 168 SER B N 1
ATOM 6131 C CA . SER B 1 168 ? -29.406 -13.359 -8.734 1 98.75 168 SER B CA 1
ATOM 6132 C C . SER B 1 168 ? -29.734 -12.109 -9.547 1 98.75 168 SER B C 1
ATOM 6134 O O . SER B 1 168 ? -30.828 -11.984 -10.102 1 98.75 168 SER B O 1
ATOM 6136 N N . ASN B 1 169 ? -28.766 -11.164 -9.594 1 98.75 169 ASN B N 1
ATOM 6137 C CA . ASN B 1 169 ? -28.891 -10.031 -10.5 1 98.75 169 ASN B CA 1
ATOM 6138 C C . ASN B 1 169 ? -28.297 -10.344 -11.875 1 98.75 169 ASN B C 1
ATOM 6140 O O . ASN B 1 169 ? -28 -9.43 -12.648 1 98.75 169 ASN B O 1
ATOM 6144 N N . GLU B 1 170 ? -27.938 -11.602 -12.062 1 98.75 170 GLU B N 1
ATOM 6145 C CA . GLU B 1 170 ? -27.438 -12.141 -13.328 1 98.75 170 GLU B CA 1
ATOM 6146 C C . GLU B 1 170 ? -25.984 -11.742 -13.562 1 98.75 170 GLU B C 1
ATOM 6148 O O . GLU B 1 170 ? -25.516 -11.734 -14.703 1 98.75 170 GLU B O 1
ATOM 6153 N N . SER B 1 171 ? -25.297 -11.289 -12.578 1 98.88 171 SER B N 1
ATOM 6154 C CA . SER B 1 171 ? -23.875 -11 -12.641 1 98.88 171 SER B CA 1
ATOM 6155 C C . SER B 1 171 ? -23.078 -11.977 -11.781 1 98.88 171 SER B C 1
ATOM 6157 O O . SER B 1 171 ? -23.266 -12.039 -10.562 1 98.88 171 SER B O 1
ATOM 6159 N N . VAL B 1 172 ? -22.156 -12.688 -12.406 1 98.94 172 VAL B N 1
ATOM 6160 C CA . VAL B 1 172 ? -21.359 -13.695 -11.727 1 98.94 172 VAL B CA 1
ATOM 6161 C C . VAL B 1 172 ? -19.875 -13.422 -11.953 1 98.94 172 VAL B C 1
ATOM 6163 O O . VAL B 1 172 ? -19.469 -13.008 -13.047 1 98.94 172 VAL B O 1
ATOM 6166 N N . ALA B 1 173 ? -19.094 -13.555 -10.969 1 98.94 173 ALA B N 1
ATOM 6167 C CA . ALA B 1 173 ? -17.641 -13.531 -11.117 1 98.94 173 ALA B CA 1
ATOM 6168 C C . ALA B 1 173 ? -17.016 -14.82 -10.586 1 98.94 173 ALA B C 1
ATOM 6170 O O . ALA B 1 173 ? -17.547 -15.438 -9.664 1 98.94 173 ALA B O 1
ATOM 6171 N N . LEU B 1 174 ? -15.914 -15.219 -11.188 1 98.94 174 LEU B N 1
ATOM 6172 C CA . LEU B 1 174 ? -15.078 -16.297 -10.664 1 98.94 174 LEU B CA 1
ATOM 6173 C C . LEU B 1 174 ? -13.977 -15.742 -9.773 1 98.94 174 LEU B C 1
ATOM 6175 O O . LEU B 1 174 ? -13.391 -14.703 -10.07 1 98.94 174 LEU B O 1
ATOM 6179 N N . VAL B 1 175 ? -13.734 -16.484 -8.609 1 98.81 175 VAL B N 1
ATOM 6180 C CA . VAL B 1 175 ? -12.773 -16 -7.621 1 98.81 175 VAL B CA 1
ATOM 6181 C C . VAL B 1 175 ? -12.023 -17.172 -7.004 1 98.81 175 VAL B C 1
ATOM 6183 O O . VAL B 1 175 ? -12.492 -18.312 -7.062 1 98.81 175 VAL B O 1
ATOM 6186 N N . GLY B 1 176 ? -10.844 -16.844 -6.426 1 98.25 176 GLY B N 1
ATOM 6187 C CA . GLY B 1 176 ? -10.133 -17.828 -5.625 1 98.25 176 GLY B CA 1
ATOM 6188 C C . GLY B 1 176 ? -8.703 -18.062 -6.09 1 98.25 176 GLY B C 1
ATOM 6189 O O . GLY B 1 176 ? -8.305 -17.562 -7.148 1 98.25 176 GLY B O 1
ATOM 6190 N N . ASN B 1 177 ? -7.957 -18.828 -5.262 1 97.25 177 ASN B N 1
ATOM 6191 C CA . ASN B 1 177 ? -6.543 -19.109 -5.488 1 97.25 177 ASN B CA 1
ATOM 6192 C C . ASN B 1 177 ? -6.336 -20.484 -6.102 1 97.25 177 ASN B C 1
ATOM 6194 O O . ASN B 1 177 ? -7.188 -21.375 -5.961 1 97.25 177 ASN B O 1
ATOM 6198 N N . SER B 1 178 ? -5.207 -20.609 -6.754 1 96.75 178 SER B N 1
ATOM 6199 C CA . SER B 1 178 ? -4.699 -21.922 -7.172 1 96.75 178 SER B CA 1
ATOM 6200 C C . SER B 1 178 ? -5.68 -22.625 -8.109 1 96.75 178 SER B C 1
ATOM 6202 O O . SER B 1 178 ? -6.098 -22.047 -9.117 1 96.75 178 SER B O 1
ATOM 6204 N N . TRP B 1 179 ? -6.25 -23.844 -7.613 1 97.12 179 TRP B N 1
ATOM 6205 C CA . TRP B 1 179 ? -7.199 -24.562 -8.461 1 97.12 179 TRP B CA 1
ATOM 6206 C C . TRP B 1 179 ? -8.367 -23.656 -8.852 1 97.12 179 TRP B C 1
ATOM 6208 O O . TRP B 1 179 ? -8.828 -23.688 -9.992 1 97.12 179 TRP B O 1
ATOM 6218 N N . LEU B 1 180 ? -8.766 -22.875 -7.934 1 97.94 180 LEU B N 1
ATOM 6219 C CA . LEU B 1 180 ? -9.875 -21.953 -8.18 1 97.94 180 LEU B CA 1
ATOM 6220 C C . LEU B 1 180 ? -9.484 -20.891 -9.195 1 97.94 180 LEU B C 1
ATOM 6222 O O . LEU B 1 180 ? -10.344 -20.359 -9.898 1 97.94 180 LEU B O 1
ATOM 6226 N N . ALA B 1 181 ? -8.219 -20.656 -9.336 1 98.25 181 ALA B N 1
ATOM 6227 C CA . ALA B 1 181 ? -7.73 -19.672 -10.289 1 98.25 181 ALA B CA 1
ATOM 6228 C C . ALA B 1 181 ? -7.598 -20.266 -11.688 1 98.25 181 ALA B C 1
ATOM 6230 O O . ALA B 1 181 ? -8.117 -19.703 -12.656 1 98.25 181 ALA B O 1
ATOM 6231 N N . PHE B 1 182 ? -6.957 -21.375 -11.797 1 96.31 182 PHE B N 1
ATOM 6232 C CA . PHE B 1 182 ? -6.676 -21.844 -13.156 1 96.31 182 PHE B CA 1
ATOM 6233 C C . PHE B 1 182 ? -7.934 -22.391 -13.812 1 96.31 182 PHE B C 1
ATOM 6235 O O . PHE B 1 182 ? -8.047 -22.406 -15.039 1 96.31 182 PHE B O 1
ATOM 6242 N N . THR B 1 183 ? -8.984 -22.781 -13.031 1 97.94 183 THR B N 1
ATOM 6243 C CA . THR B 1 183 ? -10.25 -23.172 -13.641 1 97.94 183 THR B CA 1
ATOM 6244 C C . THR B 1 183 ? -10.961 -21.969 -14.234 1 97.94 183 THR B C 1
ATOM 6246 O O . THR B 1 183 ? -11.773 -22.109 -15.156 1 97.94 183 THR B O 1
ATOM 6249 N N . GLN B 1 184 ? -10.664 -20.812 -13.703 1 98.69 184 GLN B N 1
ATOM 6250 C CA . GLN B 1 184 ? -11.273 -19.594 -14.242 1 98.69 184 GLN B CA 1
ATOM 6251 C C . GLN B 1 184 ? -10.898 -19.406 -15.711 1 98.69 184 GLN B C 1
ATOM 6253 O O . GLN B 1 184 ? -11.719 -18.938 -16.5 1 98.69 184 GLN B O 1
ATOM 6258 N N . TRP B 1 185 ? -9.664 -19.797 -16.078 1 98.12 185 TRP B N 1
ATOM 6259 C CA . TRP B 1 185 ? -9.25 -19.703 -17.469 1 98.12 185 TRP B CA 1
ATOM 6260 C C . TRP B 1 185 ? -10.148 -20.547 -18.375 1 98.12 185 TRP B C 1
ATOM 6262 O O . TRP B 1 185 ? -10.625 -20.078 -19.406 1 98.12 185 TRP B O 1
ATOM 6272 N N . PHE B 1 186 ? -10.414 -21.75 -17.938 1 98.31 186 PHE B N 1
ATOM 6273 C CA . PHE B 1 186 ? -11.211 -22.672 -18.734 1 98.31 186 PHE B CA 1
ATOM 6274 C C . PHE B 1 186 ? -12.656 -22.188 -18.828 1 98.31 186 PHE B C 1
ATOM 6276 O O . PHE B 1 186 ? -13.242 -22.188 -19.922 1 98.31 186 PHE B O 1
ATOM 6283 N N . ILE B 1 187 ? -13.195 -21.781 -17.719 1 98.81 187 ILE B N 1
ATOM 6284 C CA . ILE B 1 187 ? -14.602 -21.391 -17.672 1 98.81 187 ILE B CA 1
ATOM 6285 C C . ILE B 1 187 ? -14.812 -20.094 -18.469 1 98.81 187 ILE B C 1
ATOM 6287 O O . ILE B 1 187 ? -15.75 -20 -19.266 1 98.81 187 ILE B O 1
ATOM 6291 N N . ALA B 1 188 ? -13.953 -19.141 -18.297 1 98.81 188 ALA B N 1
ATOM 6292 C CA . ALA B 1 188 ? -14.07 -17.859 -19 1 98.81 188 ALA B CA 1
ATOM 6293 C C . ALA B 1 188 ? -13.922 -18.047 -20.5 1 98.81 188 ALA B C 1
ATOM 6295 O O . ALA B 1 188 ? -14.555 -17.328 -21.281 1 98.81 188 ALA B O 1
ATOM 6296 N N . ALA B 1 189 ? -13.125 -18.969 -20.906 1 98.25 189 ALA B N 1
ATOM 6297 C CA . ALA B 1 189 ? -12.914 -19.234 -22.328 1 98.25 189 ALA B CA 1
ATOM 6298 C C . ALA B 1 189 ? -14.203 -19.734 -22.984 1 98.25 189 ALA B C 1
ATOM 6300 O O . ALA B 1 189 ? -14.375 -19.609 -24.188 1 98.25 189 ALA B O 1
ATOM 6301 N N . GLU B 1 190 ? -15.086 -20.328 -22.172 1 98.5 190 GLU B N 1
ATOM 6302 C CA . GLU B 1 190 ? -16.375 -20.781 -22.688 1 98.5 190 GLU B CA 1
ATOM 6303 C C . GLU B 1 190 ? -17.328 -19.609 -22.875 1 98.5 190 GLU B C 1
ATOM 6305 O O . GLU B 1 190 ? -18.391 -19.766 -23.5 1 98.5 190 GLU B O 1
ATOM 6310 N N . GLN B 1 191 ? -17.109 -18.469 -22.359 1 98.5 191 GLN B N 1
ATOM 6311 C CA . GLN B 1 191 ? -17.766 -17.188 -22.531 1 98.5 191 GLN B CA 1
ATOM 6312 C C . GLN B 1 191 ? -19.234 -17.266 -22.125 1 98.5 191 GLN B C 1
ATOM 6314 O O . GLN B 1 191 ? -20.125 -16.875 -22.891 1 98.5 191 GLN B O 1
ATOM 6319 N N . PRO B 1 192 ? -19.484 -17.812 -20.922 1 98.81 192 PRO B N 1
ATOM 6320 C CA . PRO B 1 192 ? -20.875 -17.703 -20.469 1 98.81 192 PRO B CA 1
ATOM 6321 C C . PRO B 1 192 ? -21.359 -16.25 -20.391 1 98.81 192 PRO B C 1
ATOM 6323 O O . PRO B 1 192 ? -20.656 -15.398 -19.859 1 98.81 192 PRO B O 1
ATOM 6326 N N . PRO B 1 193 ? -22.5 -15.953 -20.875 1 98.69 193 PRO B N 1
ATOM 6327 C CA . PRO B 1 193 ? -22.953 -14.562 -21 1 98.69 193 PRO B CA 1
ATOM 6328 C C . PRO B 1 193 ? -23.078 -13.867 -19.656 1 98.69 193 PRO B C 1
ATOM 6330 O O . PRO B 1 193 ? -22.969 -12.641 -19.578 1 98.69 193 PRO B O 1
ATOM 6333 N N . HIS B 1 194 ? -23.297 -14.602 -18.594 1 98.88 194 HIS B N 1
ATOM 6334 C CA . HIS B 1 194 ? -23.562 -13.961 -17.312 1 98.88 194 HIS B CA 1
ATOM 6335 C C . HIS B 1 194 ? -22.297 -13.891 -16.469 1 98.88 194 HIS B C 1
ATOM 6337 O O . HIS B 1 194 ? -22.328 -13.438 -15.32 1 98.88 194 HIS B O 1
ATOM 6343 N N . LEU B 1 195 ? -21.125 -14.359 -17 1 98.94 195 LEU B N 1
ATOM 6344 C CA . LEU B 1 195 ? -19.828 -14.094 -16.391 1 98.94 195 LEU B CA 1
ATOM 6345 C C . LEU B 1 195 ? -19.375 -12.664 -16.672 1 98.94 195 LEU B C 1
ATOM 6347 O O . LEU B 1 195 ? -19.125 -12.305 -17.828 1 98.94 195 LEU B O 1
ATOM 6351 N N . LYS B 1 196 ? -19.219 -11.875 -15.609 1 98.88 196 LYS B N 1
ATOM 6352 C CA . LYS B 1 196 ? -18.969 -10.453 -15.828 1 98.88 196 LYS B CA 1
ATOM 6353 C C . LYS B 1 196 ? -17.516 -10.102 -15.508 1 98.88 196 LYS B C 1
ATOM 6355 O O . LYS B 1 196 ? -17.016 -9.062 -15.938 1 98.88 196 LYS B O 1
ATOM 6360 N N . ALA B 1 197 ? -16.844 -10.93 -14.766 1 98.88 197 ALA B N 1
ATOM 6361 C CA . ALA B 1 197 ? -15.453 -10.695 -14.398 1 98.88 197 ALA B CA 1
ATOM 6362 C C . ALA B 1 197 ? -14.805 -11.961 -13.859 1 98.88 197 ALA B C 1
ATOM 6364 O O . ALA B 1 197 ? -15.5 -12.875 -13.406 1 98.88 197 ALA B O 1
ATOM 6365 N N . ILE B 1 198 ? -13.484 -12.023 -13.93 1 98.94 198 ILE B N 1
ATOM 6366 C CA . ILE B 1 198 ? -12.75 -13.102 -13.273 1 98.94 198 ILE B CA 1
ATOM 6367 C C . ILE B 1 198 ? -11.586 -12.523 -12.469 1 98.94 198 ILE B C 1
ATOM 6369 O O . ILE B 1 198 ? -11.055 -11.469 -12.805 1 98.94 198 ILE B O 1
ATOM 6373 N N . ALA B 1 199 ? -11.289 -13.148 -11.406 1 98.88 199 ALA B N 1
ATOM 6374 C CA . ALA B 1 199 ? -10.172 -12.797 -10.539 1 98.88 199 ALA B CA 1
ATOM 6375 C C . ALA B 1 199 ? -9.297 -14.016 -10.258 1 98.88 199 ALA B C 1
ATOM 6377 O O . ALA B 1 199 ? -9.242 -14.5 -9.125 1 98.88 199 ALA B O 1
ATOM 6378 N N . PRO B 1 200 ? -8.578 -14.453 -11.289 1 98.75 200 PRO B N 1
ATOM 6379 C CA . PRO B 1 200 ? -7.688 -15.594 -11.094 1 98.75 200 PRO B CA 1
ATOM 6380 C C . PRO B 1 200 ? -6.465 -15.25 -10.25 1 98.75 200 PRO B C 1
ATOM 6382 O O . PRO B 1 200 ? -5.5 -14.664 -10.758 1 98.75 200 PRO B O 1
ATOM 6385 N N . TRP B 1 201 ? -6.516 -15.664 -8.992 1 98.25 201 TRP B N 1
ATOM 6386 C CA . TRP B 1 201 ? -5.43 -15.344 -8.07 1 98.25 201 TRP B CA 1
ATOM 6387 C C . TRP B 1 201 ? -4.461 -16.516 -7.945 1 98.25 201 TRP B C 1
ATOM 6389 O O . TRP B 1 201 ? -4.625 -17.375 -7.078 1 98.25 201 TRP B O 1
ATOM 6399 N N . GLU B 1 202 ? -3.398 -16.531 -8.836 1 97.06 202 GLU B N 1
ATOM 6400 C CA . GLU B 1 202 ? -2.291 -17.484 -8.93 1 97.06 202 GLU B CA 1
ATOM 6401 C C . GLU B 1 202 ? -2.74 -18.797 -9.562 1 97.06 202 GLU B C 1
ATOM 6403 O O . GLU B 1 202 ? -3.018 -19.766 -8.859 1 97.06 202 GLU B O 1
ATOM 6408 N N . GLY B 1 203 ? -2.682 -18.875 -10.82 1 95.94 203 GLY B N 1
ATOM 6409 C CA . GLY B 1 203 ? -3.17 -20.016 -11.57 1 95.94 203 GLY B CA 1
ATOM 6410 C C . GLY B 1 203 ? -2.104 -20.672 -12.438 1 95.94 203 GLY B C 1
ATOM 6411 O O . GLY B 1 203 ? -0.92 -20.344 -12.312 1 95.94 203 GLY B O 1
ATOM 6412 N N . ILE B 1 204 ? -2.512 -21.734 -13.148 1 96.38 204 ILE B N 1
ATOM 6413 C CA . ILE B 1 204 ? -1.708 -22.453 -14.141 1 96.38 204 ILE B CA 1
ATOM 6414 C C . ILE B 1 204 ? -2.262 -22.188 -15.531 1 96.38 204 ILE B C 1
ATOM 6416 O O . ILE B 1 204 ? -3.465 -22.328 -15.766 1 96.38 204 ILE B O 1
ATOM 6420 N N . GLY B 1 205 ? -1.396 -21.781 -16.469 1 93.88 205 GLY B N 1
ATOM 6421 C CA . GLY B 1 205 ? -1.854 -21.438 -17.797 1 93.88 205 GLY B CA 1
ATOM 6422 C C . GLY B 1 205 ? -1.668 -22.547 -18.797 1 93.88 205 GLY B C 1
ATOM 6423 O O . GLY B 1 205 ? -2.266 -22.531 -19.875 1 93.88 205 GLY B O 1
ATOM 6424 N N . ASP B 1 206 ? -0.889 -23.484 -18.531 1 96 206 ASP B N 1
ATOM 6425 C CA . ASP B 1 206 ? -0.589 -24.672 -19.328 1 96 206 ASP B CA 1
ATOM 6426 C C . ASP B 1 206 ? -0.15 -25.828 -18.422 1 96 206 ASP B C 1
ATOM 6428 O O . ASP B 1 206 ? 1.029 -25.938 -18.094 1 96 206 ASP B O 1
ATOM 6432 N N . PHE B 1 207 ? -1.092 -26.672 -18.156 1 97.12 207 PHE B N 1
ATOM 6433 C CA . PHE B 1 207 ? -0.884 -27.656 -17.109 1 97.12 207 PHE B CA 1
ATOM 6434 C C . PHE B 1 207 ? 0.328 -28.531 -17.406 1 97.12 207 PHE B C 1
ATOM 6436 O O . PHE B 1 207 ? 1.168 -28.766 -16.547 1 97.12 207 PHE B O 1
ATOM 6443 N N . TYR B 1 208 ? 0.423 -29.031 -18.641 1 97.75 208 TYR B N 1
ATOM 6444 C CA . TYR B 1 208 ? 1.525 -29.891 -19.047 1 97.75 208 TYR B CA 1
ATOM 6445 C C . TYR B 1 208 ? 2.855 -29.156 -18.969 1 97.75 208 TYR B C 1
ATOM 6447 O O . TYR B 1 208 ? 3.773 -29.594 -18.266 1 97.75 208 TYR B O 1
ATOM 6455 N N . ARG B 1 209 ? 2.951 -28 -19.484 1 97.31 209 ARG B N 1
ATOM 6456 C CA . ARG B 1 209 ? 4.227 -27.312 -19.688 1 97.31 209 ARG B CA 1
ATOM 6457 C C . ARG B 1 209 ? 4.621 -26.516 -18.453 1 97.31 209 ARG B C 1
ATOM 6459 O O . ARG B 1 209 ? 5.785 -26.141 -18.297 1 97.31 209 ARG B O 1
ATOM 6466 N N . GLU B 1 210 ? 3.668 -26.25 -17.578 1 96.19 210 GLU B N 1
ATOM 6467 C CA . GLU B 1 210 ? 3.984 -25.391 -16.438 1 96.19 210 GLU B CA 1
ATOM 6468 C C . GLU B 1 210 ? 3.957 -26.156 -15.133 1 96.19 210 GLU B C 1
ATOM 6470 O O . GLU B 1 210 ? 4.418 -25.672 -14.102 1 96.19 210 GLU B O 1
ATOM 6475 N N . SER B 1 211 ? 3.475 -27.391 -15.219 1 96.06 211 SER B N 1
ATOM 6476 C CA . SER B 1 211 ? 3.299 -28.062 -13.93 1 96.06 211 SER B CA 1
ATOM 6477 C C . SER B 1 211 ? 3.732 -29.516 -13.992 1 96.06 211 SER B C 1
ATOM 6479 O O . SER B 1 211 ? 4.895 -29.844 -13.727 1 96.06 211 SER B O 1
ATOM 6481 N N . ILE B 1 212 ? 3.014 -30.453 -14.633 1 97 212 ILE B N 1
ATOM 6482 C CA . ILE B 1 212 ? 3.195 -31.891 -14.445 1 97 212 ILE B CA 1
ATOM 6483 C C . ILE B 1 212 ? 4.379 -32.375 -15.273 1 97 212 ILE B C 1
ATOM 6485 O O . ILE B 1 212 ? 4.938 -33.438 -15.008 1 97 212 ILE B O 1
ATOM 6489 N N . CYS B 1 213 ? 4.738 -31.656 -16.297 1 97.75 213 CYS B N 1
ATOM 6490 C CA . CYS B 1 213 ? 5.848 -32.031 -17.172 1 97.75 213 CYS B CA 1
ATOM 6491 C C . CYS B 1 213 ? 6.648 -30.812 -17.609 1 97.75 213 CYS B C 1
ATOM 6493 O O . CYS B 1 213 ? 7.016 -30.688 -18.766 1 97.75 213 CYS B O 1
ATOM 6495 N N . ARG B 1 214 ? 6.863 -29.906 -16.688 1 96.88 214 ARG B N 1
ATOM 6496 C CA . ARG B 1 214 ? 7.629 -28.688 -16.969 1 96.88 214 ARG B CA 1
ATOM 6497 C C . ARG B 1 214 ? 9 -29.031 -17.547 1 96.88 214 ARG B C 1
ATOM 6499 O O . ARG B 1 214 ? 9.703 -29.906 -17.016 1 96.88 214 ARG B O 1
ATOM 6506 N N . GLY B 1 215 ? 9.32 -28.391 -18.703 1 97.56 215 GLY B N 1
ATOM 6507 C CA . GLY B 1 215 ? 10.594 -28.641 -19.359 1 97.56 215 GLY B CA 1
ATOM 6508 C C . GLY B 1 215 ? 10.68 -30 -20 1 97.56 215 GLY B C 1
ATOM 6509 O O . GLY B 1 215 ? 11.758 -30.453 -20.391 1 97.56 215 GLY B O 1
ATOM 6510 N N . GLY B 1 216 ? 9.57 -30.688 -20.078 1 97.88 216 GLY B N 1
ATOM 6511 C CA . GLY B 1 216 ? 9.555 -32.031 -20.641 1 97.88 216 GLY B CA 1
ATOM 6512 C C . GLY B 1 216 ? 9.961 -33.094 -19.625 1 97.88 216 GLY B C 1
ATOM 6513 O O . GLY B 1 216 ? 10.25 -34.25 -20 1 97.88 216 GLY B O 1
ATOM 6514 N N . ILE B 1 217 ? 10.047 -32.75 -18.406 1 97.81 217 ILE B N 1
ATOM 6515 C CA . ILE B 1 217 ? 10.43 -33.656 -17.344 1 97.81 217 ILE B CA 1
ATOM 6516 C C . ILE B 1 217 ? 9.203 -34 -16.5 1 97.81 217 ILE B C 1
ATOM 6518 O O . ILE B 1 217 ? 8.742 -33.188 -15.688 1 97.81 217 ILE B O 1
ATOM 6522 N N . PRO B 1 218 ? 8.664 -35.188 -16.609 1 96.75 218 PRO B N 1
ATOM 6523 C CA . PRO B 1 218 ? 7.508 -35.562 -15.797 1 96.75 218 PRO B CA 1
ATOM 6524 C C . PRO B 1 218 ? 7.793 -35.469 -14.297 1 96.75 218 PRO B C 1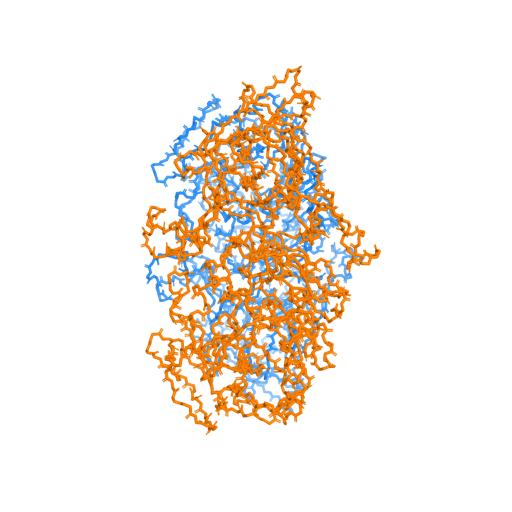
ATOM 6526 O O . PRO B 1 218 ? 8.812 -35.969 -13.828 1 96.75 218 PRO B O 1
ATOM 6529 N N . ASN B 1 219 ? 7.027 -34.781 -13.586 1 94.31 219 ASN B N 1
ATOM 6530 C CA . ASN B 1 219 ? 7.02 -34.688 -12.133 1 94.31 219 ASN B CA 1
ATOM 6531 C C . ASN B 1 219 ? 5.598 -34.688 -11.578 1 94.31 219 ASN B C 1
ATOM 6533 O O . ASN B 1 219 ? 4.961 -33.625 -11.508 1 94.31 219 ASN B O 1
ATOM 6537 N N . TYR B 1 220 ? 5.18 -35.812 -11.055 1 94.19 220 TYR B N 1
ATOM 6538 C CA . TYR B 1 220 ? 3.781 -35.969 -10.672 1 94.19 220 TYR B CA 1
ATOM 6539 C C . TYR B 1 220 ? 3.645 -36.094 -9.156 1 94.19 220 TYR B C 1
ATOM 6541 O O . TYR B 1 220 ? 2.549 -36.344 -8.641 1 94.19 220 TYR B O 1
ATOM 6549 N N . THR B 1 221 ? 4.719 -35.906 -8.406 1 93.25 221 THR B N 1
ATOM 6550 C CA . THR B 1 221 ? 4.699 -36.219 -6.977 1 93.25 221 THR B CA 1
ATOM 6551 C C . THR B 1 221 ? 3.727 -35.312 -6.234 1 93.25 221 THR B C 1
ATOM 6553 O O . THR B 1 221 ? 2.973 -35.75 -5.375 1 93.25 221 THR B O 1
ATOM 6556 N N . PHE B 1 222 ? 3.77 -34.062 -6.539 1 94.5 222 PHE B N 1
ATOM 6557 C CA . PHE B 1 222 ? 2.826 -33.156 -5.918 1 94.5 222 PHE B CA 1
ATOM 6558 C C . PHE B 1 222 ? 1.391 -33.531 -6.25 1 94.5 222 PHE B C 1
ATOM 6560 O O . PHE B 1 222 ? 0.529 -33.562 -5.367 1 94.5 222 PHE B O 1
ATOM 6567 N N . TRP B 1 223 ? 1.14 -33.781 -7.469 1 95.62 223 TRP B N 1
ATOM 6568 C CA . TRP B 1 223 ? -0.212 -34.094 -7.922 1 95.62 223 TRP B CA 1
ATOM 6569 C C . TRP B 1 223 ? -0.687 -35.406 -7.355 1 95.62 223 TRP B C 1
ATOM 6571 O O . TRP B 1 223 ? -1.876 -35.594 -7.086 1 95.62 223 TRP B O 1
ATOM 6581 N N . ASP B 1 224 ? 0.256 -36.312 -7.207 1 94.75 224 ASP B N 1
ATOM 6582 C CA . ASP B 1 224 ? -0.083 -37.562 -6.543 1 94.75 224 ASP B CA 1
ATOM 6583 C C . ASP B 1 224 ? -0.566 -37.312 -5.113 1 94.75 224 ASP B C 1
ATOM 6585 O O . ASP B 1 224 ? -1.605 -37.844 -4.707 1 94.75 224 ASP B O 1
ATOM 6589 N N . LEU B 1 225 ? 0.184 -36.562 -4.441 1 92.81 225 LEU B N 1
ATOM 6590 C CA . LEU B 1 225 ? -0.176 -36.188 -3.072 1 92.81 225 LEU B CA 1
ATOM 6591 C C . LEU B 1 225 ? -1.521 -35.469 -3.033 1 92.81 225 LEU B C 1
ATOM 6593 O O . LEU B 1 225 ? -2.375 -35.812 -2.203 1 92.81 225 LEU B O 1
ATOM 6597 N N . LEU B 1 226 ? -1.7 -34.531 -3.902 1 93 226 LEU B N 1
ATOM 6598 C CA . LEU B 1 226 ? -2.91 -33.719 -3.912 1 93 226 LEU B CA 1
ATOM 6599 C C . LEU B 1 226 ? -4.129 -34.562 -4.273 1 93 226 LEU B C 1
ATOM 6601 O O . LEU B 1 226 ? -5.164 -34.469 -3.607 1 93 226 LEU B O 1
ATOM 6605 N N . THR B 1 227 ? -4.07 -35.344 -5.309 1 93.38 227 THR B N 1
ATOM 6606 C CA . THR B 1 227 ? -5.223 -36.094 -5.805 1 93.38 227 THR B CA 1
ATOM 6607 C C . THR B 1 227 ? -5.645 -37.156 -4.809 1 93.38 227 THR B C 1
ATOM 6609 O O . THR B 1 227 ? -6.82 -37.531 -4.746 1 93.38 227 THR B O 1
ATOM 6612 N N . ASP B 1 228 ? -4.695 -37.594 -4.008 1 90.31 228 ASP B N 1
ATOM 6613 C CA . ASP B 1 228 ? -5.027 -38.531 -2.951 1 90.31 228 ASP B CA 1
ATOM 6614 C C . ASP B 1 228 ? -5.922 -37.906 -1.892 1 90.31 228 ASP B C 1
ATOM 6616 O O . ASP B 1 228 ? -6.641 -38.594 -1.173 1 90.31 228 ASP B O 1
ATOM 6620 N N . LYS B 1 229 ? -5.871 -36.625 -1.87 1 89.38 229 LYS B N 1
ATOM 6621 C CA . LYS B 1 229 ? -6.629 -35.906 -0.849 1 89.38 229 LYS B CA 1
ATOM 6622 C C . LYS B 1 229 ? -7.977 -35.438 -1.39 1 89.38 229 LYS B C 1
ATOM 6624 O O . LYS B 1 229 ? -8.812 -34.938 -0.637 1 89.38 229 LYS B O 1
ATOM 6629 N N . LEU B 1 230 ? -8.219 -35.594 -2.641 1 93.81 230 LEU B N 1
ATOM 6630 C CA . LEU B 1 230 ? -9.508 -35.219 -3.215 1 93.81 230 LEU B CA 1
ATOM 6631 C C . LEU B 1 230 ? -10.547 -36.312 -2.949 1 93.81 230 LEU B C 1
ATOM 6633 O O . LEU B 1 230 ? -10.289 -37.5 -3.137 1 93.81 230 LEU B O 1
ATOM 6637 N N . ASN B 1 231 ? -11.727 -35.875 -2.547 1 94.88 231 ASN B N 1
ATOM 6638 C CA . ASN B 1 231 ? -12.758 -36.812 -2.096 1 94.88 231 ASN B CA 1
ATOM 6639 C C . ASN B 1 231 ? -13.875 -36.969 -3.127 1 94.88 231 ASN B C 1
ATOM 6641 O O . ASN B 1 231 ? -14.258 -36 -3.771 1 94.88 231 ASN B O 1
ATOM 6645 N N . GLY B 1 232 ? -14.383 -38.125 -3.26 1 94.88 232 GLY B N 1
ATOM 6646 C CA . GLY B 1 232 ? -15.508 -38.438 -4.121 1 94.88 232 GLY B CA 1
ATOM 6647 C C . GLY B 1 232 ? -15.984 -39.875 -3.973 1 94.88 232 GLY B C 1
ATOM 6648 O O . GLY B 1 232 ? -15.305 -40.688 -3.357 1 94.88 232 GLY B O 1
ATOM 6649 N N . ARG B 1 233 ? -17.141 -40.188 -4.496 1 95.06 233 ARG B N 1
ATOM 6650 C CA . ARG B 1 233 ? -17.766 -41.5 -4.316 1 95.06 233 ARG B CA 1
ATOM 6651 C C . ARG B 1 233 ? -17.5 -42.406 -5.52 1 95.06 233 ARG B C 1
ATOM 6653 O O . ARG B 1 233 ? -17.594 -43.625 -5.414 1 95.06 233 ARG B O 1
ATOM 6660 N N . ASN B 1 234 ? -17.125 -41.812 -6.586 1 96.44 234 ASN B N 1
ATOM 6661 C CA . ASN B 1 234 ? -16.938 -42.562 -7.824 1 96.44 234 ASN B C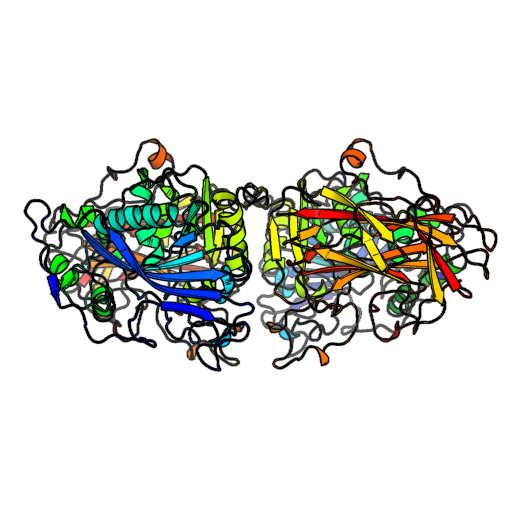A 1
ATOM 6662 C C . ASN B 1 234 ? -15.469 -42.594 -8.234 1 96.44 234 ASN B C 1
ATOM 6664 O O . ASN B 1 234 ? -14.617 -43 -7.441 1 96.44 234 ASN B O 1
ATOM 6668 N N . LYS B 1 235 ? -15.266 -42.281 -9.5 1 96.88 235 LYS B N 1
ATOM 6669 C CA . LYS B 1 235 ? -13.898 -42.344 -10 1 96.88 235 LYS B CA 1
ATOM 6670 C C . LYS B 1 235 ? -13.32 -40.969 -10.203 1 96.88 235 LYS B C 1
ATOM 6672 O O . LYS B 1 235 ? -14.055 -39.969 -10.188 1 96.88 235 LYS B O 1
ATOM 6677 N N . ARG B 1 236 ? -12.07 -40.938 -10.258 1 96.62 236 ARG B N 1
ATOM 6678 C CA . ARG B 1 236 ? -11.352 -39.719 -10.641 1 96.62 236 ARG B CA 1
ATOM 6679 C C . ARG B 1 236 ? -10.367 -40 -11.766 1 96.62 236 ARG B C 1
ATOM 6681 O O . ARG B 1 236 ? -9.805 -41.094 -11.852 1 96.62 236 ARG B O 1
ATOM 6688 N N . GLU B 1 237 ? -10.234 -39.031 -12.57 1 96.56 237 GLU B N 1
ATOM 6689 C CA . GLU B 1 237 ? -9.172 -39.062 -13.578 1 96.56 237 GLU B CA 1
ATOM 6690 C C . GLU B 1 237 ? -7.809 -39.281 -12.93 1 96.56 237 GLU B C 1
ATOM 6692 O O . GLU B 1 237 ? -7.48 -38.625 -11.938 1 96.56 237 GLU B O 1
ATOM 6697 N N . ASP B 1 238 ? -7.02 -40.219 -13.445 1 97.25 238 ASP B N 1
ATOM 6698 C CA . ASP B 1 238 ? -5.707 -40.562 -12.906 1 97.25 238 ASP B CA 1
ATOM 6699 C C . ASP B 1 238 ? -4.598 -39.844 -13.688 1 97.25 238 ASP B C 1
ATOM 6701 O O . ASP B 1 238 ? -3.902 -40.469 -14.484 1 97.25 238 ASP B O 1
ATOM 6705 N N . ILE B 1 239 ? -4.359 -38.625 -13.336 1 96.81 239 ILE B N 1
ATOM 6706 C CA . ILE B 1 239 ? -3.432 -37.781 -14.078 1 96.81 239 ILE B CA 1
ATOM 6707 C C . ILE B 1 239 ? -2.012 -38.344 -13.945 1 96.81 239 ILE B C 1
ATOM 6709 O O . ILE B 1 239 ? -1.178 -38.125 -14.828 1 96.81 239 ILE B O 1
ATOM 6713 N N . VAL B 1 240 ? -1.727 -39 -12.82 1 96.88 240 VAL B N 1
ATOM 6714 C CA . VAL B 1 240 ? -0.411 -39.562 -12.578 1 96.88 240 VAL B CA 1
ATOM 6715 C C . VAL B 1 240 ? -0.171 -40.719 -13.547 1 96.88 240 VAL B C 1
ATOM 6717 O O . VAL B 1 240 ? 0.867 -40.781 -14.211 1 96.88 240 VAL B O 1
ATOM 6720 N N . ALA B 1 241 ? -1.154 -41.562 -13.656 1 97.56 241 ALA B N 1
ATOM 6721 C CA . ALA B 1 241 ? -1.05 -42.688 -14.609 1 97.56 241 ALA B CA 1
ATOM 6722 C C . ALA B 1 241 ? -0.959 -42.156 -16.047 1 97.56 241 ALA B C 1
ATOM 6724 O O . ALA B 1 241 ? -0.25 -42.719 -16.875 1 97.56 241 ALA B O 1
ATOM 6725 N N . MET B 1 242 ? -1.701 -41.156 -16.297 1 97.88 242 MET B N 1
ATOM 6726 C CA . MET B 1 242 ? -1.734 -40.594 -17.641 1 97.88 242 MET B CA 1
ATOM 6727 C C . MET B 1 242 ? -0.352 -40.094 -18.062 1 97.88 242 MET B C 1
ATOM 6729 O O . MET B 1 242 ? 0.095 -40.375 -19.172 1 97.88 242 MET B O 1
ATOM 6733 N N . ILE B 1 243 ? 0.356 -39.344 -17.219 1 97.81 243 ILE B N 1
ATOM 6734 C CA . ILE B 1 243 ? 1.645 -38.781 -17.594 1 97.81 243 ILE B CA 1
ATOM 6735 C C . ILE B 1 243 ? 2.693 -39.906 -17.672 1 97.81 243 ILE B C 1
ATOM 6737 O O . ILE B 1 243 ? 3.633 -39.812 -18.469 1 97.81 243 ILE B O 1
ATOM 6741 N N . GLN B 1 244 ? 2.545 -40.938 -16.859 1 96.81 244 GLN B N 1
ATOM 6742 C CA . GLN B 1 244 ? 3.453 -42.062 -16.922 1 96.81 244 GLN B CA 1
ATOM 6743 C C . GLN B 1 244 ? 3.303 -42.812 -18.234 1 96.81 244 GLN B C 1
ATOM 6745 O O . GLN B 1 244 ? 4.293 -43.25 -18.828 1 96.81 244 GLN B O 1
ATOM 6750 N N . LYS B 1 245 ? 2.111 -42.938 -18.656 1 97.25 245 LYS B N 1
ATOM 6751 C CA . LYS B 1 245 ? 1.826 -43.656 -19.891 1 97.25 245 LYS B CA 1
ATOM 6752 C C . LYS B 1 245 ? 2.062 -42.781 -21.125 1 97.25 245 LYS B C 1
ATOM 6754 O O . LYS B 1 245 ? 2.488 -43.281 -22.172 1 97.25 245 LYS B O 1
ATOM 6759 N N . HIS B 1 246 ? 1.721 -41.562 -21.031 1 97 246 HIS B N 1
ATOM 6760 C CA . HIS B 1 246 ? 1.809 -40.625 -22.141 1 97 246 HIS B CA 1
ATOM 6761 C C . HIS B 1 246 ? 2.656 -39.406 -21.781 1 97 246 HIS B C 1
ATOM 6763 O O . HIS B 1 246 ? 2.133 -38.312 -21.641 1 97 246 HIS B O 1
ATOM 6769 N N . PRO B 1 247 ? 3.939 -39.531 -21.797 1 96.5 247 PRO B N 1
ATOM 6770 C CA . PRO B 1 247 ? 4.805 -38.406 -21.359 1 96.5 247 PRO B CA 1
ATOM 6771 C C . PRO B 1 247 ? 4.965 -37.344 -22.422 1 96.5 247 PRO B C 1
ATOM 6773 O O . PRO B 1 247 ? 5.484 -36.25 -22.125 1 96.5 247 PRO B O 1
ATOM 6776 N N . LEU B 1 248 ? 4.566 -37.594 -23.688 1 97.69 248 LEU B N 1
ATOM 6777 C CA . LEU B 1 248 ? 4.641 -36.594 -24.75 1 97.69 248 LEU B CA 1
ATOM 6778 C C . LEU B 1 248 ? 3.316 -35.844 -24.906 1 97.69 248 LEU B C 1
ATOM 6780 O O . LEU B 1 248 ? 2.258 -36.406 -24.578 1 97.69 248 LEU B O 1
ATOM 6784 N N . MET B 1 249 ? 3.432 -34.656 -25.344 1 97.44 249 MET B N 1
ATOM 6785 C CA . MET B 1 249 ? 2.234 -33.875 -25.656 1 97.44 249 MET B CA 1
ATOM 6786 C C . MET B 1 249 ? 1.342 -34.625 -26.641 1 97.44 249 MET B C 1
ATOM 6788 O O . MET B 1 249 ? 1.837 -35.344 -27.5 1 97.44 249 MET B O 1
ATOM 6792 N N . ASN B 1 250 ? 0.122 -34.562 -26.484 1 97.06 250 ASN B N 1
ATOM 6793 C CA . ASN B 1 250 ? -0.934 -35.125 -27.328 1 97.06 250 ASN B CA 1
ATOM 6794 C C . ASN B 1 250 ? -2.254 -34.375 -27.125 1 97.06 250 ASN B C 1
ATOM 6796 O O . ASN B 1 250 ? -2.297 -33.344 -26.469 1 97.06 250 ASN B O 1
ATOM 6800 N N . LYS B 1 251 ? -3.256 -34.812 -27.719 1 96.75 251 LYS B N 1
ATOM 6801 C CA . LYS B 1 251 ? -4.535 -34.125 -27.688 1 96.75 251 LYS B CA 1
ATOM 6802 C C . LYS B 1 251 ? -5.109 -34.094 -26.266 1 96.75 251 LYS B C 1
ATOM 6804 O O . LYS B 1 251 ? -5.809 -33.156 -25.891 1 96.75 251 LYS B O 1
ATOM 6809 N N . TYR B 1 252 ? -4.824 -35.156 -25.484 1 97.25 252 TYR B N 1
ATOM 6810 C CA . TYR B 1 252 ? -5.258 -35.188 -24.078 1 97.25 252 TYR B CA 1
ATOM 6811 C C . TYR B 1 252 ? -4.66 -34 -23.297 1 97.25 252 TYR B C 1
ATOM 6813 O O . TYR B 1 252 ? -5.379 -33.281 -22.594 1 97.25 252 TYR B O 1
ATOM 6821 N N . TRP B 1 253 ? -3.355 -33.844 -23.453 1 97.75 253 TRP B N 1
ATOM 6822 C CA . TRP B 1 253 ? -2.676 -32.781 -22.734 1 97.75 253 TRP B CA 1
ATOM 6823 C C . TRP B 1 253 ? -3.07 -31.406 -23.281 1 97.75 253 TRP B C 1
ATOM 6825 O O . TRP B 1 253 ? -3.135 -30.422 -22.547 1 97.75 253 TRP B O 1
ATOM 6835 N N . GLU B 1 254 ? -3.361 -31.297 -24.547 1 96.44 254 GLU B N 1
ATOM 6836 C CA . GLU B 1 254 ? -3.826 -30.062 -25.141 1 96.44 254 GLU B CA 1
ATOM 6837 C C . GLU B 1 254 ? -5.145 -29.609 -24.531 1 96.44 254 GLU B C 1
ATOM 6839 O O . GLU B 1 254 ? -5.398 -28.406 -24.391 1 96.44 254 GLU B O 1
ATOM 6844 N N . ASP B 1 255 ? -5.941 -30.562 -24.156 1 96.62 255 ASP B N 1
ATOM 6845 C CA . ASP B 1 255 ? -7.211 -30.25 -23.516 1 96.62 255 ASP B CA 1
ATOM 6846 C C . ASP B 1 255 ? -6.988 -29.562 -22.172 1 96.62 255 ASP B C 1
ATOM 6848 O O . ASP B 1 255 ? -7.871 -28.859 -21.672 1 96.62 255 ASP B O 1
ATOM 6852 N N . LYS B 1 256 ? -5.828 -29.797 -21.578 1 97.12 256 LYS B N 1
ATOM 6853 C CA . LYS B 1 256 ? -5.523 -29.266 -20.25 1 97.12 256 LYS B CA 1
ATOM 6854 C C . LYS B 1 256 ? -4.844 -27.906 -20.359 1 97.12 256 LYS B C 1
ATOM 6856 O O . LYS B 1 256 ? -4.363 -27.359 -19.359 1 97.12 256 LYS B O 1
ATOM 6861 N N . LYS B 1 257 ? -4.82 -27.328 -21.469 1 96.19 257 LYS B N 1
ATOM 6862 C CA . LYS B 1 257 ? -4.383 -25.953 -21.734 1 96.19 257 LYS B CA 1
ATOM 6863 C C . LYS B 1 257 ? -5.574 -25.062 -22.047 1 96.19 257 LYS B C 1
ATOM 6865 O O . LYS B 1 257 ? -6.258 -25.266 -23.062 1 96.19 257 LYS B O 1
ATOM 6870 N N . PRO B 1 258 ? -5.773 -24.062 -21.219 1 96 258 PRO B N 1
ATOM 6871 C CA . PRO B 1 258 ? -6.914 -23.188 -21.5 1 96 258 PRO B CA 1
ATOM 6872 C C . PRO B 1 258 ? -6.703 -22.312 -22.734 1 96 258 PRO B C 1
ATOM 6874 O O . PRO B 1 258 ? -5.566 -21.969 -23.062 1 96 258 PRO B O 1
ATOM 6877 N N . ARG B 1 259 ? -7.785 -21.953 -23.406 1 96.25 259 ARG B N 1
ATOM 6878 C CA . ARG B 1 259 ? -7.785 -21.047 -24.547 1 96.25 259 ARG B CA 1
ATOM 6879 C C . ARG B 1 259 ? -7.812 -19.594 -24.094 1 96.25 259 ARG B C 1
ATOM 6881 O O . ARG B 1 259 ? -8.844 -18.922 -24.188 1 96.25 259 ARG B O 1
ATOM 6888 N N . LEU B 1 260 ? -6.664 -19.141 -23.688 1 95.44 260 LEU B N 1
ATOM 6889 C CA . LEU B 1 260 ? -6.551 -17.812 -23.094 1 95.44 260 LEU B CA 1
ATOM 6890 C C . LEU B 1 260 ? -7.051 -16.734 -24.062 1 95.44 260 LEU B C 1
ATOM 6892 O O . LEU B 1 260 ? -7.625 -15.734 -23.641 1 95.44 260 LEU B O 1
ATOM 6896 N N . GLN B 1 261 ? -6.859 -16.922 -25.359 1 94.5 261 GLN B N 1
ATOM 6897 C CA . GLN B 1 261 ? -7.215 -15.953 -26.391 1 94.5 261 GLN B CA 1
ATOM 6898 C C . GLN B 1 261 ? -8.727 -15.734 -26.453 1 94.5 261 GLN B C 1
ATOM 6900 O O . GLN B 1 261 ? -9.195 -14.766 -27.047 1 94.5 261 GLN B O 1
ATOM 6905 N N . ASP B 1 262 ? -9.492 -16.656 -25.891 1 96.75 262 ASP B N 1
ATOM 6906 C CA . ASP B 1 262 ? -10.945 -16.562 -25.938 1 96.75 262 ASP B CA 1
ATOM 6907 C C . ASP B 1 262 ? -11.5 -15.828 -24.719 1 96.75 262 ASP B C 1
ATOM 6909 O O . ASP B 1 262 ? -12.711 -15.594 -24.625 1 96.75 262 ASP B O 1
ATOM 6913 N N . ILE B 1 263 ? -10.664 -15.453 -23.812 1 97.69 263 ILE B N 1
ATOM 6914 C CA . ILE B 1 263 ? -11.102 -14.773 -22.594 1 97.69 263 ILE B CA 1
ATOM 6915 C C . ILE B 1 263 ? -11.219 -13.273 -22.875 1 97.69 263 ILE B C 1
ATOM 6917 O O . ILE B 1 263 ? -10.219 -12.602 -23.125 1 97.69 263 ILE B O 1
ATOM 6921 N N . LYS B 1 264 ? -12.383 -12.711 -22.719 1 97.75 264 LYS B N 1
ATOM 6922 C CA . LYS B 1 264 ? -12.625 -11.312 -23.078 1 97.75 264 LYS B CA 1
ATOM 6923 C C . LYS B 1 264 ? -13.148 -10.523 -21.891 1 97.75 264 LYS B C 1
ATOM 6925 O O . LYS B 1 264 ? -13.109 -9.289 -21.891 1 97.75 264 LYS B O 1
ATOM 6930 N N . VAL B 1 265 ? -13.625 -11.188 -20.859 1 98.62 265 VAL B N 1
ATOM 6931 C CA . VAL B 1 265 ? -14.234 -10.523 -19.703 1 98.62 265 VAL B CA 1
ATOM 6932 C C . VAL B 1 265 ? -13.156 -9.812 -18.891 1 98.62 265 VAL B C 1
ATOM 6934 O O . VAL B 1 265 ? -11.992 -10.203 -18.922 1 98.62 265 VAL B O 1
ATOM 6937 N N . PRO B 1 266 ? -13.562 -8.703 -18.125 1 98.69 266 PRO B N 1
ATOM 6938 C CA . PRO B 1 266 ? -12.602 -8.039 -17.25 1 98.69 266 PRO B CA 1
ATOM 6939 C C . PRO B 1 266 ? -11.891 -9.008 -16.312 1 98.69 266 PRO B C 1
ATOM 6941 O O . PRO B 1 266 ? -12.492 -9.977 -15.836 1 98.69 266 PRO B O 1
ATOM 6944 N N . MET B 1 267 ? -10.633 -8.68 -16.016 1 98.62 267 MET B N 1
ATOM 6945 C CA . MET B 1 267 ? -9.812 -9.609 -15.242 1 98.62 267 MET B CA 1
ATOM 6946 C C . MET B 1 267 ? -8.938 -8.859 -14.242 1 98.62 267 MET B C 1
ATOM 6948 O O . MET B 1 267 ? -8.367 -7.82 -14.57 1 98.62 267 MET B O 1
ATOM 6952 N N . TYR B 1 268 ? -8.883 -9.32 -13.031 1 98.75 268 TYR B N 1
ATOM 6953 C CA . TYR B 1 268 ? -7.926 -8.922 -12 1 98.75 268 TYR B CA 1
ATOM 6954 C C . TYR B 1 268 ? -7.055 -10.094 -11.578 1 98.75 268 TYR B C 1
ATOM 6956 O O . TYR B 1 268 ? -7.395 -10.82 -10.641 1 98.75 268 TYR B O 1
ATOM 6964 N N . ALA B 1 269 ? -5.887 -10.258 -12.195 1 98.69 269 ALA B N 1
ATOM 6965 C CA . ALA B 1 269 ? -4.988 -11.383 -11.961 1 98.69 269 ALA B CA 1
ATOM 6966 C C . ALA B 1 269 ? -4.016 -11.086 -10.828 1 98.69 269 ALA B C 1
ATOM 6968 O O . ALA B 1 269 ? -3.598 -9.945 -10.641 1 98.69 269 ALA B O 1
ATOM 6969 N N . LEU B 1 270 ? -3.727 -12.102 -10.078 1 98.44 270 LEU B N 1
ATOM 6970 C CA . LEU B 1 270 ? -2.768 -12.031 -8.984 1 98.44 270 LEU B CA 1
ATOM 6971 C C . LEU B 1 270 ? -1.646 -13.047 -9.172 1 98.44 270 LEU B C 1
ATOM 6973 O O . LEU B 1 270 ? -1.895 -14.18 -9.609 1 98.44 270 LEU B O 1
ATOM 6977 N N . ALA B 1 271 ? -0.399 -12.625 -8.867 1 98 271 ALA B N 1
ATOM 6978 C CA . ALA B 1 271 ? 0.76 -13.516 -8.898 1 98 271 ALA B CA 1
ATOM 6979 C C . ALA B 1 271 ? 1.683 -13.266 -7.715 1 98 271 ALA B C 1
ATOM 6981 O O . ALA B 1 271 ? 1.453 -12.344 -6.926 1 98 271 ALA B O 1
ATOM 6982 N N . SER B 1 272 ? 2.594 -14.117 -7.516 1 97.25 272 SER B N 1
ATOM 6983 C CA . SER B 1 272 ? 3.729 -13.992 -6.605 1 97.25 272 SER B CA 1
ATOM 6984 C C . SER B 1 272 ? 4.926 -14.789 -7.109 1 97.25 272 SER B C 1
ATOM 6986 O O . SER B 1 272 ? 4.812 -15.555 -8.07 1 97.25 272 SER B O 1
ATOM 6988 N N . TYR B 1 273 ? 6.062 -14.523 -6.488 1 94.62 273 TYR B N 1
ATOM 6989 C CA . TYR B 1 273 ? 7.258 -15.273 -6.859 1 94.62 273 TYR B CA 1
ATOM 6990 C C . TYR B 1 273 ? 7.418 -16.516 -5.98 1 94.62 273 TYR B C 1
ATOM 6992 O O . TYR B 1 273 ? 8.227 -17.391 -6.285 1 94.62 273 TYR B O 1
ATOM 7000 N N . SER B 1 274 ? 6.613 -16.547 -4.941 1 85 274 SER B N 1
ATOM 7001 C CA . SER B 1 274 ? 6.816 -17.5 -3.855 1 85 274 SER B CA 1
ATOM 7002 C C . SER B 1 274 ? 6.355 -18.906 -4.258 1 85 274 SER B C 1
ATOM 7004 O O . SER B 1 274 ? 6.676 -19.875 -3.586 1 85 274 SER B O 1
ATOM 7006 N N . SER B 1 275 ? 5.672 -18.953 -5.328 1 82.56 275 SER B N 1
ATOM 7007 C CA . SER B 1 275 ? 5.09 -20.25 -5.641 1 82.56 275 SER B CA 1
ATOM 7008 C C . SER B 1 275 ? 5.922 -21 -6.68 1 82.56 275 SER B C 1
ATOM 7010 O O . SER B 1 275 ? 6.414 -20.406 -7.637 1 82.56 275 SER B O 1
ATOM 7012 N N . GLY B 1 276 ? 6.082 -22.312 -6.43 1 87 276 GLY B N 1
ATOM 7013 C CA . GLY B 1 276 ? 6.668 -23.172 -7.449 1 87 276 GLY B CA 1
ATOM 7014 C C . GLY B 1 276 ? 5.652 -23.672 -8.453 1 87 276 GLY B C 1
ATOM 7015 O O . GLY B 1 276 ? 5.996 -24.422 -9.375 1 87 276 GLY B O 1
ATOM 7016 N N . LEU B 1 277 ? 4.41 -23.172 -8.32 1 92.12 277 LEU B N 1
ATOM 7017 C CA . LEU B 1 277 ? 3.326 -23.75 -9.109 1 92.12 277 LEU B CA 1
ATOM 7018 C C . LEU B 1 277 ? 2.709 -22.703 -10.031 1 92.12 277 LEU B C 1
ATOM 7020 O O . LEU B 1 277 ? 2.271 -23.016 -11.141 1 92.12 277 LEU B O 1
ATOM 7024 N N . HIS B 1 278 ? 2.723 -21.469 -9.57 1 94.88 278 HIS B N 1
ATOM 7025 C CA . HIS B 1 278 ? 1.696 -20.594 -10.148 1 94.88 278 HIS B CA 1
ATOM 7026 C C . HIS B 1 278 ? 2.316 -19.375 -10.812 1 94.88 278 HIS B C 1
ATOM 7028 O O . HIS B 1 278 ? 1.641 -18.656 -11.547 1 94.88 278 HIS B O 1
ATOM 7034 N N . THR B 1 279 ? 3.59 -19.094 -10.633 1 96.12 279 THR B N 1
ATOM 7035 C CA . THR B 1 279 ? 4.141 -17.812 -11.039 1 96.12 279 THR B CA 1
ATOM 7036 C C . THR B 1 279 ? 3.959 -17.594 -12.531 1 96.12 279 THR B C 1
ATOM 7038 O O . THR B 1 279 ? 3.342 -16.609 -12.953 1 96.12 279 THR B O 1
ATOM 7041 N N . GLU B 1 280 ? 4.367 -18.562 -13.312 1 96 280 GLU B N 1
ATOM 7042 C CA . GLU B 1 280 ? 4.348 -18.453 -14.766 1 96 280 GLU B CA 1
ATOM 7043 C C . GLU B 1 280 ? 2.918 -18.391 -15.297 1 96 280 GLU B C 1
ATOM 7045 O O . GLU B 1 280 ? 2.586 -17.531 -16.109 1 96 280 GLU B O 1
ATOM 7050 N N . GLY B 1 281 ? 2.096 -19.25 -14.844 1 96.31 281 GLY B N 1
ATOM 7051 C CA . GLY B 1 281 ? 0.737 -19.359 -15.352 1 96.31 281 GLY B CA 1
ATOM 7052 C C . GLY B 1 281 ? -0.116 -18.141 -15.023 1 96.31 281 GLY B C 1
ATOM 7053 O O . GLY B 1 281 ? -1.004 -17.781 -15.797 1 96.31 281 GLY B O 1
ATOM 7054 N N . SER B 1 282 ? 0.131 -17.516 -13.922 1 97.69 282 SER B N 1
ATOM 7055 C CA . SER B 1 282 ? -0.602 -16.312 -13.531 1 97.69 282 SER B CA 1
ATOM 7056 C C . SER B 1 282 ? -0.282 -15.141 -14.453 1 97.69 282 SER B C 1
ATOM 7058 O O . SER B 1 282 ? -1.188 -14.461 -14.93 1 97.69 282 SER B O 1
ATOM 7060 N N . ILE B 1 283 ? 0.998 -14.977 -14.711 1 97.06 283 ILE B N 1
ATOM 7061 C CA . ILE B 1 283 ? 1.445 -13.836 -15.492 1 97.06 283 ILE B CA 1
ATOM 7062 C C . ILE B 1 283 ? 1.091 -14.039 -16.969 1 97.06 283 ILE B C 1
ATOM 7064 O O . ILE B 1 283 ? 0.607 -13.125 -17.625 1 97.06 283 ILE B O 1
ATOM 7068 N N . ARG B 1 284 ? 1.212 -15.203 -17.469 1 94.75 284 ARG B N 1
ATOM 7069 C CA . ARG B 1 284 ? 0.882 -15.5 -18.859 1 94.75 284 ARG B CA 1
ATOM 7070 C C . ARG B 1 284 ? -0.619 -15.383 -19.109 1 94.75 284 ARG B C 1
ATOM 7072 O O . ARG B 1 284 ? -1.048 -14.906 -20.156 1 94.75 284 ARG B O 1
ATOM 7079 N N . GLY B 1 285 ? -1.359 -15.93 -18.109 1 96 285 GLY B N 1
ATOM 7080 C CA . GLY B 1 285 ? -2.801 -15.781 -18.219 1 96 285 GLY B CA 1
ATOM 7081 C C . GLY B 1 285 ? -3.242 -14.344 -18.375 1 96 285 GLY B C 1
ATOM 7082 O O . GLY B 1 285 ? -4.109 -14.031 -19.203 1 96 285 GLY B O 1
ATOM 7083 N N . TRP B 1 286 ? -2.662 -13.453 -17.656 1 97.44 286 TRP B N 1
ATOM 7084 C CA . TRP B 1 286 ? -2.926 -12.023 -17.75 1 97.44 286 TRP B CA 1
ATOM 7085 C C . TRP B 1 286 ? -2.424 -11.469 -19.078 1 97.44 286 TRP B C 1
ATOM 7087 O O . TRP B 1 286 ? -3.16 -10.781 -19.797 1 97.44 286 TRP B O 1
ATOM 7097 N N . LYS B 1 287 ? -1.27 -11.805 -19.406 1 96.44 287 LYS B N 1
ATOM 7098 C CA . LYS B 1 287 ? -0.562 -11.234 -20.547 1 96.44 287 LYS B CA 1
ATOM 7099 C C . LYS B 1 287 ? -1.25 -11.594 -21.859 1 96.44 287 LYS B C 1
ATOM 7101 O O . LYS B 1 287 ? -1.394 -10.742 -22.75 1 96.44 287 LYS B O 1
ATOM 7106 N N . TYR B 1 288 ? -1.799 -12.797 -22.016 1 96.44 288 TYR B N 1
ATOM 7107 C CA . TYR B 1 288 ? -2.195 -13.281 -23.328 1 96.44 288 TYR B CA 1
ATOM 7108 C C . TYR B 1 288 ? -3.701 -13.5 -23.391 1 96.44 288 TYR B C 1
ATOM 7110 O O . TYR B 1 288 ? -4.211 -14.039 -24.391 1 96.44 288 TYR B O 1
ATOM 7118 N N . SER B 1 289 ? -4.418 -13.156 -22.328 1 95.94 289 SER B N 1
ATOM 7119 C CA . SER B 1 289 ? -5.867 -13.062 -22.484 1 95.94 289 SER B CA 1
ATOM 7120 C C . SER B 1 289 ? -6.258 -11.914 -23.406 1 95.94 289 SER B C 1
ATOM 7122 O O . SER B 1 289 ? -5.488 -10.969 -23.594 1 95.94 289 SER B O 1
ATOM 7124 N N . SER B 1 290 ? -7.434 -12 -23.984 1 95.69 290 SER B N 1
ATOM 7125 C CA . SER B 1 290 ? -7.902 -10.977 -24.922 1 95.69 290 SER B CA 1
ATOM 7126 C C . SER B 1 290 ? -8.695 -9.898 -24.203 1 95.69 290 SER B C 1
ATOM 7128 O O . SER B 1 290 ? -9.258 -9 -24.844 1 95.69 290 SER B O 1
ATOM 7130 N N . SER B 1 291 ? -8.758 -10 -22.922 1 96.44 291 SER B N 1
ATOM 7131 C CA . SER B 1 291 ? -9.43 -8.945 -22.156 1 96.44 291 SER B CA 1
ATOM 7132 C C . SER B 1 291 ? -8.758 -7.594 -22.375 1 96.44 291 SER B C 1
ATOM 7134 O O . SER B 1 291 ? -7.531 -7.492 -22.359 1 96.44 291 SER B O 1
ATOM 7136 N N . SER B 1 292 ? -9.523 -6.551 -22.625 1 95.56 292 SER B N 1
ATOM 7137 C CA . SER B 1 292 ? -8.992 -5.195 -22.75 1 95.56 292 SER B CA 1
ATOM 7138 C C . SER B 1 292 ? -8.945 -4.504 -21.391 1 95.56 292 SER B C 1
ATOM 7140 O O . SER B 1 292 ? -8.305 -3.461 -21.234 1 95.56 292 SER B O 1
ATOM 7142 N N . GLU B 1 293 ? -9.68 -5 -20.453 1 97.56 293 GLU B N 1
ATOM 7143 C CA . GLU B 1 293 ? -9.727 -4.484 -19.078 1 97.56 293 GLU B CA 1
ATOM 7144 C C . GLU B 1 293 ? -9.117 -5.484 -18.109 1 97.56 293 GLU B C 1
ATOM 7146 O O . GLU B 1 293 ? -9.836 -6.254 -17.469 1 97.56 293 GLU B O 1
ATOM 7151 N N . LYS B 1 294 ? -7.816 -5.387 -17.938 1 97.75 294 LYS B N 1
ATOM 7152 C CA . LYS B 1 294 ? -7.148 -6.367 -17.094 1 97.75 294 LYS B CA 1
ATOM 7153 C C . LYS B 1 294 ? -6.074 -5.711 -16.234 1 97.75 294 LYS B C 1
ATOM 7155 O O . LYS B 1 294 ? -5.406 -4.773 -16.672 1 97.75 294 LYS B O 1
ATOM 7160 N N . TRP B 1 295 ? -5.961 -6.129 -15.039 1 98.69 295 TRP B N 1
ATOM 7161 C CA . TRP B 1 295 ? -5.035 -5.664 -14.016 1 98.69 295 TRP B CA 1
ATOM 7162 C C . TRP B 1 295 ? -4.195 -6.82 -13.477 1 98.69 295 TRP B C 1
ATOM 7164 O O . TRP B 1 295 ? -4.676 -7.953 -13.391 1 98.69 295 TRP B O 1
ATOM 7174 N N . LEU B 1 296 ? -2.912 -6.57 -13.141 1 98.69 296 LEU B N 1
ATOM 7175 C CA . LEU B 1 296 ? -1.994 -7.535 -12.547 1 98.69 296 LEU B CA 1
ATOM 7176 C C . LEU B 1 296 ? -1.41 -7.004 -11.242 1 98.69 296 LEU B C 1
ATOM 7178 O O . LEU B 1 296 ? -0.88 -5.891 -11.203 1 98.69 296 LEU B O 1
ATOM 7182 N N . ARG B 1 297 ? -1.582 -7.703 -10.203 1 98.38 297 ARG B N 1
ATOM 7183 C CA . ARG B 1 297 ? -0.924 -7.438 -8.93 1 98.38 297 ARG B CA 1
ATOM 7184 C C . ARG B 1 297 ? 0.029 -8.57 -8.562 1 98.38 297 ARG B C 1
ATOM 7186 O O . ARG B 1 297 ? -0.353 -9.742 -8.586 1 98.38 297 ARG B O 1
ATOM 7193 N N . ILE B 1 298 ? 1.295 -8.297 -8.297 1 98.38 298 ILE B N 1
ATOM 7194 C CA . ILE B 1 298 ? 2.27 -9.266 -7.801 1 98.38 298 ILE B CA 1
ATOM 7195 C C . ILE B 1 298 ? 2.611 -8.945 -6.344 1 98.38 298 ILE B C 1
ATOM 7197 O O . ILE B 1 298 ? 3.23 -7.922 -6.055 1 98.38 298 ILE B O 1
ATOM 7201 N N . HIS B 1 299 ? 2.193 -9.766 -5.441 1 97.81 299 HIS B N 1
ATOM 7202 C CA . HIS B 1 299 ? 2.438 -9.5 -4.027 1 97.81 299 HIS B CA 1
ATOM 7203 C C . HIS B 1 299 ? 3.703 -10.211 -3.549 1 97.81 299 HIS B C 1
ATOM 7205 O O . HIS B 1 299 ? 4.141 -11.188 -4.156 1 97.81 299 HIS B O 1
ATOM 7211 N N . PRO B 1 300 ? 4.348 -9.75 -2.49 1 97.12 300 PRO B N 1
ATOM 7212 C CA . PRO B 1 300 ? 5.645 -10.273 -2.045 1 97.12 300 PRO B CA 1
ATOM 7213 C C . PRO B 1 300 ? 5.508 -11.391 -1.017 1 97.12 300 PRO B C 1
ATOM 7215 O O . PRO B 1 300 ? 6.488 -11.766 -0.369 1 97.12 300 PRO B O 1
ATOM 7218 N N . THR B 1 301 ? 4.305 -11.906 -0.8 1 97 301 THR B N 1
ATOM 7219 C CA . THR B 1 301 ? 4.066 -12.875 0.266 1 97 301 THR B CA 1
ATOM 7220 C C . THR B 1 301 ? 3.535 -14.188 -0.303 1 97 301 THR B C 1
ATOM 7222 O O . THR B 1 301 ? 3.799 -14.516 -1.461 1 97 301 THR B O 1
ATOM 7225 N N . GLN B 1 302 ? 2.949 -14.969 0.599 1 96.25 302 GLN B N 1
ATOM 7226 C CA . GLN B 1 302 ? 2.381 -16.266 0.241 1 96.25 302 GLN B CA 1
ATOM 7227 C C . GLN B 1 302 ? 0.888 -16.141 -0.048 1 96.25 302 GLN B C 1
ATOM 7229 O O . GLN B 1 302 ? 0.193 -15.328 0.56 1 96.25 302 GLN B O 1
ATOM 7234 N N . GLU B 1 303 ? 0.373 -16.906 -1.017 1 95.44 303 GLU B N 1
ATOM 7235 C CA . GLU B 1 303 ? -0.971 -16.75 -1.564 1 95.44 303 GLU B CA 1
ATOM 7236 C C . GLU B 1 303 ? -2.031 -16.906 -0.476 1 95.44 303 GLU B C 1
ATOM 7238 O O . GLU B 1 303 ? -3.037 -16.188 -0.478 1 95.44 303 GLU B O 1
ATOM 7243 N N . TRP B 1 304 ? -1.853 -17.875 0.502 1 94.81 304 TRP B N 1
ATOM 7244 C CA . TRP B 1 304 ? -2.861 -18.109 1.531 1 94.81 304 TRP B CA 1
ATOM 7245 C C . TRP B 1 304 ? -2.861 -16.969 2.559 1 94.81 304 TRP B C 1
ATOM 7247 O O . TRP B 1 304 ? -3.893 -16.688 3.17 1 94.81 304 TRP B O 1
ATOM 7257 N N . PHE B 1 305 ? -1.76 -16.406 2.754 1 95.75 305 PHE B N 1
ATOM 7258 C CA . PHE B 1 305 ? -1.676 -15.242 3.613 1 95.75 305 PHE B CA 1
ATOM 7259 C C . PHE B 1 305 ? -2.322 -14.031 2.945 1 95.75 305 PHE B C 1
ATOM 7261 O O . PHE B 1 305 ? -3.125 -13.328 3.562 1 95.75 305 PHE B O 1
ATOM 7268 N N . ASP B 1 306 ? -2.018 -13.812 1.724 1 96.56 306 ASP B N 1
ATOM 7269 C CA . ASP B 1 306 ? -2.422 -12.617 0.99 1 96.56 306 ASP B CA 1
ATOM 7270 C C . ASP B 1 306 ? -3.939 -12.555 0.835 1 96.56 306 ASP B C 1
ATOM 7272 O O . ASP B 1 306 ? -4.547 -11.5 1.045 1 96.56 306 ASP B O 1
ATOM 7276 N N . ILE B 1 307 ? -4.609 -13.625 0.455 1 96.44 307 ILE B N 1
ATOM 7277 C CA . ILE B 1 307 ? -6.004 -13.633 0.021 1 96.44 307 ILE B CA 1
ATOM 7278 C C . ILE B 1 307 ? -6.902 -13.156 1.162 1 96.44 307 ILE B C 1
ATOM 7280 O O . ILE B 1 307 ? -7.988 -12.625 0.925 1 96.44 307 ILE B O 1
ATOM 7284 N N . TYR B 1 308 ? -6.477 -13.297 2.412 1 95.5 308 TYR B N 1
ATOM 7285 C CA . TYR B 1 308 ? -7.367 -13.008 3.531 1 95.5 308 TYR B CA 1
ATOM 7286 C C . TYR B 1 308 ? -6.984 -11.703 4.211 1 95.5 308 TYR B C 1
ATOM 7288 O O . TYR B 1 308 ? -7.547 -11.344 5.25 1 95.5 308 TYR B O 1
ATOM 7296 N N . THR B 1 309 ? -6.016 -10.984 3.645 1 94.88 309 THR B N 1
ATOM 7297 C CA . THR B 1 309 ? -5.695 -9.68 4.211 1 94.88 309 THR B CA 1
ATOM 7298 C C . THR B 1 309 ? -6.805 -8.672 3.92 1 94.88 309 THR B C 1
ATOM 7300 O O . THR B 1 309 ? -7.477 -8.766 2.891 1 94.88 309 THR B O 1
ATOM 7303 N N . PRO B 1 310 ? -7.031 -7.684 4.824 1 93.88 310 PRO B N 1
ATOM 7304 C CA . PRO B 1 310 ? -8.047 -6.66 4.574 1 93.88 310 PRO B CA 1
ATOM 7305 C C . PRO B 1 310 ? -7.805 -5.887 3.281 1 93.88 310 PRO B C 1
ATOM 7307 O O . PRO B 1 310 ? -8.75 -5.555 2.566 1 93.88 310 PRO B O 1
ATOM 7310 N N . GLU B 1 311 ? -6.559 -5.633 2.988 1 94.5 311 GLU B N 1
ATOM 7311 C CA . GLU B 1 311 ? -6.203 -4.891 1.782 1 94.5 311 GLU B CA 1
ATOM 7312 C C . GLU B 1 311 ? -6.602 -5.656 0.524 1 94.5 311 GLU B C 1
ATOM 7314 O O . GLU B 1 311 ? -7.137 -5.074 -0.42 1 94.5 311 GLU B O 1
ATOM 7319 N N . ALA B 1 312 ? -6.34 -6.93 0.551 1 96.81 312 ALA B N 1
ATOM 7320 C CA . ALA B 1 312 ? -6.695 -7.758 -0.601 1 96.81 312 ALA B CA 1
ATOM 7321 C C . ALA B 1 312 ? -8.211 -7.828 -0.778 1 96.81 312 ALA B C 1
ATOM 7323 O O . ALA B 1 312 ? -8.711 -7.73 -1.898 1 96.81 312 ALA B O 1
ATOM 7324 N N . ASN B 1 313 ? -8.953 -8 0.309 1 96.69 313 ASN B N 1
ATOM 7325 C CA . ASN B 1 313 ? -10.406 -8.047 0.26 1 96.69 313 ASN B CA 1
ATOM 7326 C C . ASN B 1 313 ? -10.992 -6.746 -0.276 1 96.69 313 ASN B C 1
ATOM 7328 O O . ASN B 1 313 ? -11.867 -6.766 -1.147 1 96.69 313 ASN B O 1
ATOM 7332 N N . ASP B 1 314 ? -10.484 -5.621 0.212 1 95.75 314 ASP B N 1
ATOM 7333 C CA . ASP B 1 314 ? -10.984 -4.316 -0.206 1 95.75 314 ASP B CA 1
ATOM 7334 C C . ASP B 1 314 ? -10.711 -4.07 -1.688 1 95.75 314 ASP B C 1
ATOM 7336 O O . ASP B 1 314 ? -11.57 -3.555 -2.406 1 95.75 314 ASP B O 1
ATOM 7340 N N . ASP B 1 315 ? -9.539 -4.418 -2.07 1 97.25 315 ASP B N 1
ATOM 7341 C CA . ASP B 1 315 ? -9.133 -4.238 -3.463 1 97.25 315 ASP B CA 1
ATOM 7342 C C . ASP B 1 315 ? -9.984 -5.098 -4.395 1 97.25 315 ASP B C 1
ATOM 7344 O O . ASP B 1 315 ? -10.461 -4.621 -5.43 1 97.25 315 ASP B O 1
ATOM 7348 N N . LEU B 1 316 ? -10.188 -6.328 -4.039 1 98.38 316 LEU B N 1
ATOM 7349 C CA . LEU B 1 316 ? -11.023 -7.227 -4.828 1 98.38 316 LEU B CA 1
ATOM 7350 C C . LEU B 1 316 ? -12.461 -6.719 -4.895 1 98.38 316 LEU B C 1
ATOM 7352 O O . LEU B 1 316 ? -13.086 -6.762 -5.953 1 98.38 316 LEU B O 1
ATOM 7356 N N . GLN B 1 317 ? -12.992 -6.246 -3.834 1 97.38 317 GLN B N 1
ATOM 7357 C CA . GLN B 1 317 ? -14.359 -5.727 -3.807 1 97.38 317 GLN B CA 1
ATOM 7358 C C . GLN B 1 317 ? -14.516 -4.559 -4.777 1 97.38 317 GLN B C 1
ATOM 7360 O O . GLN B 1 317 ? -15.531 -4.465 -5.48 1 97.38 317 GLN B O 1
ATOM 7365 N N . ARG B 1 318 ? -13.547 -3.686 -4.797 1 97.06 318 ARG B N 1
ATOM 7366 C CA . ARG B 1 318 ? -13.633 -2.535 -5.691 1 97.06 318 ARG B CA 1
ATOM 7367 C C . ARG B 1 318 ? -13.734 -2.98 -7.148 1 97.06 318 ARG B C 1
ATOM 7369 O O . ARG B 1 318 ? -14.531 -2.436 -7.914 1 97.06 318 ARG B O 1
ATOM 7376 N N . PHE B 1 319 ? -12.922 -3.902 -7.48 1 98.62 319 PHE B N 1
ATOM 7377 C CA . PHE B 1 319 ? -12.945 -4.461 -8.828 1 98.62 319 PHE B CA 1
ATOM 7378 C C . PHE B 1 319 ? -14.305 -5.082 -9.125 1 98.62 319 PHE B C 1
ATOM 7380 O O . PHE B 1 319 ? -14.922 -4.781 -10.148 1 98.62 319 PHE B O 1
ATOM 7387 N N . LEU B 1 320 ? -14.797 -5.922 -8.242 1 98.81 320 LEU B N 1
ATOM 7388 C CA . LEU B 1 320 ? -16.047 -6.656 -8.453 1 98.81 320 LEU B CA 1
ATOM 7389 C C . LEU B 1 320 ? -17.234 -5.711 -8.453 1 98.81 320 LEU B C 1
ATOM 7391 O O . LEU B 1 320 ? -18.156 -5.859 -9.266 1 98.81 320 LEU B O 1
ATOM 7395 N N . ASP B 1 321 ? -17.25 -4.719 -7.523 1 98.06 321 ASP B N 1
ATOM 7396 C CA . ASP B 1 321 ? -18.312 -3.723 -7.496 1 98.06 321 ASP B CA 1
ATOM 7397 C C . ASP B 1 321 ? -18.422 -3 -8.836 1 98.06 321 ASP B C 1
ATOM 7399 O O . ASP B 1 321 ? -19.531 -2.719 -9.305 1 98.06 321 ASP B O 1
ATOM 7403 N N . HIS B 1 322 ? -17.312 -2.697 -9.375 1 98.25 322 HIS B N 1
ATOM 7404 C CA . HIS B 1 322 ? -17.281 -1.982 -10.648 1 98.25 322 HIS B CA 1
ATOM 7405 C C . HIS B 1 322 ? -17.922 -2.812 -11.758 1 98.25 322 HIS B C 1
ATOM 7407 O O . HIS B 1 322 ? -18.75 -2.311 -12.516 1 98.25 322 HIS B O 1
ATOM 7413 N N . TYR B 1 323 ? -17.672 -4.055 -11.836 1 98.62 323 TYR B N 1
ATOM 7414 C CA . TYR B 1 323 ? -18.062 -4.82 -13.016 1 98.62 323 TYR B CA 1
ATOM 7415 C C . TYR B 1 323 ? -19.344 -5.594 -12.773 1 98.62 323 TYR B C 1
ATOM 7417 O O . TYR B 1 323 ? -20.094 -5.863 -13.711 1 98.62 323 TYR B O 1
ATOM 7425 N N . LEU B 1 324 ? -19.625 -5.957 -11.5 1 98.75 324 LEU B N 1
ATOM 7426 C CA . LEU B 1 324 ? -20.812 -6.762 -11.242 1 98.75 324 LEU B CA 1
ATOM 7427 C C . LEU B 1 324 ? -21.984 -5.879 -10.836 1 98.75 324 LEU B C 1
ATOM 7429 O O . LEU B 1 324 ? -23.141 -6.281 -10.969 1 98.75 324 LEU B O 1
ATOM 7433 N N . LEU B 1 325 ? -21.688 -4.699 -10.328 1 97.62 325 LEU B N 1
ATOM 7434 C CA . LEU B 1 325 ? -22.75 -3.83 -9.82 1 97.62 325 LEU B CA 1
ATOM 7435 C C . LEU B 1 325 ? -22.781 -2.514 -10.594 1 97.62 325 LEU B C 1
ATOM 7437 O O . LEU B 1 325 ? -23.672 -1.689 -10.375 1 97.62 325 LEU B O 1
ATOM 7441 N N . GLY B 1 326 ? -21.797 -2.258 -11.469 1 96.38 326 GLY B N 1
ATOM 7442 C CA . GLY B 1 326 ? -21.766 -1.033 -12.25 1 96.38 326 GLY B CA 1
ATOM 7443 C C . GLY B 1 326 ? -21.469 0.199 -11.414 1 96.38 326 GLY B C 1
ATOM 7444 O O . GLY B 1 326 ? -21.875 1.309 -11.773 1 96.38 326 GLY B O 1
ATOM 7445 N N . ARG B 1 327 ? -20.766 0.019 -10.352 1 95.19 327 ARG B N 1
ATOM 7446 C CA . ARG B 1 327 ? -20.5 1.14 -9.453 1 95.19 327 ARG B CA 1
ATOM 7447 C C . ARG B 1 327 ? -19.391 2.021 -10 1 95.19 327 ARG B C 1
ATOM 7449 O O . ARG B 1 327 ? -18.359 1.516 -10.477 1 95.19 327 ARG B O 1
ATOM 7456 N N . ASP B 1 328 ? -19.594 3.35 -9.922 1 94.19 328 ASP B N 1
ATOM 7457 C CA . ASP B 1 328 ? -18.547 4.316 -10.219 1 94.19 328 ASP B CA 1
ATOM 7458 C C . ASP B 1 328 ? -17.641 4.535 -9.008 1 94.19 328 ASP B C 1
ATOM 7460 O O . ASP B 1 328 ? -17.734 5.555 -8.32 1 94.19 328 ASP B O 1
ATOM 7464 N N . ASN B 1 329 ? -16.719 3.611 -8.773 1 95.25 329 ASN B N 1
ATOM 7465 C CA . ASN B 1 329 ? -15.891 3.645 -7.57 1 95.25 329 ASN B CA 1
ATOM 7466 C C . ASN B 1 329 ? -14.438 3.975 -7.898 1 95.25 329 ASN B C 1
ATOM 7468 O O . ASN B 1 329 ? -13.562 3.842 -7.043 1 95.25 329 ASN B O 1
ATOM 7472 N N . GLY B 1 330 ? -14.133 4.324 -9.117 1 94.94 330 GLY B N 1
ATOM 7473 C CA . GLY B 1 330 ? -12.812 4.789 -9.516 1 94.94 330 GLY B CA 1
ATOM 7474 C C . GLY B 1 330 ? -11.836 3.658 -9.773 1 94.94 330 GLY B C 1
ATOM 7475 O O . GLY B 1 330 ? -10.625 3.885 -9.859 1 94.94 330 GLY B O 1
ATOM 7476 N N . TRP B 1 331 ? -12.273 2.457 -9.93 1 97.19 331 TRP B N 1
ATOM 7477 C CA . TRP B 1 331 ? -11.383 1.326 -10.164 1 97.19 331 TRP B CA 1
ATOM 7478 C C . TRP B 1 331 ? -10.516 1.563 -11.398 1 97.19 331 TRP B C 1
ATOM 7480 O O . TRP B 1 331 ? -9.352 1.172 -11.43 1 97.19 331 TRP B O 1
ATOM 7490 N N . GLU B 1 332 ? -11.039 2.297 -12.352 1 95.31 332 GLU B N 1
ATOM 7491 C CA . GLU B 1 332 ? -10.344 2.506 -13.617 1 95.31 332 GLU B CA 1
ATOM 7492 C C . GLU B 1 332 ? -9.062 3.314 -13.422 1 95.31 332 GLU B C 1
ATOM 7494 O O . GLU B 1 332 ? -8.188 3.324 -14.281 1 95.31 332 GLU B O 1
ATOM 7499 N N . VAL B 1 333 ? -8.953 3.979 -12.25 1 95.31 333 VAL B N 1
ATOM 7500 C CA . VAL B 1 333 ? -7.777 4.793 -11.969 1 95.31 333 VAL B CA 1
ATOM 7501 C C . VAL B 1 333 ? -6.691 3.93 -11.328 1 95.31 333 VAL B C 1
ATOM 7503 O O . VAL B 1 333 ? -5.531 4.336 -11.25 1 95.31 333 VAL B O 1
ATOM 7506 N N . THR B 1 334 ? -7.051 2.697 -10.883 1 97.5 334 THR B N 1
ATOM 7507 C CA . THR B 1 334 ? -6.082 1.76 -10.32 1 97.5 334 THR B CA 1
ATOM 7508 C C . THR B 1 334 ? -5.008 1.417 -11.344 1 97.5 334 THR B C 1
ATOM 7510 O O . THR B 1 334 ? -5.312 1.161 -12.508 1 97.5 334 THR B O 1
ATOM 7513 N N . PRO B 1 335 ? -3.689 1.46 -10.906 1 97.69 335 PRO B N 1
ATOM 7514 C CA . PRO B 1 335 ? -2.65 1.06 -11.859 1 97.69 335 PRO B CA 1
ATOM 7515 C C . PRO B 1 335 ? -2.861 -0.352 -12.398 1 97.69 335 PRO B C 1
ATOM 7517 O O . PRO B 1 335 ? -3.166 -1.272 -11.641 1 97.69 335 PRO B O 1
ATOM 7520 N N . LYS B 1 336 ? -2.74 -0.509 -13.672 1 97.69 336 LYS B N 1
ATOM 7521 C CA . LYS B 1 336 ? -2.984 -1.796 -14.32 1 97.69 336 LYS B CA 1
ATOM 7522 C C . LYS B 1 336 ? -1.963 -2.838 -13.875 1 97.69 336 LYS B C 1
ATOM 7524 O O . LYS B 1 336 ? -2.258 -4.035 -13.852 1 97.69 336 LYS B O 1
ATOM 7529 N N . VAL B 1 337 ? -0.735 -2.379 -13.586 1 98.31 337 VAL B N 1
ATOM 7530 C CA . VAL B 1 337 ? 0.316 -3.277 -13.117 1 98.31 337 VAL B CA 1
ATOM 7531 C C . VAL B 1 337 ? 0.9 -2.76 -11.805 1 98.31 337 VAL B C 1
ATOM 7533 O O . VAL B 1 337 ? 1.346 -1.612 -11.727 1 98.31 337 VAL B O 1
ATOM 7536 N N . ARG B 1 338 ? 0.877 -3.531 -10.797 1 98.12 338 ARG B N 1
ATOM 7537 C CA . ARG B 1 338 ? 1.483 -3.266 -9.492 1 98.12 338 ARG B CA 1
ATOM 7538 C C . ARG B 1 338 ? 2.441 -4.383 -9.102 1 98.12 338 ARG B C 1
ATOM 7540 O O . ARG B 1 338 ? 2.012 -5.496 -8.781 1 98.12 338 ARG B O 1
ATOM 7547 N N . VAL B 1 339 ? 3.742 -4.102 -9.008 1 97.94 339 VAL B N 1
ATOM 7548 C CA . VAL B 1 339 ? 4.75 -5.145 -8.852 1 97.94 339 VAL B CA 1
ATOM 7549 C C . VAL B 1 339 ? 5.371 -5.059 -7.457 1 97.94 339 VAL B C 1
ATOM 7551 O O . VAL B 1 339 ? 5.434 -3.977 -6.867 1 97.94 339 VAL B O 1
ATOM 7554 N N . SER B 1 340 ? 5.77 -6.145 -6.953 1 97.75 340 SER B N 1
ATOM 7555 C CA . SER B 1 340 ? 6.617 -6.23 -5.773 1 97.75 340 SER B CA 1
ATOM 7556 C C . SER B 1 340 ? 7.977 -6.84 -6.109 1 97.75 340 SER B C 1
ATOM 7558 O O . SER B 1 340 ? 8.086 -7.656 -7.023 1 97.75 340 SER B O 1
ATOM 7560 N N . LEU B 1 341 ? 9.008 -6.375 -5.422 1 98.12 341 LEU B N 1
ATOM 7561 C CA . LEU B 1 341 ? 10.359 -6.891 -5.598 1 98.12 341 LEU B CA 1
ATOM 7562 C C . LEU B 1 341 ? 10.938 -7.375 -4.27 1 98.12 341 LEU B C 1
ATOM 7564 O O . LEU B 1 341 ? 10.75 -6.73 -3.234 1 98.12 341 LEU B O 1
ATOM 7568 N N . LEU B 1 342 ? 11.594 -8.477 -4.332 1 98.44 342 LEU B N 1
ATOM 7569 C CA . LEU B 1 342 ? 12.133 -9.117 -3.137 1 98.44 342 LEU B CA 1
ATOM 7570 C C . LEU B 1 342 ? 13.578 -8.695 -2.902 1 98.44 342 LEU B C 1
ATOM 7572 O O . LEU B 1 342 ? 14.406 -8.781 -3.811 1 98.44 342 LEU B O 1
ATOM 7576 N N . ARG B 1 343 ? 13.844 -8.32 -1.691 1 97.31 343 ARG B N 1
ATOM 7577 C CA . ARG B 1 343 ? 15.203 -7.961 -1.296 1 97.31 343 ARG B CA 1
ATOM 7578 C C . ARG B 1 343 ? 15.852 -9.086 -0.49 1 97.31 343 ARG B C 1
ATOM 7580 O O . ARG B 1 343 ? 17.062 -9.07 -0.258 1 97.31 343 ARG B O 1
ATOM 7587 N N . TYR B 1 344 ? 15.117 -10.055 -0.044 1 96.88 344 TYR B N 1
ATOM 7588 C CA . TYR B 1 344 ? 15.531 -11.234 0.705 1 96.88 344 TYR B CA 1
ATOM 7589 C C . TYR B 1 344 ? 15.961 -10.859 2.119 1 96.88 344 TYR B C 1
ATOM 7591 O O . TYR B 1 344 ? 15.414 -11.383 3.098 1 96.88 344 TYR B O 1
ATOM 7599 N N . ASN B 1 345 ? 16.953 -9.945 2.273 1 93.94 345 ASN B N 1
ATOM 7600 C CA . ASN B 1 345 ? 17.547 -9.609 3.566 1 93.94 345 ASN B CA 1
ATOM 7601 C C . ASN B 1 345 ? 17.125 -8.211 4.027 1 93.94 345 ASN B C 1
ATOM 7603 O O . ASN B 1 345 ? 17.734 -7.641 4.93 1 93.94 345 ASN B O 1
ATOM 7607 N N . ALA B 1 346 ? 16.219 -7.648 3.404 1 92.81 346 ALA B N 1
ATOM 7608 C CA . ALA B 1 346 ? 15.578 -6.379 3.727 1 92.81 346 ALA B CA 1
ATOM 7609 C C . ALA B 1 346 ? 14.102 -6.398 3.344 1 92.81 346 ALA B C 1
ATOM 7611 O O . ALA B 1 346 ? 13.648 -7.309 2.643 1 92.81 346 ALA B O 1
ATOM 7612 N N . PRO B 1 347 ? 13.312 -5.457 3.832 1 93.12 347 PRO B N 1
ATOM 7613 C CA . PRO B 1 347 ? 11.898 -5.43 3.453 1 93.12 347 PRO B CA 1
ATOM 7614 C C . PRO B 1 347 ? 11.695 -5.293 1.945 1 93.12 347 PRO B C 1
ATOM 7616 O O . PRO B 1 347 ? 12.414 -4.531 1.288 1 93.12 347 PRO B O 1
ATOM 7619 N N . SER B 1 348 ? 10.703 -5.996 1.439 1 96.94 348 SER B N 1
ATOM 7620 C CA . SER B 1 348 ? 10.414 -5.996 0.009 1 96.94 348 SER B CA 1
ATOM 7621 C C . SER B 1 348 ? 9.852 -4.652 -0.438 1 96.94 348 SER B C 1
ATOM 7623 O O . SER B 1 348 ? 9.32 -3.895 0.376 1 96.94 348 SER B O 1
ATOM 7625 N N . ILE B 1 349 ? 10.078 -4.309 -1.683 1 96.5 349 ILE B N 1
ATOM 7626 C CA . ILE B 1 349 ? 9.281 -3.277 -2.336 1 96.5 349 ILE B CA 1
ATOM 7627 C C . ILE B 1 349 ? 7.895 -3.826 -2.666 1 96.5 349 ILE B C 1
ATOM 7629 O O . ILE B 1 349 ? 7.77 -4.855 -3.336 1 96.5 349 ILE B O 1
ATOM 7633 N N . SER B 1 350 ? 6.859 -3.117 -2.189 1 95.25 350 SER B N 1
ATOM 7634 C CA . SER B 1 350 ? 5.523 -3.688 -2.34 1 95.25 350 SER B CA 1
ATOM 7635 C C . SER B 1 350 ? 4.652 -2.822 -3.24 1 95.25 350 SER B C 1
ATOM 7637 O O . SER B 1 350 ? 4.594 -1.602 -3.072 1 95.25 350 SER B O 1
ATOM 7639 N N . PHE B 1 351 ? 4.02 -3.41 -4.238 1 96.25 351 PHE B N 1
ATOM 7640 C CA . PHE B 1 351 ? 2.926 -2.902 -5.059 1 96.25 351 PHE B CA 1
ATOM 7641 C C . PHE B 1 351 ? 3.322 -1.601 -5.742 1 96.25 351 PHE B C 1
ATOM 7643 O O . PHE B 1 351 ? 2.549 -0.64 -5.754 1 96.25 351 PHE B O 1
ATOM 7650 N N . ARG B 1 352 ? 4.5 -1.547 -6.215 1 96.69 352 ARG B N 1
ATOM 7651 C CA . ARG B 1 352 ? 4.953 -0.408 -7.008 1 96.69 352 ARG B CA 1
ATOM 7652 C C . ARG B 1 352 ? 4.211 -0.337 -8.336 1 96.69 352 ARG B C 1
ATOM 7654 O O . ARG B 1 352 ? 4.168 -1.318 -9.086 1 96.69 352 ARG B O 1
ATOM 7661 N N . ALA B 1 353 ? 3.578 0.836 -8.641 1 97.44 353 ALA B N 1
ATOM 7662 C CA . ALA B 1 353 ? 2.914 1.02 -9.93 1 97.44 353 ALA B CA 1
ATOM 7663 C C . ALA B 1 353 ? 3.924 0.991 -11.078 1 97.44 353 ALA B C 1
ATOM 7665 O O . ALA B 1 353 ? 4.977 1.624 -11 1 97.44 353 ALA B O 1
ATOM 7666 N N . GLU B 1 354 ? 3.656 0.214 -12.086 1 97.69 354 GLU B N 1
ATOM 7667 C CA . GLU B 1 354 ? 4.488 0.126 -13.281 1 97.69 354 GLU B CA 1
ATOM 7668 C C . GLU B 1 354 ? 3.648 0.263 -14.547 1 97.69 354 GLU B C 1
ATOM 7670 O O . GLU B 1 354 ? 2.432 0.06 -14.516 1 97.69 354 GLU B O 1
ATOM 7675 N N . ASP B 1 355 ? 4.258 0.6 -15.641 1 96.44 355 ASP B N 1
ATOM 7676 C CA . ASP B 1 355 ? 3.568 0.82 -16.906 1 96.44 355 ASP B CA 1
ATOM 7677 C C . ASP B 1 355 ? 3.26 -0.505 -17.609 1 96.44 355 ASP B C 1
ATOM 7679 O O . ASP B 1 355 ? 2.396 -0.565 -18.484 1 96.44 355 ASP B O 1
ATOM 7683 N N . ASN B 1 356 ? 4.016 -1.519 -17.234 1 96.25 356 ASN B N 1
ATOM 7684 C CA . ASN B 1 356 ? 3.889 -2.84 -17.844 1 96.25 356 ASN B CA 1
ATOM 7685 C C . ASN B 1 356 ? 4.551 -3.916 -16.984 1 96.25 356 ASN B C 1
ATOM 7687 O O . ASN B 1 356 ? 5.18 -3.607 -15.969 1 96.25 356 ASN B O 1
ATOM 7691 N N . TYR B 1 357 ? 4.414 -5.184 -17.375 1 96.19 357 TYR B N 1
ATOM 7692 C CA . TYR B 1 357 ? 5.203 -6.273 -16.812 1 96.19 357 TYR B CA 1
ATOM 7693 C C . TYR B 1 357 ? 5.805 -7.133 -17.922 1 96.19 357 TYR B C 1
ATOM 7695 O O . TYR B 1 357 ? 5.078 -7.703 -18.734 1 96.19 357 TYR B O 1
ATOM 7703 N N . PRO B 1 358 ? 7.055 -7.262 -17.969 1 96.5 358 PRO B N 1
ATOM 7704 C CA . PRO B 1 358 ? 8 -6.438 -17.219 1 96.5 358 PRO B CA 1
ATOM 7705 C C . PRO B 1 358 ? 7.891 -4.953 -17.547 1 96.5 358 PRO B C 1
ATOM 7707 O O . PRO B 1 358 ? 7.316 -4.59 -18.578 1 96.5 358 PRO B O 1
ATOM 7710 N N . PRO B 1 359 ? 8.414 -4.129 -16.594 1 96.94 359 PRO B N 1
ATOM 7711 C CA . PRO B 1 359 ? 8.422 -2.701 -16.922 1 96.94 359 PRO B CA 1
ATOM 7712 C C . PRO B 1 359 ? 9.109 -2.41 -18.25 1 96.94 359 PRO B C 1
ATOM 7714 O O . PRO B 1 359 ? 10.117 -3.041 -18.578 1 96.94 359 PRO B O 1
ATOM 7717 N N . ASN B 1 360 ? 8.625 -1.403 -19 1 95.69 360 ASN B N 1
ATOM 7718 C CA . ASN B 1 360 ? 9.156 -1.101 -20.328 1 95.69 360 ASN B CA 1
ATOM 7719 C C . ASN B 1 360 ? 10.617 -0.687 -20.266 1 95.69 360 ASN B C 1
ATOM 7721 O O . ASN B 1 360 ? 11.367 -0.884 -21.219 1 95.69 360 ASN B O 1
ATOM 7725 N N . ARG B 1 361 ? 11.086 -0.237 -19.141 1 95.69 361 ARG B N 1
ATOM 7726 C CA . ARG B 1 361 ? 12.453 0.26 -19.016 1 95.69 361 ARG B CA 1
ATOM 7727 C C . ARG B 1 361 ? 13.43 -0.88 -18.734 1 95.69 361 ARG B C 1
ATOM 7729 O O . ARG B 1 361 ? 14.641 -0.682 -18.75 1 95.69 361 ARG B O 1
ATOM 7736 N N . ALA B 1 362 ? 12.938 -2.07 -18.5 1 96.56 362 ALA B N 1
ATOM 7737 C CA . ALA B 1 362 ? 13.828 -3.215 -18.312 1 96.56 362 ALA B CA 1
ATOM 7738 C C . ALA B 1 362 ? 14.664 -3.459 -19.562 1 96.56 362 ALA B C 1
ATOM 7740 O O . ALA B 1 362 ? 14.156 -3.393 -20.688 1 96.56 362 ALA B O 1
ATOM 7741 N N . GLN B 1 363 ? 15.922 -3.66 -19.375 1 97.38 363 GLN B N 1
ATOM 7742 C CA . GLN B 1 363 ? 16.844 -3.984 -20.453 1 97.38 363 GLN B CA 1
ATOM 7743 C C . GLN B 1 363 ? 17.312 -5.43 -20.359 1 97.38 363 GLN B C 1
ATOM 7745 O O . GLN B 1 363 ? 17.734 -5.879 -19.281 1 97.38 363 GLN B O 1
ATOM 7750 N N . TYR B 1 364 ? 17.234 -6.129 -21.469 1 97.94 364 TYR B N 1
ATOM 7751 C CA . TYR B 1 364 ? 17.688 -7.512 -21.5 1 97.94 364 TYR B CA 1
ATOM 7752 C C . TYR B 1 364 ? 19.203 -7.586 -21.734 1 97.94 364 TYR B C 1
ATOM 7754 O O . TYR B 1 364 ? 19.688 -7.207 -22.812 1 97.94 364 TYR B O 1
ATOM 7762 N N . GLU B 1 365 ? 19.891 -8.055 -20.719 1 97.94 365 GLU B N 1
ATOM 7763 C CA . GLU B 1 365 ? 21.344 -8.148 -20.766 1 97.94 365 GLU B CA 1
ATOM 7764 C C . GLU B 1 365 ? 21.797 -9.602 -20.906 1 97.94 365 GLU B C 1
ATOM 7766 O O . GLU B 1 365 ? 21.266 -10.492 -20.234 1 97.94 365 GLU B O 1
ATOM 7771 N N . THR B 1 366 ? 22.719 -9.805 -21.781 1 98.62 366 THR B N 1
ATOM 7772 C CA . THR B 1 366 ? 23.312 -11.125 -21.953 1 98.62 366 THR B CA 1
ATOM 7773 C C . THR B 1 366 ? 24.578 -11.258 -21.094 1 98.62 366 THR B C 1
ATOM 7775 O O . THR B 1 366 ? 25.484 -10.422 -21.203 1 98.62 366 THR B O 1
ATOM 7778 N N . LEU B 1 367 ? 24.641 -12.211 -20.281 1 98.81 367 LEU B N 1
ATOM 7779 C CA . LEU B 1 367 ? 25.828 -12.555 -19.5 1 98.81 367 LEU B CA 1
ATOM 7780 C C . LEU B 1 367 ? 26.359 -13.93 -19.891 1 98.81 367 LEU B C 1
ATOM 7782 O O . LEU B 1 367 ? 25.609 -14.906 -19.922 1 98.81 367 LEU B O 1
ATOM 7786 N N . TYR B 1 368 ? 27.641 -13.984 -20.188 1 98.88 368 TYR B N 1
ATOM 7787 C CA . TYR B 1 368 ? 28.25 -15.219 -20.656 1 98.88 368 TYR B CA 1
ATOM 7788 C C . TYR B 1 368 ? 28.891 -15.984 -19.5 1 98.88 368 TYR B C 1
ATOM 7790 O O . TYR B 1 368 ? 29.516 -15.383 -18.625 1 98.88 368 TYR B O 1
ATOM 7798 N N . LEU B 1 369 ? 28.672 -17.297 -19.547 1 98.88 369 LEU B N 1
ATOM 7799 C CA . LEU B 1 369 ? 29.281 -18.156 -18.547 1 98.88 369 LEU B CA 1
ATOM 7800 C C . LEU B 1 369 ? 30.75 -18.391 -18.875 1 98.88 369 LEU B C 1
ATOM 7802 O O . LEU B 1 369 ? 31.109 -18.578 -20.031 1 98.88 369 LEU B O 1
ATOM 7806 N N . ASP B 1 370 ? 31.594 -18.406 -17.812 1 98.62 370 ASP B N 1
ATOM 7807 C CA . ASP B 1 370 ? 33 -18.812 -17.922 1 98.62 370 ASP B CA 1
ATOM 7808 C C . ASP B 1 370 ? 33.312 -19.906 -16.906 1 98.62 370 ASP B C 1
ATOM 7810 O O . ASP B 1 370 ? 33.562 -19.625 -15.734 1 98.62 370 ASP B O 1
ATOM 7814 N N . ALA B 1 371 ? 33.469 -21.094 -17.375 1 98.31 371 ALA B N 1
ATOM 7815 C CA . ALA B 1 371 ? 33.75 -22.219 -16.5 1 98.31 371 ALA B CA 1
ATOM 7816 C C . ALA B 1 371 ? 35.188 -22.172 -15.977 1 98.31 371 ALA B C 1
ATOM 7818 O O . ALA B 1 371 ? 35.531 -22.859 -15.016 1 98.31 371 ALA B O 1
ATOM 7819 N N . GLY B 1 372 ? 36.031 -21.391 -16.562 1 97.38 372 GLY B N 1
ATOM 7820 C CA . GLY B 1 372 ? 37.406 -21.25 -16.109 1 97.38 372 GLY B CA 1
ATOM 7821 C C . GLY B 1 372 ? 37.531 -20.547 -14.773 1 97.38 372 GLY B C 1
ATOM 7822 O O . GLY B 1 372 ? 38.438 -20.844 -13.992 1 97.38 372 GLY B O 1
ATOM 7823 N N . ASN B 1 373 ? 36.688 -19.656 -14.5 1 96.75 373 ASN B N 1
ATOM 7824 C CA . ASN B 1 373 ? 36.812 -18.922 -13.242 1 96.75 373 ASN B CA 1
ATOM 7825 C C . ASN B 1 373 ? 35.469 -18.844 -12.508 1 96.75 373 ASN B C 1
ATOM 7827 O O . ASN B 1 373 ? 35.375 -18.203 -11.453 1 96.75 373 ASN B O 1
ATOM 7831 N N . GLY B 1 374 ? 34.406 -19.469 -13.062 1 98 374 GLY B N 1
ATOM 7832 C CA . GLY B 1 374 ? 33.125 -19.5 -12.383 1 98 374 GLY B CA 1
ATOM 7833 C C . GLY B 1 374 ? 32.375 -18.172 -12.445 1 98 374 GLY B C 1
ATOM 7834 O O . GLY B 1 374 ? 31.516 -17.891 -11.609 1 98 374 GLY B O 1
ATOM 7835 N N . ALA B 1 375 ? 32.656 -17.359 -13.516 1 98.06 375 ALA B N 1
ATOM 7836 C CA . ALA B 1 375 ? 32.094 -16.016 -13.57 1 98.06 375 ALA B CA 1
ATOM 7837 C C . ALA B 1 375 ? 31 -15.914 -14.633 1 98.06 375 ALA B C 1
ATOM 7839 O O . ALA B 1 375 ? 30.953 -16.719 -15.562 1 98.06 375 ALA B O 1
ATOM 7840 N N . LEU B 1 376 ? 30.031 -15.039 -14.414 1 98.38 376 LEU B N 1
ATOM 7841 C CA . LEU B 1 376 ? 29.203 -14.445 -15.445 1 98.38 376 LEU B CA 1
ATOM 7842 C C . LEU B 1 376 ? 29.766 -13.102 -15.898 1 98.38 376 LEU B C 1
ATOM 7844 O O . LEU B 1 376 ? 30.109 -12.258 -15.07 1 98.38 376 LEU B O 1
ATOM 7848 N N . GLN B 1 377 ? 29.875 -12.992 -17.203 1 97.5 377 GLN B N 1
ATOM 7849 C CA . GLN B 1 377 ? 30.516 -11.781 -17.688 1 97.5 377 GLN B CA 1
ATOM 7850 C C . GLN B 1 377 ? 29.844 -11.273 -18.969 1 97.5 377 GLN B C 1
ATOM 7852 O O . GLN B 1 377 ? 29.125 -12.023 -19.641 1 97.5 377 GLN B O 1
ATOM 7857 N N . SER B 1 378 ? 30.109 -10 -19.312 1 96.81 378 SER B N 1
ATOM 7858 C CA . SER B 1 378 ? 29.453 -9.328 -20.438 1 96.81 378 SER B CA 1
ATOM 7859 C C . SER B 1 378 ? 30.047 -9.781 -21.766 1 96.81 378 SER B C 1
ATOM 7861 O O . SER B 1 378 ? 29.406 -9.633 -22.812 1 96.81 378 SER B O 1
ATOM 7863 N N . GLU B 1 379 ? 31.219 -10.352 -21.703 1 97.44 379 GLU B N 1
ATOM 7864 C CA . GLU B 1 379 ? 31.875 -10.805 -22.922 1 97.44 379 GLU B CA 1
ATOM 7865 C C . GLU B 1 379 ? 32.188 -12.297 -22.859 1 97.44 379 GLU B C 1
ATOM 7867 O O . GLU B 1 379 ? 32.375 -12.852 -21.781 1 97.44 379 GLU B O 1
ATOM 7872 N N . VAL B 1 380 ? 32.219 -12.898 -24 1 97.81 380 VAL B N 1
ATOM 7873 C CA . VAL B 1 380 ? 32.562 -14.312 -24.094 1 97.81 380 VAL B CA 1
ATOM 7874 C C . VAL B 1 380 ? 34.031 -14.523 -23.656 1 97.81 380 VAL B C 1
ATOM 7876 O O . VAL B 1 380 ? 34.906 -13.727 -24 1 97.81 380 VAL B O 1
ATOM 7879 N N . ALA B 1 381 ? 34.219 -15.609 -22.938 1 96.38 381 ALA B N 1
ATOM 7880 C CA . ALA B 1 381 ? 35.594 -15.938 -22.547 1 96.38 381 ALA B CA 1
ATOM 7881 C C . ALA B 1 381 ? 36.469 -16.203 -23.781 1 96.38 381 ALA B C 1
ATOM 7883 O O . ALA B 1 381 ? 35.969 -16.703 -24.797 1 96.38 381 ALA B O 1
ATOM 7884 N N . SER B 1 382 ? 37.812 -15.961 -23.641 1 95.88 382 SER B N 1
ATOM 7885 C CA . SER B 1 382 ? 38.75 -16.094 -24.766 1 95.88 382 SER B CA 1
ATOM 7886 C C . SER B 1 382 ? 39.125 -17.547 -25 1 95.88 382 SER B C 1
ATOM 7888 O O . SER B 1 382 ? 39.625 -17.891 -26.062 1 95.88 382 SER B O 1
ATOM 7890 N N . THR B 1 383 ? 38.969 -18.344 -23.984 1 96.75 383 THR B N 1
ATOM 7891 C CA . THR B 1 383 ? 39.344 -19.75 -24.094 1 96.75 383 THR B CA 1
ATOM 7892 C C . THR B 1 383 ? 38.156 -20.656 -23.766 1 96.75 383 THR B C 1
ATOM 7894 O O . THR B 1 383 ? 37.344 -20.297 -22.922 1 96.75 383 THR B O 1
ATOM 7897 N N . ASN B 1 384 ? 38.156 -21.75 -24.453 1 97.88 384 ASN B N 1
ATOM 7898 C CA . ASN B 1 384 ? 37.156 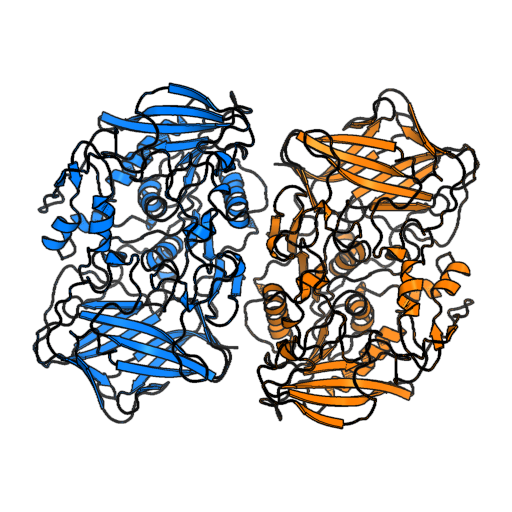-22.75 -24.109 1 97.88 384 ASN B CA 1
ATOM 7899 C C . ASN B 1 384 ? 37.438 -23.391 -22.75 1 97.88 384 ASN B C 1
ATOM 7901 O O . ASN B 1 384 ? 38.625 -23.609 -22.406 1 97.88 384 ASN B O 1
ATOM 7905 N N . ALA B 1 385 ? 36.469 -23.562 -21.984 1 98.44 385 ALA B N 1
ATOM 7906 C CA . ALA B 1 385 ? 36.531 -24.25 -20.703 1 98.44 385 ALA B CA 1
ATOM 7907 C C . ALA B 1 385 ? 35.281 -25.062 -20.422 1 98.44 385 ALA B C 1
ATOM 7909 O O . ALA B 1 385 ? 34.281 -24.922 -21.156 1 98.44 385 ALA B O 1
ATOM 7910 N N . SER B 1 386 ? 35.375 -26 -19.453 1 98.5 386 SER B N 1
ATOM 7911 C CA . SER B 1 386 ? 34.219 -26.766 -19.062 1 98.5 386 SER B CA 1
ATOM 7912 C C . SER B 1 386 ? 34.188 -27.047 -17.578 1 98.5 386 SER B C 1
ATOM 7914 O O . SER B 1 386 ? 35.25 -26.984 -16.922 1 98.5 386 SER B O 1
ATOM 7916 N N . VAL B 1 387 ? 33.062 -27.203 -17.031 1 98.56 387 VAL B N 1
ATOM 7917 C CA . VAL B 1 387 ? 32.875 -27.641 -15.648 1 98.56 387 VAL B CA 1
ATOM 7918 C C . VAL B 1 387 ? 31.844 -28.766 -15.602 1 98.56 387 VAL B C 1
ATOM 7920 O O . VAL B 1 387 ? 30.906 -28.797 -16.406 1 98.56 387 VAL B O 1
ATOM 7923 N N . SER B 1 388 ? 32.094 -29.719 -14.758 1 97.81 388 SER B N 1
ATOM 7924 C CA . SER B 1 388 ? 31.219 -30.875 -14.656 1 97.81 388 SER B CA 1
ATOM 7925 C C . SER B 1 388 ? 30.688 -31.047 -13.234 1 97.81 388 SER B C 1
ATOM 7927 O O . SER B 1 388 ? 31.266 -30.5 -12.289 1 97.81 388 SER B O 1
ATOM 7929 N N . TYR B 1 389 ? 29.578 -31.656 -13.094 1 98.12 389 TYR B N 1
ATOM 7930 C CA . TYR B 1 389 ? 28.984 -32 -11.812 1 98.12 389 TYR B CA 1
ATOM 7931 C C . TYR B 1 389 ? 28.297 -33.375 -11.883 1 98.12 389 TYR B C 1
ATOM 7933 O O . TYR B 1 389 ? 27.938 -33.844 -12.969 1 98.12 389 TYR B O 1
ATOM 7941 N N . ASN B 1 390 ? 28.156 -34.031 -10.703 1 97.94 390 ASN B N 1
ATOM 7942 C CA . ASN B 1 390 ? 27.391 -35.25 -10.625 1 97.94 390 ASN B CA 1
ATOM 7943 C C . ASN B 1 390 ? 25.891 -35 -10.68 1 97.94 390 ASN B C 1
ATOM 7945 O O . ASN B 1 390 ? 25.297 -34.531 -9.703 1 97.94 390 ASN B O 1
ATOM 7949 N N . SER B 1 391 ? 25.328 -35.406 -11.758 1 96.81 391 SER B N 1
ATOM 7950 C CA . SER B 1 391 ? 23.938 -35.031 -12.031 1 96.81 391 SER B CA 1
ATOM 7951 C C . SER B 1 391 ? 22.969 -35.812 -11.156 1 96.81 391 SER B C 1
ATOM 7953 O O . SER B 1 391 ? 21.797 -35.469 -11.062 1 96.81 391 SER B O 1
ATOM 7955 N N . THR B 1 392 ? 23.406 -36.844 -10.492 1 94.75 392 THR B N 1
ATOM 7956 C CA . THR B 1 392 ? 22.531 -37.719 -9.742 1 94.75 392 THR B CA 1
ATOM 7957 C C . THR B 1 392 ? 22.609 -37.438 -8.242 1 94.75 392 THR B C 1
ATOM 7959 O O . THR B 1 392 ? 21.797 -37.938 -7.465 1 94.75 392 THR B O 1
ATOM 7962 N N . SER B 1 393 ? 23.531 -36.656 -7.859 1 93.44 393 SER B N 1
ATOM 7963 C CA . SER B 1 393 ? 23.797 -36.469 -6.441 1 93.44 393 SER B CA 1
ATOM 7964 C C . SER B 1 393 ? 23.141 -35.188 -5.934 1 93.44 393 SER B C 1
ATOM 7966 O O . SER B 1 393 ? 23.391 -34.094 -6.449 1 93.44 393 SER B O 1
ATOM 7968 N N . TRP B 1 394 ? 22.359 -35.375 -4.863 1 91.94 394 TRP B N 1
ATOM 7969 C CA . TRP B 1 394 ? 21.781 -34.219 -4.195 1 91.94 394 TRP B CA 1
ATOM 7970 C C . TRP B 1 394 ? 22.844 -33.438 -3.414 1 91.94 394 TRP B C 1
ATOM 7972 O O . TRP B 1 394 ? 22.641 -32.281 -3.057 1 91.94 394 TRP B O 1
ATOM 7982 N N . GLN B 1 395 ? 23.969 -34.062 -3.16 1 92.25 395 GLN B N 1
ATOM 7983 C CA . GLN B 1 395 ? 25.062 -33.438 -2.398 1 92.25 395 GLN B CA 1
ATOM 7984 C C . GLN B 1 395 ? 25.938 -32.562 -3.295 1 92.25 395 GLN B C 1
ATOM 7986 O O . GLN B 1 395 ? 26.609 -31.656 -2.814 1 92.25 395 GLN B O 1
ATOM 7991 N N . ASP B 1 396 ? 25.938 -32.969 -4.527 1 94.12 396 ASP B N 1
ATOM 7992 C CA . ASP B 1 396 ? 26.641 -32.125 -5.48 1 94.12 396 ASP B CA 1
ATOM 7993 C C . ASP B 1 396 ? 25.797 -30.906 -5.859 1 94.12 396 ASP B C 1
ATOM 7995 O O . ASP B 1 396 ? 24.734 -31.047 -6.488 1 94.12 396 ASP B O 1
ATOM 7999 N N . ASP B 1 397 ? 26.266 -29.734 -5.562 1 94.19 397 ASP B N 1
ATOM 8000 C CA . ASP B 1 397 ? 25.484 -28.5 -5.684 1 94.19 397 ASP B CA 1
ATOM 8001 C C . ASP B 1 397 ? 25.547 -27.953 -7.102 1 94.19 397 ASP B C 1
ATOM 8003 O O . ASP B 1 397 ? 25.203 -26.797 -7.34 1 94.19 397 ASP B O 1
ATOM 8007 N N . GLY B 1 398 ? 26.141 -28.688 -8.07 1 97.69 398 GLY B N 1
ATOM 8008 C CA . GLY B 1 398 ? 26.125 -28.312 -9.477 1 97.69 398 GLY B CA 1
ATOM 8009 C C . GLY B 1 398 ? 27.203 -27.312 -9.844 1 97.69 398 GLY B C 1
ATOM 8010 O O . GLY B 1 398 ? 28.25 -27.266 -9.219 1 97.69 398 GLY B O 1
ATOM 8011 N N . ALA B 1 399 ? 27.016 -26.609 -10.969 1 98.56 399 ALA B N 1
ATOM 8012 C CA . ALA B 1 399 ? 27.938 -25.594 -11.461 1 98.56 399 ALA B CA 1
ATOM 8013 C C . ALA B 1 399 ? 27.422 -24.188 -11.141 1 98.56 399 ALA B C 1
ATOM 8015 O O . ALA B 1 399 ? 26.234 -23.906 -11.266 1 98.56 399 ALA B O 1
ATOM 8016 N N . HIS B 1 400 ? 28.328 -23.359 -10.703 1 98.5 400 HIS B N 1
ATOM 8017 C CA . HIS B 1 400 ? 27.969 -22 -10.305 1 98.5 400 HIS B CA 1
ATOM 8018 C C . HIS B 1 400 ? 28.688 -20.969 -11.156 1 98.5 400 HIS B C 1
ATOM 8020 O O . HIS B 1 400 ? 29.859 -21.141 -11.492 1 98.5 400 HIS B O 1
ATOM 8026 N N . PHE B 1 401 ? 27.953 -19.969 -11.508 1 98.88 401 PHE B N 1
ATOM 8027 C CA . PHE B 1 401 ? 28.5 -18.781 -12.172 1 98.88 401 PHE B CA 1
ATOM 8028 C C . PHE B 1 401 ? 27.984 -17.5 -11.516 1 98.88 401 PHE B C 1
ATOM 8030 O O . PHE B 1 401 ? 26.781 -17.359 -11.297 1 98.88 401 PHE B O 1
ATOM 8037 N N . THR B 1 402 ? 28.828 -16.578 -11.227 1 98.75 402 THR B N 1
ATOM 8038 C CA . THR B 1 402 ? 28.438 -15.445 -10.398 1 98.75 402 THR B CA 1
ATOM 8039 C C . THR B 1 402 ? 28.703 -14.125 -11.133 1 98.75 402 THR B C 1
ATOM 8041 O O . THR B 1 402 ? 29.688 -13.984 -11.836 1 98.75 402 THR B O 1
ATOM 8044 N N . TYR B 1 403 ? 27.766 -13.219 -11.008 1 98.69 403 TYR B N 1
ATOM 8045 C CA . TYR B 1 403 ? 27.891 -11.828 -11.453 1 98.69 403 TYR B CA 1
ATOM 8046 C C . TYR B 1 403 ? 27.688 -10.867 -10.281 1 98.69 403 TYR B C 1
ATOM 8048 O O . TYR B 1 403 ? 26.641 -10.867 -9.641 1 98.69 403 TYR B O 1
ATOM 8056 N N . LYS B 1 404 ? 28.703 -10.062 -10 1 97.88 404 LYS B N 1
ATOM 8057 C CA . LYS B 1 404 ? 28.625 -9.07 -8.93 1 97.88 404 LYS B CA 1
ATOM 8058 C C . LYS B 1 404 ? 28.172 -7.719 -9.461 1 97.88 404 LYS B C 1
ATOM 8060 O O . LYS B 1 404 ? 28.734 -7.199 -10.422 1 97.88 404 LYS B O 1
ATOM 8065 N N . PHE B 1 405 ? 27.156 -7.137 -8.828 1 97.69 405 PHE B N 1
ATOM 8066 C CA . PHE B 1 405 ? 26.656 -5.84 -9.25 1 97.69 405 PHE B CA 1
ATOM 8067 C C . PHE B 1 405 ? 27.453 -4.711 -8.609 1 97.69 405 PHE B C 1
ATOM 8069 O O . PHE B 1 405 ? 27.812 -4.793 -7.43 1 97.69 405 PHE B O 1
ATOM 8076 N N . ASP B 1 406 ? 27.672 -3.686 -9.383 1 94.25 406 ASP B N 1
ATOM 8077 C CA . ASP B 1 406 ? 28.438 -2.553 -8.875 1 94.25 406 ASP B CA 1
ATOM 8078 C C . ASP B 1 406 ? 27.516 -1.422 -8.422 1 94.25 406 ASP B C 1
ATOM 8080 O O . ASP B 1 406 ? 27.969 -0.412 -7.891 1 94.25 406 ASP B O 1
ATOM 8084 N N . ARG B 1 407 ? 26.234 -1.578 -8.703 1 92.88 407 ARG B N 1
ATOM 8085 C CA . ARG B 1 407 ? 25.234 -0.591 -8.328 1 92.88 407 ARG B CA 1
ATOM 8086 C C . ARG B 1 407 ? 23.875 -1.251 -8.109 1 92.88 407 ARG B C 1
ATOM 8088 O O . ARG B 1 407 ? 23.672 -2.4 -8.5 1 92.88 407 ARG B O 1
ATOM 8095 N N . TYR B 1 408 ? 23 -0.469 -7.457 1 94.12 408 TYR B N 1
ATOM 8096 C CA . TYR B 1 408 ? 21.625 -0.928 -7.289 1 94.12 408 TYR B CA 1
ATOM 8097 C C . TYR B 1 408 ? 21.016 -1.366 -8.617 1 94.12 408 TYR B C 1
ATOM 8099 O O . TYR B 1 408 ? 21.047 -0.614 -9.594 1 94.12 408 TYR B O 1
ATOM 8107 N N . THR B 1 409 ? 20.516 -2.623 -8.648 1 97.56 409 THR B N 1
ATOM 8108 C CA . THR B 1 409 ? 19.969 -3.209 -9.867 1 97.56 409 THR B CA 1
ATOM 8109 C C . THR B 1 409 ? 18.75 -4.07 -9.547 1 97.56 409 THR B C 1
ATOM 8111 O O . THR B 1 409 ? 18.719 -4.777 -8.539 1 97.56 409 THR B O 1
ATOM 8114 N N . GLU B 1 410 ? 17.766 -3.947 -10.391 1 98.25 410 GLU B N 1
ATOM 8115 C CA . GLU B 1 410 ? 16.562 -4.773 -10.234 1 98.25 410 GLU B CA 1
ATOM 8116 C C . GLU B 1 410 ? 16.453 -5.793 -11.367 1 98.25 410 GLU B C 1
ATOM 8118 O O . GLU B 1 410 ? 16.672 -5.465 -12.531 1 98.25 410 GLU B O 1
ATOM 8123 N N . LEU B 1 411 ? 16.281 -7.035 -11.008 1 98.56 411 LEU B N 1
ATOM 8124 C CA . LEU B 1 411 ? 15.797 -8.039 -11.945 1 98.56 411 LEU B CA 1
ATOM 8125 C C . LEU B 1 411 ? 14.281 -8.148 -11.906 1 98.56 411 LEU B C 1
ATOM 8127 O O . LEU B 1 411 ? 13.703 -8.422 -10.844 1 98.56 411 LEU B O 1
ATOM 8131 N N . CYS B 1 412 ? 13.609 -7.91 -13.039 1 98.19 412 CYS B N 1
ATOM 8132 C CA . CYS B 1 412 ? 12.156 -7.949 -13.062 1 98.19 412 CYS B CA 1
ATOM 8133 C C . CYS B 1 412 ? 11.641 -8.531 -14.367 1 98.19 412 CYS B C 1
ATOM 8135 O O . CYS B 1 412 ? 11.711 -7.875 -15.414 1 98.19 412 CYS B O 1
ATOM 8137 N N . GLY B 1 413 ? 11.102 -9.719 -14.32 1 97.88 413 GLY B N 1
ATOM 8138 C CA . GLY B 1 413 ? 10.555 -10.32 -15.523 1 97.88 413 GLY B CA 1
ATOM 8139 C C . GLY B 1 413 ? 11.109 -11.703 -15.805 1 97.88 413 GLY B C 1
ATOM 8140 O O . GLY B 1 413 ? 11.461 -12.438 -14.875 1 97.88 413 GLY B O 1
ATOM 8141 N N . PHE B 1 414 ? 11.109 -12.109 -17.094 1 97.44 414 PHE B N 1
ATOM 8142 C CA . PHE B 1 414 ? 11.484 -13.43 -17.578 1 97.44 414 PHE B CA 1
ATOM 8143 C C . PHE B 1 414 ? 12.945 -13.469 -18 1 97.44 414 PHE B C 1
ATOM 8145 O O . PHE B 1 414 ? 13.422 -12.562 -18.703 1 97.44 414 PHE B O 1
ATOM 8152 N N . SER B 1 415 ? 13.617 -14.508 -17.547 1 98.62 415 SER B N 1
ATOM 8153 C CA . SER B 1 415 ? 14.977 -14.758 -18 1 98.62 415 SER B CA 1
ATOM 8154 C C . SER B 1 415 ? 15.055 -16 -18.859 1 98.62 415 SER B C 1
ATOM 8156 O O . SER B 1 415 ? 14.047 -16.688 -19.078 1 98.62 415 SER B O 1
ATOM 8158 N N . LYS B 1 416 ? 16.203 -16.219 -19.484 1 98.56 416 LYS B N 1
ATOM 8159 C CA . LYS B 1 416 ? 16.438 -17.422 -20.297 1 98.56 416 LYS B CA 1
ATOM 8160 C C . LYS B 1 416 ? 17.922 -17.781 -20.297 1 98.56 416 LYS B C 1
ATOM 8162 O O . LYS B 1 416 ? 18.781 -16.906 -20.188 1 98.56 416 LYS B O 1
ATOM 8167 N N . ALA B 1 417 ? 18.156 -19.016 -20.406 1 98.88 417 ALA B N 1
ATOM 8168 C CA . ALA B 1 417 ? 19.531 -19.5 -20.531 1 98.88 417 ALA B CA 1
ATOM 8169 C C . ALA B 1 417 ? 19.734 -20.219 -21.859 1 98.88 417 ALA B C 1
ATOM 8171 O O . ALA B 1 417 ? 18.828 -20.875 -22.375 1 98.88 417 ALA B O 1
ATOM 8172 N N . LYS B 1 418 ? 20.812 -19.969 -22.469 1 98.75 418 LYS B N 1
ATOM 8173 C CA . LYS B 1 418 ? 21.359 -20.797 -23.547 1 98.75 418 LYS B CA 1
ATOM 8174 C C . LYS B 1 418 ? 22.609 -21.562 -23.078 1 98.75 418 LYS B C 1
ATOM 8176 O O . LYS B 1 418 ? 23.641 -20.953 -22.781 1 98.75 418 LYS B O 1
ATOM 8181 N N . LEU B 1 419 ? 22.484 -22.891 -23 1 98.94 419 LEU B N 1
ATOM 8182 C CA . LEU B 1 419 ? 23.578 -23.703 -22.453 1 98.94 419 LEU B CA 1
ATOM 8183 C C . LEU B 1 419 ? 24.078 -24.703 -23.484 1 98.94 419 LEU B C 1
ATOM 8185 O O . LEU B 1 419 ? 23.281 -25.297 -24.219 1 98.94 419 LEU B O 1
ATOM 8189 N N . PHE B 1 420 ? 25.391 -24.844 -23.578 1 98.88 420 PHE B N 1
ATOM 8190 C CA . PHE B 1 420 ? 26.016 -25.938 -24.297 1 98.88 420 PHE B CA 1
ATOM 8191 C C . PHE B 1 420 ? 26.484 -27.031 -23.328 1 98.88 420 PHE B C 1
ATOM 8193 O O . PHE B 1 420 ? 27.375 -26.797 -22.516 1 98.88 420 PHE B O 1
ATOM 8200 N N . MET B 1 421 ? 25.859 -28.203 -23.5 1 98.88 421 MET B N 1
ATOM 8201 C CA . MET B 1 421 ? 26.094 -29.234 -22.5 1 98.88 421 MET B CA 1
ATOM 8202 C C . MET B 1 421 ? 26.281 -30.609 -23.156 1 98.88 421 MET B C 1
ATOM 8204 O O . MET B 1 421 ? 25.844 -30.812 -24.281 1 98.88 421 MET B O 1
ATOM 8208 N N . SER B 1 422 ? 26.953 -31.5 -22.422 1 98.75 422 SER B N 1
ATOM 8209 C CA . SER B 1 422 ? 27.094 -32.906 -22.844 1 98.75 422 SER B CA 1
ATOM 8210 C C . SER B 1 422 ? 27.078 -33.844 -21.656 1 98.75 422 SER B C 1
ATOM 8212 O O . SER B 1 422 ? 27.188 -33.406 -20.5 1 98.75 422 SER B O 1
ATOM 8214 N N . CYS B 1 423 ? 26.828 -35.031 -21.938 1 98.56 423 CYS B N 1
ATOM 8215 C CA . CYS B 1 423 ? 26.875 -36.156 -20.984 1 98.56 423 CYS B CA 1
ATOM 8216 C C . CYS B 1 423 ? 27.469 -37.406 -21.625 1 98.56 423 CYS B C 1
ATOM 8218 O O . CYS B 1 423 ? 27.031 -37.812 -22.703 1 98.56 423 CYS B O 1
ATOM 8220 N N . ASN B 1 424 ? 28.453 -38 -20.969 1 97.88 424 ASN B N 1
ATOM 8221 C CA . ASN B 1 424 ? 29.109 -39.188 -21.516 1 97.88 424 ASN B CA 1
ATOM 8222 C C . ASN B 1 424 ? 28.406 -40.469 -21.078 1 97.88 424 ASN B C 1
ATOM 8224 O O . ASN B 1 424 ? 28.672 -41.531 -21.641 1 97.88 424 ASN B O 1
ATOM 8228 N N . ASP B 1 425 ? 27.516 -40.375 -20.234 1 97.38 425 ASP B N 1
ATOM 8229 C CA . ASP B 1 425 ? 27.016 -41.562 -19.547 1 97.38 425 ASP B CA 1
ATOM 8230 C C . ASP B 1 425 ? 25.594 -41.938 -20.031 1 97.38 425 ASP B C 1
ATOM 8232 O O . ASP B 1 425 ? 25.141 -43.062 -19.844 1 97.38 425 ASP B O 1
ATOM 8236 N N . LEU B 1 426 ? 24.906 -41 -20.531 1 97.75 426 LEU B N 1
ATOM 8237 C CA . LEU B 1 426 ? 23.531 -41.219 -20.984 1 97.75 426 LEU B CA 1
ATOM 8238 C C . LEU B 1 426 ? 23.266 -40.375 -22.234 1 97.75 426 LEU B C 1
ATOM 8240 O O . LEU B 1 426 ? 23.797 -39.281 -22.391 1 97.75 426 LEU B O 1
ATOM 8244 N N . ASP B 1 427 ? 22.406 -40.812 -23.078 1 98.25 427 ASP B N 1
ATOM 8245 C CA . ASP B 1 427 ? 22.031 -40.125 -24.312 1 98.25 427 ASP B CA 1
ATOM 8246 C C . ASP B 1 427 ? 20.938 -39.094 -24.047 1 98.25 427 ASP B C 1
ATOM 8248 O O . ASP B 1 427 ? 20.094 -38.844 -24.922 1 98.25 427 ASP B O 1
ATOM 8252 N N . ASP B 1 428 ? 20.844 -38.625 -22.875 1 98.12 428 ASP B N 1
ATOM 8253 C CA . ASP B 1 428 ? 19.891 -37.594 -22.453 1 98.12 428 ASP B CA 1
ATOM 8254 C C . ASP B 1 428 ? 20.391 -36.844 -21.219 1 98.12 428 ASP B C 1
ATOM 8256 O O . ASP B 1 428 ? 21.453 -37.156 -20.688 1 98.12 428 ASP B O 1
ATOM 8260 N N . MET B 1 429 ? 19.734 -35.719 -20.828 1 98.44 429 MET B N 1
ATOM 8261 C CA . MET B 1 429 ? 20.031 -34.938 -19.625 1 98.44 429 MET B CA 1
ATOM 8262 C C . MET B 1 429 ? 18.781 -34.219 -19.125 1 98.44 429 MET B C 1
ATOM 8264 O O . MET B 1 429 ? 18.078 -33.594 -19.891 1 98.44 429 MET B O 1
ATOM 8268 N N . ASP B 1 430 ? 18.469 -34.406 -17.828 1 98.5 430 ASP B N 1
ATOM 8269 C CA . ASP B 1 430 ? 17.562 -33.5 -17.156 1 98.5 430 ASP B CA 1
ATOM 8270 C C . ASP B 1 430 ? 18.344 -32.344 -16.5 1 98.5 430 ASP B C 1
ATOM 8272 O O . ASP B 1 430 ? 19.047 -32.562 -15.516 1 98.5 430 ASP B O 1
ATOM 8276 N N . VAL B 1 431 ? 18.125 -31.125 -17.031 1 98.75 431 VAL B N 1
ATOM 8277 C CA . VAL B 1 431 ? 18.891 -29.969 -16.578 1 98.75 431 VAL B CA 1
ATOM 8278 C C . VAL B 1 431 ? 18 -29.031 -15.766 1 98.75 431 VAL B C 1
ATOM 8280 O O . VAL B 1 431 ? 16.906 -28.672 -16.203 1 98.75 431 VAL B O 1
ATOM 8283 N N . TYR B 1 432 ? 18.453 -28.672 -14.602 1 98.31 432 TYR B N 1
ATOM 8284 C CA . TYR B 1 432 ? 17.781 -27.719 -13.734 1 98.31 432 TYR B CA 1
ATOM 8285 C C . TYR B 1 432 ? 18.656 -26.469 -13.523 1 98.31 432 TYR B C 1
ATOM 8287 O O . TYR B 1 432 ? 19.875 -26.578 -13.367 1 98.31 432 TYR B O 1
ATOM 8295 N N . ILE B 1 433 ? 18 -25.312 -13.531 1 98.75 433 ILE B N 1
ATOM 8296 C CA . ILE B 1 433 ? 18.75 -24.078 -13.328 1 98.75 433 ILE B CA 1
ATOM 8297 C C . ILE B 1 433 ? 18.016 -23.156 -12.359 1 98.75 433 ILE B C 1
ATOM 8299 O O . ILE B 1 433 ? 16.797 -23.266 -12.211 1 98.75 433 ILE B O 1
ATOM 8303 N N . VAL B 1 434 ? 18.719 -22.281 -11.672 1 98.5 434 VAL B N 1
ATOM 8304 C CA . VAL B 1 434 ? 18.141 -21.328 -10.727 1 98.5 434 VAL B CA 1
ATOM 8305 C C . VAL B 1 434 ? 19 -20.078 -10.656 1 98.5 434 VAL B C 1
ATOM 8307 O O . VAL B 1 434 ? 20.219 -20.141 -10.836 1 98.5 434 VAL B O 1
ATOM 8310 N N . ILE B 1 435 ? 18.359 -18.938 -10.516 1 98.62 435 ILE B N 1
ATOM 8311 C CA . ILE B 1 435 ? 19.031 -17.688 -10.195 1 98.62 435 ILE B CA 1
ATOM 8312 C C . ILE B 1 435 ? 18.938 -17.422 -8.695 1 98.62 435 ILE B C 1
ATOM 8314 O O . ILE B 1 435 ? 17.844 -17.375 -8.133 1 98.62 435 ILE B O 1
ATOM 8318 N N . ARG B 1 436 ? 20.109 -17.297 -8.109 1 98.44 436 ARG B N 1
ATOM 8319 C CA . ARG B 1 436 ? 20.188 -17.031 -6.676 1 98.44 436 ARG B CA 1
ATOM 8320 C C . ARG B 1 436 ? 20.688 -15.617 -6.406 1 98.44 436 ARG B C 1
ATOM 8322 O O . ARG B 1 436 ? 21.375 -15.023 -7.242 1 98.44 436 ARG B O 1
ATOM 8329 N N . LYS B 1 437 ? 20.266 -15.117 -5.281 1 98.31 437 LYS B N 1
ATOM 8330 C CA . LYS B 1 437 ? 20.828 -13.867 -4.77 1 98.31 437 LYS B CA 1
ATOM 8331 C C . LYS B 1 437 ? 21.875 -14.133 -3.689 1 98.31 437 LYS B C 1
ATOM 8333 O O . LYS B 1 437 ? 21.625 -14.898 -2.756 1 98.31 437 LYS B O 1
ATOM 8338 N N . LEU B 1 438 ? 23 -13.539 -3.83 1 98.75 438 LEU B N 1
ATOM 8339 C CA . LEU B 1 438 ? 24.047 -13.594 -2.809 1 98.75 438 LEU B CA 1
ATOM 8340 C C . LEU B 1 438 ? 24.203 -12.234 -2.127 1 98.75 438 LEU B C 1
ATOM 8342 O O . LEU B 1 438 ? 24.125 -11.195 -2.781 1 98.75 438 LEU B O 1
ATOM 8346 N N . ASP B 1 439 ? 24.469 -12.242 -0.839 1 97.31 439 ASP B N 1
ATOM 8347 C CA . ASP B 1 439 ? 24.781 -10.992 -0.165 1 97.31 439 ASP B CA 1
ATOM 8348 C C . ASP B 1 439 ? 26.203 -10.523 -0.499 1 97.31 439 ASP B C 1
ATOM 8350 O O . ASP B 1 439 ? 26.875 -11.125 -1.344 1 97.31 439 ASP B O 1
ATOM 8354 N N . GLU B 1 440 ? 26.656 -9.484 0.102 1 93.94 440 GLU B N 1
ATOM 8355 C CA . GLU B 1 440 ? 27.938 -8.867 -0.201 1 93.94 440 GLU B CA 1
ATOM 8356 C C . GLU B 1 440 ? 29.094 -9.797 0.159 1 93.94 440 GLU B C 1
ATOM 8358 O O . GLU B 1 440 ? 30.172 -9.711 -0.424 1 93.94 440 GLU B O 1
ATOM 8363 N N . ASP B 1 441 ? 28.844 -10.703 1.104 1 95.06 441 ASP B N 1
ATOM 8364 C CA . ASP B 1 441 ? 29.875 -11.617 1.564 1 95.06 441 ASP B CA 1
ATOM 8365 C C . ASP B 1 441 ? 29.875 -12.914 0.75 1 95.06 441 ASP B C 1
ATOM 8367 O O . ASP B 1 441 ? 30.688 -13.805 0.987 1 95.06 441 ASP B O 1
ATOM 8371 N N . GLY B 1 442 ? 28.938 -13.016 -0.154 1 96.75 442 GLY B N 1
ATOM 8372 C CA . GLY B 1 442 ? 28.906 -14.172 -1.035 1 96.75 442 GLY B CA 1
ATOM 8373 C C . GLY B 1 442 ? 28 -15.281 -0.525 1 96.75 442 GLY B C 1
ATOM 8374 O O . GLY B 1 442 ? 28 -16.375 -1.084 1 96.75 442 GLY B O 1
ATOM 8375 N N . ASN B 1 443 ? 27.297 -14.969 0.515 1 97.62 443 ASN B N 1
ATOM 8376 C CA . ASN B 1 443 ? 26.359 -15.969 1.03 1 97.62 443 ASN B CA 1
ATOM 8377 C C . ASN B 1 443 ? 25.047 -15.961 0.263 1 97.62 443 ASN B C 1
ATOM 8379 O O . ASN B 1 443 ? 24.484 -14.898 -0.012 1 97.62 443 ASN B O 1
ATOM 8383 N N . ALA B 1 444 ? 24.578 -17.234 -0.035 1 97.88 444 ALA B N 1
ATOM 8384 C CA . ALA B 1 444 ? 23.297 -17.359 -0.714 1 97.88 444 ALA B CA 1
ATOM 8385 C C . ALA B 1 444 ? 22.141 -17 0.225 1 97.88 444 ALA B C 1
ATOM 8387 O O . ALA B 1 444 ? 22.062 -17.531 1.342 1 97.88 444 ALA B O 1
ATOM 8388 N N . LEU B 1 445 ? 21.25 -16.141 -0.225 1 97.88 445 LEU B N 1
ATOM 8389 C CA . LEU B 1 445 ? 20.156 -15.672 0.614 1 97.88 445 LEU B CA 1
ATOM 8390 C C . LEU B 1 445 ? 18.875 -16.453 0.321 1 97.88 445 LEU B C 1
ATOM 8392 O O . LEU B 1 445 ? 18.75 -17.062 -0.737 1 97.88 445 LEU B O 1
ATOM 8396 N N . ILE B 1 446 ? 17.938 -16.469 1.32 1 97.44 446 ILE B N 1
ATOM 8397 C CA . ILE B 1 446 ? 16.609 -17.062 1.229 1 97.44 446 ILE B CA 1
ATOM 8398 C C . ILE B 1 446 ? 15.562 -16.031 1.632 1 97.44 446 ILE B C 1
ATOM 8400 O O . ILE B 1 446 ? 15.742 -15.297 2.605 1 97.44 446 ILE B O 1
ATOM 8404 N N . ASN B 1 447 ? 14.508 -15.898 0.813 1 97.5 447 ASN B N 1
ATOM 8405 C CA . ASN B 1 447 ? 13.406 -15.016 1.156 1 97.5 447 ASN B CA 1
ATOM 8406 C C . ASN B 1 447 ? 12.359 -15.727 2.008 1 97.5 447 ASN B C 1
ATOM 8408 O O . ASN B 1 447 ? 12.039 -16.891 1.761 1 97.5 447 ASN B O 1
ATOM 8412 N N . TYR B 1 448 ? 11.789 -15.008 3.004 1 96.56 448 TYR B N 1
ATOM 8413 C CA . TYR B 1 448 ? 10.695 -15.523 3.818 1 96.56 448 TYR B CA 1
ATOM 8414 C C . TYR B 1 448 ? 9.352 -14.984 3.326 1 96.56 448 TYR B C 1
ATOM 8416 O O . TYR B 1 448 ? 9.156 -13.773 3.236 1 96.56 448 TYR B O 1
ATOM 8424 N N . ASN B 1 449 ? 8.406 -15.867 3.096 1 96.31 449 ASN B N 1
ATOM 8425 C CA . ASN B 1 449 ? 7.191 -15.531 2.355 1 96.31 449 ASN B CA 1
ATOM 8426 C C . ASN B 1 449 ? 6.113 -14.969 3.275 1 96.31 449 ASN B C 1
ATOM 8428 O O . ASN B 1 449 ? 5.109 -14.43 2.805 1 96.31 449 ASN B O 1
ATOM 8432 N N . ILE B 1 450 ? 6.258 -15.141 4.586 1 95.56 450 ILE B N 1
ATOM 8433 C CA . ILE B 1 450 ? 5.348 -14.562 5.574 1 95.56 450 ILE B CA 1
ATOM 8434 C C . ILE B 1 450 ? 6.082 -13.508 6.395 1 95.56 450 ILE B C 1
ATOM 8436 O O . ILE B 1 450 ? 7.133 -13.781 6.98 1 95.56 450 ILE B O 1
ATOM 8440 N N . PRO B 1 451 ? 5.527 -12.242 6.434 1 92.69 451 PRO B N 1
ATOM 8441 C CA . PRO B 1 451 ? 6.195 -11.234 7.254 1 92.69 451 PRO B CA 1
ATOM 8442 C C . PRO B 1 451 ? 6.398 -11.688 8.695 1 92.69 451 PRO B C 1
ATOM 8444 O O . PRO B 1 451 ? 5.52 -12.336 9.273 1 92.69 451 PRO B O 1
ATOM 8447 N N . PHE B 1 452 ? 7.543 -11.336 9.305 1 90.75 452 PHE B N 1
ATOM 8448 C CA . PHE B 1 452 ? 7.891 -11.805 10.641 1 90.75 452 PHE B CA 1
ATOM 8449 C C . PHE B 1 452 ? 6.898 -11.281 11.672 1 90.75 452 PHE B C 1
ATOM 8451 O O . PHE B 1 452 ? 6.586 -11.977 12.641 1 90.75 452 PHE B O 1
ATOM 8458 N N . ILE B 1 453 ? 6.379 -10.062 11.422 1 88.44 453 ILE B N 1
ATOM 8459 C CA . ILE B 1 453 ? 5.449 -9.461 12.375 1 88.44 453 ILE B CA 1
ATOM 8460 C C . ILE B 1 453 ? 4.168 -10.289 12.445 1 88.44 453 ILE B C 1
ATOM 8462 O O . ILE B 1 453 ? 3.416 -10.195 13.414 1 88.44 453 ILE B O 1
ATOM 8466 N N . ASN B 1 454 ? 3.838 -11.117 11.414 1 90.25 454 ASN B N 1
ATOM 8467 C CA . ASN B 1 454 ? 2.637 -11.945 11.352 1 90.25 454 ASN B CA 1
ATOM 8468 C C . ASN B 1 454 ? 2.916 -13.367 11.805 1 90.25 454 ASN B C 1
ATOM 8470 O O . ASN B 1 454 ? 2.021 -14.219 11.789 1 90.25 454 ASN B O 1
ATOM 8474 N N . GLN B 1 455 ? 4.207 -13.609 12.117 1 88.81 455 GLN B N 1
ATOM 8475 C CA . GLN B 1 455 ? 4.562 -14.891 12.711 1 88.81 455 GLN B CA 1
ATOM 8476 C C . GLN B 1 455 ? 4.305 -14.898 14.219 1 88.81 455 GLN B C 1
ATOM 8478 O O . GLN B 1 455 ? 4.043 -13.852 14.805 1 88.81 455 GLN B O 1
ATOM 8483 N N . LYS B 1 456 ? 4.398 -16.172 14.781 1 83.5 456 LYS B N 1
ATOM 8484 C CA . LYS B 1 456 ? 4.344 -16.234 16.234 1 83.5 456 LYS B CA 1
ATOM 8485 C C . LYS B 1 456 ? 5.426 -15.359 16.875 1 83.5 456 LYS B C 1
ATOM 8487 O O . LYS B 1 456 ? 6.555 -15.312 16.375 1 83.5 456 LYS B O 1
ATOM 8492 N N . PRO B 1 457 ? 5.008 -14.57 17.828 1 80.5 457 PRO B N 1
ATOM 8493 C CA . PRO B 1 457 ? 6.02 -13.734 18.484 1 80.5 457 PRO B CA 1
ATOM 8494 C C . PRO B 1 457 ? 7.277 -14.516 18.859 1 80.5 457 PRO B C 1
ATOM 8496 O O . PRO B 1 457 ? 7.184 -15.609 19.438 1 80.5 457 PRO B O 1
ATOM 8499 N N . GLY B 1 458 ? 8.367 -14.039 18.5 1 84.5 458 GLY B N 1
ATOM 8500 C CA . GLY B 1 458 ? 9.625 -14.664 18.859 1 84.5 458 GLY B CA 1
ATOM 8501 C C . GLY B 1 458 ? 10.164 -15.609 17.797 1 84.5 458 GLY B C 1
ATOM 8502 O O . GLY B 1 458 ? 11.25 -16.156 17.953 1 84.5 458 GLY B O 1
ATOM 8503 N N . THR B 1 459 ? 9.414 -15.781 16.781 1 90.12 459 THR B N 1
ATOM 8504 C CA . THR B 1 459 ? 9.867 -16.656 15.703 1 90.12 459 THR B CA 1
ATOM 8505 C C . THR B 1 459 ? 11.188 -16.156 15.117 1 90.12 459 THR B C 1
ATOM 8507 O O . THR B 1 459 ? 11.328 -14.961 14.836 1 90.12 459 THR B O 1
ATOM 8510 N N . LYS B 1 460 ? 12.203 -17.094 15.125 1 92.19 460 LYS B N 1
ATOM 8511 C CA . LYS B 1 460 ? 13.5 -16.844 14.492 1 92.19 460 LYS B CA 1
ATOM 8512 C C . LYS B 1 460 ? 13.602 -17.547 13.141 1 92.19 460 LYS B C 1
ATOM 8514 O O . LYS B 1 460 ? 12.859 -18.484 12.875 1 92.19 460 LYS B O 1
ATOM 8519 N N . PRO B 1 461 ? 14.406 -17.062 12.156 1 92.62 461 PRO B N 1
ATOM 8520 C CA . PRO B 1 461 ? 14.562 -17.672 10.836 1 92.62 461 PRO B CA 1
ATOM 8521 C C . PRO B 1 461 ? 14.758 -19.188 10.914 1 92.62 461 PRO B C 1
ATOM 8523 O O . PRO B 1 461 ? 14.195 -19.938 10.109 1 92.62 461 PRO B O 1
ATOM 8526 N N . ALA B 1 462 ? 15.453 -19.656 11.891 1 93.5 462 ALA B N 1
ATOM 8527 C CA . ALA B 1 462 ? 15.773 -21.078 12.023 1 93.5 462 ALA B CA 1
ATOM 8528 C C . ALA B 1 462 ? 14.531 -21.891 12.367 1 93.5 462 ALA B C 1
ATOM 8530 O O . ALA B 1 462 ? 14.5 -23.109 12.172 1 93.5 462 ALA B O 1
ATOM 8531 N N . ASP B 1 463 ? 13.516 -21.203 12.883 1 93.88 463 ASP B N 1
ATOM 8532 C CA . ASP B 1 463 ? 12.281 -21.875 13.273 1 93.88 463 ASP B CA 1
ATOM 8533 C C . ASP B 1 463 ? 11.367 -22.094 12.07 1 93.88 463 ASP B C 1
ATOM 8535 O O . ASP B 1 463 ? 10.398 -22.844 12.156 1 93.88 463 ASP B O 1
ATOM 8539 N N . ILE B 1 464 ? 11.648 -21.516 10.984 1 94.56 464 ILE B N 1
ATOM 8540 C CA . ILE B 1 464 ? 10.781 -21.547 9.812 1 94.56 464 ILE B CA 1
ATOM 8541 C C . ILE B 1 464 ? 11.156 -22.75 8.938 1 94.56 464 ILE B C 1
ATOM 8543 O O . ILE B 1 464 ? 12.297 -22.859 8.492 1 94.56 464 ILE B O 1
ATOM 8547 N N . PRO B 1 465 ? 10.188 -23.594 8.656 1 93.44 465 PRO B N 1
ATOM 8548 C CA . PRO B 1 465 ? 10.477 -24.781 7.844 1 93.44 465 PRO B CA 1
ATOM 8549 C C . PRO B 1 465 ? 10.977 -24.422 6.441 1 93.44 465 PRO B C 1
ATOM 8551 O O . PRO B 1 465 ? 10.578 -23.391 5.887 1 93.44 465 PRO B O 1
ATOM 8554 N N . SER B 1 466 ? 11.781 -25.344 5.883 1 94.06 466 SER B N 1
ATOM 8555 C CA . SER B 1 466 ? 12.312 -25.156 4.535 1 94.06 466 SER B CA 1
ATOM 8556 C C . SER B 1 466 ? 11.398 -25.797 3.49 1 94.06 466 SER B C 1
ATOM 8558 O O . SER B 1 466 ? 11.758 -26.797 2.877 1 94.06 466 SER B O 1
ATOM 8560 N N . ILE B 1 467 ? 10.305 -25.188 3.264 1 93.81 467 ILE B N 1
ATOM 8561 C CA . ILE B 1 467 ? 9.359 -25.547 2.215 1 93.81 467 ILE B CA 1
ATOM 8562 C C . ILE B 1 467 ? 8.922 -24.312 1.447 1 93.81 467 ILE B C 1
ATOM 8564 O O . ILE B 1 467 ? 9.031 -23.188 1.958 1 93.81 467 ILE B O 1
ATOM 8568 N N . ASN B 1 468 ? 8.477 -24.469 0.3 1 93.19 468 ASN B N 1
ATOM 8569 C CA . ASN B 1 468 ? 8.188 -23.359 -0.608 1 93.19 468 ASN B CA 1
ATOM 8570 C C . ASN B 1 468 ? 7.074 -22.469 -0.068 1 93.19 468 ASN B C 1
ATOM 8572 O O . ASN B 1 468 ? 6.992 -21.297 -0.42 1 93.19 468 ASN B O 1
ATOM 8576 N N . LEU B 1 469 ? 6.242 -22.953 0.849 1 92.69 469 LEU B N 1
ATOM 8577 C CA . LEU B 1 469 ? 5.195 -22.156 1.469 1 92.69 469 LEU B CA 1
ATOM 8578 C C . LEU B 1 469 ? 5.793 -20.984 2.244 1 92.69 469 LEU B C 1
ATOM 8580 O O . LEU B 1 469 ? 5.203 -19.906 2.299 1 92.69 469 LEU B O 1
ATOM 8584 N N . TYR B 1 470 ? 7.031 -21.281 2.797 1 95.12 470 TYR B N 1
ATOM 8585 C CA . TYR B 1 470 ? 7.594 -20.312 3.729 1 95.12 470 TYR B CA 1
ATOM 8586 C C . TYR B 1 470 ? 8.812 -19.609 3.125 1 95.12 470 TYR B C 1
ATOM 8588 O O . TYR B 1 470 ? 9.195 -18.531 3.568 1 95.12 470 TYR B O 1
ATOM 8596 N N . LYS B 1 471 ? 9.414 -20.281 2.209 1 96.56 471 LYS B N 1
ATOM 8597 C CA . LYS B 1 471 ? 10.711 -19.797 1.747 1 96.56 471 LYS B CA 1
ATOM 8598 C C . LYS B 1 471 ? 10.781 -19.781 0.223 1 96.56 471 LYS B C 1
ATOM 8600 O O . LYS B 1 471 ? 10.273 -20.688 -0.437 1 96.56 471 LYS B O 1
ATOM 8605 N N . TYR B 1 472 ? 11.367 -18.781 -0.316 1 97.31 472 TYR B N 1
ATOM 8606 C CA . TYR B 1 472 ? 11.602 -18.609 -1.747 1 97.31 472 TYR B CA 1
ATOM 8607 C C . TYR B 1 472 ? 13.094 -18.531 -2.047 1 97.31 472 TYR B C 1
ATOM 8609 O O . TYR B 1 472 ? 13.812 -17.734 -1.424 1 97.31 472 TYR B O 1
ATOM 8617 N N . VAL B 1 473 ? 13.57 -19.328 -2.988 1 97.25 473 VAL B N 1
ATOM 8618 C CA . VAL B 1 473 ? 14.992 -19.422 -3.322 1 97.25 473 VAL B CA 1
ATOM 8619 C C . VAL B 1 473 ? 15.312 -18.484 -4.48 1 97.25 473 VAL B C 1
ATOM 8621 O O . VAL B 1 473 ? 16.25 -17.688 -4.398 1 97.25 473 VAL B O 1
ATOM 8624 N N . GLY B 1 474 ? 14.602 -18.547 -5.551 1 97.81 474 GLY B N 1
ATOM 8625 C CA . GLY B 1 474 ? 14.82 -17.781 -6.773 1 97.81 474 GLY B CA 1
ATOM 8626 C C . GLY B 1 474 ? 14.086 -18.359 -7.969 1 97.81 474 GLY B C 1
ATOM 8627 O O . GLY B 1 474 ? 13.492 -19.438 -7.883 1 97.81 474 GLY B O 1
ATOM 8628 N N . PRO B 1 475 ? 14.055 -17.641 -9.094 1 97.81 475 PRO B N 1
ATOM 8629 C CA . PRO B 1 475 ? 13.391 -18.141 -10.297 1 97.81 475 PRO B CA 1
ATOM 8630 C C . PRO B 1 475 ? 14.117 -19.344 -10.914 1 97.81 475 PRO B C 1
ATOM 8632 O O . PRO B 1 475 ? 15.352 -19.391 -10.922 1 97.81 475 PRO B O 1
ATOM 8635 N N . THR B 1 476 ? 13.359 -20.281 -11.461 1 97.62 476 THR B N 1
ATOM 8636 C CA . THR B 1 476 ? 13.953 -21.531 -11.914 1 97.62 476 THR B CA 1
ATOM 8637 C C . THR B 1 476 ? 13.539 -21.828 -13.352 1 97.62 476 THR B C 1
ATOM 8639 O O . THR B 1 476 ? 12.586 -21.25 -13.867 1 97.62 476 THR B O 1
ATOM 8642 N N . GLY B 1 477 ? 14.312 -22.672 -13.977 1 98.06 477 GLY B N 1
ATOM 8643 C CA . GLY B 1 477 ? 14.039 -23.328 -15.242 1 98.06 477 GLY B CA 1
ATOM 8644 C C . GLY B 1 477 ? 14.477 -24.781 -15.266 1 98.06 477 GLY B C 1
ATOM 8645 O O . GLY B 1 477 ? 15.234 -25.219 -14.398 1 98.06 477 GLY B O 1
ATOM 8646 N N . ARG B 1 478 ? 13.984 -25.547 -16.203 1 98.25 478 ARG B N 1
ATOM 8647 C CA . ARG B 1 478 ? 14.375 -26.938 -16.391 1 98.25 478 ARG B CA 1
ATOM 8648 C C . ARG B 1 478 ? 14.062 -27.406 -17.812 1 98.25 478 ARG B C 1
ATOM 8650 O O . ARG B 1 478 ? 13.18 -26.844 -18.469 1 98.25 478 ARG B O 1
ATOM 8657 N N . LEU B 1 479 ? 14.773 -28.359 -18.219 1 98.75 479 LEU B N 1
ATOM 8658 C CA . LEU B 1 479 ? 14.586 -28.875 -19.562 1 98.75 479 LEU B CA 1
ATOM 8659 C C . LEU B 1 479 ? 15.234 -30.25 -19.719 1 98.75 479 LEU B C 1
ATOM 8661 O O . LEU B 1 479 ? 16.375 -30.438 -19.312 1 98.75 479 LEU B O 1
ATOM 8665 N N . ARG B 1 480 ? 14.492 -31.219 -20.188 1 98.62 480 ARG B N 1
ATOM 8666 C CA . ARG B 1 480 ? 15.07 -32.469 -20.656 1 98.62 480 ARG B CA 1
ATOM 8667 C C . ARG B 1 480 ? 15.688 -32.281 -22.047 1 98.62 480 ARG B C 1
ATOM 8669 O O . ARG B 1 480 ? 15.008 -31.859 -22.984 1 98.62 480 ARG B O 1
ATOM 8676 N N . ALA B 1 481 ? 16.891 -32.656 -22.219 1 98.75 481 ALA B N 1
ATOM 8677 C CA . ALA B 1 481 ? 17.656 -32.375 -23.422 1 98.75 481 ALA B CA 1
ATOM 8678 C C . ALA B 1 481 ? 16.984 -32.969 -24.656 1 98.75 481 ALA B C 1
ATOM 8680 O O . ALA B 1 481 ? 16.953 -32.344 -25.719 1 98.75 481 ALA B O 1
ATOM 8681 N N . SER B 1 482 ? 16.469 -34.156 -24.562 1 98.56 482 SER B N 1
ATOM 8682 C CA . SER B 1 482 ? 15.82 -34.812 -25.719 1 98.56 482 SER B CA 1
ATOM 8683 C C . SER B 1 482 ? 14.539 -34.094 -26.109 1 98.56 482 SER B C 1
ATOM 8685 O O . SER B 1 482 ? 13.984 -34.312 -27.172 1 98.56 482 SER B O 1
ATOM 8687 N N . LYS B 1 483 ? 14.031 -33.188 -25.266 1 98.38 483 LYS B N 1
ATOM 8688 C CA . LYS B 1 483 ? 12.82 -32.406 -25.5 1 98.38 483 LYS B CA 1
ATOM 8689 C C . LYS B 1 483 ? 13.148 -30.938 -25.734 1 98.38 483 LYS B C 1
ATOM 8691 O O . LYS B 1 483 ? 12.344 -30.062 -25.422 1 98.38 483 LYS B O 1
ATOM 8696 N N . ARG B 1 484 ? 14.234 -30.609 -26.328 1 98.56 484 ARG B N 1
ATOM 8697 C CA . ARG B 1 484 ? 14.812 -29.266 -26.375 1 98.56 484 ARG B CA 1
ATOM 8698 C C . ARG B 1 484 ? 14.211 -28.469 -27.531 1 98.56 484 ARG B C 1
ATOM 8700 O O . ARG B 1 484 ? 14.438 -27.25 -27.625 1 98.56 484 ARG B O 1
ATOM 8707 N N . GLU B 1 485 ? 13.398 -29.031 -28.328 1 98.25 485 GLU B N 1
ATOM 8708 C CA . GLU B 1 485 ? 12.828 -28.312 -29.469 1 98.25 485 GLU B CA 1
ATOM 8709 C C . GLU B 1 485 ? 12.078 -27.062 -29 1 98.25 485 GLU B C 1
ATOM 8711 O O . GLU B 1 485 ? 11.312 -27.109 -28.047 1 98.25 485 GLU B O 1
ATOM 8716 N N . THR B 1 486 ? 12.352 -25.922 -29.609 1 97.94 486 THR B N 1
ATOM 8717 C CA . THR B 1 486 ? 11.586 -24.703 -29.406 1 97.94 486 THR B CA 1
ATOM 8718 C C . THR B 1 486 ? 10.859 -24.281 -30.672 1 97.94 486 THR B C 1
ATOM 8720 O O . THR B 1 486 ? 11.25 -24.688 -31.781 1 97.94 486 THR B O 1
ATOM 8723 N N . ALA B 1 487 ? 9.781 -23.594 -30.516 1 97.06 487 ALA B N 1
ATOM 8724 C CA . ALA B 1 487 ? 9.008 -23.078 -31.656 1 97.06 487 ALA B CA 1
ATOM 8725 C C . ALA B 1 487 ? 8.133 -21.906 -31.234 1 97.06 487 ALA B C 1
ATOM 8727 O O . ALA B 1 487 ? 8.125 -21.516 -30.062 1 97.06 487 ALA B O 1
ATOM 8728 N N . GLU B 1 488 ? 7.574 -21.297 -32.219 1 95.31 488 GLU B N 1
ATOM 8729 C CA . GLU B 1 488 ? 6.578 -20.266 -31.938 1 95.31 488 GLU B CA 1
ATOM 8730 C C . GLU B 1 488 ? 5.297 -20.875 -31.375 1 95.31 488 GLU B C 1
ATOM 8732 O O . GLU B 1 488 ? 4.82 -21.906 -31.875 1 95.31 488 GLU B O 1
ATOM 8737 N N . ASP B 1 489 ? 4.848 -20.297 -30.344 1 93.81 489 ASP B N 1
ATOM 8738 C CA . ASP B 1 489 ? 3.572 -20.734 -29.781 1 93.81 489 ASP B CA 1
ATOM 8739 C C . ASP B 1 489 ? 2.441 -20.547 -30.797 1 93.81 489 ASP B C 1
ATOM 8741 O O . ASP B 1 489 ? 2.102 -19.422 -31.141 1 93.81 489 ASP B O 1
ATOM 8745 N N . PRO B 1 490 ? 1.858 -21.578 -31.266 1 93.81 490 PRO B N 1
ATOM 8746 C CA . PRO B 1 490 ? 0.859 -21.453 -32.344 1 93.81 490 PRO B CA 1
ATOM 8747 C C . PRO B 1 490 ? -0.457 -20.859 -31.844 1 93.81 490 PRO B C 1
ATOM 8749 O O . PRO B 1 490 ? -1.332 -20.531 -32.656 1 93.81 490 PRO B O 1
ATOM 8752 N N . TYR B 1 491 ? -0.599 -20.656 -30.625 1 91 491 TYR B N 1
ATOM 8753 C CA . TYR B 1 491 ? -1.865 -20.203 -30.047 1 91 491 TYR B CA 1
ATOM 8754 C C . TYR B 1 491 ? -1.853 -18.703 -29.812 1 91 491 TYR B C 1
ATOM 8756 O O . TYR B 1 491 ? -2.869 -18.125 -29.438 1 91 491 TYR B O 1
ATOM 8764 N N . LEU B 1 492 ? -0.761 -18.062 -30 1 93.06 492 LEU B N 1
ATOM 8765 C CA . LEU B 1 492 ? -0.683 -16.625 -29.844 1 93.06 492 LEU B CA 1
ATOM 8766 C C . LEU B 1 492 ? -1.042 -15.906 -31.141 1 93.06 492 LEU B C 1
ATOM 8768 O O . LEU B 1 492 ? -0.514 -16.25 -32.219 1 93.06 492 LEU B O 1
ATOM 8772 N N . THR B 1 493 ? -1.925 -14.914 -31.031 1 91.38 493 THR B N 1
ATOM 8773 C CA . THR B 1 493 ? -2.248 -14.055 -32.188 1 91.38 493 THR B CA 1
ATOM 8774 C C . THR B 1 493 ? -1.124 -13.062 -32.438 1 91.38 493 THR B C 1
ATOM 8776 O O . THR B 1 493 ? -0.207 -12.922 -31.625 1 91.38 493 THR B O 1
ATOM 8779 N N . ASP B 1 494 ? -1.255 -12.375 -33.531 1 91.12 494 ASP B N 1
ATOM 8780 C CA . ASP B 1 494 ? -0.258 -11.367 -33.875 1 91.12 494 ASP B CA 1
ATOM 8781 C C . ASP B 1 494 ? -0.211 -10.266 -32.812 1 91.12 494 ASP B C 1
ATOM 8783 O O . ASP B 1 494 ? 0.869 -9.797 -32.469 1 91.12 494 ASP B O 1
ATOM 8787 N N . GLU B 1 495 ? -1.376 -9.898 -32.406 1 90.19 495 GLU B N 1
ATOM 8788 C CA . GLU B 1 495 ? -1.456 -8.867 -31.391 1 90.19 495 GLU B CA 1
ATOM 8789 C C . GLU B 1 495 ? -0.808 -9.328 -30.094 1 90.19 495 GLU B C 1
ATOM 8791 O O . GLU B 1 495 ? -0.091 -8.562 -29.438 1 90.19 495 GLU B O 1
ATOM 8796 N N . MET B 1 496 ? -1.009 -10.539 -29.734 1 92.19 496 MET B N 1
ATOM 8797 C CA . MET B 1 496 ? -0.439 -11.109 -28.516 1 92.19 496 MET B CA 1
ATOM 8798 C C . MET B 1 496 ? 1.079 -11.203 -28.625 1 92.19 496 MET B C 1
ATOM 8800 O O . MET B 1 496 ? 1.788 -10.969 -27.641 1 92.19 496 MET B O 1
ATOM 8804 N N . ARG B 1 497 ? 1.572 -11.508 -29.734 1 93.69 497 ARG B N 1
ATOM 8805 C CA . ARG B 1 497 ? 3.004 -11.68 -29.969 1 93.69 497 ARG B CA 1
ATOM 8806 C C . ARG B 1 497 ? 3.75 -10.359 -29.75 1 93.69 497 ARG B C 1
ATOM 8808 O O . ARG B 1 497 ? 4.941 -10.359 -29.438 1 93.69 497 ARG B O 1
ATOM 8815 N N . LEU B 1 498 ? 3.055 -9.203 -29.938 1 91.75 498 LEU B N 1
ATOM 8816 C CA . LEU B 1 498 ? 3.666 -7.902 -29.703 1 91.75 498 LEU B CA 1
ATOM 8817 C C . LEU B 1 498 ? 4.062 -7.742 -28.234 1 91.75 498 LEU B C 1
ATOM 8819 O O . LEU B 1 498 ? 4.941 -6.945 -27.906 1 91.75 498 LEU B O 1
ATOM 8823 N N . ARG B 1 499 ? 3.527 -8.531 -27.391 1 92.19 499 ARG B N 1
ATOM 8824 C CA . ARG B 1 499 ? 3.795 -8.453 -25.953 1 92.19 499 ARG B CA 1
ATOM 8825 C C . ARG B 1 499 ? 4.863 -9.453 -25.547 1 92.19 499 ARG B C 1
ATOM 8827 O O . ARG B 1 499 ? 5.281 -9.477 -24.391 1 92.19 499 ARG B O 1
ATOM 8834 N N . GLN B 1 500 ? 5.277 -10.273 -26.391 1 95.25 500 GLN B N 1
ATOM 8835 C CA . GLN B 1 500 ? 6.281 -11.289 -26.078 1 95.25 500 GLN B CA 1
ATOM 8836 C C . GLN B 1 500 ? 7.641 -10.648 -25.797 1 95.25 500 GLN B C 1
ATOM 8838 O O . GLN B 1 500 ? 8.047 -9.719 -26.484 1 95.25 500 GLN B O 1
ATOM 8843 N N . THR B 1 501 ? 8.289 -11.125 -24.812 1 95.25 501 THR B N 1
ATOM 8844 C CA . THR B 1 501 ? 9.641 -10.68 -24.516 1 95.25 501 THR B CA 1
ATOM 8845 C C . THR B 1 501 ? 10.672 -11.562 -25.219 1 95.25 501 THR B C 1
ATOM 8847 O O . THR B 1 501 ? 10.359 -12.68 -25.625 1 95.25 501 THR B O 1
ATOM 8850 N N . PRO B 1 502 ? 11.914 -11.102 -25.297 1 95.81 502 PRO B N 1
ATOM 8851 C CA . PRO B 1 502 ? 12.93 -11.883 -26 1 95.81 502 PRO B CA 1
ATOM 8852 C C . PRO B 1 502 ? 13.328 -13.148 -25.25 1 95.81 502 PRO B C 1
ATOM 8854 O O . PRO B 1 502 ? 13.977 -14.031 -25.828 1 95.81 502 PRO B O 1
ATOM 8857 N N . THR B 1 503 ? 12.922 -13.258 -24.078 1 97.56 503 THR B N 1
ATOM 8858 C CA . THR B 1 503 ? 13.375 -14.375 -23.25 1 97.56 503 THR B CA 1
ATOM 8859 C C . THR B 1 503 ? 12.289 -15.445 -23.156 1 97.56 503 THR B C 1
ATOM 8861 O O . THR B 1 503 ? 12.516 -16.516 -22.578 1 97.56 503 THR B O 1
ATOM 8864 N N . GLU B 1 504 ? 11.141 -15.219 -23.656 1 95.56 504 GLU B N 1
ATOM 8865 C CA . GLU B 1 504 ? 10.062 -16.203 -23.594 1 95.56 504 GLU B CA 1
ATOM 8866 C C . GLU B 1 504 ? 10.273 -17.312 -24.625 1 95.56 504 GLU B C 1
ATOM 8868 O O . GLU B 1 504 ? 10.633 -17.031 -25.766 1 95.56 504 GLU B O 1
ATOM 8873 N N . LEU B 1 505 ? 10.094 -18.531 -24.188 1 96.88 505 LEU B N 1
ATOM 8874 C CA . LEU B 1 505 ? 10.227 -19.703 -25.047 1 96.88 505 LEU B CA 1
ATOM 8875 C C . LEU B 1 505 ? 8.969 -20.562 -25 1 96.88 505 LEU B C 1
ATOM 8877 O O . LEU B 1 505 ? 8.25 -20.578 -24 1 96.88 505 LEU B O 1
ATOM 8881 N N . TRP B 1 506 ? 8.695 -21.234 -26.078 1 96.81 506 TRP B N 1
ATOM 8882 C CA . TRP B 1 506 ? 7.645 -22.25 -26.141 1 96.81 506 TRP B CA 1
ATOM 8883 C C . TRP B 1 506 ? 8.195 -23.578 -26.625 1 96.81 506 TRP B C 1
ATOM 8885 O O . TRP B 1 506 ? 8.922 -23.641 -27.625 1 96.81 506 TRP B O 1
ATOM 8895 N N . TYR B 1 507 ? 7.895 -24.625 -25.859 1 98.19 507 TYR B N 1
ATOM 8896 C CA . TYR B 1 507 ? 8.32 -25.984 -26.188 1 98.19 507 TYR B CA 1
ATOM 8897 C C . TYR B 1 507 ? 7.145 -26.812 -26.672 1 98.19 507 TYR B C 1
ATOM 8899 O O . TYR B 1 507 ? 6.195 -27.078 -25.938 1 98.19 507 TYR B O 1
ATOM 8907 N N . PRO B 1 508 ? 7.242 -27.328 -27.906 1 97.69 508 PRO B N 1
ATOM 8908 C CA . PRO B 1 508 ? 6.133 -28.156 -28.391 1 97.69 508 PRO B CA 1
ATOM 8909 C C . PRO B 1 508 ? 5.973 -29.453 -27.562 1 97.69 508 PRO B C 1
ATOM 8911 O O . PRO B 1 508 ? 4.855 -29.797 -27.172 1 97.69 508 PRO B O 1
ATOM 8914 N N . HIS B 1 509 ? 7.047 -30.203 -27.312 1 98.06 509 HIS B N 1
ATOM 8915 C CA . HIS B 1 509 ? 7.145 -31.422 -26.531 1 98.06 509 HIS B CA 1
ATOM 8916 C C . HIS B 1 509 ? 6.379 -32.562 -27.188 1 98.06 509 HIS B C 1
ATOM 8918 O O . HIS B 1 509 ? 5.855 -33.438 -26.484 1 98.06 509 HIS B O 1
ATOM 8924 N N . TYR B 1 510 ? 6.266 -32.688 -28.516 1 97 510 TYR B N 1
ATOM 8925 C CA . TYR B 1 510 ? 5.57 -33.75 -29.219 1 97 510 TYR B CA 1
ATOM 8926 C C . TYR B 1 510 ? 6.52 -34.906 -29.547 1 97 510 TYR B C 1
ATOM 8928 O O . TYR B 1 510 ? 6.078 -36 -29.891 1 97 510 TYR B O 1
ATOM 8936 N N . LYS B 1 511 ? 7.773 -34.688 -29.453 1 97.12 511 LYS B N 1
ATOM 8937 C CA . LYS B 1 511 ? 8.758 -35.688 -29.766 1 97.12 511 LYS B CA 1
ATOM 8938 C C . LYS B 1 511 ? 9.969 -35.594 -28.844 1 97.12 511 LYS B C 1
ATOM 8940 O O . LYS B 1 511 ? 10.141 -34.625 -28.141 1 97.12 511 LYS B O 1
ATOM 8945 N N . SER B 1 512 ? 10.695 -36.688 -28.797 1 97.44 512 SER B N 1
ATOM 8946 C CA . SER B 1 512 ? 11.977 -36.781 -28.094 1 97.44 512 SER B CA 1
ATOM 8947 C C . SER B 1 512 ? 13.117 -37.062 -29.078 1 97.44 512 SER B C 1
ATOM 8949 O O . SER B 1 512 ? 13.039 -37.969 -29.875 1 97.44 512 SER B O 1
ATOM 8951 N N . GLU B 1 513 ? 14.062 -36.188 -29.016 1 98.06 513 GLU B N 1
ATOM 8952 C CA . GLU B 1 513 ? 15.258 -36.375 -29.828 1 98.06 513 GLU B CA 1
ATOM 8953 C C . GLU B 1 513 ? 16.5 -36.562 -28.953 1 98.06 513 GLU B C 1
ATOM 8955 O O . GLU B 1 513 ? 17.141 -35.594 -28.547 1 98.06 513 GLU B O 1
ATOM 8960 N N . LYS B 1 514 ? 16.891 -37.781 -28.828 1 98.31 514 LYS B N 1
ATOM 8961 C CA . LYS B 1 514 ? 18.016 -38.125 -27.953 1 98.31 514 LYS B CA 1
ATOM 8962 C C . LYS B 1 514 ? 19.312 -37.5 -28.453 1 98.31 514 LYS B C 1
ATOM 8964 O O . LYS B 1 514 ? 19.406 -37.125 -29.625 1 98.31 514 LYS B O 1
ATOM 8969 N N . ILE B 1 515 ? 20.297 -37.438 -27.562 1 98.31 515 ILE B N 1
ATOM 8970 C CA . ILE B 1 515 ? 21.609 -36.875 -27.859 1 98.31 515 ILE B CA 1
ATOM 8971 C C . ILE B 1 515 ? 22.672 -37.969 -27.703 1 98.31 515 ILE B C 1
ATOM 8973 O O . ILE B 1 515 ? 22.859 -38.5 -26.609 1 98.31 515 ILE B O 1
ATOM 8977 N N . PRO B 1 516 ? 23.375 -38.25 -28.781 1 97.88 516 PRO B N 1
ATOM 8978 C CA . PRO B 1 516 ? 24.453 -39.219 -28.594 1 97.88 516 PRO B CA 1
ATOM 8979 C C . PRO B 1 516 ? 25.406 -38.875 -27.453 1 97.88 516 PRO B C 1
ATOM 8981 O O . PRO B 1 516 ? 25.719 -37.688 -27.266 1 97.88 516 PRO B O 1
ATOM 8984 N N . THR B 1 517 ? 25.844 -39.938 -26.766 1 97.94 517 THR B N 1
ATOM 8985 C CA . THR B 1 517 ? 26.734 -39.688 -25.625 1 97.94 517 THR B CA 1
ATOM 8986 C C . THR B 1 517 ? 27.984 -38.938 -26.062 1 97.94 517 THR B C 1
ATOM 8988 O O . THR B 1 517 ? 28.547 -39.188 -27.125 1 97.94 517 THR B O 1
ATOM 8991 N N . GLY B 1 518 ? 28.266 -37.938 -25.25 1 97.75 518 GLY B N 1
ATOM 8992 C CA . GLY B 1 518 ? 29.469 -37.156 -25.484 1 97.75 518 GLY B CA 1
ATOM 8993 C C . GLY B 1 518 ? 29.266 -36 -26.438 1 97.75 518 GLY B C 1
ATOM 8994 O O . GLY B 1 518 ? 30.109 -35.125 -26.516 1 97.75 518 GLY B O 1
ATOM 8995 N N . GLN B 1 519 ? 28.219 -36.031 -27.109 1 98.44 519 GLN B N 1
ATOM 8996 C CA . GLN B 1 519 ? 27.953 -34.969 -28.062 1 98.44 519 GLN B CA 1
ATOM 8997 C C . GLN B 1 519 ? 27.469 -33.688 -27.344 1 98.44 519 GLN B C 1
ATOM 8999 O O . GLN B 1 519 ? 26.609 -33.75 -26.469 1 98.44 519 GLN B O 1
ATOM 9004 N N . VAL B 1 520 ? 28.078 -32.562 -27.703 1 98.69 520 VAL B N 1
ATOM 9005 C CA . VAL B 1 520 ? 27.656 -31.297 -27.141 1 98.69 520 VAL B CA 1
ATOM 9006 C C . VAL B 1 520 ? 26.359 -30.828 -27.797 1 98.69 520 VAL B C 1
ATOM 9008 O O . VAL B 1 520 ? 26.234 -30.828 -29.016 1 98.69 520 VAL B O 1
ATOM 9011 N N . VAL B 1 521 ? 25.375 -30.438 -27 1 98.75 521 VAL B N 1
ATOM 9012 C CA . VAL B 1 521 ? 24.078 -30 -27.5 1 98.75 521 VAL B CA 1
ATOM 9013 C C . VAL B 1 521 ? 23.75 -28.609 -26.938 1 98.75 521 VAL B C 1
ATOM 9015 O O . VAL B 1 521 ? 24.188 -28.266 -25.844 1 98.75 521 VAL B O 1
ATOM 9018 N N . GLU B 1 522 ? 23.047 -27.812 -27.734 1 98.75 522 GLU B N 1
ATOM 9019 C CA . GLU B 1 522 ? 22.547 -26.516 -27.312 1 98.75 522 GLU B CA 1
ATOM 9020 C C . GLU B 1 522 ? 21.172 -26.625 -26.672 1 98.75 522 GLU B C 1
ATOM 9022 O O . GLU B 1 522 ? 20.266 -27.25 -27.234 1 98.75 522 GLU B O 1
ATOM 9027 N N . LEU B 1 523 ? 21.031 -26.094 -25.484 1 98.88 523 LEU B N 1
ATOM 9028 C CA . LEU B 1 523 ? 19.766 -26.078 -24.75 1 98.88 523 LEU B CA 1
ATOM 9029 C C . LEU B 1 523 ? 19.312 -24.656 -24.453 1 98.88 523 LEU B C 1
ATOM 9031 O O . LEU B 1 523 ? 20.016 -23.891 -23.781 1 98.88 523 LEU B O 1
ATOM 9035 N N . ASP B 1 524 ? 18.141 -24.234 -24.984 1 98.75 524 ASP B N 1
ATOM 9036 C CA . ASP B 1 524 ? 17.469 -23 -24.578 1 98.75 524 ASP B CA 1
ATOM 9037 C C . ASP B 1 524 ? 16.469 -23.25 -23.453 1 98.75 524 ASP B C 1
ATOM 9039 O O . ASP B 1 524 ? 15.461 -23.938 -23.656 1 98.75 524 ASP B O 1
ATOM 9043 N N . ILE B 1 525 ? 16.703 -22.688 -22.328 1 98.88 525 ILE B N 1
ATOM 9044 C CA . ILE B 1 525 ? 15.891 -23 -21.156 1 98.88 525 ILE B CA 1
ATOM 9045 C C . ILE B 1 525 ? 15.25 -21.734 -20.609 1 98.88 525 ILE B C 1
ATOM 9047 O O . ILE B 1 525 ? 15.953 -20.797 -20.219 1 98.88 525 ILE B O 1
ATOM 9051 N N . ALA B 1 526 ? 13.938 -21.703 -20.609 1 98.12 526 ALA B N 1
ATOM 9052 C CA . ALA B 1 526 ? 13.203 -20.578 -20.047 1 98.12 526 ALA B CA 1
ATOM 9053 C C . ALA B 1 526 ? 13.289 -20.578 -18.516 1 98.12 526 ALA B C 1
ATOM 9055 O O . ALA B 1 526 ? 13.234 -21.641 -17.891 1 98.12 526 ALA B O 1
ATOM 9056 N N . ILE B 1 527 ? 13.414 -19.438 -17.953 1 98.19 527 ILE B N 1
ATOM 9057 C CA . ILE B 1 527 ? 13.391 -19.234 -16.5 1 98.19 527 ILE B CA 1
ATOM 9058 C C . ILE B 1 527 ? 12.156 -18.438 -16.094 1 98.19 527 ILE B C 1
ATOM 9060 O O . ILE B 1 527 ? 11.875 -17.391 -16.672 1 98.19 527 ILE B O 1
ATOM 9064 N N . TRP B 1 528 ? 11.375 -18.922 -15.109 1 97.38 528 TRP B N 1
ATOM 9065 C CA . TRP B 1 528 ? 10.164 -18.25 -14.648 1 97.38 528 TRP B CA 1
ATOM 9066 C C . TRP B 1 528 ? 10.477 -16.828 -14.18 1 97.38 528 TRP B C 1
ATOM 9068 O O . TRP B 1 528 ? 11.617 -16.531 -13.82 1 97.38 528 TRP B O 1
ATOM 9078 N N . PRO B 1 529 ? 9.461 -15.969 -14.203 1 96.81 529 PRO B N 1
ATOM 9079 C CA . PRO B 1 529 ? 9.688 -14.57 -13.836 1 96.81 529 PRO B CA 1
ATOM 9080 C C . PRO B 1 529 ? 10.234 -14.414 -12.422 1 96.81 529 PRO B C 1
ATOM 9082 O O . PRO B 1 529 ? 9.812 -15.141 -11.516 1 96.81 529 PRO B O 1
ATOM 9085 N N . GLY B 1 530 ? 11.133 -13.492 -12.289 1 97.19 530 GLY B N 1
ATOM 9086 C CA . GLY B 1 530 ? 11.656 -13.102 -10.984 1 97.19 530 GLY B CA 1
ATOM 9087 C C . GLY B 1 530 ? 11.453 -11.625 -10.68 1 97.19 530 GLY B C 1
ATOM 9088 O O . GLY B 1 530 ? 11.133 -10.844 -11.578 1 97.19 530 GLY B O 1
ATOM 9089 N N . GLY B 1 531 ? 11.469 -11.25 -9.523 1 98.12 531 GLY B N 1
ATOM 9090 C CA . GLY B 1 531 ? 11.508 -9.898 -8.969 1 98.12 531 GLY B CA 1
ATOM 9091 C C . GLY B 1 531 ? 12.461 -9.758 -7.805 1 98.12 531 GLY B C 1
ATOM 9092 O O . GLY B 1 531 ? 12.086 -9.969 -6.652 1 98.12 531 GLY B O 1
ATOM 9093 N N . ILE B 1 532 ? 13.711 -9.398 -8.133 1 98.62 532 ILE B N 1
ATOM 9094 C CA . ILE B 1 532 ? 14.773 -9.383 -7.133 1 98.62 532 ILE B CA 1
ATOM 9095 C C . ILE B 1 532 ? 15.523 -8.055 -7.199 1 98.62 532 ILE B C 1
ATOM 9097 O O . ILE B 1 532 ? 15.844 -7.566 -8.289 1 98.62 532 ILE B O 1
ATOM 9101 N N . VAL B 1 533 ? 15.758 -7.496 -6.039 1 98 533 VAL B N 1
ATOM 9102 C CA . VAL B 1 533 ? 16.609 -6.316 -5.934 1 98 533 VAL B CA 1
ATOM 9103 C C . VAL B 1 533 ? 18.016 -6.727 -5.508 1 98 533 VAL B C 1
ATOM 9105 O O . VAL B 1 533 ? 18.188 -7.484 -4.551 1 98 533 VAL B O 1
ATOM 9108 N N . PHE B 1 534 ? 19.016 -6.23 -6.23 1 98.19 534 PHE B N 1
ATOM 9109 C CA . PHE B 1 534 ? 20.422 -6.383 -5.875 1 98.19 534 PHE B CA 1
ATOM 9110 C C . PHE B 1 534 ? 21.047 -5.047 -5.48 1 98.19 534 PHE B C 1
ATOM 9112 O O . PHE B 1 534 ? 21.094 -4.117 -6.293 1 98.19 534 PHE B O 1
ATOM 9119 N N . GLU B 1 535 ? 21.484 -4.957 -4.27 1 94.38 535 GLU B N 1
ATOM 9120 C CA . GLU B 1 535 ? 22.266 -3.791 -3.863 1 94.38 535 GLU B CA 1
ATOM 9121 C C . GLU B 1 535 ? 23.688 -3.846 -4.43 1 94.38 535 GLU B C 1
ATOM 9123 O O . GLU B 1 535 ? 24.141 -4.902 -4.863 1 94.38 535 GLU B O 1
ATOM 9128 N N . ALA B 1 536 ? 24.359 -2.689 -4.445 1 93.38 536 ALA B N 1
ATOM 9129 C CA . ALA B 1 536 ? 25.766 -2.697 -4.828 1 93.38 536 ALA B CA 1
ATOM 9130 C C . ALA B 1 536 ? 26.562 -3.678 -3.971 1 93.38 536 ALA B C 1
ATOM 9132 O O . ALA B 1 536 ? 26.422 -3.689 -2.746 1 93.38 536 ALA B O 1
ATOM 9133 N N . GLY B 1 537 ? 27.297 -4.516 -4.633 1 94.94 537 GLY B N 1
ATOM 9134 C CA . GLY B 1 537 ? 28.109 -5.488 -3.928 1 94.94 537 GLY B CA 1
ATOM 9135 C C . GLY B 1 537 ? 27.469 -6.855 -3.836 1 94.94 537 GLY B C 1
ATOM 9136 O O . GLY B 1 537 ? 28.141 -7.852 -3.568 1 94.94 537 GLY B O 1
ATOM 9137 N N . GLU B 1 538 ? 26.172 -6.883 -4.047 1 97.69 538 GLU B N 1
ATOM 9138 C CA . GLU B 1 538 ? 25.484 -8.172 -4.062 1 97.69 538 GLU B CA 1
ATOM 9139 C C . GLU B 1 538 ? 25.609 -8.844 -5.43 1 97.69 538 GLU B C 1
ATOM 9141 O O . GLU B 1 538 ? 26.031 -8.211 -6.402 1 97.69 538 GLU B O 1
ATOM 9146 N N . SER B 1 539 ? 25.297 -10.156 -5.414 1 98.75 539 SER B N 1
ATOM 9147 C CA . SER B 1 539 ? 25.578 -10.898 -6.637 1 98.75 539 SER B CA 1
ATOM 9148 C C . SER B 1 539 ? 24.375 -11.734 -7.066 1 98.75 539 SER B C 1
ATOM 9150 O O . SER B 1 539 ? 23.562 -12.141 -6.23 1 98.75 539 SER B O 1
ATOM 9152 N N . LEU B 1 540 ? 24.297 -11.859 -8.32 1 98.81 540 LEU B N 1
ATOM 9153 C CA . LEU B 1 540 ? 23.5 -12.898 -8.953 1 98.81 540 LEU B CA 1
ATOM 9154 C C . LEU B 1 540 ? 24.312 -14.156 -9.195 1 98.81 540 LEU B C 1
ATOM 9156 O O . LEU B 1 540 ? 25.391 -14.094 -9.789 1 98.81 540 LEU B O 1
ATOM 9160 N N . ARG B 1 541 ? 23.875 -15.242 -8.672 1 98.88 541 ARG B N 1
ATOM 9161 C CA . ARG B 1 541 ? 24.516 -16.516 -8.977 1 98.88 541 ARG B CA 1
ATOM 9162 C C . ARG B 1 541 ? 23.594 -17.422 -9.789 1 98.88 541 ARG B C 1
ATOM 9164 O O . ARG B 1 541 ? 22.469 -17.688 -9.383 1 98.88 541 ARG B O 1
ATOM 9171 N N . PHE B 1 542 ? 24.109 -17.766 -10.93 1 98.88 542 PHE B N 1
ATOM 9172 C CA . PHE B 1 542 ? 23.438 -18.719 -11.805 1 98.88 542 PHE B CA 1
ATOM 9173 C C . PHE B 1 542 ? 23.938 -20.141 -11.562 1 98.88 542 PHE B C 1
ATOM 9175 O O . PHE B 1 542 ? 25.141 -20.375 -11.57 1 98.88 542 PHE B O 1
ATOM 9182 N N . GLU B 1 543 ? 22.969 -21.031 -11.312 1 98.81 543 GLU B N 1
ATOM 9183 C CA . GLU B 1 543 ? 23.344 -22.406 -10.992 1 98.81 543 GLU B CA 1
ATOM 9184 C C . GLU B 1 543 ? 22.734 -23.391 -11.977 1 98.81 543 GLU B C 1
ATOM 9186 O O . GLU B 1 543 ? 21.578 -23.234 -12.398 1 98.81 543 GLU B O 1
ATOM 9191 N N . VAL B 1 544 ? 23.531 -24.344 -12.383 1 98.81 544 VAL B N 1
ATOM 9192 C CA . VAL B 1 544 ? 23.109 -25.469 -13.211 1 98.81 544 VAL B CA 1
ATOM 9193 C C . VAL B 1 544 ? 23.203 -26.766 -12.406 1 98.81 544 VAL B C 1
ATOM 9195 O O . VAL B 1 544 ? 24.25 -27.062 -11.82 1 98.81 544 VAL B O 1
ATOM 9198 N N . LYS B 1 545 ? 22.078 -27.484 -12.398 1 98 545 LYS B N 1
ATOM 9199 C CA . LYS B 1 545 ? 22.016 -28.641 -11.516 1 98 545 LYS B CA 1
ATOM 9200 C C . LYS B 1 545 ? 21.344 -29.828 -12.211 1 98 545 LYS B C 1
ATOM 9202 O O . LYS B 1 545 ? 20.844 -29.688 -13.328 1 98 545 LYS B O 1
ATOM 9207 N N . GLY B 1 546 ? 21.422 -31 -11.469 1 97.31 546 GLY B N 1
ATOM 9208 C CA . GLY B 1 546 ? 20.812 -32.219 -12 1 97.31 546 GLY B CA 1
ATOM 9209 C C . GLY B 1 546 ? 19.484 -32.562 -11.336 1 97.31 546 GLY B C 1
ATOM 9210 O O . GLY B 1 546 ? 18.875 -33.562 -11.656 1 97.31 546 GLY B O 1
ATOM 9211 N N . HIS B 1 547 ? 19.094 -31.734 -10.414 1 94.69 547 HIS B N 1
ATOM 9212 C CA . HIS B 1 547 ? 17.859 -31.953 -9.664 1 94.69 547 HIS B CA 1
ATOM 9213 C C . HIS B 1 547 ? 17.203 -30.641 -9.281 1 94.69 547 HIS B C 1
ATOM 9215 O O . HIS B 1 547 ? 17.797 -29.578 -9.438 1 94.69 547 HIS B O 1
ATOM 9221 N N . GLU B 1 548 ? 15.992 -30.75 -8.734 1 93.56 548 GLU B N 1
ATOM 9222 C CA . GLU B 1 548 ? 15.219 -29.562 -8.352 1 93.56 548 GLU B CA 1
ATOM 9223 C C . GLU B 1 548 ? 16.016 -28.656 -7.426 1 93.56 548 GLU B C 1
ATOM 9225 O O . GLU B 1 548 ? 16.516 -29.109 -6.391 1 93.56 548 GLU B O 1
ATOM 9230 N N . PRO B 1 549 ? 16.078 -27.375 -7.777 1 94.06 549 PRO B N 1
ATOM 9231 C CA . PRO B 1 549 ? 16.953 -26.484 -7.02 1 94.06 549 PRO B CA 1
ATOM 9232 C C . PRO B 1 549 ? 16.219 -25.734 -5.914 1 94.06 549 PRO B C 1
ATOM 9234 O O . PRO B 1 549 ? 16.812 -24.906 -5.215 1 94.06 549 PRO B O 1
ATOM 9237 N N . ILE B 1 550 ? 14.898 -25.922 -5.766 1 94.06 550 ILE B N 1
ATOM 9238 C CA . ILE B 1 550 ? 14.148 -25.156 -4.77 1 94.06 550 ILE B CA 1
ATOM 9239 C C . ILE B 1 550 ? 13.5 -26.125 -3.773 1 94.06 550 ILE B C 1
ATOM 9241 O O . ILE B 1 550 ? 13.531 -27.344 -3.959 1 94.06 550 ILE B O 1
ATOM 9245 N N . PHE B 1 551 ? 12.961 -25.531 -2.705 1 94.19 551 PHE B N 1
ATOM 9246 C CA . PHE B 1 551 ? 12.273 -26.312 -1.688 1 94.19 551 PHE B CA 1
ATOM 9247 C C . PHE B 1 551 ? 10.969 -26.875 -2.234 1 94.19 551 PHE B C 1
ATOM 9249 O O . PHE B 1 551 ? 10.344 -26.281 -3.113 1 94.19 551 PHE B O 1
ATOM 9256 N N . PRO B 1 552 ? 10.609 -28.047 -1.699 1 92.44 552 PRO B N 1
ATOM 9257 C CA . PRO B 1 552 ? 9.328 -28.609 -2.135 1 92.44 552 PRO B CA 1
ATOM 9258 C C . PRO B 1 552 ? 8.133 -27.859 -1.541 1 92.44 552 PRO B C 1
ATOM 9260 O O . PRO B 1 552 ? 8.289 -27.094 -0.595 1 92.44 552 PRO B O 1
ATOM 9263 N N . GLU B 1 553 ? 6.98 -28.094 -2.074 1 90 553 GLU B N 1
ATOM 9264 C CA . GLU B 1 553 ? 5.758 -27.5 -1.554 1 90 553 GLU B CA 1
ATOM 9265 C C . GLU B 1 553 ? 5.461 -27.984 -0.14 1 90 553 GLU B C 1
ATOM 9267 O O . GLU B 1 553 ? 4.953 -27.234 0.692 1 90 553 GLU B O 1
ATOM 9272 N N . PHE B 1 554 ? 5.746 -29.266 0.07 1 90.12 554 PHE B N 1
ATOM 9273 C CA . PHE B 1 554 ? 5.523 -29.906 1.363 1 90.12 554 PHE B CA 1
ATOM 9274 C C . PHE B 1 554 ? 6.699 -30.797 1.732 1 90.12 554 PHE B C 1
ATOM 9276 O O . PHE B 1 554 ? 7.414 -31.297 0.855 1 90.12 554 PHE B O 1
ATOM 9283 N N . GLU B 1 555 ? 6.793 -31.062 3.004 1 90 555 GLU B N 1
ATOM 9284 C CA . GLU B 1 555 ? 7.938 -31.781 3.549 1 90 555 GLU B CA 1
ATOM 9285 C C . GLU B 1 555 ? 8.039 -33.188 2.957 1 90 555 GLU B C 1
ATOM 9287 O O . GLU B 1 555 ? 9.141 -33.656 2.629 1 90 555 GLU B O 1
ATOM 9292 N N . PRO B 1 556 ? 7 -33.875 2.738 1 90.12 556 PRO B N 1
ATOM 9293 C CA . PRO B 1 556 ? 7.102 -35.219 2.225 1 90.12 556 PRO B CA 1
ATOM 9294 C C . PRO B 1 556 ? 7.633 -35.281 0.795 1 90.12 556 PRO B C 1
ATOM 9296 O O . PRO B 1 556 ? 8.008 -36.344 0.315 1 90.12 556 PRO B O 1
ATOM 9299 N N . LEU B 1 557 ? 7.68 -34.188 0.118 1 91.75 557 LEU B N 1
ATOM 9300 C CA . LEU B 1 557 ? 8.094 -34.156 -1.28 1 91.75 557 LEU B CA 1
ATOM 9301 C C . LEU B 1 557 ? 9.594 -33.906 -1.399 1 91.75 557 LEU B C 1
ATOM 9303 O O . LEU B 1 557 ? 10.125 -33.844 -2.508 1 91.75 557 LEU B O 1
ATOM 9307 N N . LEU B 1 558 ? 10.227 -33.875 -0.317 1 90.38 558 LEU B N 1
ATOM 9308 C CA . LEU B 1 558 ? 11.656 -33.562 -0.328 1 90.38 558 LEU B CA 1
ATOM 9309 C C . LEU B 1 558 ? 12.422 -34.656 -1.081 1 90.38 558 LEU B C 1
ATOM 9311 O O . LEU B 1 558 ? 12.312 -35.844 -0.754 1 90.38 558 LEU B O 1
ATOM 9315 N N . GLN B 1 559 ? 13.078 -34.312 -2.074 1 90.31 559 GLN B N 1
ATO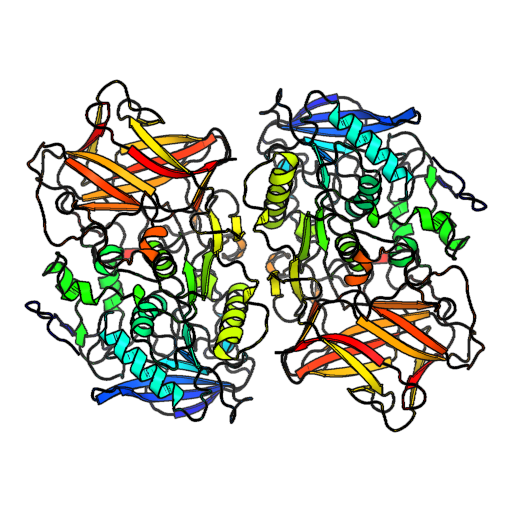M 9316 C CA . GLN B 1 559 ? 13.984 -35.125 -2.865 1 90.31 559 GLN B CA 1
ATOM 9317 C C . GLN B 1 559 ? 13.266 -36.375 -3.404 1 90.31 559 GLN B C 1
ATOM 9319 O O . GLN B 1 559 ? 13.812 -37.469 -3.357 1 90.31 559 GLN B O 1
ATOM 9324 N N . THR B 1 560 ? 12.016 -36.125 -3.814 1 87.25 560 THR B N 1
ATOM 9325 C CA . THR B 1 560 ? 11.242 -37.219 -4.336 1 87.25 560 THR B CA 1
ATOM 9326 C C . THR B 1 560 ? 11.211 -37.219 -5.859 1 87.25 560 THR B C 1
ATOM 9328 O O . THR B 1 560 ? 10.836 -38.188 -6.496 1 87.25 560 THR B O 1
ATOM 9331 N N . GLN B 1 561 ? 11.57 -36.188 -6.449 1 86.69 561 GLN B N 1
ATOM 9332 C CA . GLN B 1 561 ? 11.531 -36.094 -7.902 1 86.69 561 GLN B CA 1
ATOM 9333 C C . GLN B 1 561 ? 12.562 -37.031 -8.539 1 86.69 561 GLN B C 1
ATOM 9335 O O . GLN B 1 561 ? 13.734 -37 -8.164 1 86.69 561 GLN B O 1
ATOM 9340 N N . GLU B 1 562 ? 12.023 -37.812 -9.43 1 88.19 562 GLU B N 1
ATOM 9341 C CA . GLU B 1 562 ? 12.898 -38.719 -10.188 1 88.19 562 GLU B CA 1
ATOM 9342 C C . GLU B 1 562 ? 13.359 -38.062 -11.484 1 88.19 562 GLU B C 1
ATOM 9344 O O . GLU B 1 562 ? 12.594 -37.344 -12.125 1 88.19 562 GLU B O 1
ATOM 9349 N N . THR B 1 563 ? 14.609 -38.281 -11.828 1 91.81 563 THR B N 1
ATOM 9350 C CA . THR B 1 563 ? 15.172 -37.812 -13.094 1 91.81 563 THR B CA 1
ATOM 9351 C C . THR B 1 563 ? 15.734 -39 -13.891 1 91.81 563 THR B C 1
ATOM 9353 O O . THR B 1 563 ? 15.781 -40.125 -13.398 1 91.81 563 THR B O 1
ATOM 9356 N N . LEU B 1 564 ? 16.094 -38.688 -15.156 1 94.62 564 LEU B N 1
ATOM 9357 C CA . LEU B 1 564 ? 16.734 -39.719 -16 1 94.62 564 LEU B CA 1
ATOM 9358 C C . LEU B 1 564 ? 18.25 -39.656 -15.836 1 94.62 564 LEU B C 1
ATOM 9360 O O . LEU B 1 564 ? 18.969 -40.5 -16.422 1 94.62 564 LEU B O 1
ATOM 9364 N N . ASN B 1 565 ? 18.703 -38.812 -15.086 1 97.19 565 ASN B N 1
ATOM 9365 C CA . ASN B 1 565 ? 20.109 -38.469 -15.102 1 97.19 565 ASN B CA 1
ATOM 9366 C C . ASN B 1 565 ? 20.984 -39.656 -14.672 1 97.19 565 ASN B C 1
ATOM 9368 O O . ASN B 1 565 ? 20.625 -40.406 -13.758 1 97.19 565 ASN B O 1
ATOM 9372 N N . VAL B 1 566 ? 22.078 -39.781 -15.367 1 97.12 566 VAL B N 1
ATOM 9373 C CA . VAL B 1 566 ? 23.141 -40.75 -15.078 1 97.12 566 VAL B CA 1
ATOM 9374 C C . VAL B 1 566 ? 24.5 -40.094 -15.219 1 97.12 566 VAL B C 1
ATOM 9376 O O . VAL B 1 566 ? 24.75 -39.375 -16.188 1 97.12 566 VAL B O 1
ATOM 9379 N N . GLY B 1 567 ? 25.281 -40.25 -14.211 1 97.12 567 GLY B N 1
ATOM 9380 C CA . GLY B 1 567 ? 26.672 -39.812 -14.297 1 97.12 567 GLY B CA 1
ATOM 9381 C C . GLY B 1 567 ? 26.828 -38.312 -14.234 1 97.12 567 GLY B C 1
ATOM 9382 O O . GLY B 1 567 ? 26.156 -37.656 -13.43 1 97.12 567 GLY B O 1
ATOM 9383 N N . ARG B 1 568 ? 27.75 -37.781 -15.016 1 97.94 568 ARG B N 1
ATOM 9384 C CA . ARG B 1 568 ? 28.141 -36.406 -14.898 1 97.94 568 ARG B CA 1
ATOM 9385 C C . ARG B 1 568 ? 27.641 -35.594 -16.094 1 97.94 568 ARG B C 1
ATOM 9387 O O . ARG B 1 568 ? 27.672 -36.062 -17.234 1 97.94 568 ARG B O 1
ATOM 9394 N N . HIS B 1 569 ? 27.125 -34.438 -15.867 1 98.62 569 HIS B N 1
ATOM 9395 C CA . HIS B 1 569 ? 26.875 -33.438 -16.891 1 98.62 569 HIS B CA 1
ATOM 9396 C C . HIS B 1 569 ? 28.047 -32.469 -17.031 1 98.62 569 HIS B C 1
ATOM 9398 O O . HIS B 1 569 ? 28.766 -32.219 -16.062 1 98.62 569 HIS B O 1
ATOM 9404 N N . ILE B 1 570 ? 28.281 -32.094 -18.219 1 98.75 570 ILE B N 1
ATOM 9405 C CA . ILE B 1 570 ? 29.359 -31.141 -18.5 1 98.75 570 ILE B CA 1
ATOM 9406 C C . ILE B 1 570 ? 28.781 -29.859 -19.125 1 98.75 570 ILE B C 1
ATOM 9408 O O . ILE B 1 570 ? 28.047 -29.938 -20.094 1 98.75 570 ILE B O 1
ATOM 9412 N N . VAL B 1 571 ? 29.109 -28.719 -18.562 1 98.88 571 VAL B N 1
ATOM 9413 C CA . VAL B 1 571 ? 28.781 -27.406 -19.141 1 98.88 571 VAL B CA 1
ATOM 9414 C C . VAL B 1 571 ? 30 -26.859 -19.891 1 98.88 571 VAL B C 1
ATOM 9416 O O . VAL B 1 571 ? 31.078 -26.719 -19.312 1 98.88 571 VAL B O 1
ATOM 9419 N N . HIS B 1 572 ? 29.766 -26.547 -21.141 1 98.81 572 HIS B N 1
ATOM 9420 C CA . HIS B 1 572 ? 30.828 -26.016 -21.969 1 98.81 572 HIS B CA 1
ATOM 9421 C C . HIS B 1 572 ? 30.703 -24.516 -22.141 1 98.81 572 HIS B C 1
ATOM 9423 O O . HIS B 1 572 ? 29.594 -24 -22.312 1 98.81 572 HIS B O 1
ATOM 9429 N N . THR B 1 573 ? 31.828 -23.797 -22.109 1 98.69 573 THR B N 1
ATOM 9430 C CA . THR B 1 573 ? 31.844 -22.344 -22.25 1 98.69 573 THR B CA 1
ATOM 9431 C C . THR B 1 573 ? 33 -21.906 -23.141 1 98.69 573 THR B C 1
ATOM 9433 O O . THR B 1 573 ? 33.906 -22.688 -23.438 1 98.69 573 THR B O 1
ATOM 9436 N N . GLY B 1 574 ? 32.906 -20.656 -23.609 1 98 574 GLY B N 1
ATOM 9437 C CA . GLY B 1 574 ? 33.969 -20.094 -24.438 1 98 574 GLY B CA 1
ATOM 9438 C C . GLY B 1 574 ? 33.531 -19.766 -25.844 1 98 574 GLY B C 1
ATOM 9439 O O . GLY B 1 574 ? 32.312 -19.734 -26.125 1 98 574 GLY B O 1
ATOM 9440 N N . PRO B 1 575 ? 34.469 -19.484 -26.766 1 97.56 575 PRO B N 1
ATOM 9441 C CA . PRO B 1 575 ? 34.156 -18.969 -28.094 1 97.56 575 PRO B CA 1
ATOM 9442 C C . PRO B 1 575 ? 33.406 -20 -28.953 1 97.56 575 PRO B C 1
ATOM 9444 O O . PRO B 1 575 ? 32.625 -19.609 -29.828 1 97.56 575 PRO B O 1
ATOM 9447 N N . ASN B 1 576 ? 33.688 -21.297 -28.781 1 97.62 576 ASN B N 1
ATOM 9448 C CA . ASN B 1 576 ? 33 -22.312 -29.578 1 97.62 576 ASN B CA 1
ATOM 9449 C C . ASN B 1 576 ? 31.641 -22.672 -28.984 1 97.62 576 ASN B C 1
ATOM 9451 O O . ASN B 1 576 ? 30.766 -23.188 -29.688 1 97.62 576 ASN B O 1
ATOM 9455 N N . TYR B 1 577 ? 31.484 -22.406 -27.641 1 98.31 577 TYR B N 1
ATOM 9456 C CA . TYR B 1 577 ? 30.266 -22.719 -26.906 1 98.31 577 TYR B CA 1
ATOM 9457 C C . TYR B 1 577 ? 29.891 -21.562 -25.984 1 98.31 577 TYR B C 1
ATOM 9459 O O . TYR B 1 577 ? 30.172 -21.578 -24.797 1 98.31 577 TYR B O 1
ATOM 9467 N N . CYS B 1 578 ? 29.031 -20.672 -26.484 1 98.06 578 CYS B N 1
ATOM 9468 C CA . CYS B 1 578 ? 28.75 -19.406 -25.797 1 98.06 578 CYS B CA 1
ATOM 9469 C C . CYS B 1 578 ? 27.578 -19.562 -24.828 1 98.06 578 CYS B C 1
ATOM 9471 O O . CYS B 1 578 ? 26.594 -18.828 -24.938 1 98.06 578 CYS B O 1
ATOM 9473 N N . SER B 1 579 ? 27.781 -20.484 -23.875 1 98.81 579 SER B N 1
ATOM 9474 C CA . SER B 1 579 ? 26.781 -20.578 -22.812 1 98.81 579 SER B CA 1
ATOM 9475 C C . SER B 1 579 ? 26.547 -19.219 -22.156 1 98.81 579 SER B C 1
ATOM 9477 O O . SER B 1 579 ? 27.5 -18.484 -21.875 1 98.81 579 SER B O 1
ATOM 9479 N N . GLN B 1 580 ? 25.203 -18.875 -21.953 1 98.88 580 GLN B N 1
ATOM 9480 C CA . GLN B 1 580 ? 24.844 -17.531 -21.516 1 98.88 580 GLN B CA 1
ATOM 9481 C C . GLN B 1 580 ? 23.484 -17.531 -20.828 1 98.88 580 GLN B C 1
ATOM 9483 O O . GLN B 1 580 ? 22.703 -18.469 -20.953 1 98.88 580 GLN B O 1
ATOM 9488 N N . ILE B 1 581 ? 23.234 -16.531 -20.078 1 98.81 581 ILE B N 1
ATOM 9489 C CA . ILE B 1 581 ? 21.922 -16.203 -19.562 1 98.81 581 ILE B CA 1
ATOM 9490 C C . ILE B 1 581 ? 21.531 -14.789 -19.984 1 98.81 581 ILE B C 1
ATOM 9492 O O . ILE B 1 581 ? 22.375 -13.906 -20.078 1 98.81 581 ILE B O 1
ATOM 9496 N N . ILE B 1 582 ? 20.312 -14.617 -20.359 1 98.75 582 ILE B N 1
ATOM 9497 C CA . ILE B 1 582 ? 19.734 -13.312 -20.641 1 98.75 582 ILE B CA 1
ATOM 9498 C C . ILE B 1 582 ? 18.781 -12.922 -19.531 1 98.75 582 ILE B C 1
ATOM 9500 O O . ILE B 1 582 ? 17.828 -13.656 -19.219 1 98.75 582 ILE B O 1
ATOM 9504 N N . VAL B 1 583 ? 18.984 -11.773 -18.875 1 98.69 583 VAL B N 1
ATOM 9505 C CA . VAL B 1 583 ? 18.219 -11.359 -17.703 1 98.69 583 VAL B CA 1
ATOM 9506 C C . VAL B 1 583 ? 17.656 -9.953 -17.938 1 98.69 583 VAL B C 1
ATOM 9508 O O . VAL B 1 583 ? 18.344 -9.094 -18.5 1 98.69 583 VAL B O 1
ATOM 9511 N N . PRO B 1 584 ? 16.359 -9.75 -17.594 1 98.56 584 PRO B N 1
ATOM 9512 C CA . PRO B 1 584 ? 15.773 -8.406 -17.641 1 98.56 584 PRO B CA 1
ATOM 9513 C C . PRO B 1 584 ? 16.188 -7.543 -16.453 1 98.56 584 PRO B C 1
ATOM 9515 O O . PRO B 1 584 ? 15.68 -7.734 -15.344 1 98.56 584 PRO B O 1
ATOM 9518 N N . LEU B 1 585 ? 17.031 -6.562 -16.672 1 98.25 585 LEU B N 1
ATOM 9519 C CA . LEU B 1 585 ? 17.578 -5.742 -15.594 1 98.25 585 LEU B CA 1
ATOM 9520 C C . LEU B 1 585 ? 17.156 -4.289 -15.742 1 98.25 585 LEU B C 1
ATOM 9522 O O . LEU B 1 585 ? 16.938 -3.811 -16.859 1 98.25 585 LEU B O 1
ATOM 9526 N N . ILE B 1 586 ? 16.906 -3.643 -14.68 1 97.06 586 ILE B N 1
ATOM 9527 C CA . ILE B 1 586 ? 16.734 -2.199 -14.562 1 97.06 586 ILE B CA 1
ATOM 9528 C C . ILE B 1 586 ? 17.859 -1.617 -13.703 1 97.06 586 ILE B C 1
ATOM 9530 O O . ILE B 1 586 ? 17.969 -1.942 -12.516 1 97.06 586 ILE B O 1
ATOM 9534 N N . ARG B 1 587 ? 18.656 -0.812 -14.32 1 92.75 587 ARG B N 1
ATOM 9535 C CA . ARG B 1 587 ? 19.797 -0.218 -13.625 1 92.75 587 ARG B CA 1
ATOM 9536 C C . ARG B 1 587 ? 19.578 1.274 -13.398 1 92.75 587 ARG B C 1
ATOM 9538 O O . ARG B 1 587 ? 18.984 1.955 -14.234 1 92.75 587 ARG B O 1
ATOM 9545 N N . TYR B 1 588 ? 19.984 1.714 -12.234 1 85.94 588 TYR B N 1
ATOM 9546 C CA . TYR B 1 588 ? 19.812 3.121 -11.883 1 85.94 588 TYR B CA 1
ATOM 9547 C C . TYR B 1 588 ? 21.156 3.797 -11.68 1 85.94 588 TYR B C 1
ATOM 9549 O O . TYR B 1 588 ? 22.141 3.146 -11.305 1 85.94 588 TYR B O 1
#